Protein AF-A0A5Q2WWV7-F1 (afdb_monomer)

Foldseek 3Di:
DEDEDPDQDEEEAEADDAADEDEDADPVQAAEYEYDDAYDDEYEYEYCAEYFFQTLYAYEYAQAHAAYEYYYPVFQAHHNYWDPDPNTAAAEYEYEFEDQHEYEYRHEHGHQEYEYEYQEAHGEYEDNAEYENDQNGEYEYDNEEYEYEYDAAYEHHEYEDALYCHEYEFEAPHEYEYQYEYPPPDPVRNDHEYEYEAAGEYHYSDQDQADERYADYAYEYPDYEYEYEDGHAYQEEAEDYFAAYEYEYEANAEYNYEYFYDDDPDDDRHAFYEYEYCAAYEHQAEAYDPDDDTDHHAEYEYHLAQVGEYEYNHQHYAHEAYEQDPNEYEYEYDYDQHAHEAHYAYEAPAALGYEYHQQRDACNYEYEYAHEAFDDDPDTRAHNEYAHHQYEYEDEHYEHHHAEYEYYDQYEYEYEAEEYAHQYYHYAALGYEYEDEYADLHEYEYEANHEQADPNHFYNEYEYEDYPDPDRAYEYEYAAHYEHGHQEYAYPAAQHYEYAAAHAYEYEDEHAAHPDPVHAYAEYEHHDQYEYAYQEEHGYAAEYEFEDLYEDEYAAAYEHLYYFYQHQRYEYEYAYAAAYEHEHAHADAPRGEHQEYEYQYAYEYEYEYNHDDDDDHRHYLEYEYENYDFQHEYEDYAPDECENHAYEYPPFDPLDDDWQGAYEYEYENEAYEAAAPRHAYDPGHAYEYEYAFQYEYEYLYQEHSYEYAYQAALGYEYEYNNQDVPRAREYAYHYIAPPGHAHNEYEYPAEYEHQAEHRHQEYEFEFPYEYEHYHSNYQEYDHEYEAYDPDGAYEYEGEAPHEYDQQYEYEYNAAQHYEYEYAHEYEDHYYYDPRHAYAEYYYHYDDEAYAYNYEHGHQEYEDAAYEYAPPDEAYEYHHEYPEDQYEDEQAQYEYEDAAYEYEYEQRYEYEWEQDAPPRTIRAYEYHPRYAYEYPHPHAHAYEYAYPHFLQDAFKDKYFRYHPQVRYHDDDDDPRYAHYYDQPQWGWDWDQDPSRTIIIITGGNNLVLLLVLQCPDLQVQAPQLNVQSVVVCVPGPDPLNRVLSPQNDSPSNNLSSLLVGHDCVVVVVVLVVVVVVVLVVVVVVVVVVVVVQDDDDDDDDDDDDDDDDDDDDDDPDDSDPDPAWDKDKDKDKDWDWAPDDRSDFTKIKIKTKMKIKIWHAPDPFKIKMKIKMWMKMKIQTDDSNHPDIDIDIDIDIDMDMGGDDDDVPPD

Nearest PDB structures (foldseek):
  3qrc-assembly2_B  TM=5.344E-01  e=1.343E+00  Yersinia pestis
  7xzi-assembly1_7  TM=5.229E-01  e=4.010E+00  Chlamydomonas reinhardtii
  4v3g-assembly1_A  TM=6.486E-01  e=9.208E+00  Klebsiella oxytoca
  2qom-assembly1_A  TM=5.961E-01  e=7.730E+00  Escherichia coli O157:H7

Sequence (1210 aa):
FIFNTDATNGNALNLQAANATINFNGTDGTGRLVLLSKNGAATDFNVTGSLGGNLKGIIEFNTVAVAGQLAANAGPANAVIGTDNGAGRAAGFVVSVDNGNAATIAGQVYAKDMVIQSANAGGQVNFGHIVDVGTDGTTAFKTAATTVTITQNSNFGAVDFGNTASQITVPDTKVLTGNFTGDASNNGNTAGVITFAANGTLASGNADANVVVTNKITAIEAAGVGVVQLSGTHTAELRLGNAGSQFKLADGTIINGNVNQTVLVGNAALANGAIQLDGSATITGDIGNGVGNAIPIQGITLANDASKTLTLGGANNAGGTIDFLANGGTIKLTSTQNNIVVDFDLAITTDQTGVVDASSLTNAQTLTISGNIGTIAANNKTLGQFNIGSSKTALNSGDIAINELVIGNNGSVQLAHNTYLITKTTNAVNQGKIIFNPILNDNMTLAAGTNLGSAANPLAEINFGAPAGAAVDTTLNVGKGVNLYATNITTATPNVGTFSFTAGGTNIVSGTVGGQQGNKFNTVELDNGTTAKFLGNAIFNGETTIEDNSILQIGGNYTADFVASADGTGIVEFVNTTPITVTLNKQAGPVDNLKQITVSGRGNVVINEIGNAGNNHAATDTISFENASLGAALFLPNGIPLDGLTIKSTVGNETATGDFDVPRLIVSGVDSVIADGQAIGDQDNIVGLGLGSDNGITVNATTLYAGIGTTKDNQGTVTLSGGIPNTPGTIYGLGEGIGAPKLKQVTFTTDYNNLGNIITTNATINDGVTVTTGGVAGTDFDGKITLGSVNGNANVRFADGTFSDSTSMIVTTKANNGTVTYLGSALVGNIGSSDTPVVSVKFTGSDDGAGLQGNIYSQVTDFGTYDLAVLNSNVILGGGTTAINGEIDLLTNTLTFASGTSTWGSNTSIETTLTVANGNIGHIVIAENAQVNATTTGTTTINVQDNANANFSGTQTYTLIQGGIRFNGTLGGPNFAVTGSNRFVDYGLIRAANQDYIITRTNDAAKVVTNDIANSPFASAPGVGQNVTTFVNSTNTAAYNNFLLAKNGTDSANFVGAITTDTSAAVTNAQLDIAKDIQAQLGNRLGALRYLGTPETAEMAGPEAGAIPAAVAAGDEAVDNVAYGIWAKPFYTDAHQSKKGGLAGYKAKTTGVVIGLDMLANDNLMIGAAIGITKTDIKHQDYKKGDKTDVNGFSFSLYGAQQLVEDFFA

pLDDT: mean 81.24, std 14.56, range [23.8, 98.19]

Radius of gyration: 64.0 Å; Cα contacts (8 Å, |Δi|>4): 3874; chains: 1; bounding box: 122×109×198 Å

Structure (mmCIF, N/CA/C/O backbone):
data_AF-A0A5Q2WWV7-F1
#
_entry.id   AF-A0A5Q2WWV7-F1
#
loop_
_atom_site.group_PDB
_atom_site.id
_atom_site.type_symbol
_atom_site.label_atom_id
_atom_site.label_alt_id
_atom_site.label_comp_id
_atom_site.label_asym_id
_atom_site.label_entity_id
_atom_site.label_seq_id
_atom_site.pdbx_PDB_ins_code
_atom_site.Cartn_x
_atom_site.Cartn_y
_atom_site.Cartn_z
_atom_site.occupancy
_atom_site.B_iso_or_equiv
_atom_site.auth_seq_id
_atom_site.auth_comp_id
_atom_site.auth_asym_id
_atom_site.auth_atom_id
_atom_site.pdbx_PDB_model_num
ATOM 1 N N . PHE A 1 1 ? 67.311 22.075 -74.264 1.00 67.31 1 PHE A N 1
ATOM 2 C CA . PHE A 1 1 ? 67.844 21.053 -75.182 1.00 67.31 1 PHE A CA 1
ATOM 3 C C . PHE A 1 1 ? 66.691 20.219 -75.703 1.00 67.31 1 PHE A C 1
ATOM 5 O O . PHE A 1 1 ? 65.866 19.792 -74.908 1.00 67.31 1 PHE A O 1
ATOM 12 N N . ILE A 1 2 ? 66.605 20.034 -77.019 1.00 71.69 2 ILE A N 1
ATOM 13 C CA . ILE A 1 2 ? 65.601 19.174 -77.650 1.00 71.69 2 ILE A CA 1
ATOM 14 C C . ILE A 1 2 ? 66.357 18.049 -78.348 1.00 71.69 2 ILE A C 1
ATOM 16 O O . ILE A 1 2 ? 67.159 18.324 -79.239 1.00 71.69 2 ILE A O 1
ATOM 20 N N . PHE A 1 3 ? 66.113 16.808 -77.940 1.00 68.75 3 PHE A N 1
ATOM 21 C CA . PHE A 1 3 ? 66.567 15.631 -78.670 1.00 68.75 3 PHE A CA 1
ATOM 22 C C . PHE A 1 3 ? 65.377 15.077 -79.442 1.00 68.75 3 PHE A C 1
ATOM 24 O O . PHE A 1 3 ? 64.413 14.589 -78.855 1.00 68.75 3 PHE A O 1
ATOM 31 N N . ASN A 1 4 ? 65.449 15.213 -80.764 1.00 65.56 4 ASN A N 1
ATOM 32 C CA . ASN A 1 4 ? 64.453 14.714 -81.699 1.00 65.56 4 ASN A CA 1
ATOM 33 C C . ASN A 1 4 ? 65.070 13.573 -82.512 1.00 65.56 4 ASN A C 1
ATOM 35 O O . ASN A 1 4 ? 66.159 13.739 -83.065 1.00 65.56 4 ASN A O 1
ATOM 39 N N . THR A 1 5 ? 64.383 12.436 -82.592 1.00 59.59 5 THR A N 1
ATOM 40 C CA . THR A 1 5 ? 64.794 11.325 -83.456 1.00 59.59 5 THR A CA 1
ATOM 41 C C . THR A 1 5 ? 63.832 11.240 -84.643 1.00 59.59 5 THR A C 1
ATOM 43 O O . THR A 1 5 ? 62.658 10.930 -84.481 1.00 59.59 5 THR A O 1
ATOM 46 N N . ASP A 1 6 ? 64.324 11.547 -85.847 1.00 57.59 6 ASP A N 1
ATOM 47 C CA . ASP A 1 6 ? 63.526 11.510 -87.089 1.00 57.59 6 ASP A CA 1
ATOM 48 C C . ASP A 1 6 ? 63.641 10.159 -87.833 1.00 57.59 6 ASP A C 1
ATOM 50 O O . ASP A 1 6 ? 63.191 10.031 -88.971 1.00 57.59 6 ASP A O 1
ATOM 54 N N . ALA A 1 7 ? 64.258 9.141 -87.225 1.00 56.22 7 ALA A N 1
ATOM 55 C CA . ALA A 1 7 ? 64.562 7.875 -87.891 1.00 56.22 7 ALA A CA 1
ATOM 56 C C . ALA A 1 7 ? 63.350 6.933 -87.987 1.00 56.22 7 ALA A C 1
ATOM 58 O O . ALA A 1 7 ? 62.533 6.847 -87.078 1.00 56.22 7 ALA A O 1
ATOM 59 N N . THR A 1 8 ? 63.269 6.185 -89.089 1.00 58.62 8 THR A N 1
ATOM 60 C CA . THR A 1 8 ? 62.207 5.206 -89.383 1.00 58.62 8 THR A CA 1
ATOM 61 C C . THR A 1 8 ? 62.459 3.804 -88.810 1.00 58.62 8 THR A C 1
ATOM 63 O O . THR A 1 8 ? 61.571 2.960 -88.876 1.00 58.62 8 THR A O 1
ATOM 66 N N . ASN A 1 9 ? 63.643 3.553 -88.239 1.00 59.25 9 ASN A N 1
ATOM 67 C CA . ASN A 1 9 ? 64.020 2.306 -87.566 1.00 59.25 9 ASN A CA 1
ATOM 68 C C . ASN A 1 9 ? 64.213 2.575 -86.065 1.00 59.25 9 ASN A C 1
ATOM 70 O O . ASN A 1 9 ? 64.604 3.683 -85.698 1.00 59.25 9 ASN A O 1
ATOM 74 N N . GLY A 1 10 ? 63.967 1.571 -85.214 1.00 59.94 10 GLY A N 1
ATOM 75 C CA . GLY A 1 10 ? 64.118 1.698 -83.760 1.00 59.94 10 GLY A CA 1
ATOM 76 C C . GLY A 1 10 ? 65.502 2.229 -83.377 1.00 59.94 10 GLY A C 1
ATOM 77 O O . GLY A 1 10 ? 66.521 1.659 -83.767 1.00 59.94 10 GLY A O 1
ATOM 78 N N . ASN A 1 11 ? 65.522 3.332 -82.631 1.00 60.97 11 ASN A N 1
ATOM 79 C CA . ASN A 1 11 ? 66.735 4.019 -82.203 1.00 60.97 11 ASN A CA 1
ATOM 80 C C . ASN A 1 11 ? 66.784 4.097 -80.678 1.00 60.97 11 ASN A C 1
ATOM 82 O O . ASN A 1 11 ? 65.772 4.371 -80.034 1.00 60.97 11 ASN A O 1
ATOM 86 N N . ALA A 1 12 ? 67.987 3.920 -80.127 1.00 64.50 12 ALA A N 1
ATOM 87 C CA . ALA A 1 12 ? 68.257 4.110 -78.710 1.00 64.50 12 ALA A CA 1
ATOM 88 C C . ALA A 1 12 ? 69.148 5.341 -78.489 1.00 64.50 12 ALA A C 1
ATOM 90 O O . ALA A 1 12 ? 70.266 5.400 -79.011 1.00 64.50 12 ALA A O 1
ATOM 91 N N . LEU A 1 13 ? 68.690 6.313 -77.694 1.00 70.38 13 LEU A N 1
ATOM 92 C CA . LEU A 1 13 ? 69.550 7.388 -77.192 1.00 70.38 13 LEU A CA 1
ATOM 93 C C . LEU A 1 13 ? 70.148 6.943 -75.856 1.00 70.38 13 LEU A C 1
ATOM 95 O O . LEU A 1 13 ? 69.457 6.916 -74.843 1.00 70.38 13 LEU A O 1
ATOM 99 N N . ASN A 1 14 ? 71.438 6.603 -75.858 1.00 71.38 14 ASN A N 1
ATOM 100 C CA . ASN A 1 14 ? 72.165 6.237 -74.644 1.00 71.38 14 ASN A CA 1
ATOM 101 C C . ASN A 1 14 ? 72.825 7.477 -74.022 1.00 71.38 14 ASN A C 1
ATOM 103 O O . ASN A 1 14 ? 73.833 7.971 -74.528 1.00 71.38 14 ASN A O 1
ATOM 107 N N . LEU A 1 15 ? 72.284 7.961 -72.908 1.00 70.62 15 LEU A N 1
ATOM 108 C CA . LEU A 1 15 ? 72.860 9.032 -72.099 1.00 70.62 15 LEU A CA 1
ATOM 109 C C . LEU A 1 15 ? 73.708 8.404 -70.987 1.00 70.62 15 LEU A C 1
ATOM 111 O O . LEU A 1 15 ? 73.188 7.948 -69.970 1.00 70.62 15 LEU A O 1
ATOM 115 N N . GLN A 1 16 ? 75.021 8.327 -71.204 1.00 67.94 16 GLN A N 1
ATOM 116 C CA . GLN A 1 16 ? 75.932 7.605 -70.314 1.00 67.94 16 GLN A CA 1
ATOM 117 C C . GLN A 1 16 ? 76.721 8.564 -69.415 1.00 67.94 16 GLN A C 1
ATOM 119 O O . GLN A 1 16 ? 77.535 9.346 -69.901 1.00 67.94 16 GLN A O 1
ATOM 124 N N . ALA A 1 17 ? 76.516 8.469 -68.102 1.00 65.19 17 ALA A N 1
ATOM 125 C CA . ALA A 1 17 ? 77.368 9.083 -67.087 1.00 65.19 17 ALA A CA 1
ATOM 126 C C . ALA A 1 17 ? 77.372 8.181 -65.844 1.00 65.19 17 ALA A C 1
ATOM 128 O O . ALA A 1 17 ? 76.410 8.169 -65.082 1.00 65.19 17 ALA A O 1
ATOM 129 N N . ALA A 1 18 ? 78.424 7.374 -65.673 1.00 62.12 18 ALA A N 1
ATOM 130 C CA . ALA A 1 18 ? 78.490 6.389 -64.595 1.00 62.12 18 ALA A CA 1
ATOM 131 C C . ALA A 1 18 ? 78.409 7.070 -63.216 1.00 62.12 18 ALA A C 1
ATOM 133 O O . ALA A 1 18 ? 79.252 7.907 -62.895 1.00 62.12 18 ALA A O 1
ATOM 134 N N . ASN A 1 19 ? 77.409 6.695 -62.410 1.00 62.50 19 ASN A N 1
ATOM 135 C CA . ASN A 1 19 ? 77.179 7.191 -61.044 1.00 62.50 19 ASN A CA 1
ATOM 136 C C . ASN A 1 19 ? 77.105 8.726 -60.915 1.00 62.50 19 ASN A C 1
ATOM 138 O O . ASN A 1 19 ? 77.475 9.278 -59.879 1.00 62.50 19 ASN A O 1
ATOM 142 N N . ALA A 1 20 ? 76.643 9.425 -61.956 1.00 69.31 20 ALA A N 1
ATOM 143 C CA . ALA A 1 20 ? 76.532 10.879 -61.956 1.00 69.31 20 ALA A CA 1
ATOM 144 C C . ALA A 1 20 ? 75.160 11.354 -62.450 1.00 69.31 20 ALA A C 1
ATOM 146 O O . ALA A 1 20 ? 74.499 10.706 -63.263 1.00 69.31 20 ALA A O 1
ATOM 147 N N . THR A 1 21 ? 74.757 12.529 -61.974 1.00 71.50 21 THR A N 1
ATOM 148 C CA . THR A 1 21 ? 73.572 13.238 -62.452 1.00 71.50 21 THR A CA 1
ATOM 149 C C . THR A 1 21 ? 73.889 14.005 -63.734 1.00 71.50 21 THR A C 1
ATOM 151 O O . THR A 1 21 ? 74.765 14.873 -63.752 1.00 71.50 21 THR A O 1
ATOM 154 N N . ILE A 1 22 ? 73.146 13.734 -64.805 1.00 76.31 22 ILE A N 1
ATOM 155 C CA . ILE A 1 22 ? 73.241 14.455 -66.074 1.00 76.31 22 ILE A CA 1
ATOM 156 C C . ILE A 1 22 ? 72.353 15.700 -65.988 1.00 76.31 22 ILE A C 1
ATOM 158 O O . ILE A 1 22 ? 71.123 15.619 -65.989 1.00 76.31 22 ILE A O 1
ATOM 162 N N . ASN A 1 23 ? 72.994 16.865 -65.911 1.00 71.38 23 ASN A N 1
ATOM 163 C CA . ASN A 1 23 ? 72.336 18.162 -65.773 1.00 71.38 23 ASN A CA 1
ATOM 164 C C . ASN A 1 23 ? 72.351 18.949 -67.091 1.00 71.38 23 ASN A C 1
ATOM 166 O O . ASN A 1 23 ? 73.377 19.029 -67.766 1.00 71.38 23 ASN A O 1
ATOM 170 N N . PHE A 1 24 ? 71.226 19.587 -67.424 1.00 70.31 24 PHE A N 1
ATOM 171 C CA . PHE A 1 24 ? 71.084 20.457 -68.594 1.00 70.31 24 PHE A CA 1
ATOM 172 C C . PHE A 1 24 ? 70.871 21.904 -68.135 1.00 70.31 24 PHE A C 1
ATOM 174 O O . PHE A 1 24 ? 69.772 22.285 -67.736 1.00 70.31 24 PHE A O 1
ATOM 181 N N . ASN A 1 25 ? 71.930 22.714 -68.182 1.00 61.28 25 ASN A N 1
ATOM 182 C CA . ASN A 1 25 ? 71.936 24.051 -67.582 1.00 61.28 25 ASN A CA 1
ATOM 183 C C . ASN A 1 25 ? 71.489 25.135 -68.578 1.00 61.28 25 ASN A C 1
ATOM 185 O O . ASN A 1 25 ? 72.078 25.276 -69.648 1.00 61.28 25 ASN A O 1
ATOM 189 N N . GLY A 1 26 ? 70.478 25.926 -68.200 1.00 63.22 26 GLY A N 1
ATOM 190 C CA . GLY A 1 26 ? 70.225 27.266 -68.751 1.00 63.22 26 GLY A CA 1
ATOM 191 C C . GLY A 1 26 ? 70.961 28.334 -67.929 1.00 63.22 26 GLY A C 1
ATOM 192 O O . GLY A 1 26 ? 71.352 28.062 -66.795 1.00 63.22 26 GLY A O 1
ATOM 193 N N . THR A 1 27 ? 71.151 29.544 -68.462 1.00 61.69 27 THR A N 1
ATOM 194 C CA . THR A 1 27 ? 71.893 30.636 -67.789 1.00 61.69 27 THR A CA 1
ATOM 195 C C . THR A 1 27 ? 71.288 31.089 -66.454 1.00 61.69 27 THR A C 1
ATOM 197 O O . THR A 1 27 ? 71.999 31.651 -65.629 1.00 61.69 27 THR A O 1
ATOM 200 N N . ASP A 1 28 ? 70.005 30.820 -66.219 1.00 63.50 28 ASP A N 1
ATOM 201 C CA . ASP A 1 28 ? 69.248 31.122 -64.996 1.00 63.50 28 ASP A CA 1
ATOM 202 C C . ASP A 1 28 ? 68.853 29.859 -64.195 1.00 63.50 28 ASP A C 1
ATOM 204 O O . ASP A 1 28 ? 68.095 29.930 -63.225 1.00 63.50 28 ASP A O 1
ATOM 208 N N . GLY A 1 29 ? 69.356 28.687 -64.601 1.00 61.94 29 GLY A N 1
ATOM 209 C CA . GLY A 1 29 ? 69.038 27.401 -63.982 1.00 61.94 29 GLY A CA 1
ATOM 210 C C . GLY A 1 29 ? 67.697 26.774 -64.394 1.00 61.94 29 GLY A C 1
ATOM 211 O O . GLY A 1 29 ? 67.357 25.729 -63.843 1.00 61.94 29 GLY A O 1
ATOM 212 N N . THR A 1 30 ? 66.956 27.341 -65.361 1.00 67.75 30 THR A N 1
ATOM 213 C CA . THR A 1 30 ? 65.620 26.862 -65.807 1.00 67.75 30 THR A CA 1
ATOM 214 C C . THR A 1 30 ? 65.645 25.942 -67.039 1.00 67.75 30 THR A C 1
ATOM 216 O O . THR A 1 30 ? 64.669 25.825 -67.780 1.00 67.75 30 THR A O 1
ATOM 219 N N . GLY A 1 31 ? 66.770 25.270 -67.299 1.00 69.69 31 GLY A N 1
ATOM 220 C CA . GLY A 1 31 ? 66.941 24.449 -68.501 1.00 69.69 31 GLY A CA 1
ATOM 221 C C . GLY A 1 31 ? 65.824 23.409 -68.692 1.00 69.69 31 GLY A C 1
ATOM 222 O O . GLY A 1 31 ? 65.493 22.669 -67.769 1.00 69.69 31 GLY A O 1
ATOM 223 N N . ARG A 1 32 ? 65.255 23.335 -69.906 1.00 80.25 32 ARG A N 1
ATOM 224 C CA . ARG A 1 32 ? 64.281 22.302 -70.309 1.00 80.25 32 ARG A CA 1
ATOM 225 C C . ARG A 1 32 ? 64.943 21.262 -71.207 1.00 80.25 32 ARG A C 1
ATOM 227 O O . ARG A 1 32 ? 65.560 21.632 -72.213 1.00 80.25 32 ARG A O 1
ATOM 234 N N . LEU A 1 33 ? 64.814 19.983 -70.866 1.00 80.56 33 LEU A N 1
ATOM 235 C CA . LEU A 1 33 ? 65.171 18.856 -71.730 1.00 80.56 33 LEU A CA 1
ATOM 236 C C . LEU A 1 33 ? 63.889 18.267 -72.310 1.00 80.56 33 LEU A C 1
ATOM 238 O O . LEU A 1 33 ? 63.044 17.829 -71.542 1.00 80.56 33 LEU A O 1
ATOM 242 N N . VAL A 1 34 ? 63.761 18.227 -73.635 1.00 79.94 34 VAL A N 1
ATOM 243 C CA . VAL A 1 34 ? 62.640 17.551 -74.299 1.00 79.94 34 VAL A CA 1
ATOM 244 C C . VAL A 1 34 ? 63.165 16.353 -75.077 1.00 79.94 34 VAL A C 1
ATOM 246 O O . VAL A 1 34 ? 64.016 16.510 -75.956 1.00 79.94 34 VAL A O 1
ATOM 249 N N . LEU A 1 35 ? 62.657 15.173 -74.740 1.00 80.50 35 LEU A N 1
ATOM 250 C CA . LEU A 1 35 ? 62.900 13.910 -75.427 1.00 80.50 35 LEU A CA 1
ATOM 251 C C . LEU A 1 35 ? 61.673 13.623 -76.299 1.00 80.50 35 LEU A C 1
ATOM 253 O O . LEU A 1 35 ? 60.608 13.319 -75.763 1.00 80.50 35 LEU A O 1
ATOM 257 N N . LEU A 1 36 ? 61.797 13.790 -77.621 1.00 76.62 36 LEU A N 1
ATOM 258 C CA . LEU A 1 36 ? 60.686 13.592 -78.560 1.00 76.62 36 LEU A CA 1
ATOM 259 C C . LEU A 1 36 ? 60.865 12.328 -79.405 1.00 76.62 36 LEU A C 1
ATOM 261 O O . LEU A 1 36 ? 61.929 12.108 -79.992 1.00 76.62 36 LEU A O 1
ATOM 265 N N . SER A 1 37 ? 59.772 11.577 -79.554 1.00 70.88 37 SER A N 1
ATOM 266 C CA . SER A 1 37 ? 59.615 10.514 -80.551 1.00 70.88 37 SER A CA 1
ATOM 267 C C . SER A 1 37 ? 58.483 10.869 -81.529 1.00 70.88 37 SER A C 1
ATOM 269 O O . SER A 1 37 ? 57.335 11.039 -81.113 1.00 70.88 37 SER A O 1
ATOM 271 N N . LYS A 1 38 ? 58.810 11.063 -82.820 1.00 64.38 38 LYS A N 1
ATOM 272 C CA . LYS A 1 38 ? 57.887 11.619 -83.835 1.00 64.38 38 LYS A CA 1
ATOM 273 C C . LYS A 1 38 ? 57.517 10.686 -85.002 1.00 64.38 38 LYS A C 1
ATOM 275 O O . LYS A 1 38 ? 56.543 11.000 -85.677 1.00 64.38 38 LYS A O 1
ATOM 280 N N . ASN A 1 39 ? 58.220 9.567 -85.241 1.00 62.81 39 ASN A N 1
ATOM 281 C CA . ASN A 1 39 ? 58.018 8.699 -86.421 1.00 62.81 39 ASN A CA 1
ATOM 282 C C . ASN A 1 39 ? 57.981 7.188 -86.078 1.00 62.81 39 ASN A C 1
ATOM 284 O O . ASN A 1 39 ? 58.545 6.767 -85.080 1.00 62.81 39 ASN A O 1
ATOM 288 N N . GLY A 1 40 ? 57.318 6.398 -86.940 1.00 60.16 40 GLY A N 1
ATOM 289 C CA . GLY A 1 40 ? 56.687 5.064 -86.774 1.00 60.16 40 GLY A CA 1
ATOM 290 C C . GLY A 1 40 ? 57.358 3.864 -86.065 1.00 60.16 40 GLY A C 1
ATOM 291 O O . GLY A 1 40 ? 56.842 2.760 -86.227 1.00 60.16 40 GLY A O 1
ATOM 292 N N . ALA A 1 41 ? 58.441 4.007 -85.295 1.00 63.91 41 ALA A N 1
ATOM 293 C CA . ALA A 1 41 ? 59.053 2.917 -84.523 1.00 63.91 41 ALA A CA 1
ATOM 294 C C . ALA A 1 41 ? 59.327 3.336 -83.067 1.00 63.91 41 ALA A C 1
ATOM 296 O O . ALA A 1 41 ? 59.700 4.480 -82.809 1.00 63.91 41 ALA A O 1
ATOM 297 N N . ALA A 1 42 ? 59.166 2.408 -82.115 1.00 64.62 42 ALA A N 1
ATOM 298 C CA . ALA A 1 42 ? 59.398 2.687 -80.697 1.00 64.62 42 ALA A CA 1
ATOM 299 C C . ALA A 1 42 ? 60.821 3.223 -80.454 1.00 64.62 42 ALA A C 1
ATOM 301 O O . ALA A 1 42 ? 61.792 2.719 -81.026 1.00 64.62 42 ALA A O 1
ATOM 302 N N . THR A 1 43 ? 60.930 4.279 -79.644 1.00 69.88 43 THR A N 1
ATOM 303 C CA . THR A 1 43 ? 62.210 4.917 -79.300 1.00 69.88 43 THR A CA 1
ATOM 304 C C . THR A 1 43 ? 62.535 4.676 -77.832 1.00 69.88 43 THR A C 1
ATOM 306 O O . THR A 1 43 ? 61.735 5.036 -76.962 1.00 69.88 43 THR A O 1
ATOM 309 N N . ASP A 1 44 ? 63.727 4.136 -77.576 1.00 76.19 44 ASP A N 1
ATOM 310 C CA . ASP A 1 44 ? 64.218 3.858 -76.227 1.00 76.19 44 ASP A CA 1
ATOM 311 C C . ASP A 1 44 ? 65.234 4.929 -75.804 1.00 76.19 44 ASP A C 1
ATOM 313 O O . ASP A 1 44 ? 66.233 5.200 -76.475 1.00 76.19 44 ASP A O 1
ATOM 317 N N . PHE A 1 45 ? 65.002 5.554 -74.659 1.00 79.44 45 PHE A N 1
ATOM 318 C CA . PHE A 1 45 ? 65.927 6.487 -74.031 1.00 79.44 45 PHE A CA 1
ATOM 319 C C . PHE A 1 45 ? 66.579 5.778 -72.851 1.00 79.44 45 PHE A C 1
ATOM 321 O O . PHE A 1 45 ? 65.957 5.591 -71.809 1.00 79.44 45 PHE A O 1
ATOM 328 N N . ASN A 1 46 ? 67.834 5.373 -73.021 1.00 78.12 46 ASN A N 1
ATOM 329 C CA . ASN A 1 46 ? 68.586 4.634 -72.015 1.00 78.12 46 ASN A CA 1
ATOM 330 C C . ASN A 1 46 ? 69.497 5.589 -71.247 1.00 78.12 46 ASN A C 1
ATOM 332 O O . ASN A 1 46 ? 70.376 6.220 -71.835 1.00 78.12 46 ASN A O 1
ATOM 336 N N . VAL A 1 47 ? 69.346 5.668 -69.929 1.00 76.88 47 VAL A N 1
ATOM 337 C CA . VAL A 1 47 ? 70.159 6.543 -69.074 1.00 76.88 47 VAL A CA 1
ATOM 338 C C . VAL A 1 47 ? 71.020 5.694 -68.135 1.00 76.88 47 VAL A C 1
ATOM 340 O O . VAL A 1 47 ? 70.507 4.824 -67.437 1.00 76.88 47 VAL A O 1
ATOM 343 N N . THR A 1 48 ? 72.339 5.911 -68.109 1.00 73.06 48 THR A N 1
ATOM 344 C CA . THR A 1 48 ? 73.287 5.188 -67.225 1.00 73.06 48 THR A CA 1
ATOM 345 C C . THR A 1 48 ? 73.586 5.964 -65.919 1.00 73.06 48 THR A C 1
ATOM 347 O O . THR A 1 48 ? 74.595 5.716 -65.267 1.00 73.06 48 THR A O 1
ATOM 350 N N . GLY A 1 49 ? 72.702 6.898 -65.543 1.00 73.06 49 GLY A N 1
ATOM 351 C CA . GLY A 1 49 ? 72.722 7.776 -64.358 1.00 73.06 49 GLY A CA 1
ATOM 352 C C . GLY A 1 49 ? 71.344 8.449 -64.175 1.00 73.06 49 GLY A C 1
ATOM 353 O O . GLY A 1 49 ? 70.384 7.998 -64.796 1.00 73.06 49 GLY A O 1
ATOM 354 N N . SER A 1 50 ? 71.235 9.535 -63.400 1.00 75.38 50 SER A N 1
ATOM 355 C CA . SER A 1 50 ? 69.966 10.281 -63.223 1.00 75.38 50 SER A CA 1
ATOM 356 C C . SER A 1 50 ? 69.891 11.511 -64.130 1.00 75.38 50 SER A C 1
ATOM 358 O O . SER A 1 50 ? 70.856 12.273 -64.198 1.00 75.38 50 SER A O 1
ATOM 360 N N . LEU A 1 51 ? 68.755 11.774 -64.786 1.00 81.00 51 LEU A N 1
ATOM 361 C CA . LEU A 1 51 ? 68.522 13.061 -65.456 1.00 81.00 51 LEU A CA 1
ATOM 362 C C . LEU A 1 51 ? 68.006 14.095 -64.447 1.00 81.00 51 LEU A C 1
ATOM 364 O O . LEU A 1 51 ? 66.954 13.906 -63.838 1.00 81.00 51 LEU A O 1
ATOM 368 N N . GLY A 1 52 ? 68.722 15.213 -64.302 1.00 73.25 52 GLY A N 1
ATOM 369 C CA . GLY A 1 52 ? 68.378 16.272 -63.347 1.00 73.25 52 GLY A CA 1
ATOM 370 C C . GLY A 1 52 ? 68.588 15.882 -61.878 1.00 73.25 52 GLY A C 1
ATOM 371 O O . GLY A 1 52 ? 68.949 14.756 -61.565 1.00 73.25 52 GLY A O 1
ATOM 372 N N . GLY A 1 53 ? 68.368 16.832 -60.966 1.00 67.00 53 GLY A N 1
ATOM 373 C CA . GLY A 1 53 ? 68.540 16.611 -59.525 1.00 67.00 53 GLY A CA 1
ATOM 374 C C . GLY A 1 53 ? 69.578 17.488 -58.827 1.00 67.00 53 GLY A C 1
ATOM 375 O O . GLY A 1 53 ? 70.173 17.072 -57.849 1.00 67.00 53 GLY A O 1
ATOM 376 N N . ASN A 1 54 ? 69.826 18.695 -59.340 1.00 63.28 54 ASN A N 1
ATOM 377 C CA . ASN A 1 54 ? 70.488 19.793 -58.615 1.00 63.28 54 ASN A CA 1
ATOM 378 C C . ASN A 1 54 ? 70.039 21.181 -59.148 1.00 63.28 54 ASN A C 1
ATOM 380 O O . ASN A 1 54 ? 70.715 22.184 -58.923 1.00 63.28 54 ASN A O 1
ATOM 384 N N . LEU A 1 55 ? 68.933 21.258 -59.912 1.00 63.09 55 LEU A N 1
ATOM 385 C CA . LEU A 1 55 ? 68.535 22.435 -60.712 1.00 63.09 55 LEU A CA 1
ATOM 386 C C . LEU A 1 55 ? 67.014 22.644 -60.781 1.00 63.09 55 LEU A C 1
ATOM 388 O O . LEU A 1 55 ? 66.244 21.694 -60.666 1.00 63.09 55 LEU A O 1
ATOM 392 N N . LYS A 1 56 ? 66.602 23.882 -61.104 1.00 66.38 56 LYS A N 1
ATOM 393 C CA . LYS A 1 56 ? 65.209 24.320 -61.353 1.00 66.38 56 LYS A CA 1
ATOM 394 C C . LYS A 1 56 ? 64.644 23.896 -62.731 1.00 66.38 56 LYS A C 1
ATOM 396 O O . LYS A 1 56 ? 63.690 24.499 -63.213 1.00 66.38 56 LYS A O 1
ATOM 401 N N . GLY A 1 57 ? 65.257 22.923 -63.405 1.00 71.06 57 GLY A N 1
ATOM 402 C CA . GLY A 1 57 ? 64.934 22.548 -64.789 1.00 71.06 57 GLY A CA 1
ATOM 403 C C . GLY A 1 57 ? 63.757 21.573 -64.936 1.00 71.06 57 GLY A C 1
ATOM 404 O O . GLY A 1 57 ? 63.438 20.833 -64.007 1.00 71.06 57 GLY A O 1
ATOM 405 N N . ILE A 1 58 ? 63.146 21.550 -66.127 1.00 79.44 58 ILE A N 1
ATOM 406 C CA . ILE A 1 58 ? 62.012 20.673 -66.481 1.00 79.44 58 ILE A CA 1
ATOM 407 C C . ILE A 1 58 ? 62.474 19.594 -67.465 1.00 79.44 58 ILE A C 1
ATOM 409 O O . ILE A 1 58 ? 63.102 19.897 -68.482 1.00 79.44 58 ILE A O 1
ATOM 413 N N . ILE A 1 59 ? 62.123 18.340 -67.200 1.00 86.19 59 ILE A N 1
ATOM 414 C CA . ILE A 1 59 ? 62.341 17.224 -68.122 1.00 86.19 59 ILE A CA 1
ATOM 415 C C . ILE A 1 59 ? 61.000 16.848 -68.736 1.00 86.19 59 ILE A C 1
ATOM 417 O O . ILE A 1 59 ? 60.036 16.613 -68.023 1.00 86.19 59 ILE A O 1
ATOM 421 N N . GLU A 1 60 ? 60.931 16.796 -70.057 1.00 87.12 60 GLU A N 1
ATOM 422 C CA . GLU A 1 60 ? 59.728 16.440 -70.794 1.00 87.12 60 GLU A CA 1
ATOM 423 C C . GLU A 1 60 ? 59.981 15.213 -71.661 1.00 87.12 60 GLU A C 1
ATOM 425 O O . GLU A 1 60 ? 60.875 15.203 -72.511 1.00 87.12 60 GLU A O 1
ATOM 430 N N . PHE A 1 61 ? 59.157 14.194 -71.456 1.00 86.62 61 PHE A N 1
ATOM 431 C CA . PHE A 1 61 ? 59.102 12.990 -72.260 1.00 86.62 61 PHE A CA 1
ATOM 432 C C . PHE A 1 61 ? 57.850 13.025 -73.135 1.00 86.62 61 PHE A C 1
ATOM 434 O O . PHE A 1 61 ? 56.726 12.998 -72.636 1.00 86.62 61 PHE A O 1
ATOM 441 N N . ASN A 1 62 ? 58.044 13.131 -74.447 1.00 83.06 62 ASN A N 1
ATOM 442 C CA . ASN A 1 62 ? 56.967 13.339 -75.403 1.00 83.06 62 ASN A CA 1
ATOM 443 C C . ASN A 1 62 ? 56.915 12.188 -76.423 1.00 83.06 62 ASN A C 1
ATOM 445 O O . ASN A 1 62 ? 57.824 12.012 -77.238 1.00 83.06 62 ASN A O 1
ATOM 449 N N . THR A 1 63 ? 55.824 11.422 -76.365 1.00 76.62 63 THR A N 1
ATOM 450 C CA . THR A 1 63 ? 55.559 10.192 -77.141 1.00 76.62 63 THR A CA 1
ATOM 451 C C . THR A 1 63 ? 54.301 10.320 -78.011 1.00 76.62 63 THR A C 1
ATOM 453 O O . THR A 1 63 ? 53.614 9.349 -78.312 1.00 76.62 63 THR A O 1
ATOM 456 N N . VAL A 1 64 ? 53.975 11.549 -78.418 1.00 68.38 64 VAL A N 1
ATOM 457 C CA . VAL A 1 64 ? 52.742 11.894 -79.146 1.00 68.38 64 VAL A CA 1
ATOM 458 C C . VAL A 1 64 ? 52.552 11.099 -80.455 1.00 68.38 64 VAL A C 1
ATOM 460 O O . VAL A 1 64 ? 51.424 10.813 -80.841 1.00 68.38 64 VAL A O 1
ATOM 463 N N . ALA A 1 65 ? 53.619 10.689 -81.148 1.00 68.94 65 ALA A N 1
ATOM 464 C CA . ALA A 1 65 ? 53.479 9.978 -82.424 1.00 68.94 65 ALA A CA 1
ATOM 465 C C . ALA A 1 65 ? 53.488 8.440 -82.317 1.00 68.94 65 ALA A C 1
ATOM 467 O O . ALA A 1 65 ? 52.797 7.780 -83.093 1.00 68.94 65 ALA A O 1
ATOM 468 N N . VAL A 1 66 ? 54.274 7.866 -81.399 1.00 72.94 66 VAL A N 1
ATOM 469 C CA . VAL A 1 66 ? 54.474 6.413 -81.215 1.00 72.94 66 VAL A CA 1
ATOM 470 C C . VAL A 1 66 ? 54.821 6.098 -79.758 1.00 72.94 66 VAL A C 1
ATOM 472 O O . VAL A 1 66 ? 55.313 6.965 -79.038 1.00 72.94 66 VAL A O 1
ATOM 475 N N . ALA A 1 67 ? 54.623 4.848 -79.328 1.00 75.75 67 ALA A N 1
ATOM 476 C CA . ALA A 1 67 ? 55.048 4.388 -78.004 1.00 75.75 67 ALA A CA 1
ATOM 477 C C . ALA A 1 67 ? 56.560 4.587 -77.777 1.00 75.75 67 ALA A C 1
ATOM 479 O O . ALA A 1 67 ? 57.370 4.375 -78.681 1.00 75.75 67 ALA A O 1
ATOM 480 N N . GLY A 1 68 ? 56.948 4.963 -76.559 1.00 76.31 68 GLY A N 1
ATOM 481 C CA . GLY A 1 68 ? 58.347 5.204 -76.203 1.00 76.31 68 GLY A CA 1
ATOM 482 C C . GLY A 1 68 ? 58.685 4.701 -74.807 1.00 76.31 68 GLY A C 1
ATOM 483 O O . GLY A 1 68 ? 57.823 4.684 -73.922 1.00 76.31 68 GLY A O 1
ATOM 484 N N . GLN A 1 69 ? 59.949 4.326 -74.602 1.00 82.94 69 GLN A N 1
ATOM 485 C CA . GLN A 1 69 ? 60.455 3.871 -73.310 1.00 82.94 69 GLN A CA 1
ATOM 486 C C . GLN A 1 69 ? 61.569 4.787 -72.787 1.00 82.94 69 GLN A C 1
ATOM 488 O O . GLN A 1 69 ? 62.494 5.134 -73.514 1.00 82.94 69 GLN A O 1
ATOM 493 N N . LEU A 1 70 ? 61.510 5.154 -71.508 1.00 84.12 70 LEU A N 1
ATOM 494 C CA . LEU A 1 70 ? 62.607 5.766 -70.759 1.00 84.12 70 LEU A CA 1
ATOM 495 C C . LEU A 1 70 ? 63.130 4.735 -69.752 1.00 84.12 70 LEU A C 1
ATOM 497 O O . LEU A 1 70 ? 62.452 4.430 -68.770 1.00 84.12 70 LEU A O 1
ATOM 501 N N . ALA A 1 71 ? 64.312 4.174 -69.998 1.00 78.44 71 ALA A N 1
ATOM 502 C CA . ALA A 1 71 ? 64.882 3.075 -69.224 1.00 78.44 71 ALA A CA 1
ATOM 503 C C . ALA A 1 71 ? 66.226 3.442 -68.577 1.00 78.44 71 ALA A C 1
ATOM 505 O O . ALA A 1 71 ? 67.025 4.204 -69.122 1.00 78.44 71 ALA A O 1
ATOM 506 N N . ALA A 1 72 ? 66.502 2.865 -67.407 1.00 72.69 72 ALA A N 1
ATOM 507 C CA . ALA A 1 72 ? 67.821 2.922 -66.789 1.00 72.69 72 ALA A CA 1
ATOM 508 C C . ALA A 1 72 ? 68.690 1.765 -67.303 1.00 72.69 72 ALA A C 1
ATOM 510 O O . ALA A 1 72 ? 68.331 0.596 -67.172 1.00 72.69 72 ALA A O 1
ATOM 511 N N . ASN A 1 73 ? 69.870 2.076 -67.839 1.00 69.00 73 ASN A N 1
ATOM 512 C CA . ASN A 1 73 ? 70.778 1.087 -68.432 1.00 69.00 73 ASN A CA 1
ATOM 513 C C . ASN A 1 73 ? 71.474 0.202 -67.369 1.00 69.00 73 ASN A C 1
ATOM 515 O O . ASN A 1 73 ? 72.005 -0.858 -67.677 1.00 69.00 73 ASN A O 1
ATOM 519 N N . ALA A 1 74 ? 71.444 0.623 -66.098 1.00 64.38 74 ALA A N 1
ATOM 520 C CA . ALA A 1 74 ? 71.951 -0.130 -64.946 1.00 64.38 74 ALA A CA 1
ATOM 521 C C . ALA A 1 74 ? 70.873 -1.012 -64.267 1.00 64.38 74 ALA A C 1
ATOM 523 O O . ALA A 1 74 ? 71.091 -1.532 -63.173 1.00 64.38 74 ALA A O 1
ATOM 524 N N . GLY A 1 75 ? 69.708 -1.178 -64.905 1.00 62.53 75 GLY A N 1
ATOM 525 C CA . GLY A 1 75 ? 68.568 -1.945 -64.401 1.00 62.53 75 GLY A CA 1
ATOM 526 C C . GLY A 1 75 ? 67.451 -1.065 -63.816 1.00 62.53 75 GLY A C 1
ATOM 527 O O . GLY A 1 75 ? 67.695 0.098 -63.485 1.00 62.53 75 GLY A O 1
ATOM 528 N N . PRO A 1 76 ? 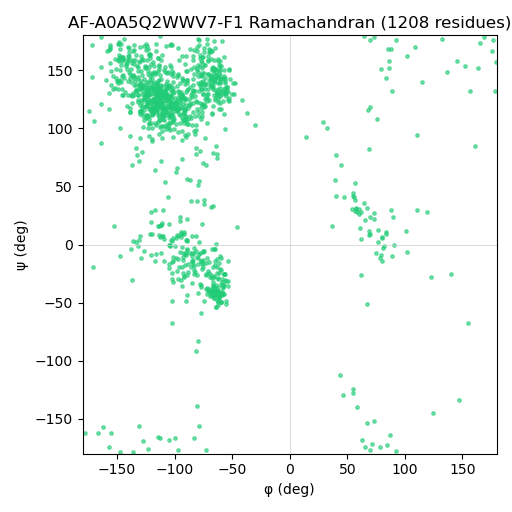66.229 -1.612 -63.662 1.00 58.78 76 PRO A N 1
ATOM 529 C CA . PRO A 1 76 ? 65.015 -0.860 -63.309 1.00 58.78 76 PRO A CA 1
ATOM 530 C C . PRO A 1 76 ? 65.042 -0.211 -61.913 1.00 58.78 76 PRO A C 1
ATOM 532 O O . PRO A 1 76 ? 64.241 0.672 -61.632 1.00 58.78 76 PRO A O 1
ATOM 535 N N . ALA A 1 77 ? 65.976 -0.605 -61.043 1.00 62.97 77 ALA A N 1
ATOM 536 C CA . ALA A 1 77 ? 66.106 -0.094 -59.677 1.00 62.97 77 ALA A CA 1
ATOM 537 C C . ALA A 1 77 ? 66.912 1.216 -59.551 1.00 62.97 77 ALA A C 1
ATOM 539 O O . ALA A 1 77 ? 67.208 1.631 -58.435 1.00 62.97 77 ALA A O 1
ATOM 540 N N . ASN A 1 78 ? 67.286 1.862 -60.660 1.00 76.81 78 ASN A N 1
ATOM 541 C CA . ASN A 1 78 ? 68.018 3.131 -60.642 1.00 76.81 78 ASN A CA 1
ATOM 542 C C . ASN A 1 78 ? 67.132 4.294 -61.099 1.00 76.81 78 ASN A C 1
ATOM 544 O O . ASN A 1 78 ? 66.227 4.118 -61.920 1.00 76.81 78 ASN A O 1
ATOM 548 N N . ALA A 1 79 ? 67.412 5.491 -60.584 1.00 72.31 79 ALA A N 1
ATOM 549 C CA . ALA A 1 79 ? 66.690 6.697 -60.958 1.00 72.31 79 ALA A CA 1
ATOM 550 C C . ALA A 1 79 ? 67.005 7.135 -62.388 1.00 72.31 79 ALA A C 1
ATOM 552 O O . ALA A 1 79 ? 68.157 7.353 -62.747 1.00 72.31 79 ALA A O 1
ATOM 553 N N . VAL A 1 80 ? 65.954 7.280 -63.197 1.00 79.44 80 VAL A N 1
ATOM 554 C CA . VAL A 1 80 ? 66.029 7.891 -64.532 1.00 79.44 80 VAL A CA 1
ATOM 555 C C . VAL A 1 80 ? 65.804 9.399 -64.466 1.00 79.44 80 VAL A C 1
ATOM 557 O O . VAL A 1 80 ? 66.327 10.125 -65.307 1.00 79.44 80 VAL A O 1
ATOM 560 N N . ILE A 1 81 ? 65.075 9.882 -63.453 1.00 85.06 81 ILE A N 1
ATOM 561 C CA . ILE A 1 81 ? 64.764 11.298 -63.218 1.00 85.06 81 ILE A CA 1
ATOM 562 C C . ILE A 1 81 ? 65.055 11.629 -61.748 1.00 85.06 81 ILE A C 1
ATOM 564 O O . ILE A 1 81 ? 64.464 11.013 -60.864 1.00 85.06 81 ILE A O 1
ATOM 568 N N . GLY A 1 82 ? 65.927 12.609 -61.494 1.00 84.00 82 GLY A N 1
ATOM 569 C CA . GLY A 1 82 ? 66.272 13.079 -60.147 1.00 84.00 82 GLY A CA 1
ATOM 570 C C . GLY A 1 82 ? 66.949 12.038 -59.244 1.00 84.00 82 GLY A C 1
ATOM 571 O O . GLY A 1 82 ? 67.391 10.975 -59.688 1.00 84.00 82 GLY A O 1
ATOM 572 N N . THR A 1 83 ? 67.039 12.366 -57.957 1.00 81.44 83 THR A N 1
ATOM 573 C CA . THR A 1 83 ? 67.503 11.509 -56.859 1.00 81.44 83 THR A CA 1
ATOM 574 C C . THR A 1 83 ? 66.556 11.618 -55.659 1.00 81.44 83 THR A C 1
ATOM 576 O O . THR A 1 83 ? 65.800 12.580 -55.530 1.00 81.44 83 THR A O 1
ATOM 579 N N . ASP A 1 84 ? 66.587 10.618 -54.780 1.00 76.19 84 ASP A N 1
ATOM 580 C CA . ASP A 1 84 ? 65.674 10.451 -53.638 1.00 76.19 84 ASP A CA 1
ATOM 581 C C . ASP A 1 84 ? 65.870 11.471 -52.497 1.00 76.19 84 ASP A C 1
ATOM 583 O O . ASP A 1 84 ? 64.989 11.655 -51.653 1.00 76.19 84 ASP A O 1
ATOM 587 N N . ASN A 1 85 ? 66.994 12.189 -52.479 1.00 70.50 85 ASN A N 1
ATOM 588 C CA . ASN A 1 85 ? 67.256 13.266 -51.531 1.00 70.50 85 ASN A CA 1
ATOM 589 C C . ASN A 1 85 ? 66.445 14.538 -51.874 1.00 70.50 85 ASN A C 1
ATOM 591 O O . ASN A 1 85 ? 66.351 14.964 -53.020 1.00 70.50 85 ASN A O 1
ATOM 595 N N . GLY A 1 86 ? 65.859 15.203 -50.869 1.00 67.12 86 GLY A N 1
ATOM 596 C CA . GLY A 1 86 ? 64.955 16.351 -51.084 1.00 67.12 86 GLY A CA 1
ATOM 597 C C . GLY A 1 86 ? 65.551 17.525 -51.883 1.00 67.12 86 GLY A C 1
ATOM 598 O O . GLY A 1 86 ? 64.813 18.247 -52.547 1.00 67.12 86 GLY A O 1
ATOM 599 N N . ALA A 1 87 ? 66.878 17.691 -51.870 1.00 70.19 87 ALA A N 1
ATOM 600 C CA . ALA A 1 87 ? 67.587 18.697 -52.666 1.00 70.19 87 ALA A CA 1
ATOM 601 C C . ALA A 1 87 ? 67.896 18.253 -54.110 1.00 70.19 87 ALA A C 1
ATOM 603 O O . ALA A 1 87 ? 68.198 19.108 -54.942 1.00 70.19 87 ALA A O 1
ATOM 604 N N . GLY A 1 88 ? 67.818 16.951 -54.412 1.00 74.44 88 GLY A N 1
ATOM 605 C CA . GLY A 1 88 ? 68.144 16.386 -55.720 1.00 74.44 88 GLY A CA 1
ATOM 606 C C . GLY A 1 88 ? 66.962 15.835 -56.514 1.00 74.44 88 GLY A C 1
ATOM 607 O O . GLY A 1 88 ? 67.139 15.118 -57.496 1.00 74.44 88 GLY A O 1
ATOM 608 N N . ARG A 1 89 ? 65.736 16.229 -56.170 1.00 85.19 89 ARG A N 1
ATOM 609 C CA . ARG A 1 89 ? 64.556 15.996 -57.016 1.00 85.19 89 ARG A CA 1
ATOM 610 C C . ARG A 1 89 ? 64.597 16.882 -58.264 1.00 85.19 89 ARG A C 1
ATOM 612 O O . ARG A 1 89 ? 65.078 18.015 -58.220 1.00 85.19 89 ARG A O 1
ATOM 619 N N . ALA A 1 90 ? 64.076 16.393 -59.388 1.00 84.94 90 ALA A N 1
ATOM 620 C CA . ALA A 1 90 ? 63.873 17.233 -60.569 1.00 84.94 90 ALA A CA 1
ATOM 621 C C . ALA A 1 90 ? 62.777 18.278 -60.293 1.00 84.94 90 ALA A C 1
ATOM 623 O O . ALA A 1 90 ? 61.747 17.941 -59.719 1.00 84.94 90 ALA A O 1
ATOM 624 N N . ALA A 1 91 ? 62.960 19.535 -60.710 1.00 82.75 91 ALA A N 1
ATOM 625 C CA . ALA A 1 91 ? 61.955 20.569 -60.446 1.00 82.75 91 ALA A CA 1
ATOM 626 C C . ALA A 1 91 ? 60.631 20.302 -61.178 1.00 82.75 91 ALA A C 1
ATOM 628 O O . ALA A 1 91 ? 59.576 20.531 -60.601 1.00 82.75 91 ALA A O 1
ATOM 629 N N . GLY A 1 92 ? 60.684 19.761 -62.400 1.00 86.81 92 GLY A N 1
ATOM 630 C CA . GLY A 1 92 ? 59.493 19.353 -63.142 1.00 86.81 92 GLY A CA 1
ATOM 631 C C . GLY A 1 92 ? 59.725 18.135 -64.035 1.00 86.81 92 GLY A C 1
ATOM 632 O O . GLY A 1 92 ? 60.771 18.034 -64.681 1.00 86.81 92 GLY A O 1
ATOM 633 N N . PHE A 1 93 ? 58.737 17.245 -64.120 1.00 90.88 93 PHE A N 1
ATOM 634 C CA . PHE A 1 93 ? 58.690 16.126 -65.059 1.00 90.88 93 PHE A CA 1
ATOM 635 C C . PHE A 1 93 ? 57.366 16.120 -65.831 1.00 90.88 93 PHE A C 1
ATOM 637 O O . PHE A 1 93 ? 56.297 16.017 -65.242 1.00 90.88 93 PHE A O 1
ATOM 644 N N . VAL A 1 94 ? 57.420 16.243 -67.154 1.00 90.44 94 VAL A N 1
ATOM 645 C CA . VAL A 1 94 ? 56.241 16.308 -68.026 1.00 90.44 94 VAL A CA 1
ATOM 646 C C . VAL A 1 94 ? 56.196 15.065 -68.907 1.00 90.44 94 VAL A C 1
ATOM 648 O O . VAL A 1 94 ? 57.157 14.788 -69.618 1.00 90.44 94 VAL A O 1
ATOM 651 N N . VAL A 1 95 ? 55.080 14.343 -68.913 1.00 90.31 95 VAL A N 1
ATOM 652 C CA . VAL A 1 95 ? 54.836 13.200 -69.799 1.00 90.31 95 VAL A CA 1
ATOM 653 C C . VAL A 1 95 ? 53.698 13.547 -70.747 1.00 90.31 95 VAL A C 1
ATOM 655 O O . VAL A 1 95 ? 52.587 13.829 -70.306 1.00 90.31 95 VAL A O 1
ATOM 658 N N . SER A 1 96 ? 53.979 13.538 -72.050 1.00 88.06 96 SER A N 1
ATOM 659 C CA . SER A 1 96 ? 52.982 13.746 -73.108 1.00 88.06 96 SER A CA 1
ATOM 660 C C . SER A 1 96 ? 52.785 12.462 -73.919 1.00 88.06 96 SER A C 1
ATOM 662 O O . SER A 1 96 ? 53.756 11.937 -74.474 1.00 88.06 96 SER A O 1
ATOM 664 N N . VAL A 1 97 ? 51.549 11.964 -73.995 1.00 84.44 97 VAL A N 1
ATOM 665 C CA . VAL A 1 97 ? 51.143 10.709 -74.671 1.00 84.44 97 VAL A CA 1
ATOM 666 C C . VAL A 1 97 ? 49.889 10.957 -75.507 1.00 84.44 97 VAL A C 1
ATOM 668 O O . VAL A 1 97 ? 49.022 11.638 -75.001 1.00 84.44 97 VAL A O 1
ATOM 671 N N . ASP A 1 98 ? 49.734 10.397 -76.715 1.00 76.94 98 ASP A N 1
ATOM 672 C CA . ASP A 1 98 ? 48.522 10.592 -77.548 1.00 76.94 98 ASP A CA 1
ATOM 673 C C . ASP A 1 98 ? 47.908 9.267 -78.052 1.00 76.94 98 ASP A C 1
ATOM 675 O O . ASP A 1 98 ? 48.615 8.297 -78.316 1.00 76.94 98 ASP A O 1
ATOM 679 N N . ASN A 1 99 ? 46.578 9.266 -78.233 1.00 67.00 99 ASN A N 1
ATOM 680 C CA . ASN A 1 99 ? 45.751 8.363 -79.060 1.00 67.00 99 ASN A CA 1
ATOM 681 C C . ASN A 1 99 ? 46.139 6.860 -79.083 1.00 67.00 99 ASN A C 1
ATOM 683 O O . ASN A 1 99 ? 46.333 6.273 -80.148 1.00 67.00 99 ASN A O 1
ATOM 687 N N . GLY A 1 100 ? 46.222 6.221 -77.909 1.00 64.31 100 GLY A N 1
ATOM 688 C CA . GLY A 1 100 ? 46.473 4.776 -77.769 1.00 64.31 100 GLY A CA 1
ATOM 689 C C . GLY A 1 100 ? 47.948 4.374 -77.662 1.00 64.31 100 GLY A C 1
ATOM 690 O O . GLY A 1 100 ? 48.244 3.191 -77.498 1.00 64.31 100 GLY A O 1
ATOM 691 N N . ASN A 1 101 ? 48.871 5.338 -77.714 1.00 78.62 101 ASN A N 1
ATOM 692 C CA . ASN A 1 101 ? 50.287 5.101 -77.449 1.00 78.62 101 ASN A CA 1
ATOM 693 C C . ASN A 1 101 ? 50.582 5.038 -75.942 1.00 78.62 101 ASN A C 1
ATOM 695 O O . ASN A 1 101 ? 49.877 5.634 -75.121 1.00 78.62 101 ASN A O 1
ATOM 699 N N . ALA A 1 102 ? 51.664 4.334 -75.595 1.00 79.56 102 ALA A N 1
ATOM 700 C CA . ALA A 1 102 ? 52.137 4.184 -74.225 1.00 79.56 102 ALA A CA 1
ATOM 701 C C . ALA A 1 102 ? 53.521 4.824 -74.023 1.00 79.56 102 ALA A C 1
ATOM 703 O O . ALA A 1 102 ? 54.468 4.514 -74.749 1.00 79.56 102 ALA A O 1
ATOM 704 N N . ALA A 1 103 ? 53.652 5.662 -72.994 1.00 86.75 103 ALA A N 1
ATOM 705 C CA . ALA A 1 103 ? 54.937 6.069 -72.433 1.00 86.75 103 ALA A CA 1
ATOM 706 C C . ALA A 1 103 ? 55.304 5.109 -71.299 1.00 86.75 103 ALA A C 1
ATOM 708 O O . ALA A 1 103 ? 54.618 5.071 -70.281 1.00 86.75 103 ALA A O 1
ATOM 709 N N . THR A 1 104 ? 56.385 4.344 -71.451 1.00 87.62 104 THR A N 1
ATOM 710 C CA . THR A 1 104 ? 56.869 3.439 -70.398 1.00 87.62 104 THR A CA 1
ATOM 711 C C . THR A 1 104 ? 58.110 4.016 -69.733 1.00 87.62 104 THR A C 1
ATOM 713 O O . THR A 1 104 ? 59.140 4.178 -70.375 1.00 87.62 104 THR A O 1
ATOM 716 N N . ILE A 1 105 ? 58.046 4.298 -68.437 1.00 90.81 105 ILE A N 1
ATOM 717 C CA . ILE A 1 105 ? 59.177 4.777 -67.645 1.00 90.81 105 ILE A CA 1
ATOM 718 C C . ILE A 1 105 ? 59.630 3.624 -66.751 1.00 90.81 105 ILE A C 1
ATOM 720 O O . ILE A 1 105 ? 58.962 3.291 -65.781 1.00 90.81 105 ILE A O 1
ATOM 724 N N . ALA A 1 106 ? 60.736 2.971 -67.101 1.00 84.38 106 ALA A N 1
ATOM 725 C CA . ALA A 1 106 ? 61.170 1.721 -66.474 1.00 84.38 106 ALA A CA 1
ATOM 726 C C . ALA A 1 106 ? 62.092 1.895 -65.248 1.00 84.38 106 ALA A C 1
ATOM 728 O O . ALA A 1 106 ? 62.381 0.904 -64.583 1.00 84.38 106 ALA A O 1
ATOM 729 N N . GLY A 1 107 ? 62.568 3.112 -64.951 1.00 84.31 107 GLY A N 1
ATOM 730 C CA . GLY A 1 107 ? 63.381 3.419 -63.760 1.00 84.31 107 GLY A CA 1
ATOM 731 C C . GLY A 1 107 ? 62.668 4.319 -62.743 1.00 84.31 107 GLY A C 1
ATOM 732 O O . GLY A 1 107 ? 61.537 4.740 -62.979 1.00 84.31 107 GLY A O 1
ATOM 733 N N . GLN A 1 108 ? 63.328 4.634 -61.619 1.00 89.06 108 GLN A N 1
ATOM 734 C CA . GLN A 1 108 ? 62.749 5.488 -60.565 1.00 89.06 108 GLN A CA 1
ATOM 735 C C . GLN A 1 108 ? 62.602 6.944 -61.028 1.00 89.06 108 GLN A C 1
ATOM 737 O O . GLN A 1 108 ? 63.471 7.477 -61.728 1.00 89.06 108 GLN A O 1
ATOM 742 N N . VAL A 1 109 ? 61.524 7.598 -60.593 1.00 90.38 109 VAL A N 1
ATOM 743 C CA . VAL A 1 109 ? 61.248 9.011 -60.878 1.00 90.38 109 VAL A CA 1
ATOM 744 C C . VAL A 1 109 ? 61.138 9.787 -59.573 1.00 90.38 109 VAL A C 1
ATOM 746 O O . VAL A 1 109 ? 60.197 9.579 -58.813 1.00 90.38 109 VAL A O 1
ATOM 749 N N . TYR A 1 110 ? 62.063 10.720 -59.360 1.00 89.50 110 TYR A N 1
ATOM 750 C CA . TYR A 1 110 ? 62.050 11.668 -58.250 1.00 89.50 110 TYR A CA 1
ATOM 751 C C . TYR A 1 110 ? 61.910 13.097 -58.786 1.00 89.50 110 TYR A C 1
ATOM 753 O O . TYR A 1 110 ? 62.868 13.694 -59.288 1.00 89.50 110 TYR A O 1
ATOM 761 N N . ALA A 1 111 ? 60.706 13.656 -58.691 1.00 89.06 111 ALA A N 1
ATOM 762 C CA . ALA A 1 111 ? 60.391 15.013 -59.146 1.00 89.06 111 ALA A CA 1
ATOM 763 C C . ALA A 1 111 ? 59.782 15.846 -58.007 1.00 89.06 111 ALA A C 1
ATOM 765 O O . ALA A 1 111 ? 59.549 15.323 -56.924 1.00 89.06 111 ALA A O 1
ATOM 766 N N . LYS A 1 112 ? 59.586 17.148 -58.218 1.00 87.31 112 LYS A N 1
ATOM 767 C CA . LYS A 1 112 ? 58.781 18.013 -57.347 1.00 87.31 112 LYS A CA 1
ATOM 768 C C . LYS A 1 112 ? 57.417 18.273 -57.976 1.00 87.31 112 LYS A C 1
ATOM 770 O O . LYS A 1 112 ? 56.406 18.061 -57.326 1.00 87.31 112 LYS A O 1
ATOM 775 N N . ASP A 1 113 ? 57.394 18.652 -59.250 1.00 88.31 113 ASP A N 1
ATOM 776 C CA . ASP A 1 113 ? 56.159 18.794 -60.017 1.00 88.31 113 ASP A CA 1
ATOM 777 C C . ASP A 1 113 ? 56.123 17.772 -61.157 1.00 88.31 113 ASP A C 1
ATOM 779 O O . ASP A 1 113 ? 57.088 17.614 -61.905 1.00 88.31 113 ASP A O 1
ATOM 783 N N . MET A 1 114 ? 55.006 17.074 -61.314 1.00 92.38 114 MET A N 1
ATOM 784 C CA . MET A 1 114 ? 54.742 16.152 -62.407 1.00 92.38 114 MET A CA 1
ATOM 785 C C . MET A 1 114 ? 53.536 16.636 -63.209 1.00 92.38 114 MET A C 1
ATOM 787 O O . MET A 1 114 ? 52.526 17.044 -62.647 1.00 92.38 114 MET A O 1
ATOM 791 N N . VAL A 1 115 ? 53.618 16.586 -64.536 1.00 92.06 115 VAL A N 1
ATOM 792 C CA . VAL A 1 115 ? 52.485 16.878 -65.421 1.00 92.06 115 VAL A CA 1
ATOM 793 C C . VAL A 1 115 ? 52.287 15.712 -66.371 1.00 92.06 115 VAL A C 1
ATOM 795 O O . VAL A 1 115 ? 53.209 15.341 -67.092 1.00 92.06 115 VAL A O 1
ATOM 798 N N . ILE A 1 116 ? 51.082 15.160 -66.401 1.00 90.75 116 ILE A N 1
ATOM 799 C CA . ILE A 1 116 ? 50.675 14.110 -67.332 1.00 90.75 116 ILE A CA 1
ATOM 800 C C . ILE A 1 116 ? 49.646 14.717 -68.278 1.00 90.75 116 ILE A C 1
ATOM 802 O O . ILE A 1 116 ? 48.642 15.277 -67.845 1.00 90.75 116 ILE A O 1
ATOM 806 N N . GLN A 1 117 ? 49.907 14.663 -69.578 1.00 88.44 117 GLN A N 1
ATOM 807 C CA . GLN A 1 117 ? 49.060 15.319 -70.569 1.00 88.44 117 GLN A CA 1
ATOM 808 C C . GLN A 1 117 ? 48.917 14.488 -71.843 1.00 88.44 117 GLN A C 1
ATOM 810 O O . GLN A 1 117 ? 49.791 13.697 -72.198 1.00 88.44 117 GLN A O 1
ATOM 815 N N . SER A 1 118 ? 47.800 14.688 -72.535 1.00 83.44 118 SER A N 1
ATOM 816 C CA . SER A 1 118 ? 47.487 14.038 -73.811 1.00 83.44 118 SER A CA 1
ATOM 817 C C . SER A 1 118 ? 46.672 14.953 -74.711 1.00 83.44 118 SER A C 1
ATOM 819 O O . SER A 1 118 ? 45.763 15.629 -74.230 1.00 83.44 118 SER A O 1
ATOM 821 N N . ALA A 1 119 ? 46.944 14.985 -76.012 1.00 79.06 119 ALA A N 1
ATOM 822 C CA . ALA A 1 119 ? 46.153 15.765 -76.960 1.00 79.06 119 ALA A CA 1
ATOM 823 C C . ALA A 1 119 ? 44.772 15.141 -77.235 1.00 79.06 119 ALA A C 1
ATOM 825 O O . ALA A 1 119 ? 43.847 15.866 -77.589 1.00 79.06 119 ALA A O 1
ATOM 826 N N . ASN A 1 120 ? 44.613 13.819 -77.057 1.00 80.38 120 ASN A N 1
ATOM 827 C CA . ASN A 1 120 ? 43.362 13.075 -77.291 1.00 80.38 120 ASN A CA 1
ATOM 828 C C . ASN A 1 120 ? 43.070 12.072 -76.155 1.00 80.38 120 ASN A C 1
ATOM 830 O O . ASN A 1 120 ? 43.972 11.657 -75.437 1.00 80.38 120 ASN A O 1
ATOM 834 N N . ALA A 1 121 ? 41.825 11.634 -75.965 1.00 77.25 121 ALA A N 1
ATOM 835 C CA . ALA A 1 121 ? 41.527 10.623 -74.940 1.00 77.25 121 ALA A CA 1
ATOM 836 C C . ALA A 1 121 ? 42.214 9.269 -75.244 1.00 77.25 121 ALA A C 1
ATOM 838 O O . ALA A 1 121 ? 42.302 8.866 -76.402 1.00 77.25 121 ALA A O 1
ATOM 839 N N . GLY A 1 122 ? 42.669 8.550 -74.210 1.00 74.94 122 GLY A N 1
ATOM 840 C CA . GLY A 1 122 ? 43.178 7.172 -74.333 1.00 74.94 122 GLY A CA 1
ATOM 841 C C . GLY A 1 122 ? 44.704 7.001 -74.346 1.00 74.94 122 GLY A C 1
ATOM 842 O O . GLY A 1 122 ? 45.182 5.913 -74.663 1.00 74.94 122 GLY A O 1
ATOM 843 N N . GLY A 1 123 ? 45.482 8.037 -74.013 1.00 83.94 123 GLY A N 1
ATOM 844 C CA . GLY A 1 123 ? 46.933 7.908 -73.801 1.00 83.94 123 GLY A CA 1
ATOM 845 C C . GLY A 1 123 ? 47.270 7.094 -72.543 1.00 83.94 123 GLY A C 1
ATOM 846 O O . GLY A 1 123 ? 46.545 7.177 -71.548 1.00 83.94 123 GLY A O 1
ATOM 847 N N . GLN A 1 124 ? 48.359 6.317 -72.575 1.00 87.31 124 GLN A N 1
ATOM 848 C CA . GLN A 1 124 ? 48.785 5.452 -71.464 1.00 87.31 124 GLN A CA 1
ATOM 849 C C . GLN A 1 124 ? 50.171 5.845 -70.932 1.00 87.31 124 GLN A C 1
ATOM 851 O O . GLN A 1 124 ? 51.113 6.013 -71.703 1.00 87.31 124 GLN A O 1
ATOM 856 N N . VAL A 1 125 ? 50.326 5.945 -69.613 1.00 90.31 125 VAL A N 1
ATOM 857 C CA . VAL A 1 125 ? 51.617 6.154 -68.941 1.00 90.31 125 VAL A CA 1
ATOM 858 C C . VAL A 1 125 ? 51.865 4.999 -67.981 1.00 90.31 125 VAL A C 1
ATOM 860 O O . VAL A 1 125 ? 51.129 4.813 -67.019 1.00 90.31 125 VAL A O 1
ATOM 863 N N . ASN A 1 126 ? 52.920 4.231 -68.224 1.00 89.81 126 ASN A N 1
ATOM 864 C CA . ASN A 1 126 ? 53.286 3.075 -67.419 1.00 89.81 126 ASN A CA 1
ATOM 865 C C . ASN A 1 126 ? 54.577 3.370 -66.657 1.00 89.81 126 ASN A C 1
ATOM 867 O O . ASN A 1 126 ? 55.658 3.429 -67.243 1.00 89.81 126 ASN A O 1
ATOM 871 N N . PHE A 1 127 ? 54.473 3.525 -65.344 1.00 91.88 127 PHE A N 1
ATOM 872 C CA . PHE A 1 127 ? 55.616 3.615 -64.448 1.00 91.88 127 PHE A CA 1
ATOM 873 C C . PHE A 1 127 ? 56.008 2.213 -63.986 1.00 91.88 127 PHE A C 1
ATOM 875 O O . PHE A 1 127 ? 55.355 1.611 -63.138 1.00 91.88 127 PHE A O 1
ATOM 882 N N . GLY A 1 128 ? 57.088 1.692 -64.565 1.00 86.38 128 GLY A N 1
ATOM 883 C CA . GLY A 1 128 ? 57.664 0.383 -64.263 1.00 86.38 128 GLY A CA 1
ATOM 884 C C . GLY A 1 128 ? 58.435 0.317 -62.939 1.00 86.38 128 GLY A C 1
ATOM 885 O O . GLY A 1 128 ? 58.841 -0.777 -62.545 1.00 86.38 128 GLY A O 1
ATOM 886 N N . HIS A 1 129 ? 58.610 1.444 -62.242 1.00 89.44 129 HIS A N 1
ATOM 887 C CA . HIS A 1 129 ? 59.202 1.526 -60.906 1.00 89.44 129 HIS A CA 1
ATOM 888 C C . HIS A 1 129 ? 58.568 2.673 -60.084 1.00 89.44 129 HIS A C 1
ATOM 890 O O . HIS A 1 129 ? 57.658 3.352 -60.553 1.00 89.44 129 HIS A O 1
ATOM 896 N N . ILE A 1 130 ? 59.043 2.867 -58.847 1.00 89.94 130 ILE A N 1
ATOM 897 C CA . ILE A 1 130 ? 58.653 3.930 -57.903 1.00 89.94 130 ILE A CA 1
ATOM 898 C C . ILE A 1 130 ? 58.656 5.310 -58.573 1.00 89.94 130 ILE A C 1
ATOM 900 O O . ILE A 1 130 ? 59.663 5.734 -59.149 1.00 89.94 130 ILE A O 1
ATOM 904 N N . VAL A 1 131 ? 57.548 6.020 -58.390 1.00 92.06 131 VAL A N 1
ATOM 905 C CA . VAL A 1 131 ? 57.416 7.455 -58.634 1.00 92.06 131 VAL A CA 1
ATOM 906 C C . VAL A 1 131 ? 57.232 8.150 -57.300 1.00 92.06 131 VAL A C 1
ATOM 908 O O . VAL A 1 131 ? 56.369 7.758 -56.522 1.00 92.06 131 VAL A O 1
ATOM 911 N N . ASP A 1 132 ? 58.010 9.187 -57.034 1.00 90.56 132 ASP A N 1
ATOM 912 C CA . ASP A 1 132 ? 57.886 9.981 -55.822 1.00 90.56 132 ASP A CA 1
ATOM 913 C C . ASP A 1 132 ? 58.043 11.469 -56.160 1.00 90.56 132 ASP A C 1
ATOM 915 O O . ASP A 1 132 ? 59.121 11.919 -56.559 1.00 90.56 132 ASP A O 1
ATOM 919 N N . VAL A 1 133 ? 56.968 12.247 -55.992 1.00 88.25 133 VAL A N 1
ATOM 920 C CA . VAL A 1 133 ? 56.998 13.713 -56.153 1.00 88.25 133 VAL A CA 1
ATOM 921 C C . VAL A 1 133 ? 57.206 14.479 -54.835 1.00 88.25 133 VAL A C 1
ATOM 923 O O . VAL A 1 133 ? 57.426 15.687 -54.833 1.00 88.25 133 VAL A O 1
ATOM 926 N N . GLY A 1 134 ? 57.212 13.778 -53.700 1.00 79.81 134 GLY A N 1
ATOM 927 C CA . GLY A 1 134 ? 57.363 14.352 -52.364 1.00 79.81 134 GLY A CA 1
ATOM 928 C C . GLY A 1 134 ? 56.039 14.837 -51.766 1.00 79.81 134 GLY A C 1
ATOM 929 O O . GLY A 1 134 ? 55.021 14.918 -52.446 1.00 79.81 134 GLY A O 1
ATOM 930 N N . THR A 1 135 ? 56.044 15.149 -50.466 1.00 73.00 135 THR A N 1
ATOM 931 C CA . THR A 1 135 ? 54.845 15.583 -49.716 1.00 73.00 135 THR A CA 1
ATOM 932 C C . THR A 1 135 ? 54.312 16.944 -50.164 1.00 73.00 135 THR A C 1
ATOM 934 O O . THR A 1 135 ? 53.104 17.156 -50.161 1.00 73.00 135 THR A O 1
ATOM 937 N N . ASP A 1 136 ? 55.209 17.834 -50.596 1.00 76.38 136 ASP A N 1
ATOM 938 C CA . ASP A 1 136 ? 54.889 19.193 -51.058 1.00 76.38 136 ASP A CA 1
ATOM 939 C C . ASP A 1 136 ? 54.879 19.293 -52.595 1.00 76.38 136 ASP A C 1
ATOM 941 O O . ASP A 1 136 ? 54.831 20.391 -53.155 1.00 76.38 136 ASP A O 1
ATOM 945 N N . GLY A 1 137 ? 55.031 18.155 -53.278 1.00 82.88 137 GLY A N 1
ATOM 946 C CA . GLY A 1 137 ? 55.045 18.072 -54.732 1.00 82.88 137 GLY A CA 1
ATOM 947 C C . GLY A 1 137 ? 53.648 17.989 -55.329 1.00 82.88 137 GLY A C 1
ATOM 948 O O . GLY A 1 137 ? 52.686 17.654 -54.636 1.00 82.88 137 GLY A O 1
ATOM 949 N N . THR A 1 138 ? 53.534 18.281 -56.623 1.00 87.31 138 THR A N 1
ATOM 950 C CA . THR A 1 138 ? 52.253 18.264 -57.341 1.00 87.31 138 THR A CA 1
ATOM 951 C C . THR A 1 138 ? 52.274 17.299 -58.522 1.00 87.31 138 THR A C 1
ATOM 953 O O . THR A 1 138 ? 53.292 17.164 -59.191 1.00 87.31 138 THR A O 1
ATOM 956 N N . THR A 1 139 ? 51.153 16.638 -58.807 1.00 90.31 139 THR A N 1
ATOM 957 C CA . THR A 1 139 ? 50.938 15.846 -60.027 1.00 90.31 139 THR A CA 1
ATOM 958 C C . THR A 1 139 ? 49.693 16.360 -60.737 1.00 90.31 139 THR A C 1
ATOM 960 O O . THR A 1 139 ? 48.592 16.185 -60.241 1.00 90.31 139 THR A O 1
ATOM 963 N N . ALA A 1 140 ? 49.825 16.987 -61.900 1.00 88.56 140 ALA A N 1
ATOM 964 C CA . ALA A 1 140 ? 48.692 17.556 -62.627 1.00 88.56 140 ALA A CA 1
ATOM 965 C C . ALA A 1 140 ? 48.389 16.780 -63.915 1.00 88.56 140 ALA A C 1
ATOM 967 O O . ALA A 1 140 ? 49.264 16.611 -64.764 1.00 88.56 140 ALA A O 1
ATOM 968 N N . PHE A 1 141 ? 47.135 16.384 -64.101 1.00 87.19 141 PHE A N 1
ATOM 969 C CA . PHE A 1 141 ? 46.601 15.873 -65.357 1.00 87.19 141 PHE A CA 1
ATOM 970 C C . PHE A 1 141 ? 46.046 17.027 -66.183 1.00 87.19 141 PHE A C 1
ATOM 972 O O . PHE A 1 141 ? 45.299 17.861 -65.676 1.00 87.19 141 PHE A O 1
ATOM 979 N N . LYS A 1 142 ? 46.413 17.109 -67.461 1.00 84.94 142 LYS A N 1
ATOM 980 C CA . LYS A 1 142 ? 45.970 18.193 -68.348 1.00 84.94 142 LYS A CA 1
ATOM 981 C C . LYS A 1 142 ? 45.481 17.658 -69.693 1.00 84.94 142 LYS A C 1
ATOM 983 O O . LYS A 1 142 ? 45.769 16.527 -70.074 1.00 84.94 142 LYS A O 1
ATOM 988 N N . THR A 1 143 ? 44.755 18.529 -70.397 1.00 80.69 143 THR A N 1
ATOM 989 C CA . THR A 1 143 ? 44.329 18.449 -71.810 1.00 80.69 143 THR A CA 1
ATOM 990 C C . THR A 1 143 ? 43.323 17.352 -72.198 1.00 80.69 143 THR A C 1
ATOM 992 O O . THR A 1 143 ? 42.309 17.701 -72.798 1.00 80.69 143 THR A O 1
ATOM 995 N N . ALA A 1 144 ? 43.528 16.073 -71.864 1.00 80.31 144 ALA A N 1
ATOM 996 C CA . ALA A 1 144 ? 42.589 14.980 -72.170 1.00 80.31 144 ALA A CA 1
ATOM 997 C C . ALA A 1 144 ? 42.759 13.778 -71.219 1.00 80.31 144 ALA A C 1
ATOM 999 O O . ALA A 1 144 ? 43.745 13.682 -70.495 1.00 80.31 144 ALA A O 1
ATOM 1000 N N . ALA A 1 145 ? 41.799 12.845 -71.227 1.00 79.88 145 ALA A N 1
ATOM 1001 C CA . ALA A 1 145 ? 41.815 11.663 -70.360 1.00 79.88 145 ALA A CA 1
ATOM 1002 C C . ALA A 1 145 ? 42.994 10.715 -70.668 1.00 79.88 145 ALA A C 1
ATOM 1004 O O . ALA A 1 145 ? 43.143 10.245 -71.802 1.00 79.88 145 ALA A O 1
ATOM 1005 N N . THR A 1 146 ? 43.783 10.390 -69.641 1.00 83.50 146 THR A N 1
ATOM 1006 C CA . THR A 1 146 ? 44.933 9.466 -69.701 1.00 83.50 146 THR A CA 1
ATOM 1007 C C . THR A 1 146 ? 44.811 8.346 -68.677 1.00 83.50 146 THR A C 1
ATOM 1009 O O . THR A 1 146 ? 44.177 8.523 -67.646 1.00 83.50 146 THR A O 1
ATOM 1012 N N . THR A 1 147 ? 45.405 7.186 -68.952 1.00 87.12 147 THR A N 1
ATOM 1013 C CA . THR A 1 147 ? 45.499 6.070 -67.998 1.00 87.12 147 THR A CA 1
ATOM 1014 C C . THR A 1 147 ? 46.931 5.945 -67.497 1.00 87.12 147 THR A C 1
ATOM 1016 O O . THR A 1 147 ? 47.851 5.799 -68.295 1.00 87.12 147 THR A O 1
ATOM 1019 N N . VAL A 1 148 ? 47.124 5.989 -66.185 1.00 89.94 148 VAL A N 1
ATOM 1020 C CA . VAL A 1 148 ? 48.419 5.845 -65.518 1.00 89.94 148 VAL A CA 1
ATOM 1021 C C . VAL A 1 148 ? 48.450 4.515 -64.789 1.00 89.94 148 VAL A C 1
ATOM 1023 O O . VAL A 1 148 ? 47.565 4.245 -63.988 1.00 89.94 148 VAL A O 1
ATOM 1026 N N . THR A 1 149 ? 49.473 3.701 -65.013 1.00 88.12 149 THR A N 1
ATOM 1027 C CA . THR A 1 149 ? 49.692 2.450 -64.277 1.00 88.12 149 THR A CA 1
ATOM 1028 C C . THR A 1 149 ? 51.009 2.547 -63.525 1.00 88.12 149 THR A C 1
ATOM 1030 O O . THR A 1 149 ? 52.043 2.817 -64.134 1.00 88.12 149 THR A O 1
ATOM 1033 N N . ILE A 1 150 ? 50.989 2.315 -62.214 1.00 91.12 150 ILE A N 1
ATOM 1034 C CA . ILE A 1 150 ? 52.207 2.130 -61.407 1.00 91.12 150 ILE A CA 1
ATOM 1035 C C . ILE A 1 150 ? 52.486 0.634 -61.243 1.00 91.12 150 ILE A C 1
ATOM 1037 O O . ILE A 1 150 ? 51.572 -0.168 -61.372 1.00 91.12 150 ILE A O 1
ATOM 1041 N N . THR A 1 151 ? 53.718 0.230 -60.935 1.00 88.00 151 THR A N 1
ATOM 1042 C CA . THR A 1 151 ? 54.053 -1.175 -60.599 1.00 88.00 151 THR A CA 1
ATOM 1043 C C . THR A 1 151 ? 54.648 -1.341 -59.196 1.00 88.00 151 THR A C 1
ATOM 1045 O O . THR A 1 151 ? 54.817 -2.464 -58.716 1.00 88.00 151 THR A O 1
ATOM 1048 N N . GLN A 1 152 ? 54.966 -0.234 -58.521 1.00 89.81 152 GLN A N 1
ATOM 1049 C CA . GLN A 1 152 ? 55.560 -0.178 -57.184 1.00 89.81 152 GLN A CA 1
ATOM 1050 C C . GLN A 1 152 ? 54.878 0.897 -56.334 1.00 89.81 152 GLN A C 1
ATOM 1052 O O . GLN A 1 152 ? 54.169 1.754 -56.863 1.00 89.81 152 GLN A O 1
ATOM 1057 N N . ASN A 1 153 ? 55.135 0.871 -55.022 1.00 90.38 153 ASN A N 1
ATOM 1058 C CA . ASN A 1 153 ? 54.661 1.912 -54.112 1.00 90.38 153 ASN A CA 1
ATOM 1059 C C . ASN A 1 153 ? 55.129 3.284 -54.599 1.00 90.38 153 ASN A C 1
ATOM 1061 O O . ASN A 1 153 ? 56.314 3.456 -54.885 1.00 90.38 153 ASN A O 1
ATOM 1065 N N . SER A 1 154 ? 54.203 4.227 -54.728 1.00 91.50 154 SER A N 1
ATOM 1066 C CA . SER A 1 154 ? 54.462 5.520 -55.362 1.00 91.50 154 SER A CA 1
ATOM 1067 C C . SER A 1 154 ? 53.780 6.651 -54.597 1.00 91.50 154 SER A C 1
ATOM 1069 O O . SER A 1 154 ? 52.716 6.452 -54.019 1.00 91.50 154 SER A O 1
ATOM 1071 N N . ASN A 1 155 ? 54.381 7.838 -54.605 1.00 90.12 155 ASN A N 1
ATOM 1072 C CA . ASN A 1 155 ? 53.857 9.057 -54.001 1.00 90.12 155 ASN A CA 1
ATOM 1073 C C . ASN A 1 155 ? 53.653 10.127 -55.081 1.00 90.12 155 ASN A C 1
ATOM 1075 O O . ASN A 1 155 ? 54.618 10.601 -55.680 1.00 90.12 155 ASN A O 1
ATOM 1079 N N . PHE A 1 156 ? 52.402 10.505 -55.327 1.00 90.00 156 PHE A N 1
ATOM 1080 C CA . PHE A 1 156 ? 52.024 11.508 -56.324 1.00 90.00 156 PHE A CA 1
ATOM 1081 C C . PHE A 1 156 ? 51.764 12.896 -55.707 1.00 90.00 156 PHE A C 1
ATOM 1083 O O . PHE A 1 156 ? 51.397 13.820 -56.436 1.00 90.00 156 PHE A O 1
ATOM 1090 N N . GLY A 1 157 ? 52.008 13.083 -54.403 1.00 85.81 157 GLY A N 1
ATOM 1091 C CA . GLY A 1 157 ? 51.867 14.384 -53.745 1.00 85.81 157 GLY A CA 1
ATOM 1092 C C . GLY A 1 157 ? 50.444 14.928 -53.881 1.00 85.81 157 GLY A C 1
ATOM 1093 O O . GLY A 1 157 ? 49.483 14.167 -53.785 1.00 85.81 157 GLY A O 1
ATOM 1094 N N . ALA A 1 158 ? 50.286 16.230 -54.114 1.00 83.62 158 ALA A N 1
ATOM 1095 C CA . ALA A 1 158 ? 48.995 16.833 -54.440 1.00 83.62 158 ALA A CA 1
ATOM 1096 C C . ALA A 1 158 ? 48.633 16.585 -55.914 1.00 83.62 158 ALA A C 1
ATOM 1098 O O . ALA A 1 158 ? 49.258 17.143 -56.816 1.00 83.62 158 ALA A O 1
ATOM 1099 N N . VAL A 1 159 ? 47.627 15.752 -56.168 1.00 83.50 159 VAL A N 1
ATOM 1100 C CA . VAL A 1 159 ? 47.223 15.330 -57.513 1.00 83.50 159 VAL A CA 1
ATOM 1101 C C . VAL A 1 159 ? 46.037 16.145 -57.999 1.00 83.50 159 VAL A C 1
ATOM 1103 O O . VAL A 1 159 ? 44.975 16.020 -57.421 1.00 83.50 159 VAL A O 1
ATOM 1106 N N . ASP A 1 160 ? 46.166 16.908 -59.077 1.00 81.94 160 ASP A N 1
ATOM 1107 C CA . ASP A 1 160 ? 45.052 17.606 -59.728 1.00 81.94 160 ASP A CA 1
ATOM 1108 C C . ASP A 1 160 ? 44.658 16.876 -61.017 1.00 81.94 160 ASP A C 1
ATOM 1110 O O . ASP A 1 160 ? 45.457 16.783 -61.947 1.00 81.94 160 ASP A O 1
ATOM 1114 N N . PHE A 1 161 ? 43.428 16.366 -61.110 1.00 79.69 161 PHE A N 1
ATOM 1115 C CA . PHE A 1 161 ? 42.946 15.692 -62.325 1.00 79.69 161 PHE A CA 1
ATOM 1116 C C . PHE A 1 161 ? 42.592 16.641 -63.489 1.00 79.69 161 PHE A C 1
ATOM 1118 O O . PHE A 1 161 ? 42.265 16.171 -64.586 1.00 79.69 161 PHE A O 1
ATOM 1125 N N . GLY A 1 162 ? 42.617 17.960 -63.274 1.00 74.19 162 GLY A N 1
ATOM 1126 C CA . GLY A 1 162 ? 42.413 18.972 -64.315 1.00 74.19 162 GLY A CA 1
ATOM 1127 C C . GLY A 1 162 ? 41.068 18.870 -65.037 1.00 74.19 162 GLY A C 1
ATOM 1128 O O . GLY A 1 162 ? 40.976 19.216 -66.215 1.00 74.19 162 GLY A O 1
ATOM 1129 N N . ASN A 1 163 ? 40.038 18.350 -64.356 1.00 70.44 163 ASN A N 1
ATOM 1130 C CA . ASN A 1 163 ? 38.710 18.060 -64.911 1.00 70.44 163 ASN A CA 1
ATOM 1131 C C . ASN A 1 163 ? 38.733 17.087 -66.115 1.00 70.44 163 ASN A C 1
ATOM 1133 O O . ASN A 1 163 ? 37.904 17.170 -67.021 1.00 70.44 163 ASN A O 1
ATOM 1137 N N . THR A 1 164 ? 39.691 16.159 -66.147 1.00 71.25 164 THR A N 1
ATOM 1138 C CA . THR A 1 164 ? 39.763 15.089 -67.152 1.00 71.25 164 THR A CA 1
ATOM 1139 C C . THR A 1 164 ? 39.281 13.764 -66.562 1.00 71.25 164 THR A C 1
ATOM 1141 O O . THR A 1 164 ? 39.509 13.492 -65.388 1.00 71.25 164 THR A O 1
ATOM 1144 N N . ALA A 1 165 ? 38.687 12.887 -67.380 1.00 73.00 165 ALA A N 1
ATOM 1145 C CA . ALA A 1 165 ? 38.347 11.511 -66.984 1.00 73.00 165 ALA A CA 1
ATOM 1146 C C . ALA A 1 165 ? 39.590 10.590 -66.910 1.00 73.00 165 ALA A C 1
ATOM 1148 O O . ALA A 1 165 ? 39.563 9.449 -67.379 1.00 73.00 165 ALA A O 1
ATOM 1149 N N . SER A 1 166 ? 40.715 11.119 -66.419 1.00 80.19 166 SER A N 1
ATOM 1150 C CA . SER A 1 166 ? 41.977 10.388 -66.308 1.00 80.19 166 SER A CA 1
ATOM 1151 C C . SER A 1 166 ? 41.894 9.328 -65.214 1.00 80.19 166 SER A C 1
ATOM 1153 O O . SER A 1 166 ? 41.204 9.498 -64.211 1.00 80.19 166 SER A O 1
ATOM 1155 N N . GLN A 1 167 ? 42.593 8.219 -65.420 1.00 83.50 167 GLN A N 1
ATOM 1156 C CA . GLN A 1 167 ? 42.548 7.050 -64.558 1.00 83.50 167 GLN A CA 1
ATOM 1157 C C . GLN A 1 167 ? 43.936 6.739 -64.010 1.00 83.50 167 GLN A C 1
ATOM 1159 O O . GLN A 1 167 ? 44.913 6.789 -64.753 1.00 83.50 167 GLN A O 1
ATOM 1164 N N . ILE A 1 168 ? 44.028 6.364 -62.738 1.00 85.62 168 ILE A N 1
ATOM 1165 C CA . ILE A 1 168 ? 45.240 5.798 -62.139 1.00 85.62 168 ILE A CA 1
ATOM 1166 C C . ILE A 1 168 ? 44.925 4.366 -61.720 1.00 85.62 168 ILE A C 1
ATOM 1168 O O . ILE A 1 168 ? 43.976 4.142 -60.980 1.00 85.62 168 ILE A O 1
ATOM 1172 N N . THR A 1 169 ? 45.706 3.396 -62.178 1.00 84.31 169 THR A N 1
ATOM 1173 C CA . THR A 1 169 ? 45.584 1.989 -61.796 1.00 84.31 169 THR A CA 1
ATOM 1174 C C . THR A 1 169 ? 46.624 1.654 -60.733 1.00 84.31 169 THR A C 1
ATOM 1176 O O . THR A 1 169 ? 47.828 1.763 -60.981 1.00 84.31 169 THR A O 1
ATOM 1179 N N . VAL A 1 170 ? 46.152 1.230 -59.560 1.00 83.75 170 VAL A N 1
ATOM 1180 C CA . VAL A 1 170 ? 46.951 0.763 -58.422 1.00 83.75 170 VAL A CA 1
ATOM 1181 C C . VAL A 1 170 ? 46.951 -0.773 -58.417 1.00 83.75 170 VAL A C 1
ATOM 1183 O O . VAL A 1 170 ? 45.889 -1.375 -58.249 1.00 83.75 170 VAL A O 1
ATOM 1186 N N . PRO A 1 171 ? 48.104 -1.433 -58.619 1.00 82.06 171 PRO A N 1
ATOM 1187 C CA . PRO A 1 171 ? 48.183 -2.892 -58.626 1.00 82.06 171 PRO A CA 1
ATOM 1188 C C . PRO A 1 171 ? 47.990 -3.539 -57.252 1.00 82.06 171 PRO A C 1
ATOM 1190 O O . PRO A 1 171 ? 48.114 -2.884 -56.216 1.00 82.06 171 PRO A O 1
ATOM 1193 N N . ASP A 1 172 ? 47.821 -4.863 -57.264 1.00 80.50 172 ASP A N 1
ATOM 1194 C CA . ASP A 1 172 ? 47.700 -5.691 -56.060 1.00 80.50 172 ASP A CA 1
ATOM 1195 C C . ASP A 1 172 ? 48.882 -5.485 -55.110 1.00 80.50 172 ASP A C 1
ATOM 1197 O O . ASP A 1 172 ? 50.042 -5.471 -55.533 1.00 80.50 172 ASP A O 1
ATOM 1201 N N . THR A 1 173 ? 48.589 -5.349 -53.815 1.00 80.38 173 THR A N 1
ATOM 1202 C CA . THR A 1 173 ? 49.540 -5.119 -52.709 1.00 80.38 173 THR A CA 1
ATOM 1203 C C . THR A 1 173 ? 50.348 -3.817 -52.775 1.00 80.38 173 THR A C 1
ATOM 1205 O O . THR A 1 173 ? 51.240 -3.611 -51.946 1.00 80.38 173 THR A O 1
ATOM 1208 N N . LYS A 1 174 ? 50.092 -2.936 -53.752 1.00 87.62 174 LYS A N 1
ATOM 1209 C CA . LYS A 1 174 ? 50.839 -1.679 -53.919 1.00 87.62 174 LYS A CA 1
ATOM 1210 C C . LYS A 1 174 ? 50.115 -0.502 -53.292 1.00 87.62 174 LYS A C 1
ATOM 1212 O O . LYS A 1 174 ? 48.893 -0.437 -53.303 1.00 87.62 174 LYS A O 1
ATOM 1217 N N . VAL A 1 175 ? 50.900 0.443 -52.776 1.00 85.69 175 VAL A N 1
ATOM 1218 C CA . VAL A 1 175 ? 50.406 1.669 -52.142 1.00 85.69 175 VAL A CA 1
ATOM 1219 C C . VAL A 1 175 ? 50.624 2.864 -53.064 1.00 85.69 175 VAL A C 1
ATOM 1221 O O . VAL A 1 175 ? 51.757 3.147 -53.459 1.00 85.69 175 VAL A O 1
ATOM 1224 N N . LEU A 1 176 ? 49.555 3.589 -53.370 1.00 86.12 176 LEU A N 1
ATOM 1225 C CA . LEU A 1 176 ? 49.623 4.926 -53.943 1.00 86.12 176 LEU A CA 1
ATOM 1226 C C . LEU A 1 176 ? 49.366 5.950 -52.834 1.00 86.12 176 LEU A C 1
ATOM 1228 O O . LEU A 1 176 ? 48.303 5.941 -52.221 1.00 86.12 176 LEU A O 1
ATOM 1232 N N . THR A 1 177 ? 50.326 6.834 -52.588 1.00 86.06 177 THR A N 1
ATOM 1233 C CA . THR A 1 177 ? 50.205 7.938 -51.632 1.00 86.06 177 THR A CA 1
ATOM 1234 C C . THR A 1 177 ? 49.940 9.247 -52.371 1.00 86.06 177 THR A C 1
ATOM 1236 O O . THR A 1 177 ? 50.628 9.553 -53.344 1.00 86.06 177 THR A O 1
ATOM 1239 N N . GLY A 1 178 ? 48.962 10.035 -51.929 1.00 80.38 178 GLY A N 1
ATOM 1240 C CA . GLY A 1 178 ? 48.706 11.357 -52.503 1.00 80.38 178 GLY A CA 1
ATOM 1241 C C . GLY A 1 178 ? 47.472 12.055 -51.936 1.00 80.38 178 GLY A C 1
ATOM 1242 O O . GLY A 1 178 ? 46.642 11.442 -51.270 1.00 80.38 178 GLY A O 1
ATOM 1243 N N . ASN A 1 179 ? 47.357 13.353 -52.205 1.00 75.62 179 ASN A N 1
ATOM 1244 C CA . ASN A 1 179 ? 46.185 14.174 -51.912 1.00 75.62 179 ASN A CA 1
ATOM 1245 C C . ASN A 1 179 ? 45.513 14.531 -53.234 1.00 75.62 179 ASN A C 1
ATOM 1247 O O . ASN A 1 179 ? 46.002 15.385 -53.967 1.00 75.62 179 ASN A O 1
ATOM 1251 N N . PHE A 1 180 ? 44.431 13.846 -53.573 1.00 76.31 180 PHE A N 1
ATOM 1252 C CA . PHE A 1 180 ? 43.828 13.918 -54.899 1.00 76.31 180 PHE A CA 1
ATOM 1253 C C . PHE A 1 180 ? 42.777 15.017 -54.949 1.00 76.31 180 PHE A C 1
ATOM 1255 O O . PHE A 1 180 ? 41.709 14.858 -54.398 1.00 76.31 180 PHE A O 1
ATOM 1262 N N . THR A 1 181 ? 43.022 16.132 -55.611 1.00 63.38 181 THR A N 1
ATOM 1263 C CA . THR A 1 181 ? 42.059 17.209 -55.827 1.00 63.38 181 THR A CA 1
ATOM 1264 C C . THR A 1 181 ? 41.508 17.189 -57.262 1.00 63.38 181 THR A C 1
ATOM 1266 O O . THR A 1 181 ? 42.109 16.681 -58.207 1.00 63.38 181 THR A O 1
ATOM 1269 N N . GLY A 1 182 ? 40.302 17.725 -57.428 1.00 59.28 182 GLY A N 1
ATOM 1270 C CA . GLY A 1 182 ? 39.774 18.154 -58.726 1.00 59.28 182 GLY A CA 1
ATOM 1271 C C . GLY A 1 182 ? 39.443 19.641 -58.642 1.00 59.28 182 GLY A C 1
ATOM 1272 O O . GLY A 1 182 ? 39.278 20.153 -57.532 1.00 59.28 182 GLY A O 1
ATOM 1273 N N . ASP A 1 183 ? 39.320 20.334 -59.776 1.00 53.91 183 ASP A N 1
ATOM 1274 C CA . ASP A 1 183 ? 39.037 21.777 -59.797 1.00 53.91 183 ASP A CA 1
ATOM 1275 C C . ASP A 1 183 ? 37.732 22.092 -59.042 1.00 53.91 183 ASP A C 1
ATOM 1277 O O . ASP A 1 183 ? 36.637 21.698 -59.447 1.00 53.91 183 ASP A O 1
ATOM 1281 N N . ALA A 1 184 ? 37.862 22.787 -57.911 1.00 48.84 184 ALA A N 1
ATOM 1282 C CA . ALA A 1 184 ? 36.765 23.101 -57.002 1.00 48.84 184 ALA A CA 1
ATOM 1283 C C . ALA A 1 184 ? 35.795 24.164 -57.555 1.00 48.84 184 ALA A C 1
ATOM 1285 O O . ALA A 1 184 ? 34.727 24.363 -56.982 1.00 48.84 184 ALA A O 1
ATOM 1286 N N . SER A 1 185 ? 36.145 24.852 -58.648 1.00 51.22 185 SER A N 1
ATOM 1287 C CA . SER A 1 185 ? 35.350 25.950 -59.217 1.00 51.22 185 SER A CA 1
ATOM 1288 C C . SER A 1 185 ? 34.292 25.513 -60.244 1.00 51.22 185 SER A C 1
ATOM 1290 O O . SER A 1 185 ? 33.493 26.339 -60.690 1.00 51.22 185 SER A O 1
ATOM 1292 N N . ASN A 1 186 ? 34.243 24.224 -60.608 1.00 55.88 186 ASN A N 1
ATOM 1293 C CA . ASN A 1 186 ? 33.372 23.696 -61.660 1.00 55.88 186 ASN A CA 1
ATOM 1294 C C . ASN A 1 186 ? 32.424 22.589 -61.150 1.00 55.88 186 ASN A C 1
ATOM 1296 O O . ASN A 1 186 ? 32.840 21.457 -60.902 1.00 55.88 186 ASN A O 1
ATOM 1300 N N . ASN A 1 187 ? 31.119 22.884 -61.081 1.00 48.16 187 ASN A N 1
ATOM 1301 C CA . ASN A 1 187 ? 30.076 21.940 -60.641 1.00 48.16 187 ASN A CA 1
ATOM 1302 C C . ASN A 1 187 ? 29.910 20.698 -61.547 1.00 48.16 187 ASN A C 1
ATOM 1304 O O . ASN A 1 187 ? 29.226 19.754 -61.157 1.00 48.16 187 ASN A O 1
ATOM 1308 N N . GLY A 1 188 ? 30.497 20.684 -62.752 1.00 51.12 188 GLY A N 1
ATOM 1309 C CA . GLY A 1 188 ? 30.431 19.565 -63.701 1.00 51.12 188 GLY A CA 1
ATOM 1310 C C . GLY A 1 188 ? 31.544 18.517 -63.573 1.00 51.12 188 GLY A C 1
ATOM 1311 O O . GLY A 1 188 ? 31.583 17.615 -64.405 1.00 51.12 188 GLY A O 1
ATOM 1312 N N . ASN A 1 189 ? 32.437 18.651 -62.583 1.00 53.28 189 ASN A N 1
ATOM 1313 C CA . ASN A 1 189 ? 33.669 17.874 -62.372 1.00 53.28 189 ASN A CA 1
ATOM 1314 C C . ASN A 1 189 ? 33.603 16.411 -62.887 1.00 53.28 189 ASN A C 1
ATOM 1316 O O . ASN A 1 189 ? 32.999 15.535 -62.254 1.00 53.28 189 ASN A O 1
ATOM 1320 N N . THR A 1 190 ? 34.213 16.133 -64.046 1.00 52.78 190 THR A N 1
ATOM 1321 C CA . THR A 1 190 ? 34.400 14.762 -64.544 1.00 52.78 190 THR A CA 1
ATOM 1322 C C . THR A 1 190 ? 35.536 14.099 -63.770 1.00 52.78 190 THR A C 1
ATOM 1324 O O . THR A 1 190 ? 36.654 14.603 -63.746 1.00 52.78 190 THR A O 1
ATOM 1327 N N . ALA A 1 191 ? 35.203 12.992 -63.101 1.00 56.19 191 ALA A N 1
ATOM 1328 C CA . ALA A 1 191 ? 36.006 12.305 -62.096 1.00 56.19 191 ALA A CA 1
ATOM 1329 C C . ALA A 1 191 ? 37.362 11.811 -62.623 1.00 56.19 191 ALA A C 1
ATOM 1331 O O . ALA A 1 191 ? 37.414 11.082 -63.615 1.00 56.19 191 ALA A O 1
ATOM 1332 N N . GLY A 1 192 ? 38.430 12.111 -61.883 1.00 64.75 192 GLY A N 1
ATOM 1333 C CA . GLY A 1 192 ? 39.588 11.227 -61.868 1.00 64.75 192 GLY A CA 1
ATOM 1334 C C . GLY A 1 192 ? 39.175 9.876 -61.284 1.00 64.75 192 GLY A C 1
ATOM 1335 O O . GLY A 1 192 ? 38.528 9.822 -60.237 1.00 64.75 192 GLY A O 1
ATOM 1336 N N . VAL A 1 193 ? 39.496 8.782 -61.966 1.00 71.69 193 VAL A N 1
ATOM 1337 C CA . VAL A 1 193 ? 39.167 7.422 -61.515 1.00 71.69 193 VAL A CA 1
ATOM 1338 C C . VAL A 1 193 ? 40.423 6.784 -60.944 1.00 71.69 193 VAL A C 1
ATOM 1340 O O . VAL A 1 193 ? 41.472 6.803 -61.580 1.00 71.69 193 VAL A O 1
ATOM 1343 N N . ILE A 1 194 ? 40.332 6.183 -59.763 1.00 75.62 194 ILE A N 1
ATOM 1344 C CA . ILE A 1 194 ? 41.419 5.357 -59.234 1.00 75.62 194 ILE A CA 1
ATOM 1345 C C . ILE A 1 194 ? 40.928 3.915 -59.278 1.00 75.62 194 ILE A C 1
ATOM 1347 O O . ILE A 1 194 ? 39.984 3.543 -58.588 1.00 75.62 194 ILE A O 1
ATOM 1351 N N . THR A 1 195 ? 41.533 3.119 -60.149 1.00 73.88 195 THR A N 1
ATOM 1352 C CA . THR A 1 195 ? 41.207 1.707 -60.338 1.00 73.88 195 THR A CA 1
ATOM 1353 C C . THR A 1 195 ? 42.151 0.874 -59.485 1.00 73.88 195 THR A C 1
ATOM 1355 O O . THR A 1 195 ? 43.363 1.063 -59.551 1.00 73.88 195 THR A O 1
ATOM 1358 N N . PHE A 1 196 ? 41.624 -0.066 -58.709 1.00 71.62 196 PHE A N 1
ATOM 1359 C CA . PHE A 1 196 ? 42.433 -0.990 -57.911 1.00 71.62 196 PHE A CA 1
ATOM 1360 C C . PHE A 1 196 ? 42.412 -2.380 -58.553 1.00 71.62 196 PHE A C 1
ATOM 1362 O O . PHE A 1 196 ? 41.363 -2.869 -58.979 1.00 71.62 196 PHE A O 1
ATOM 1369 N N . ALA A 1 197 ? 43.569 -3.036 -58.626 1.00 69.38 197 ALA A N 1
ATOM 1370 C CA . ALA A 1 197 ? 43.648 -4.470 -58.881 1.00 69.38 197 ALA A CA 1
ATOM 1371 C C . ALA A 1 197 ? 43.854 -5.182 -57.537 1.00 69.38 197 ALA A C 1
ATOM 1373 O O . ALA A 1 197 ? 44.869 -4.945 -56.893 1.00 69.38 197 ALA A O 1
ATOM 1374 N N . ALA A 1 198 ? 42.915 -6.035 -57.113 1.00 69.25 198 ALA A N 1
ATOM 1375 C CA . ALA A 1 198 ? 42.953 -6.734 -55.822 1.00 69.25 198 ALA A CA 1
ATOM 1376 C C . ALA A 1 198 ? 43.317 -5.812 -54.628 1.00 69.25 198 ALA A C 1
ATOM 1378 O O . ALA A 1 198 ? 42.711 -4.752 -54.494 1.00 69.25 198 ALA A O 1
ATOM 1379 N N . ASN A 1 199 ? 44.291 -6.173 -53.777 1.00 68.06 199 ASN A N 1
ATOM 1380 C CA . ASN A 1 199 ? 44.614 -5.489 -52.511 1.00 68.06 199 ASN A CA 1
ATOM 1381 C C . ASN A 1 199 ? 45.469 -4.218 -52.699 1.00 68.06 199 ASN A C 1
ATOM 1383 O O . ASN A 1 199 ? 46.404 -3.971 -51.932 1.00 68.06 199 ASN A O 1
ATOM 1387 N N . GLY A 1 200 ? 45.229 -3.445 -53.756 1.00 70.38 200 GLY A N 1
ATOM 1388 C CA . GLY A 1 200 ? 45.850 -2.131 -53.913 1.00 70.38 200 GLY A CA 1
ATOM 1389 C C . GLY A 1 200 ? 45.359 -1.167 -52.829 1.00 70.38 200 GLY A C 1
ATOM 1390 O O . GLY A 1 200 ? 44.172 -1.162 -52.499 1.00 70.38 200 GLY A O 1
ATOM 1391 N N . THR A 1 201 ? 46.264 -0.341 -52.301 1.00 73.81 201 THR A N 1
ATOM 1392 C CA . THR A 1 201 ? 45.974 0.636 -51.246 1.00 73.81 201 THR A CA 1
ATOM 1393 C C . THR A 1 201 ? 46.154 2.057 -51.754 1.00 73.81 201 THR A C 1
ATOM 1395 O O . THR A 1 201 ? 47.199 2.406 -52.300 1.00 73.81 201 THR A O 1
ATOM 1398 N N . LEU A 1 202 ? 45.162 2.909 -51.520 1.00 77.38 202 LEU A N 1
ATOM 1399 C CA . LEU A 1 202 ? 45.319 4.360 -51.612 1.00 77.38 202 LEU A CA 1
ATOM 1400 C C . LEU A 1 202 ? 45.499 4.919 -50.205 1.00 77.38 202 LEU A C 1
ATOM 1402 O O . LEU A 1 202 ? 44.668 4.641 -49.346 1.00 77.38 202 LEU A O 1
ATOM 1406 N N . ALA A 1 203 ? 46.564 5.682 -49.983 1.00 75.12 203 ALA A N 1
ATOM 1407 C CA . ALA A 1 203 ? 46.828 6.389 -48.737 1.00 75.12 203 ALA A CA 1
ATOM 1408 C C . ALA A 1 203 ? 46.855 7.900 -48.991 1.00 75.12 203 ALA A C 1
ATOM 1410 O O . ALA A 1 203 ? 47.416 8.371 -49.984 1.00 75.12 203 ALA A O 1
ATOM 1411 N N . SER A 1 204 ? 46.278 8.673 -48.082 1.00 70.06 204 SER A N 1
ATOM 1412 C CA . SER A 1 204 ? 46.418 10.129 -48.074 1.00 70.06 204 SER A CA 1
ATOM 1413 C C . SER A 1 204 ? 47.891 10.535 -47.914 1.00 70.06 204 SER A C 1
ATOM 1415 O O . SER A 1 204 ? 48.666 9.917 -47.182 1.00 70.06 204 SER A O 1
ATOM 1417 N N . GLY A 1 205 ? 48.298 11.596 -48.610 1.00 65.62 205 GLY A N 1
ATOM 1418 C CA . GLY A 1 205 ? 49.641 12.172 -48.487 1.00 65.62 205 GLY A CA 1
ATOM 1419 C C . GLY A 1 205 ? 49.824 13.058 -47.252 1.00 65.62 205 GLY A C 1
ATOM 1420 O O . GLY A 1 205 ? 50.944 13.486 -46.978 1.00 65.62 205 GLY A O 1
ATOM 1421 N N . ASN A 1 206 ? 48.744 13.360 -46.522 1.00 64.62 206 ASN A N 1
ATOM 1422 C CA . ASN A 1 206 ? 48.765 14.213 -45.338 1.00 64.62 206 ASN A CA 1
ATOM 1423 C C . ASN A 1 206 ? 47.947 13.615 -44.179 1.00 64.62 206 ASN A C 1
ATOM 1425 O O . ASN A 1 206 ? 46.778 13.269 -44.343 1.00 64.62 206 ASN A O 1
ATOM 1429 N N . ALA A 1 207 ? 48.572 13.530 -43.002 1.00 58.47 207 ALA A N 1
ATOM 1430 C CA . ALA A 1 207 ? 47.954 13.056 -41.765 1.00 58.47 207 ALA A CA 1
ATOM 1431 C C . ALA A 1 207 ? 47.195 14.159 -40.994 1.00 58.47 207 ALA A C 1
ATOM 1433 O O . ALA A 1 207 ? 46.502 13.854 -40.027 1.00 58.47 207 ALA A O 1
ATOM 1434 N N . ASP A 1 208 ? 47.327 15.432 -41.385 1.00 62.03 208 ASP A N 1
ATOM 1435 C CA . ASP A 1 208 ? 46.612 16.550 -40.765 1.00 62.03 208 ASP A CA 1
ATOM 1436 C C . ASP A 1 208 ? 45.127 16.539 -41.161 1.00 62.03 208 ASP A C 1
ATOM 1438 O O . ASP A 1 208 ? 44.767 16.686 -42.332 1.00 62.03 208 ASP A O 1
ATOM 1442 N N . ALA A 1 209 ? 44.262 16.410 -40.154 1.00 54.84 209 ALA A N 1
ATOM 1443 C CA . ALA A 1 209 ? 42.808 16.399 -40.292 1.00 54.84 209 ALA A CA 1
ATOM 1444 C C . ALA A 1 209 ? 42.241 17.664 -40.976 1.00 54.84 209 ALA A C 1
ATOM 1446 O O . ALA A 1 209 ? 41.174 17.612 -41.592 1.00 54.84 209 ALA A O 1
ATOM 1447 N N . ASN A 1 210 ? 42.956 18.793 -40.897 1.00 55.41 210 ASN A N 1
ATOM 1448 C CA . ASN A 1 210 ? 42.513 20.086 -41.427 1.00 55.41 210 ASN A CA 1
ATOM 1449 C C . ASN A 1 210 ? 42.815 20.282 -42.915 1.00 55.41 210 ASN A C 1
ATOM 1451 O O . ASN A 1 210 ? 42.397 21.281 -43.507 1.00 55.41 210 ASN A O 1
ATOM 1455 N N . VAL A 1 211 ? 43.560 19.364 -43.528 1.00 58.41 211 VAL A N 1
ATOM 1456 C CA . VAL A 1 211 ? 43.900 19.457 -44.944 1.00 58.41 211 VAL A CA 1
ATOM 1457 C C . VAL A 1 211 ? 42.777 18.830 -45.762 1.00 58.41 211 VAL A C 1
ATOM 1459 O O . VAL A 1 211 ? 42.311 17.726 -45.486 1.00 58.41 211 VAL A O 1
ATOM 1462 N N . VAL A 1 212 ? 42.288 19.575 -46.753 1.00 56.47 212 VAL A N 1
ATOM 1463 C CA . VAL A 1 212 ? 41.243 19.118 -47.678 1.00 56.47 212 VAL A CA 1
ATOM 1464 C C . VAL A 1 212 ? 41.887 18.156 -48.673 1.00 56.47 212 VAL A C 1
ATOM 1466 O O . VAL A 1 212 ? 42.752 18.570 -49.444 1.00 56.47 212 VAL A O 1
ATOM 1469 N N . VAL A 1 213 ? 41.498 16.876 -48.642 1.00 59.50 213 VAL A N 1
ATOM 1470 C CA . VAL A 1 213 ? 42.222 15.814 -49.360 1.00 59.50 213 VAL A CA 1
ATOM 1471 C C . VAL A 1 213 ? 41.558 15.399 -50.676 1.00 59.50 213 VAL A C 1
ATOM 1473 O O . VAL A 1 213 ? 42.320 15.064 -51.580 1.00 59.50 213 VAL A O 1
ATOM 1476 N N . THR A 1 214 ? 40.220 15.420 -50.880 1.00 55.53 214 THR A N 1
ATOM 1477 C CA . THR A 1 214 ? 39.650 15.008 -52.199 1.00 55.53 214 THR A CA 1
ATOM 1478 C C . THR A 1 214 ? 38.201 15.381 -52.563 1.00 55.53 214 THR A C 1
ATOM 1480 O O . THR A 1 214 ? 37.326 15.434 -51.698 1.00 55.53 214 THR A O 1
ATOM 1483 N N . ASN A 1 215 ? 37.966 15.500 -53.892 1.00 58.88 215 ASN A N 1
ATOM 1484 C CA . ASN A 1 215 ? 36.686 15.429 -54.617 1.00 58.88 215 ASN A CA 1
ATOM 1485 C C . ASN A 1 215 ? 36.551 14.136 -55.499 1.00 58.88 215 ASN A C 1
ATOM 1487 O O . ASN A 1 215 ? 37.454 13.836 -56.269 1.00 58.88 215 ASN A O 1
ATOM 1491 N N . LYS A 1 216 ? 35.415 13.411 -55.418 1.00 56.28 216 LYS A N 1
ATOM 1492 C CA . LYS A 1 216 ? 34.882 12.303 -56.261 1.00 56.28 216 LYS A CA 1
ATOM 1493 C C . LYS A 1 216 ? 35.853 11.182 -56.686 1.00 56.28 216 LYS A C 1
ATOM 1495 O O . LYS A 1 216 ? 36.107 11.001 -57.873 1.00 56.28 216 LYS A O 1
ATOM 1500 N N . ILE A 1 217 ? 36.311 10.359 -55.734 1.00 57.56 217 ILE A N 1
ATOM 1501 C CA . ILE A 1 217 ? 36.998 9.085 -56.037 1.00 57.56 217 ILE A CA 1
ATOM 1502 C C . ILE A 1 217 ? 35.951 8.013 -56.350 1.00 57.56 217 ILE A C 1
ATOM 1504 O O . ILE A 1 217 ? 35.094 7.706 -55.519 1.00 57.56 217 ILE A O 1
ATOM 1508 N N . THR A 1 218 ? 36.049 7.415 -57.537 1.00 57.34 218 THR A N 1
ATOM 1509 C CA . THR A 1 218 ? 35.380 6.143 -57.842 1.00 57.34 218 THR A CA 1
ATOM 1510 C C . THR A 1 218 ? 36.431 5.045 -57.808 1.00 57.34 218 THR A C 1
ATOM 1512 O O . THR A 1 218 ? 37.303 5.024 -58.676 1.00 57.34 218 THR A O 1
ATOM 1515 N N . ALA A 1 219 ? 36.360 4.164 -56.809 1.00 56.66 219 ALA A N 1
ATOM 1516 C CA . ALA A 1 219 ? 37.132 2.929 -56.801 1.00 56.66 219 ALA A CA 1
ATOM 1517 C C . ALA A 1 219 ? 36.466 1.943 -57.772 1.00 56.66 219 ALA A C 1
ATOM 1519 O O . ALA A 1 219 ? 35.348 1.489 -57.525 1.00 56.66 219 ALA A O 1
ATOM 1520 N N . ILE A 1 220 ? 37.113 1.653 -58.901 1.00 54.72 220 ILE A N 1
ATOM 1521 C CA . ILE A 1 220 ? 36.653 0.629 -59.851 1.00 54.72 220 ILE A CA 1
ATOM 1522 C C . ILE A 1 220 ? 37.596 -0.567 -59.730 1.00 54.72 220 ILE A C 1
ATOM 1524 O O . ILE A 1 220 ? 38.813 -0.402 -59.753 1.00 54.72 220 ILE A O 1
ATOM 1528 N N . GLU A 1 221 ? 37.047 -1.768 -59.565 1.00 55.88 221 GLU A N 1
ATOM 1529 C CA . GLU A 1 221 ? 37.826 -3.003 -59.435 1.00 55.88 221 GLU A CA 1
ATOM 1530 C C . GLU A 1 221 ? 37.743 -3.820 -60.727 1.00 55.88 221 GLU A C 1
ATOM 1532 O O . GLU A 1 221 ? 36.664 -4.004 -61.291 1.00 55.88 221 GLU A O 1
ATOM 1537 N N . ALA A 1 222 ? 38.887 -4.331 -61.190 1.00 49.16 222 ALA A N 1
ATOM 1538 C CA . ALA A 1 222 ? 38.954 -5.264 -62.320 1.00 49.16 222 ALA A CA 1
ATOM 1539 C C . ALA A 1 222 ? 38.899 -6.747 -61.879 1.00 49.16 222 ALA A C 1
ATOM 1541 O O . ALA A 1 222 ? 38.443 -7.583 -62.658 1.00 49.16 222 ALA A O 1
ATOM 1542 N N . ALA A 1 223 ? 39.350 -7.069 -60.649 1.00 53.16 223 ALA A N 1
ATOM 1543 C CA . ALA A 1 223 ? 39.232 -8.372 -59.964 1.00 53.16 223 ALA A CA 1
ATOM 1544 C C . ALA A 1 223 ? 39.768 -8.293 -58.502 1.00 53.16 223 ALA A C 1
ATOM 1546 O O . ALA A 1 223 ? 40.970 -8.104 -58.321 1.00 53.16 223 ALA A O 1
ATOM 1547 N N . GLY A 1 224 ? 38.922 -8.468 -57.470 1.00 60.53 224 GLY A N 1
ATOM 1548 C CA . GLY A 1 224 ? 39.316 -8.585 -56.040 1.00 60.53 224 GLY A CA 1
ATOM 1549 C C . GLY A 1 224 ? 38.973 -7.381 -55.133 1.00 60.53 224 GLY A C 1
ATOM 1550 O O . GLY A 1 224 ? 38.585 -6.344 -55.651 1.00 60.53 224 GLY A O 1
ATOM 1551 N N . VAL A 1 225 ? 39.119 -7.541 -53.802 1.00 65.81 225 VAL A N 1
ATOM 1552 C CA . VAL A 1 225 ? 38.789 -6.544 -52.746 1.00 65.81 225 VAL A CA 1
ATOM 1553 C C . VAL A 1 225 ? 39.889 -5.477 -52.611 1.00 65.81 225 VAL A C 1
ATOM 1555 O O . VAL A 1 225 ? 40.992 -5.793 -52.166 1.00 65.81 225 VAL A O 1
ATOM 1558 N N . GLY A 1 226 ? 39.592 -4.219 -52.939 1.00 67.12 226 GLY A N 1
ATOM 1559 C CA . GLY A 1 226 ? 40.467 -3.060 -52.728 1.00 67.12 226 GLY A CA 1
ATOM 1560 C C . GLY A 1 226 ? 40.276 -2.386 -51.364 1.00 67.12 226 GLY A C 1
ATOM 1561 O O . GLY A 1 226 ? 39.171 -2.361 -50.817 1.00 67.12 226 GLY A O 1
ATOM 1562 N N . VAL A 1 227 ? 41.348 -1.798 -50.815 1.00 73.69 227 VAL A N 1
ATOM 1563 C CA . VAL A 1 227 ? 41.325 -1.070 -49.531 1.00 73.69 227 VAL A CA 1
ATOM 1564 C C . VAL A 1 227 ? 41.727 0.384 -49.754 1.00 73.69 227 VAL A C 1
ATOM 1566 O O . VAL A 1 227 ? 42.838 0.681 -50.179 1.00 73.69 227 VAL A O 1
ATOM 1569 N N . VAL A 1 228 ? 40.850 1.323 -49.421 1.00 76.00 228 VAL A N 1
ATOM 1570 C CA . VAL A 1 228 ? 41.131 2.759 -49.522 1.00 76.00 228 VAL A CA 1
ATOM 1571 C C . VAL A 1 228 ? 41.276 3.328 -48.116 1.00 76.00 228 VAL A C 1
ATOM 1573 O O . VAL A 1 228 ? 40.297 3.398 -47.375 1.00 76.00 228 VAL A O 1
ATOM 1576 N N . GLN A 1 229 ? 42.495 3.717 -47.740 1.00 78.12 229 GLN A N 1
ATOM 1577 C CA . GLN A 1 229 ? 42.782 4.317 -46.442 1.00 78.12 229 GLN A CA 1
ATOM 1578 C C . GLN A 1 229 ? 42.667 5.840 -46.535 1.00 78.12 229 GLN A C 1
ATOM 1580 O O . GLN A 1 229 ? 43.429 6.506 -47.236 1.00 78.12 229 GLN A O 1
ATOM 1585 N N . LEU A 1 230 ? 41.687 6.387 -45.825 1.00 76.62 230 LEU A N 1
ATOM 1586 C CA . LEU A 1 230 ? 41.353 7.802 -45.824 1.00 76.62 230 LEU A CA 1
ATOM 1587 C C . LEU A 1 230 ? 41.806 8.457 -44.516 1.00 76.62 230 LEU A C 1
ATOM 1589 O O . LEU A 1 230 ? 41.670 7.880 -43.437 1.00 76.62 230 LEU A O 1
ATOM 1593 N N . SER A 1 231 ? 42.317 9.680 -44.631 1.00 77.94 231 SER A N 1
ATOM 1594 C CA . SER A 1 231 ? 42.526 10.617 -43.526 1.00 77.94 231 SER A CA 1
ATOM 1595 C C . SER A 1 231 ? 42.331 12.043 -44.036 1.00 77.94 231 SER A C 1
ATOM 1597 O O . SER A 1 231 ? 42.429 12.292 -45.239 1.00 77.94 231 SER A O 1
ATOM 1599 N N . GLY A 1 232 ? 42.108 12.993 -43.129 1.00 75.50 232 GLY A N 1
ATOM 1600 C CA . GLY A 1 232 ? 41.825 14.376 -43.517 1.00 75.50 232 GLY A CA 1
ATOM 1601 C C . GLY A 1 232 ? 40.340 14.632 -43.771 1.00 75.50 232 GLY A C 1
ATOM 1602 O O . GLY A 1 232 ? 39.477 13.849 -43.366 1.00 75.50 232 GLY A O 1
ATOM 1603 N N . THR A 1 233 ? 40.047 15.754 -44.433 1.00 77.94 233 THR A N 1
ATOM 1604 C CA . THR A 1 233 ? 38.677 16.176 -44.761 1.00 77.94 233 THR A CA 1
ATOM 1605 C C . THR A 1 233 ? 38.346 15.927 -46.239 1.00 77.94 233 THR A C 1
ATOM 1607 O O . THR A 1 233 ? 39.053 16.398 -47.133 1.00 77.94 233 THR A O 1
ATOM 1610 N N . HIS A 1 234 ? 37.231 15.243 -46.508 1.00 75.38 234 HIS A N 1
ATOM 1611 C CA . HIS A 1 234 ? 36.727 14.893 -47.841 1.00 75.38 234 HIS A CA 1
ATOM 1612 C C . HIS A 1 234 ? 35.345 15.515 -48.078 1.00 75.38 234 HIS A C 1
ATOM 1614 O O . HIS A 1 234 ? 34.417 15.264 -47.315 1.00 75.38 234 HIS A O 1
ATOM 1620 N N . THR A 1 235 ? 35.172 16.328 -49.123 1.00 71.12 235 THR A N 1
ATOM 1621 C CA . THR A 1 235 ? 33.945 17.133 -49.320 1.00 71.12 235 THR A CA 1
ATOM 1622 C C . THR A 1 235 ? 32.993 16.626 -50.398 1.00 71.12 235 THR A C 1
ATOM 1624 O O . THR A 1 235 ? 31.840 17.042 -50.426 1.00 71.12 235 THR A O 1
ATOM 1627 N N . ALA A 1 236 ? 33.444 15.748 -51.290 1.00 67.31 236 ALA A N 1
ATOM 1628 C CA . ALA A 1 236 ? 32.608 15.205 -52.359 1.00 67.31 236 ALA A CA 1
ATOM 1629 C C . ALA A 1 236 ? 32.116 13.788 -52.065 1.00 67.31 236 ALA A C 1
ATOM 1631 O O . ALA A 1 236 ? 32.580 13.133 -51.136 1.00 67.31 236 ALA A O 1
ATOM 1632 N N . GLU A 1 237 ? 31.217 13.310 -52.925 1.00 75.00 237 GLU A N 1
ATOM 1633 C CA . GLU A 1 237 ? 30.753 11.926 -52.923 1.00 75.00 237 GLU A CA 1
ATOM 1634 C C . GLU A 1 237 ? 31.923 10.931 -53.035 1.00 75.00 237 GLU A C 1
ATOM 1636 O O . GLU A 1 237 ? 32.770 11.053 -53.925 1.00 75.00 237 GLU A O 1
ATOM 1641 N N . LEU A 1 238 ? 31.934 9.922 -52.165 1.00 77.25 238 LEU A N 1
ATOM 1642 C CA . LEU A 1 238 ? 32.851 8.785 -52.198 1.00 77.25 238 LEU A CA 1
ATOM 1643 C C . LEU A 1 238 ? 32.095 7.535 -52.647 1.00 77.25 238 LEU A C 1
ATOM 1645 O O . LEU A 1 238 ? 31.001 7.262 -52.149 1.00 77.25 238 LEU A O 1
ATOM 1649 N N . ARG A 1 239 ? 32.667 6.763 -53.583 1.00 75.12 239 ARG A N 1
ATOM 1650 C CA . ARG A 1 239 ? 32.016 5.556 -54.115 1.00 75.12 239 ARG A CA 1
ATOM 1651 C C . ARG A 1 239 ? 32.874 4.304 -53.951 1.00 75.12 239 ARG A C 1
ATOM 1653 O O . ARG A 1 239 ? 33.975 4.239 -54.497 1.00 75.12 239 ARG A O 1
ATOM 1660 N N . LEU A 1 240 ? 32.332 3.305 -53.251 1.00 73.81 240 LEU A N 1
ATOM 1661 C CA . LEU A 1 240 ? 32.882 1.949 -53.162 1.00 73.81 240 LEU A CA 1
ATOM 1662 C C . LEU A 1 240 ? 32.642 1.170 -54.466 1.00 73.81 240 LEU A C 1
ATOM 1664 O O . LEU A 1 240 ? 31.631 1.369 -55.157 1.00 73.81 240 LEU A O 1
ATOM 1668 N N . GLY A 1 241 ? 33.586 0.279 -54.776 1.00 65.31 241 GLY A N 1
ATOM 1669 C CA . GLY A 1 241 ? 33.497 -0.690 -55.864 1.00 65.31 241 GLY A CA 1
ATOM 1670 C C . GLY A 1 241 ? 32.516 -1.825 -55.559 1.00 65.31 241 GLY A C 1
ATOM 1671 O O . GLY A 1 241 ? 31.812 -1.827 -54.544 1.00 65.31 241 GLY A O 1
ATOM 1672 N N . ASN A 1 242 ? 32.428 -2.785 -56.475 1.00 60.69 242 ASN A N 1
ATOM 1673 C CA . ASN A 1 242 ? 31.424 -3.845 -56.454 1.00 60.69 242 ASN A CA 1
ATOM 1674 C C . ASN A 1 242 ? 31.949 -5.213 -55.990 1.00 60.69 242 ASN A C 1
ATOM 1676 O O . ASN A 1 242 ? 31.133 -6.116 -55.935 1.00 60.69 242 ASN A O 1
ATOM 1680 N N . ALA A 1 243 ? 33.227 -5.412 -55.638 1.00 64.94 243 ALA A N 1
ATOM 1681 C CA . ALA A 1 243 ? 33.742 -6.716 -55.191 1.00 64.94 243 ALA A CA 1
ATOM 1682 C C . ALA A 1 243 ? 34.098 -6.770 -53.693 1.00 64.94 243 ALA A C 1
ATOM 1684 O O . ALA A 1 243 ? 34.955 -7.557 -53.296 1.00 64.94 243 ALA A O 1
ATOM 1685 N N . GLY A 1 244 ? 33.417 -5.984 -52.851 1.00 70.31 244 G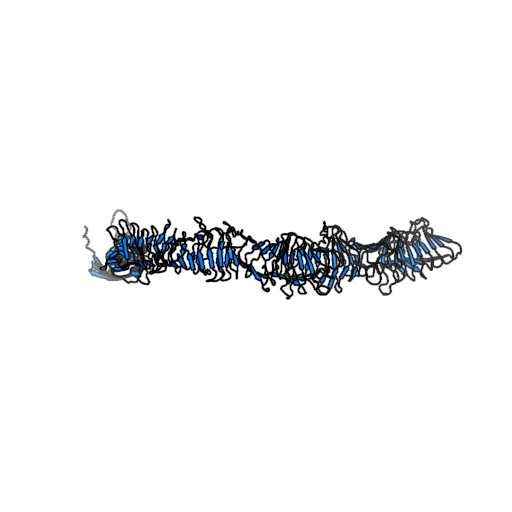LY A N 1
ATOM 1686 C CA . GLY A 1 244 ? 33.635 -5.964 -51.400 1.00 70.31 244 GLY A CA 1
ATOM 1687 C C . GLY A 1 244 ? 34.696 -4.971 -50.917 1.00 70.31 244 GLY A C 1
ATOM 1688 O O . GLY A 1 244 ? 35.256 -5.179 -49.844 1.00 70.31 244 GLY A O 1
ATOM 1689 N N . SER A 1 245 ? 34.987 -3.911 -51.685 1.00 75.94 245 SER A N 1
ATOM 1690 C CA . SER A 1 245 ? 35.973 -2.881 -51.319 1.00 75.94 245 SER A CA 1
ATOM 1691 C C . SER A 1 245 ? 35.718 -2.279 -49.935 1.00 75.94 245 SER A C 1
ATOM 1693 O O . SER A 1 245 ? 34.569 -2.134 -49.511 1.00 75.94 245 SER A O 1
ATOM 1695 N N . GLN A 1 246 ? 36.785 -1.832 -49.274 1.00 81.25 246 GLN A N 1
ATOM 1696 C CA . GLN A 1 246 ? 36.718 -1.269 -47.930 1.00 81.25 246 GLN A CA 1
ATOM 1697 C C . GLN A 1 246 ? 37.278 0.158 -47.858 1.00 81.25 246 GLN A C 1
ATOM 1699 O O . GLN A 1 246 ? 38.410 0.400 -48.278 1.00 81.25 246 GLN A O 1
ATOM 1704 N N . PHE A 1 247 ? 36.535 1.087 -47.248 1.00 85.00 247 PHE A N 1
ATOM 1705 C CA . PHE A 1 247 ? 37.104 2.345 -46.751 1.00 85.00 247 PHE A CA 1
ATOM 1706 C C . PHE A 1 247 ? 37.642 2.143 -45.335 1.00 85.00 247 PHE A C 1
ATOM 1708 O O . PHE A 1 247 ? 36.872 1.823 -44.436 1.00 85.00 247 PHE A O 1
ATOM 1715 N N . LYS A 1 248 ? 38.942 2.360 -45.120 1.00 86.75 248 LYS A N 1
ATOM 1716 C CA . LYS A 1 248 ? 39.550 2.417 -43.784 1.00 86.75 248 LYS A CA 1
ATOM 1717 C C . LYS A 1 248 ? 39.742 3.865 -43.371 1.00 86.75 248 LYS A C 1
ATOM 1719 O O . LYS A 1 248 ? 40.464 4.596 -44.040 1.00 86.75 248 LYS A O 1
ATOM 1724 N N . LEU A 1 249 ? 39.089 4.286 -42.298 1.00 88.19 249 LEU A N 1
ATOM 1725 C CA . LEU A 1 249 ? 39.113 5.667 -41.827 1.00 88.19 249 LEU A CA 1
ATOM 1726 C C . LEU A 1 249 ? 40.097 5.796 -40.663 1.00 88.19 249 LEU A C 1
ATOM 1728 O O . LEU A 1 249 ? 39.902 5.179 -39.614 1.00 88.19 249 LEU A O 1
ATOM 1732 N N . ALA A 1 250 ? 41.142 6.601 -40.843 1.00 86.06 250 ALA A N 1
ATOM 1733 C CA . ALA A 1 250 ? 42.078 6.939 -39.777 1.00 86.06 250 ALA A CA 1
ATOM 1734 C C . ALA A 1 250 ? 41.429 7.857 -38.720 1.00 86.06 250 ALA A C 1
ATOM 1736 O O . ALA A 1 250 ? 40.380 8.463 -38.958 1.00 86.06 250 ALA A O 1
ATOM 1737 N N . ASP A 1 251 ? 42.073 7.996 -37.557 1.00 88.69 251 ASP A N 1
ATOM 1738 C CA . ASP A 1 251 ? 41.617 8.894 -36.487 1.00 88.69 251 ASP A CA 1
ATOM 1739 C C . ASP A 1 251 ? 41.542 10.352 -36.981 1.00 88.69 251 ASP A C 1
ATOM 1741 O O . ASP A 1 251 ? 42.490 10.871 -37.568 1.00 88.69 251 ASP A O 1
ATOM 1745 N N . GLY A 1 252 ? 40.405 11.009 -36.753 1.00 84.69 252 GLY A N 1
ATOM 1746 C CA . GLY A 1 252 ? 40.140 12.384 -37.180 1.00 84.69 252 GLY A CA 1
ATOM 1747 C C . GLY A 1 252 ? 39.645 12.545 -38.623 1.00 84.69 252 GLY A C 1
ATOM 1748 O O . GLY A 1 252 ? 39.559 13.676 -39.094 1.00 84.69 252 GLY A O 1
ATOM 1749 N N . THR A 1 253 ? 39.309 11.462 -39.333 1.00 87.06 253 THR A N 1
ATOM 1750 C CA . THR A 1 253 ? 38.791 11.546 -40.714 1.00 87.06 253 THR A CA 1
ATOM 1751 C C . THR A 1 253 ? 37.411 12.209 -40.762 1.00 87.06 253 THR A C 1
ATOM 1753 O O . THR A 1 253 ? 36.519 11.846 -39.994 1.00 87.06 253 THR A O 1
ATOM 1756 N N . ILE A 1 254 ? 37.204 13.146 -41.692 1.00 87.56 254 ILE A N 1
ATOM 1757 C CA . ILE A 1 254 ? 35.931 13.855 -41.898 1.00 87.56 254 ILE A CA 1
ATOM 1758 C C . ILE A 1 254 ? 35.462 13.654 -43.345 1.00 87.56 254 ILE A C 1
ATOM 1760 O O . ILE A 1 254 ? 36.200 13.934 -44.284 1.00 87.56 254 ILE A O 1
ATOM 1764 N N . ILE A 1 255 ? 34.220 13.213 -43.540 1.00 86.50 255 ILE A N 1
ATOM 1765 C CA . ILE A 1 255 ? 33.576 13.017 -44.843 1.00 86.50 255 ILE A CA 1
ATOM 1766 C C . ILE A 1 255 ? 32.279 13.835 -44.870 1.00 86.50 255 ILE A C 1
ATOM 1768 O O . ILE A 1 255 ? 31.313 13.514 -44.188 1.00 86.50 255 ILE A O 1
ATOM 1772 N N . ASN A 1 256 ? 32.245 14.899 -45.666 1.00 83.88 256 ASN A N 1
ATOM 1773 C CA . ASN A 1 256 ? 31.071 15.761 -45.818 1.00 83.88 256 ASN A CA 1
ATOM 1774 C C . ASN A 1 256 ? 30.198 15.413 -47.030 1.00 83.88 256 ASN A C 1
ATOM 1776 O O . ASN A 1 256 ? 29.042 15.821 -47.085 1.00 83.88 256 ASN A O 1
ATOM 1780 N N . GLY A 1 257 ? 30.738 14.683 -48.007 1.00 78.38 257 GLY A N 1
ATOM 1781 C CA . GLY A 1 257 ? 29.955 14.177 -49.131 1.00 78.38 257 GLY A CA 1
ATOM 1782 C C . GLY A 1 257 ? 29.288 12.836 -48.830 1.00 78.38 257 GLY A C 1
ATOM 1783 O O . GLY A 1 257 ? 29.611 12.173 -47.847 1.00 78.38 257 GLY A O 1
ATOM 1784 N N . ASN A 1 258 ? 28.366 12.421 -49.699 1.00 82.25 258 ASN A N 1
ATOM 1785 C CA . ASN A 1 258 ? 27.683 11.131 -49.562 1.00 82.25 258 ASN A CA 1
ATOM 1786 C C . ASN A 1 258 ? 28.657 9.957 -49.749 1.00 82.25 258 ASN A C 1
ATOM 1788 O O . ASN A 1 258 ? 29.574 10.028 -50.569 1.00 82.25 258 ASN A O 1
ATOM 1792 N N . VAL A 1 259 ? 28.421 8.853 -49.047 1.00 84.69 259 VAL A N 1
ATOM 1793 C CA . VAL A 1 259 ? 29.165 7.598 -49.201 1.00 84.69 259 VAL A CA 1
ATOM 1794 C C . VAL A 1 259 ? 28.248 6.563 -49.846 1.00 84.69 259 VAL A C 1
ATOM 1796 O O . VAL A 1 259 ? 27.276 6.119 -49.244 1.00 84.69 259 VAL A O 1
ATOM 1799 N N . ASN A 1 260 ? 28.546 6.176 -51.086 1.00 77.75 260 ASN A N 1
ATOM 1800 C CA . ASN A 1 260 ? 27.701 5.297 -51.900 1.00 77.75 260 ASN A CA 1
ATOM 1801 C C . ASN A 1 260 ? 28.472 4.088 -52.445 1.00 77.75 260 ASN A C 1
ATOM 1803 O O . ASN A 1 260 ? 29.699 4.034 -52.411 1.00 77.75 260 ASN A O 1
ATOM 1807 N N . GLN A 1 261 ? 27.747 3.136 -53.030 1.00 74.94 261 GLN A N 1
ATOM 1808 C CA . GLN A 1 261 ? 28.316 2.072 -53.859 1.00 74.94 261 GLN A CA 1
ATOM 1809 C C . GLN A 1 261 ? 28.014 2.320 -55.348 1.00 74.94 261 GLN A C 1
ATOM 1811 O O . GLN A 1 261 ? 26.987 2.902 -55.710 1.00 74.94 261 GLN A O 1
ATOM 1816 N N . THR A 1 262 ? 28.912 1.927 -56.251 1.00 67.06 262 THR A N 1
ATOM 1817 C CA . THR A 1 262 ? 28.694 2.033 -57.707 1.00 67.06 262 THR A CA 1
ATOM 1818 C C . THR A 1 262 ? 27.719 0.960 -58.216 1.00 67.06 262 THR A C 1
ATOM 1820 O O . THR A 1 262 ? 27.906 -0.220 -57.942 1.00 67.06 262 THR A O 1
ATOM 1823 N N . VAL A 1 263 ? 26.689 1.359 -58.981 1.00 57.50 263 VAL A N 1
ATOM 1824 C CA . VAL A 1 263 ? 25.746 0.433 -59.647 1.00 57.50 263 VAL A CA 1
ATOM 1825 C C . VAL A 1 263 ? 26.458 -0.265 -60.802 1.00 57.50 263 VAL A C 1
ATOM 1827 O O . VAL A 1 263 ? 26.939 0.413 -61.711 1.00 57.50 263 VAL A O 1
ATOM 1830 N N . LEU A 1 264 ? 26.500 -1.600 -60.818 1.00 53.16 264 LEU A N 1
ATOM 1831 C CA . LEU A 1 264 ? 27.004 -2.335 -61.979 1.00 53.16 264 LEU A CA 1
ATOM 1832 C C . LEU A 1 264 ? 25.903 -2.516 -63.033 1.00 53.16 264 LEU A C 1
ATOM 1834 O O . LEU A 1 264 ? 24.800 -2.976 -62.742 1.00 53.16 264 LEU A O 1
ATOM 1838 N N . VAL A 1 265 ? 26.232 -2.217 -64.289 1.00 48.62 265 VAL A N 1
ATOM 1839 C CA . VAL A 1 265 ? 25.405 -2.555 -65.452 1.00 48.62 265 VAL A CA 1
ATOM 1840 C C . VAL A 1 265 ? 25.666 -4.026 -65.819 1.00 48.62 265 VAL A C 1
ATOM 1842 O O . VAL A 1 265 ? 26.516 -4.324 -66.650 1.00 48.62 265 VAL A O 1
ATOM 1845 N N . GLY A 1 266 ? 24.996 -4.970 -65.149 1.00 53.09 266 GLY A N 1
ATOM 1846 C CA . GLY A 1 266 ? 25.123 -6.408 -65.432 1.00 53.09 266 GLY A CA 1
ATOM 1847 C C . GLY A 1 266 ? 24.746 -7.294 -64.242 1.00 53.09 266 GLY A C 1
ATOM 1848 O O . GLY A 1 266 ? 25.190 -7.058 -63.128 1.00 53.09 266 GLY A O 1
ATOM 1849 N N . ASN A 1 267 ? 23.924 -8.316 -64.483 1.00 45.44 267 ASN A N 1
ATOM 1850 C CA . ASN A 1 267 ? 23.158 -9.087 -63.489 1.00 45.44 267 ASN A CA 1
ATOM 1851 C C . ASN A 1 267 ? 23.978 -10.0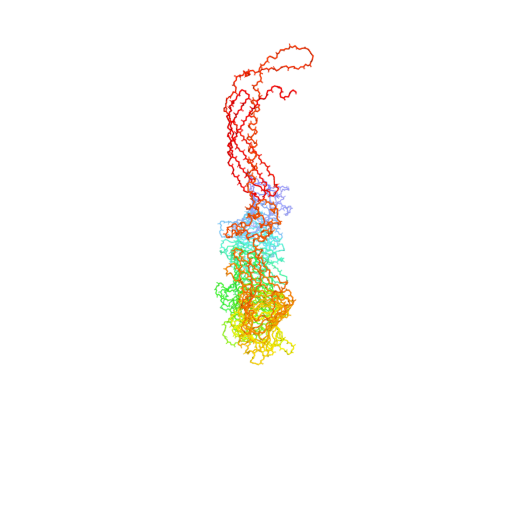97 -62.636 1.00 45.44 267 ASN A C 1
ATOM 1853 O O . ASN A 1 267 ? 23.490 -11.190 -62.352 1.00 45.44 267 ASN A O 1
ATOM 1857 N N . ALA A 1 268 ? 25.231 -9.795 -62.279 1.00 52.47 268 ALA A N 1
ATOM 1858 C CA . ALA A 1 268 ? 26.062 -10.668 -61.443 1.00 52.47 268 ALA A CA 1
ATOM 1859 C C . ALA A 1 268 ? 25.957 -10.266 -59.961 1.00 52.47 268 ALA A C 1
ATOM 1861 O O . ALA A 1 268 ? 26.170 -9.105 -59.620 1.00 52.47 268 ALA A O 1
ATOM 1862 N N . ALA A 1 269 ? 25.639 -11.225 -59.085 1.00 53.69 269 ALA A N 1
ATOM 1863 C CA . ALA A 1 269 ? 25.653 -11.037 -57.635 1.00 53.69 269 ALA A CA 1
ATOM 1864 C C . ALA A 1 269 ? 27.099 -10.829 -57.160 1.00 53.69 269 ALA A C 1
ATOM 1866 O O . ALA A 1 269 ? 27.921 -11.740 -57.265 1.00 53.69 269 ALA A O 1
ATOM 1867 N N . LEU A 1 270 ? 27.414 -9.633 -56.670 1.00 57.88 270 LEU A N 1
ATOM 1868 C CA . LEU A 1 270 ? 28.734 -9.290 -56.148 1.00 57.88 270 LEU A CA 1
ATOM 1869 C C . LEU A 1 270 ? 28.637 -8.831 -54.683 1.00 57.88 270 LEU A C 1
ATOM 1871 O O . LEU A 1 270 ? 27.545 -8.544 -54.196 1.00 57.88 270 LEU A O 1
ATOM 1875 N N . ALA A 1 271 ? 29.768 -8.810 -53.972 1.00 67.19 271 ALA A N 1
ATOM 1876 C CA . ALA A 1 271 ? 29.831 -8.481 -52.548 1.00 67.19 271 ALA A CA 1
ATOM 1877 C C . ALA A 1 271 ? 29.721 -6.964 -52.294 1.00 67.19 271 ALA A C 1
ATOM 1879 O O . ALA A 1 271 ? 30.402 -6.159 -52.934 1.00 67.19 271 ALA A O 1
ATOM 1880 N N . ASN A 1 272 ? 28.889 -6.571 -51.327 1.00 72.06 272 ASN A N 1
ATOM 1881 C CA . ASN A 1 272 ? 28.727 -5.171 -50.924 1.00 72.06 272 ASN A CA 1
ATOM 1882 C C . ASN A 1 272 ? 30.013 -4.645 -50.250 1.00 72.06 272 ASN A C 1
ATOM 1884 O O . ASN A 1 272 ? 30.676 -5.389 -49.531 1.00 72.06 272 ASN A O 1
ATOM 1888 N N . GLY A 1 273 ? 30.374 -3.378 -50.475 1.00 77.69 273 GLY A N 1
ATOM 1889 C CA . GLY A 1 273 ? 31.549 -2.756 -49.843 1.00 77.69 273 GLY A CA 1
ATOM 1890 C C . GLY A 1 273 ? 31.320 -2.380 -48.371 1.00 77.69 273 GLY A C 1
ATOM 1891 O O . GLY A 1 273 ? 30.174 -2.248 -47.949 1.00 77.69 273 GLY A O 1
ATOM 1892 N N . ALA A 1 274 ? 32.389 -2.171 -47.598 1.00 86.44 274 ALA A N 1
ATOM 1893 C CA . ALA A 1 274 ? 32.334 -1.901 -46.154 1.00 86.44 274 ALA A CA 1
ATOM 1894 C C . ALA A 1 274 ? 33.132 -0.651 -45.732 1.00 86.44 274 ALA A C 1
ATOM 1896 O O . ALA A 1 274 ? 34.017 -0.177 -46.447 1.00 86.44 274 ALA A O 1
ATOM 1897 N N . ILE A 1 275 ? 32.848 -0.127 -44.539 1.00 90.56 275 ILE A N 1
ATOM 1898 C CA . ILE A 1 275 ? 33.636 0.931 -43.888 1.00 90.56 275 ILE A CA 1
ATOM 1899 C C . ILE A 1 275 ? 34.243 0.353 -42.606 1.00 90.56 275 ILE A C 1
ATOM 1901 O O . ILE A 1 275 ? 33.555 -0.304 -41.837 1.00 90.56 275 ILE A O 1
ATOM 1905 N N . GLN A 1 276 ? 35.522 0.598 -42.350 1.00 92.06 276 GLN A N 1
ATOM 1906 C CA . GLN A 1 276 ? 36.202 0.228 -41.112 1.00 92.06 276 GLN A CA 1
ATOM 1907 C C . GLN A 1 276 ? 36.851 1.458 -40.492 1.00 92.06 276 GLN A C 1
ATOM 1909 O O . GLN A 1 276 ? 37.522 2.230 -41.173 1.00 92.06 276 GLN A O 1
ATOM 1914 N N . LEU A 1 277 ? 36.660 1.633 -39.191 1.00 93.38 277 LEU A N 1
ATOM 1915 C CA . LEU A 1 277 ? 37.275 2.708 -38.431 1.00 93.38 277 LEU A CA 1
ATOM 1916 C C . LEU A 1 277 ? 38.532 2.192 -37.727 1.00 93.38 277 LEU A C 1
ATOM 1918 O O . LEU A 1 277 ? 38.453 1.296 -36.888 1.00 93.38 277 LEU A O 1
ATOM 1922 N N . ASP A 1 278 ? 39.677 2.803 -38.025 1.00 87.75 278 ASP A N 1
ATOM 1923 C CA . ASP A 1 278 ? 40.913 2.629 -37.252 1.00 87.75 278 ASP A CA 1
ATOM 1924 C C . ASP A 1 278 ? 40.990 3.650 -36.090 1.00 87.75 278 ASP A C 1
ATOM 1926 O O . ASP A 1 278 ? 41.748 3.469 -35.137 1.00 87.75 278 ASP A O 1
ATOM 1930 N N . GLY A 1 279 ? 40.182 4.718 -36.141 1.00 87.75 279 GLY A N 1
ATOM 1931 C CA . GLY A 1 279 ? 40.031 5.741 -35.101 1.00 87.75 279 GLY A CA 1
ATOM 1932 C C . GLY A 1 279 ? 38.672 6.451 -35.177 1.00 87.75 279 GLY A C 1
ATOM 1933 O O . GLY A 1 279 ? 37.735 5.940 -35.779 1.00 87.75 279 GLY A O 1
ATOM 1934 N N . SER A 1 280 ? 38.536 7.624 -34.556 1.00 93.19 280 SER A N 1
ATOM 1935 C CA . SER A 1 280 ? 37.309 8.429 -34.616 1.00 93.19 280 SER A CA 1
ATOM 1936 C C . SER A 1 280 ? 37.119 9.029 -36.006 1.00 93.19 280 SER A C 1
ATOM 1938 O O . SER A 1 280 ? 38.078 9.514 -36.602 1.00 93.19 280 SER A O 1
ATOM 1940 N N . ALA A 1 281 ? 35.886 9.064 -36.503 1.00 93.94 281 ALA A N 1
ATOM 1941 C CA . ALA A 1 281 ? 35.560 9.623 -37.812 1.00 93.94 281 ALA A CA 1
ATOM 1942 C C . ALA A 1 281 ? 34.227 10.384 -37.782 1.00 93.94 281 ALA A C 1
ATOM 1944 O O . ALA A 1 281 ? 33.373 10.134 -36.935 1.00 93.94 281 ALA A O 1
ATOM 1945 N N . THR A 1 282 ? 34.039 11.322 -38.709 1.00 94.00 282 THR A N 1
ATOM 1946 C CA . THR A 1 282 ? 32.792 12.083 -38.884 1.00 94.00 282 THR A CA 1
ATOM 1947 C C . THR A 1 282 ? 32.300 11.947 -40.317 1.00 94.00 282 THR A C 1
ATOM 1949 O O . THR A 1 282 ? 33.055 12.227 -41.241 1.00 94.00 282 THR A O 1
ATOM 1952 N N . ILE A 1 283 ? 31.041 11.557 -40.512 1.00 91.62 283 ILE A N 1
ATOM 1953 C CA . ILE A 1 283 ? 30.381 11.459 -41.816 1.00 91.62 283 ILE A CA 1
ATOM 1954 C C . ILE A 1 283 ? 29.096 12.294 -41.767 1.00 91.62 283 ILE A C 1
ATOM 1956 O O . ILE A 1 283 ? 28.148 11.942 -41.069 1.00 91.62 283 ILE A O 1
ATOM 1960 N N . THR A 1 284 ? 29.065 13.432 -42.462 1.00 88.50 284 THR A N 1
ATOM 1961 C CA . THR A 1 284 ? 27.893 14.332 -42.488 1.00 88.50 284 THR A CA 1
ATOM 1962 C C . THR A 1 284 ? 27.042 14.198 -43.751 1.00 88.50 284 THR A C 1
ATOM 1964 O O . THR A 1 284 ? 25.907 14.668 -43.752 1.00 88.50 284 THR A O 1
ATOM 1967 N N . GLY A 1 285 ? 27.550 13.537 -44.796 1.00 85.50 285 GLY A N 1
ATOM 1968 C CA . GLY A 1 285 ? 26.754 13.135 -45.959 1.00 85.50 285 GLY A CA 1
ATOM 1969 C C . GLY A 1 285 ? 25.954 11.853 -45.712 1.00 85.50 285 GLY A C 1
ATOM 1970 O O . GLY A 1 285 ? 26.211 11.128 -44.751 1.00 85.50 285 GLY A O 1
ATOM 1971 N N . ASP A 1 286 ? 24.998 11.565 -46.597 1.00 86.19 286 ASP A N 1
ATOM 1972 C CA . ASP A 1 286 ? 24.206 10.328 -46.545 1.00 86.19 286 ASP A CA 1
ATOM 1973 C C . ASP A 1 286 ? 25.101 9.102 -46.799 1.00 86.19 286 ASP A C 1
ATOM 1975 O O . ASP A 1 286 ? 25.983 9.134 -47.665 1.00 86.19 286 ASP A O 1
ATOM 1979 N N . ILE A 1 287 ? 24.866 8.010 -46.070 1.00 87.19 287 ILE A N 1
ATOM 1980 C CA . ILE A 1 287 ? 25.567 6.730 -46.241 1.00 87.19 287 ILE A CA 1
ATOM 1981 C C . ILE A 1 287 ? 24.581 5.740 -46.831 1.00 87.19 287 ILE A C 1
ATOM 1983 O O . ILE A 1 287 ? 23.617 5.401 -46.168 1.00 87.19 287 ILE A O 1
ATOM 1987 N N . GLY A 1 288 ? 24.826 5.234 -48.035 1.00 76.38 288 GLY A N 1
ATOM 1988 C CA . GLY A 1 288 ? 23.904 4.308 -48.685 1.00 76.38 288 GLY A CA 1
ATOM 1989 C C . GLY A 1 288 ? 22.584 4.983 -49.082 1.00 76.38 288 GLY A C 1
ATOM 1990 O O . GLY A 1 288 ? 21.781 5.390 -48.253 1.00 76.38 288 GLY A O 1
ATOM 1991 N N . ASN A 1 289 ? 22.343 5.039 -50.394 1.00 65.94 289 ASN A N 1
ATOM 1992 C CA . ASN A 1 289 ? 21.132 5.572 -51.030 1.00 65.94 289 ASN A CA 1
ATOM 1993 C C . ASN A 1 289 ? 20.930 7.101 -50.924 1.00 65.94 289 ASN A C 1
ATOM 1995 O O . ASN A 1 289 ? 20.122 7.593 -50.144 1.00 65.94 289 ASN A O 1
ATOM 1999 N N . GLY A 1 290 ? 21.605 7.841 -51.818 1.00 49.59 290 GLY A N 1
ATOM 2000 C CA . GLY A 1 290 ? 21.321 9.258 -52.092 1.00 49.59 290 GLY A CA 1
ATOM 2001 C C . GLY A 1 290 ? 20.522 9.558 -53.377 1.00 49.59 290 GLY A C 1
ATOM 2002 O O . GLY A 1 290 ? 19.900 10.607 -53.439 1.00 49.59 290 GLY A O 1
ATOM 2003 N N . VAL A 1 291 ? 20.539 8.701 -54.413 1.00 41.84 291 VAL A N 1
ATOM 2004 C CA . VAL A 1 291 ? 19.727 8.785 -55.660 1.00 41.84 291 VAL A CA 1
ATOM 2005 C C . VAL A 1 291 ? 20.089 7.619 -56.609 1.00 41.84 291 VAL A C 1
ATOM 2007 O O . VAL A 1 291 ? 21.264 7.415 -56.898 1.00 41.84 291 VAL A O 1
ATOM 2010 N N . GLY A 1 292 ? 19.084 6.912 -57.155 1.00 47.19 292 GLY A N 1
ATOM 2011 C CA . GLY A 1 292 ? 19.182 5.988 -58.306 1.00 47.19 292 GLY A CA 1
ATOM 2012 C C . GLY A 1 292 ? 19.817 4.608 -58.052 1.00 47.19 292 GLY A C 1
ATOM 2013 O O . GLY A 1 292 ? 21.029 4.523 -57.943 1.00 47.19 292 GLY A O 1
ATOM 2014 N N . ASN A 1 293 ? 19.009 3.531 -58.041 1.00 50.25 293 ASN A N 1
ATOM 2015 C CA . ASN A 1 293 ? 19.337 2.084 -58.153 1.00 50.25 293 ASN A CA 1
ATOM 2016 C C . ASN A 1 293 ? 20.635 1.518 -57.501 1.00 50.25 293 ASN A C 1
ATOM 2018 O O . ASN A 1 293 ? 21.035 0.405 -57.841 1.00 50.25 293 ASN A O 1
ATOM 2022 N N . ALA A 1 294 ? 21.296 2.227 -56.581 1.00 54.66 294 ALA A N 1
ATOM 2023 C CA . ALA A 1 294 ? 22.505 1.786 -55.881 1.00 54.66 294 ALA A CA 1
ATOM 2024 C C . ALA A 1 294 ? 22.186 0.821 -54.737 1.00 54.66 294 ALA A C 1
ATOM 2026 O O . ALA A 1 294 ? 21.223 1.012 -54.000 1.00 54.66 294 ALA A O 1
ATOM 2027 N N . ILE A 1 295 ? 23.011 -0.220 -54.614 1.00 58.53 295 ILE A N 1
ATOM 2028 C CA . ILE A 1 295 ? 22.909 -1.259 -53.584 1.00 58.53 295 ILE A CA 1
ATOM 2029 C C . ILE A 1 295 ? 23.445 -0.686 -52.249 1.00 58.53 295 ILE A C 1
ATOM 2031 O O . ILE A 1 295 ? 24.427 0.065 -52.278 1.00 58.53 295 ILE A O 1
ATOM 2035 N N . PRO A 1 296 ? 22.813 -0.977 -51.094 1.00 69.31 296 PRO A N 1
ATOM 2036 C CA . PRO A 1 296 ? 23.304 -0.566 -49.774 1.00 69.31 296 PRO A CA 1
ATOM 2037 C C . PRO A 1 296 ? 24.696 -1.140 -49.451 1.00 69.31 296 PRO A C 1
ATOM 2039 O O . PRO A 1 296 ? 25.046 -2.232 -49.900 1.00 69.31 296 PRO A O 1
ATOM 2042 N N . ILE A 1 297 ? 25.491 -0.424 -48.644 1.00 82.94 297 ILE A N 1
ATOM 2043 C CA . ILE A 1 297 ? 26.804 -0.920 -48.192 1.00 82.94 297 ILE A CA 1
ATOM 2044 C C . ILE A 1 297 ? 26.639 -2.134 -47.260 1.00 82.94 297 ILE A C 1
ATOM 2046 O O . ILE A 1 297 ? 25.620 -2.275 -46.589 1.00 82.94 297 ILE A O 1
ATOM 2050 N N . GLN A 1 298 ? 27.637 -3.018 -47.202 1.00 83.38 298 GLN A N 1
ATOM 2051 C CA . GLN A 1 298 ? 27.618 -4.224 -46.366 1.00 83.38 298 GLN A CA 1
ATOM 2052 C C . GLN A 1 298 ? 27.517 -3.883 -44.882 1.00 83.38 298 GLN A C 1
ATOM 2054 O O . GLN A 1 298 ? 26.732 -4.497 -44.168 1.00 83.38 298 GLN A O 1
ATOM 2059 N N . GLY A 1 299 ? 28.304 -2.912 -44.423 1.00 89.56 299 GLY A N 1
ATOM 2060 C CA . GLY A 1 299 ? 28.319 -2.526 -43.023 1.00 89.56 299 GLY A CA 1
ATOM 2061 C C . GLY A 1 299 ? 29.461 -1.589 -42.648 1.00 89.56 299 GLY A C 1
ATOM 2062 O O . GLY A 1 299 ? 30.296 -1.219 -43.482 1.00 89.56 299 GLY A O 1
ATOM 2063 N N . ILE A 1 300 ? 29.468 -1.201 -41.376 1.00 93.62 300 ILE A N 1
ATOM 2064 C CA . ILE A 1 300 ? 30.457 -0.334 -40.745 1.00 93.62 300 ILE A CA 1
ATOM 2065 C C . ILE A 1 300 ? 31.026 -1.061 -39.525 1.00 93.62 300 ILE A C 1
ATOM 2067 O O . ILE A 1 300 ? 30.306 -1.335 -38.573 1.00 93.62 300 ILE A O 1
ATOM 2071 N N . THR A 1 301 ? 32.327 -1.319 -39.501 1.00 94.75 301 THR A N 1
ATOM 2072 C CA . THR A 1 301 ? 33.005 -1.861 -38.319 1.00 94.75 301 THR A CA 1
ATOM 2073 C C . THR A 1 301 ? 33.637 -0.720 -37.526 1.00 94.75 301 THR A C 1
ATOM 2075 O O . THR A 1 301 ? 34.522 -0.023 -38.035 1.00 94.75 301 THR A O 1
ATOM 2078 N N . LEU A 1 302 ? 33.194 -0.513 -36.282 1.00 95.00 302 LEU A N 1
ATOM 2079 C CA . LEU A 1 302 ? 33.766 0.505 -35.397 1.00 95.00 302 LEU A CA 1
ATOM 2080 C C . LEU A 1 302 ? 35.173 0.109 -34.924 1.00 95.00 302 LEU A C 1
ATOM 2082 O O . LEU A 1 302 ? 35.532 -1.069 -34.908 1.00 95.00 302 LEU A O 1
ATOM 2086 N N . ALA A 1 303 ? 35.965 1.092 -34.491 1.00 91.44 303 ALA A N 1
ATOM 2087 C CA . ALA A 1 303 ? 37.243 0.825 -33.841 1.00 91.44 303 ALA A CA 1
ATOM 2088 C C . ALA A 1 303 ? 37.023 0.029 -32.540 1.00 91.44 303 ALA A C 1
ATOM 2090 O O . ALA A 1 303 ? 36.060 0.269 -31.814 1.00 91.44 303 ALA A O 1
ATOM 2091 N N . ASN A 1 304 ? 37.926 -0.904 -32.219 1.00 92.25 304 ASN A N 1
ATOM 2092 C CA . ASN A 1 304 ? 37.854 -1.714 -30.994 1.00 92.25 304 ASN A CA 1
ATOM 2093 C C . ASN A 1 304 ? 38.346 -0.937 -29.754 1.00 92.25 304 ASN A C 1
ATOM 2095 O O . ASN A 1 304 ? 39.278 -1.374 -29.070 1.00 92.25 304 ASN A O 1
ATOM 2099 N N . ASP A 1 305 ? 37.759 0.230 -29.497 1.00 90.81 305 ASP A N 1
ATOM 2100 C CA . ASP A 1 305 ? 38.155 1.185 -28.460 1.00 90.81 305 ASP A CA 1
ATOM 2101 C C . ASP A 1 305 ? 36.964 2.086 -28.082 1.00 90.81 305 ASP A C 1
ATOM 2103 O O . ASP A 1 305 ? 36.497 2.895 -28.888 1.00 90.81 305 ASP A O 1
ATOM 2107 N N . ALA A 1 306 ? 36.513 1.990 -26.826 1.00 89.81 306 ALA A N 1
ATOM 2108 C CA . ALA A 1 306 ? 35.383 2.751 -26.289 1.00 89.81 306 ALA A CA 1
ATOM 2109 C C . ALA A 1 306 ? 35.530 4.279 -26.409 1.00 89.81 306 ALA A C 1
ATOM 2111 O O . ALA A 1 306 ? 34.525 4.988 -26.419 1.00 89.81 306 ALA A O 1
ATOM 2112 N N . SER A 1 307 ? 36.761 4.800 -26.479 1.00 91.69 307 SER A N 1
ATOM 2113 C CA . SER A 1 307 ? 37.019 6.241 -26.598 1.00 91.69 307 SER A CA 1
ATOM 2114 C C . SER A 1 307 ? 36.789 6.786 -28.010 1.00 91.69 307 SER A C 1
ATOM 2116 O O . SER A 1 307 ? 36.726 8.004 -28.200 1.00 91.69 307 SER A O 1
ATOM 2118 N N . LYS A 1 308 ? 36.671 5.907 -29.012 1.00 94.56 308 LYS A N 1
ATOM 2119 C CA . LYS A 1 308 ? 36.539 6.294 -30.417 1.00 94.56 308 LYS A CA 1
ATOM 2120 C C . LYS A 1 308 ? 35.082 6.487 -30.804 1.00 94.56 308 LYS A C 1
ATOM 2122 O O . LYS A 1 308 ? 34.185 5.767 -30.364 1.00 94.56 308 LYS A O 1
ATOM 2127 N N . THR A 1 309 ? 34.857 7.499 -31.637 1.00 95.50 309 THR A N 1
ATOM 2128 C CA . THR A 1 309 ? 33.514 7.941 -32.021 1.00 95.50 309 THR A CA 1
ATOM 2129 C C . THR A 1 309 ? 33.351 7.974 -33.535 1.00 95.50 309 THR A C 1
ATOM 2131 O O . THR A 1 309 ? 34.154 8.597 -34.226 1.00 95.50 309 THR A O 1
ATOM 2134 N N . LEU A 1 310 ? 32.275 7.371 -34.041 1.00 96.12 310 LEU A N 1
ATOM 2135 C CA . LEU A 1 310 ? 31.732 7.632 -35.370 1.00 96.12 310 LEU A CA 1
ATOM 2136 C C . LEU A 1 310 ? 30.617 8.672 -35.248 1.00 96.12 310 LEU A C 1
ATOM 2138 O O . LEU A 1 310 ? 29.565 8.383 -34.685 1.00 96.12 310 LEU A O 1
ATOM 2142 N N . THR A 1 311 ? 30.828 9.876 -35.767 1.00 95.56 311 THR A N 1
ATOM 2143 C CA . THR A 1 311 ? 29.780 10.902 -35.824 1.00 95.56 311 THR A CA 1
ATOM 2144 C C . THR A 1 311 ? 29.032 10.799 -37.148 1.00 95.56 311 THR A C 1
ATOM 2146 O O . THR A 1 311 ? 29.663 10.885 -38.197 1.00 95.56 311 THR A O 1
ATOM 2149 N N . LEU A 1 312 ? 27.709 10.641 -37.110 1.00 93.44 312 LEU A N 1
ATOM 2150 C CA . LEU A 1 312 ? 26.836 10.595 -38.284 1.00 93.44 312 LEU A CA 1
ATOM 2151 C C . LEU A 1 312 ? 25.906 11.812 -38.301 1.00 93.44 312 LEU A C 1
ATOM 2153 O O . LEU A 1 312 ? 25.237 12.104 -37.306 1.00 93.44 312 LEU A O 1
ATOM 2157 N N . GLY A 1 313 ? 25.854 12.505 -39.438 1.00 88.25 313 GLY A N 1
ATOM 2158 C CA . GLY A 1 313 ? 24.950 13.639 -39.655 1.00 88.25 313 GLY A CA 1
ATOM 2159 C C . GLY A 1 313 ? 24.149 13.619 -40.954 1.00 88.25 313 GLY A C 1
ATOM 2160 O O . GLY A 1 313 ? 23.338 14.523 -41.160 1.00 88.25 313 GLY A O 1
ATOM 2161 N N . GLY A 1 314 ? 24.338 12.596 -41.795 1.00 85.19 314 GLY A N 1
ATOM 2162 C CA . GLY A 1 314 ? 23.510 12.366 -42.978 1.00 85.19 314 GLY A CA 1
ATOM 2163 C C . GLY A 1 314 ? 22.046 12.122 -42.606 1.00 85.19 314 GLY A C 1
ATOM 2164 O O . GLY A 1 314 ? 21.749 11.551 -41.551 1.00 85.19 314 GLY A O 1
ATOM 2165 N N . ALA A 1 315 ? 21.126 12.551 -43.469 1.00 85.75 315 ALA A N 1
ATOM 2166 C CA . ALA A 1 315 ? 19.695 12.341 -43.274 1.00 85.75 315 ALA A CA 1
ATOM 2167 C C . ALA A 1 315 ? 19.324 10.861 -43.450 1.00 85.75 315 ALA A C 1
ATOM 2169 O O . ALA A 1 315 ? 18.505 10.338 -42.694 1.00 85.75 315 ALA A O 1
ATOM 2170 N N . ASN A 1 316 ? 19.961 10.182 -44.409 1.00 87.06 316 ASN A N 1
ATOM 2171 C CA . ASN A 1 316 ? 19.746 8.767 -44.700 1.00 87.06 316 ASN A CA 1
ATOM 2172 C C . ASN A 1 316 ? 21.052 7.988 -44.535 1.00 87.06 316 ASN A C 1
ATOM 2174 O O . ASN A 1 316 ? 22.039 8.258 -45.217 1.00 87.06 316 ASN A O 1
ATOM 2178 N N . ASN A 1 317 ? 21.051 7.019 -43.623 1.00 88.75 317 ASN A N 1
ATOM 2179 C CA . ASN A 1 317 ? 22.183 6.136 -43.375 1.00 88.75 317 ASN A CA 1
ATOM 2180 C C . ASN A 1 317 ? 21.678 4.693 -43.458 1.00 88.75 317 ASN A C 1
ATOM 2182 O O . ASN A 1 317 ? 21.060 4.222 -42.509 1.00 88.75 317 ASN A O 1
ATOM 2186 N N . ALA A 1 318 ? 21.921 4.011 -44.574 1.00 87.19 318 ALA A N 1
ATOM 2187 C CA . ALA A 1 318 ? 21.451 2.663 -44.865 1.00 87.19 318 ALA A CA 1
ATOM 2188 C C . ALA A 1 318 ? 22.590 1.697 -45.235 1.00 87.19 318 ALA A C 1
ATOM 2190 O O . ALA A 1 318 ? 23.503 2.026 -46.003 1.00 87.19 318 ALA A O 1
ATOM 2191 N N . GLY A 1 319 ? 22.499 0.466 -44.738 1.00 86.12 319 GLY A N 1
ATOM 2192 C CA . GLY A 1 319 ? 23.429 -0.621 -45.036 1.00 86.12 319 GLY A CA 1
ATOM 2193 C C . GLY A 1 319 ? 23.031 -1.928 -44.352 1.00 86.12 319 GLY A C 1
ATOM 2194 O O . GLY A 1 319 ? 21.881 -2.095 -43.968 1.00 86.12 319 GLY A O 1
ATOM 2195 N N . GLY A 1 320 ? 23.963 -2.877 -44.233 1.00 86.62 320 GLY A N 1
ATOM 2196 C CA . GLY A 1 320 ? 23.732 -4.128 -43.500 1.00 86.62 320 GLY A CA 1
ATOM 2197 C C . GLY A 1 320 ? 23.865 -3.946 -41.987 1.00 86.62 320 GLY A C 1
ATOM 2198 O O . GLY A 1 320 ? 22.864 -3.765 -41.301 1.00 86.62 320 GLY A O 1
ATOM 2199 N N . THR A 1 321 ? 25.093 -3.977 -41.456 1.00 91.81 321 THR A N 1
ATOM 2200 C CA . THR A 1 321 ? 25.346 -3.895 -40.001 1.00 91.81 321 THR A CA 1
ATOM 2201 C C . THR A 1 321 ? 26.256 -2.730 -39.605 1.00 91.81 321 THR A C 1
ATOM 2203 O O . THR A 1 321 ? 27.102 -2.293 -40.383 1.00 91.81 321 THR A O 1
ATOM 2206 N N . ILE A 1 322 ? 26.116 -2.221 -38.380 1.00 95.12 322 ILE A N 1
ATOM 2207 C CA . ILE A 1 322 ? 27.163 -1.473 -37.680 1.00 95.12 322 ILE A CA 1
ATOM 2208 C C . ILE A 1 322 ? 27.656 -2.339 -36.523 1.00 95.12 322 ILE A C 1
ATOM 2210 O O . ILE A 1 322 ? 26.917 -2.586 -35.570 1.00 95.12 322 ILE A O 1
ATOM 2214 N N . ASP A 1 323 ? 28.905 -2.790 -36.605 1.00 95.06 323 ASP A N 1
ATOM 2215 C CA . ASP A 1 323 ? 29.485 -3.733 -35.655 1.00 95.06 323 ASP A CA 1
ATOM 2216 C C . ASP A 1 323 ? 30.201 -2.993 -34.517 1.00 95.06 323 ASP A C 1
ATOM 2218 O O . ASP A 1 323 ? 31.253 -2.368 -34.708 1.00 95.06 323 ASP A O 1
ATOM 2222 N N . PHE A 1 324 ? 29.661 -3.111 -33.302 1.00 95.31 324 PHE A N 1
ATOM 2223 C CA . PHE A 1 324 ? 30.350 -2.750 -32.068 1.00 95.31 324 PHE A CA 1
ATOM 2224 C C . PHE A 1 324 ? 31.258 -3.910 -31.645 1.00 95.31 324 PHE A C 1
ATOM 2226 O O . PHE A 1 324 ? 30.794 -4.988 -31.249 1.00 95.31 324 PHE A O 1
ATOM 2233 N N . LEU A 1 325 ? 32.570 -3.688 -31.741 1.00 93.81 325 LEU A N 1
ATOM 2234 C CA . LEU A 1 325 ? 33.595 -4.661 -31.355 1.00 93.81 325 LEU A CA 1
ATOM 2235 C C . LEU A 1 325 ? 33.684 -4.834 -29.827 1.00 93.81 325 LEU A C 1
ATOM 2237 O O . LEU A 1 325 ? 32.986 -4.174 -29.062 1.00 93.81 325 LEU A O 1
ATOM 2241 N N . ALA A 1 326 ? 34.540 -5.750 -29.367 1.00 91.56 326 ALA A N 1
ATOM 2242 C CA . ALA A 1 326 ? 34.551 -6.232 -27.984 1.00 91.56 326 ALA A CA 1
ATOM 2243 C C . ALA A 1 326 ? 34.774 -5.154 -26.906 1.00 91.56 326 ALA A C 1
ATOM 2245 O O . ALA A 1 326 ? 34.231 -5.287 -25.812 1.00 91.56 326 ALA A O 1
ATOM 2246 N N . ASN A 1 327 ? 35.553 -4.111 -27.206 1.00 90.56 327 ASN A N 1
ATOM 2247 C CA . ASN A 1 327 ? 35.800 -2.980 -26.307 1.00 90.56 327 ASN A CA 1
ATOM 2248 C C . ASN A 1 327 ? 34.771 -1.847 -26.476 1.00 90.56 327 ASN A C 1
ATOM 2250 O O . ASN A 1 327 ? 34.903 -0.812 -25.830 1.00 90.56 327 ASN A O 1
ATOM 2254 N N . GLY A 1 328 ? 33.764 -2.025 -27.335 1.00 86.19 328 GLY A N 1
ATOM 2255 C CA . GLY A 1 328 ? 32.781 -1.006 -27.683 1.00 86.19 328 GLY A CA 1
ATOM 2256 C C . GLY A 1 328 ? 33.348 0.154 -28.511 1.00 86.19 328 GLY A C 1
ATOM 2257 O O . GLY A 1 328 ? 34.516 0.179 -28.886 1.00 86.19 328 GLY A O 1
ATOM 2258 N N . GLY A 1 329 ? 32.473 1.118 -28.783 1.00 92.25 329 GLY A N 1
ATOM 2259 C CA . GLY A 1 329 ? 32.725 2.379 -29.482 1.00 92.25 329 GLY A CA 1
ATOM 2260 C C . GLY A 1 329 ? 31.477 3.262 -29.378 1.00 92.25 329 GLY A C 1
ATOM 2261 O O . GLY A 1 329 ? 30.441 2.798 -28.894 1.00 92.25 329 GLY A O 1
ATOM 2262 N N . THR A 1 330 ? 31.555 4.521 -29.806 1.00 96.31 330 THR A N 1
ATOM 2263 C CA . THR A 1 330 ? 30.408 5.446 -29.761 1.00 96.31 330 THR A CA 1
ATOM 2264 C C . THR A 1 330 ? 29.922 5.796 -31.164 1.00 96.31 330 THR A C 1
ATOM 2266 O O . THR A 1 330 ? 30.711 6.233 -31.998 1.00 96.31 330 THR A O 1
ATOM 2269 N N . ILE A 1 331 ? 28.620 5.675 -31.423 1.00 97.12 331 ILE A N 1
ATOM 2270 C CA . ILE A 1 331 ? 27.957 6.316 -32.565 1.00 97.12 331 ILE A CA 1
ATOM 2271 C C . ILE A 1 331 ? 27.330 7.607 -32.060 1.00 97.12 331 ILE A C 1
ATOM 2273 O O . ILE A 1 331 ? 26.415 7.564 -31.244 1.00 97.12 331 ILE A O 1
ATOM 2277 N N . LYS A 1 332 ? 27.791 8.756 -32.543 1.00 96.69 332 LYS A N 1
ATOM 2278 C CA . LYS A 1 332 ? 27.228 10.060 -32.196 1.00 96.69 332 LYS A CA 1
ATOM 2279 C C . LYS A 1 332 ? 26.359 10.573 -33.337 1.00 96.69 332 LYS A C 1
ATOM 2281 O O . LYS A 1 332 ? 26.842 10.742 -34.449 1.00 96.69 332 LYS A O 1
ATOM 2286 N N . LEU A 1 333 ? 25.090 10.847 -33.069 1.00 95.19 333 LEU A N 1
ATOM 2287 C CA . LEU A 1 333 ? 24.129 11.322 -34.062 1.00 95.19 333 LEU A CA 1
ATOM 2288 C C . LEU A 1 333 ? 23.947 12.835 -33.917 1.00 95.19 333 LEU A C 1
ATOM 2290 O O . LEU A 1 333 ? 23.558 13.321 -32.852 1.00 95.19 333 LEU A O 1
ATOM 2294 N N . THR A 1 334 ? 24.241 13.584 -34.981 1.00 89.88 334 THR A N 1
ATOM 2295 C CA . THR A 1 334 ? 24.201 15.054 -34.977 1.00 89.88 334 THR A CA 1
ATOM 2296 C C . THR A 1 334 ? 23.555 15.595 -36.245 1.00 89.88 334 THR A C 1
ATOM 2298 O O . THR A 1 334 ? 24.073 15.381 -37.333 1.00 89.88 334 THR A O 1
ATOM 2301 N N . SER A 1 335 ? 22.477 16.367 -36.128 1.00 84.00 335 SER A N 1
ATOM 2302 C CA . SER A 1 335 ? 21.884 17.090 -37.260 1.00 84.00 335 SER A CA 1
ATOM 2303 C C . SER A 1 335 ? 21.233 18.377 -36.768 1.00 84.00 335 SER A C 1
ATOM 2305 O O . SER A 1 335 ? 20.592 18.391 -35.719 1.00 84.00 335 SER A O 1
ATOM 2307 N N . THR A 1 336 ? 21.400 19.469 -37.514 1.00 73.25 336 THR A N 1
ATOM 2308 C CA . THR A 1 336 ? 20.798 20.776 -37.193 1.00 73.25 336 THR A CA 1
ATOM 2309 C C . THR A 1 336 ? 19.550 21.083 -38.021 1.00 73.25 336 THR A C 1
ATOM 2311 O O . THR A 1 336 ? 18.848 22.044 -37.719 1.00 73.25 336 THR A O 1
ATOM 2314 N N . GLN A 1 337 ? 19.266 20.295 -39.065 1.00 75.31 337 GLN A N 1
ATOM 2315 C CA . GLN A 1 337 ? 18.227 20.605 -40.061 1.00 75.31 337 GLN A CA 1
ATOM 2316 C C . GLN A 1 337 ? 17.362 19.402 -40.451 1.00 75.31 337 GLN A C 1
ATOM 2318 O O . GLN A 1 337 ? 16.186 19.582 -40.751 1.00 75.31 337 GLN A O 1
ATOM 2323 N N . ASN A 1 338 ? 17.912 18.187 -40.421 1.00 81.00 338 ASN A N 1
ATOM 2324 C CA . ASN A 1 338 ? 17.269 17.001 -40.984 1.00 81.00 338 ASN A CA 1
ATOM 2325 C C . ASN A 1 338 ? 16.895 15.980 -39.908 1.00 81.00 338 ASN A C 1
ATOM 2327 O O . ASN A 1 338 ? 17.612 15.821 -38.917 1.00 81.00 338 ASN A O 1
ATOM 2331 N N . ASN A 1 339 ? 15.819 15.236 -40.162 1.00 90.56 339 ASN A N 1
ATOM 2332 C CA . ASN A 1 339 ? 15.597 13.947 -39.514 1.00 90.56 339 ASN A CA 1
ATOM 2333 C C . ASN A 1 339 ? 16.736 12.990 -39.880 1.00 90.56 339 ASN A C 1
ATOM 2335 O O . ASN A 1 339 ? 17.304 13.103 -40.965 1.00 90.56 339 ASN A O 1
ATOM 2339 N N . ILE A 1 340 ? 17.046 12.059 -38.982 1.00 92.50 340 ILE A N 1
ATOM 2340 C CA . ILE A 1 340 ? 18.086 11.053 -39.200 1.00 92.50 340 ILE A CA 1
ATOM 2341 C C . ILE A 1 340 ? 17.416 9.686 -39.269 1.00 92.50 340 ILE A C 1
ATOM 2343 O O . ILE A 1 340 ? 16.685 9.302 -38.354 1.00 92.50 340 ILE A O 1
ATOM 2347 N N . VAL A 1 341 ? 17.694 8.945 -40.335 1.00 91.88 341 VAL A N 1
ATOM 2348 C CA . VAL A 1 341 ? 17.350 7.531 -40.475 1.00 91.88 341 VAL A CA 1
ATOM 2349 C C . VAL A 1 341 ? 18.633 6.709 -40.385 1.00 91.88 341 VAL A C 1
ATOM 2351 O O . VAL A 1 341 ? 19.595 6.976 -41.107 1.00 91.88 341 VAL A O 1
ATOM 2354 N N . VAL A 1 342 ? 18.639 5.727 -39.486 1.00 92.31 342 VAL A N 1
ATOM 2355 C CA . VAL A 1 342 ? 19.661 4.685 -39.354 1.00 92.31 342 VAL A CA 1
ATOM 2356 C C . VAL A 1 342 ? 19.002 3.354 -39.706 1.00 92.31 342 VAL A C 1
ATOM 2358 O O . VAL A 1 342 ? 18.338 2.716 -38.890 1.00 92.31 342 VAL A O 1
ATOM 2361 N N . ASP A 1 343 ? 19.160 2.964 -40.959 1.00 90.38 343 ASP A N 1
ATOM 2362 C CA . ASP A 1 343 ? 18.704 1.702 -41.530 1.00 90.38 343 ASP A CA 1
ATOM 2363 C C . ASP A 1 343 ? 19.879 0.715 -41.585 1.00 90.38 343 ASP A C 1
ATOM 2365 O O . ASP A 1 343 ? 20.376 0.342 -42.644 1.00 90.38 343 ASP A O 1
ATOM 2369 N N . PHE A 1 344 ? 20.386 0.392 -40.396 1.00 90.12 344 PHE A N 1
ATOM 2370 C CA . PHE A 1 344 ? 21.421 -0.605 -40.147 1.00 90.12 344 PHE A CA 1
ATOM 2371 C C . PHE A 1 344 ? 21.019 -1.442 -38.936 1.00 90.12 344 PHE A C 1
ATOM 2373 O O . PHE A 1 344 ? 20.484 -0.897 -37.966 1.00 90.12 344 PHE A O 1
ATOM 2380 N N . ASP A 1 345 ? 21.374 -2.724 -38.944 1.00 92.69 345 ASP A N 1
ATOM 2381 C CA . ASP A 1 345 ? 21.407 -3.528 -37.724 1.00 92.69 345 ASP A CA 1
ATOM 2382 C C . ASP A 1 345 ? 22.600 -3.098 -36.855 1.00 92.69 345 ASP A C 1
ATOM 2384 O O . ASP A 1 345 ? 23.744 -3.096 -37.305 1.00 92.69 345 ASP A O 1
ATOM 2388 N N . LEU A 1 346 ? 22.370 -2.748 -35.592 1.00 95.56 346 LEU A N 1
ATOM 2389 C CA . LEU A 1 346 ? 23.425 -2.441 -34.626 1.00 95.56 346 LEU A CA 1
ATOM 2390 C C . LEU A 1 346 ? 23.865 -3.735 -33.928 1.00 95.56 346 LEU A C 1
ATOM 2392 O O . LEU A 1 346 ? 23.262 -4.166 -32.943 1.00 95.56 346 LEU A O 1
ATOM 2396 N N . ALA A 1 347 ? 24.921 -4.366 -34.439 1.00 95.25 347 ALA A N 1
ATOM 2397 C CA . ALA A 1 347 ? 25.419 -5.644 -33.945 1.00 95.25 347 ALA A CA 1
ATOM 2398 C C . ALA A 1 347 ? 26.367 -5.455 -32.749 1.00 95.25 347 ALA A C 1
ATOM 2400 O O . ALA A 1 347 ? 27.354 -4.722 -32.825 1.00 95.25 347 ALA A O 1
ATOM 2401 N N . ILE A 1 348 ? 26.093 -6.149 -31.640 1.00 96.25 348 ILE A N 1
ATOM 2402 C CA . ILE A 1 348 ? 26.859 -6.039 -30.391 1.00 96.25 348 ILE A CA 1
ATOM 2403 C C . ILE A 1 348 ? 27.654 -7.325 -30.132 1.00 96.25 348 ILE A C 1
ATOM 2405 O O . ILE A 1 348 ? 27.080 -8.387 -29.892 1.00 96.25 348 ILE A O 1
ATOM 2409 N N . THR A 1 349 ? 28.989 -7.236 -30.127 1.00 94.31 349 THR A N 1
ATOM 2410 C CA . THR A 1 349 ? 29.866 -8.409 -29.924 1.00 94.31 349 THR A CA 1
ATOM 2411 C C . THR A 1 349 ? 29.887 -8.874 -28.459 1.00 94.31 349 THR A C 1
ATOM 2413 O O . THR A 1 349 ? 29.710 -10.061 -28.145 1.00 94.31 349 THR A O 1
ATOM 2416 N N . THR A 1 350 ? 30.084 -7.932 -27.534 1.00 94.88 350 THR A N 1
ATOM 2417 C CA . THR A 1 350 ? 30.160 -8.171 -26.084 1.00 94.88 350 THR A CA 1
ATOM 2418 C C . THR A 1 350 ? 28.957 -7.526 -25.409 1.00 94.88 350 THR A C 1
ATOM 2420 O O . THR A 1 350 ? 28.657 -6.369 -25.676 1.00 94.88 350 THR A O 1
ATOM 2423 N N . ASP A 1 351 ? 28.260 -8.266 -24.546 1.00 95.69 351 ASP A N 1
ATOM 2424 C CA . ASP A 1 351 ? 27.073 -7.749 -23.854 1.00 95.69 351 ASP A CA 1
ATOM 2425 C C . ASP A 1 351 ? 27.395 -6.461 -23.076 1.00 95.69 351 ASP A C 1
ATOM 2427 O O . ASP A 1 351 ? 28.474 -6.350 -22.491 1.00 95.69 351 ASP A O 1
ATOM 2431 N N . GLN A 1 352 ? 26.467 -5.503 -23.090 1.00 95.69 352 GLN A N 1
ATOM 2432 C CA . GLN A 1 352 ? 26.566 -4.206 -22.413 1.00 95.69 352 GLN A CA 1
ATOM 2433 C C . GLN A 1 352 ? 27.721 -3.320 -22.907 1.00 95.69 352 GLN A C 1
ATOM 2435 O O . GLN A 1 352 ? 28.232 -2.481 -22.164 1.00 95.69 352 GLN A O 1
ATOM 2440 N N . THR A 1 353 ? 28.132 -3.467 -24.170 1.00 94.50 353 THR A N 1
ATOM 2441 C CA . THR A 1 353 ? 29.156 -2.607 -24.787 1.00 94.50 353 THR A CA 1
ATOM 2442 C C . THR A 1 353 ? 28.572 -1.7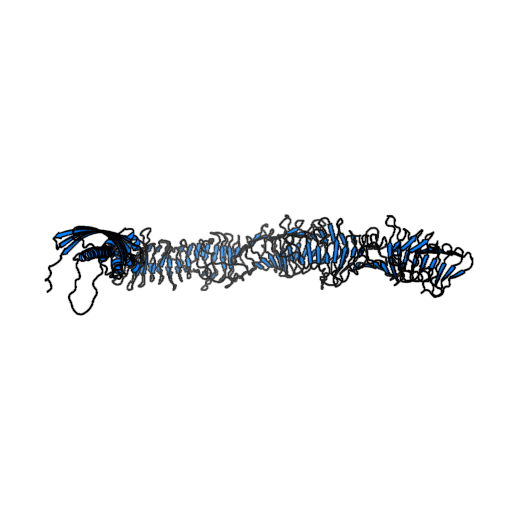12 -25.873 1.00 94.50 353 THR A C 1
ATOM 2444 O O . THR A 1 353 ? 27.506 -1.982 -26.424 1.00 94.50 353 THR A O 1
ATOM 2447 N N . GLY A 1 354 ? 29.277 -0.619 -26.169 1.00 95.88 354 GLY A N 1
ATOM 2448 C CA . GLY A 1 354 ? 28.863 0.350 -27.178 1.00 95.88 354 GLY A CA 1
ATOM 2449 C C . GLY A 1 354 ? 27.915 1.429 -26.658 1.00 95.88 354 GLY A C 1
ATOM 2450 O O . GLY A 1 354 ? 27.159 1.223 -25.706 1.00 95.88 354 GLY A O 1
ATOM 2451 N N . VAL A 1 355 ? 27.977 2.594 -27.299 1.00 97.69 355 VAL A N 1
ATOM 2452 C CA . VAL A 1 355 ? 27.123 3.746 -27.001 1.00 97.69 355 VAL A CA 1
ATOM 2453 C C . VAL A 1 355 ? 26.524 4.285 -28.293 1.00 97.69 355 VAL A C 1
ATOM 2455 O O . VAL A 1 355 ? 27.241 4.507 -29.267 1.00 97.69 355 VAL A O 1
ATOM 2458 N N . VAL A 1 356 ? 25.221 4.551 -28.290 1.00 97.69 356 VAL A N 1
ATOM 2459 C CA . VAL A 1 356 ? 24.574 5.409 -29.289 1.00 97.69 356 VAL A CA 1
ATOM 2460 C C . VAL A 1 356 ? 24.204 6.716 -28.601 1.00 97.69 356 VAL A C 1
ATOM 2462 O O . VAL A 1 356 ? 23.428 6.725 -27.651 1.00 97.69 356 VAL A O 1
ATOM 2465 N N . ASP A 1 357 ? 24.771 7.828 -29.052 1.00 97.00 357 ASP A N 1
ATOM 2466 C CA . ASP A 1 357 ? 24.554 9.156 -28.491 1.00 97.00 357 ASP A CA 1
ATOM 2467 C C . ASP A 1 357 ? 23.769 10.050 -29.456 1.00 97.00 357 ASP A C 1
ATOM 2469 O O . ASP A 1 357 ? 24.323 10.670 -30.363 1.00 97.00 357 ASP A O 1
ATOM 2473 N N . ALA A 1 358 ? 22.461 10.134 -29.223 1.00 95.44 358 ALA A N 1
ATOM 2474 C CA . ALA A 1 358 ? 21.531 11.055 -29.868 1.00 95.44 358 ALA A CA 1
ATOM 2475 C C . ALA A 1 358 ? 21.125 12.220 -28.943 1.00 95.44 358 ALA A C 1
ATOM 2477 O O . ALA A 1 358 ? 20.124 12.894 -29.194 1.00 95.44 358 ALA A O 1
ATOM 2478 N N . SER A 1 359 ? 21.881 12.485 -27.869 1.00 93.50 359 SER A N 1
ATOM 2479 C CA . SER A 1 359 ? 21.562 13.544 -26.897 1.00 93.50 359 SER A CA 1
ATOM 2480 C C . SER A 1 359 ? 21.533 14.950 -27.507 1.00 93.50 359 SER A C 1
ATOM 2482 O O . SER A 1 359 ? 20.843 15.834 -26.997 1.00 93.50 359 SER A O 1
ATOM 2484 N N . SER A 1 360 ? 22.248 15.151 -28.621 1.00 91.12 360 SER A N 1
ATOM 2485 C CA . SER A 1 360 ? 22.317 16.431 -29.334 1.00 91.12 360 SER A CA 1
ATOM 2486 C C . SER A 1 360 ? 21.084 16.745 -30.188 1.00 91.12 360 SER A C 1
ATOM 2488 O O . SER A 1 360 ? 20.910 17.891 -30.603 1.00 91.12 360 SER A O 1
ATOM 2490 N N . LEU A 1 361 ? 20.224 15.753 -30.446 1.00 91.81 361 LEU A N 1
ATOM 2491 C CA . LEU A 1 361 ? 19.028 15.937 -31.261 1.00 91.81 361 LEU A CA 1
ATOM 2492 C C . LEU A 1 361 ? 17.927 16.650 -30.464 1.00 91.81 361 LEU A C 1
ATOM 2494 O O . LEU A 1 361 ? 17.679 16.372 -29.283 1.00 91.81 361 LEU A O 1
ATOM 2498 N N . THR A 1 362 ? 17.255 17.588 -31.129 1.00 89.75 362 THR A N 1
ATOM 2499 C CA . THR A 1 362 ? 16.198 18.410 -30.533 1.00 89.75 362 THR A CA 1
ATOM 2500 C C . THR A 1 362 ? 14.813 17.948 -30.974 1.00 89.75 362 THR A C 1
ATOM 2502 O O . THR A 1 362 ? 14.673 17.135 -31.885 1.00 89.75 362 THR A O 1
ATOM 2505 N N . ASN A 1 363 ? 13.765 18.499 -30.365 1.00 87.88 363 ASN A N 1
ATOM 2506 C CA . ASN A 1 363 ? 12.372 18.248 -30.749 1.00 87.88 363 ASN A CA 1
ATOM 2507 C C . ASN A 1 363 ? 12.014 18.634 -32.204 1.00 87.88 363 ASN A C 1
ATOM 2509 O O . ASN A 1 363 ? 10.946 18.256 -32.680 1.00 87.88 363 ASN A O 1
ATOM 2513 N N . ALA A 1 364 ? 12.881 19.364 -32.914 1.00 87.56 364 ALA A N 1
ATOM 2514 C CA . ALA A 1 364 ? 12.732 19.647 -34.340 1.00 87.56 364 ALA A CA 1
ATOM 2515 C C . ALA A 1 364 ? 13.175 18.478 -35.243 1.00 87.56 364 ALA A C 1
ATOM 2517 O O . ALA A 1 364 ? 12.906 18.509 -36.442 1.00 87.56 364 ALA A O 1
ATOM 2518 N N . GLN A 1 365 ? 13.842 17.460 -34.688 1.00 90.69 365 GLN A N 1
ATOM 2519 C CA . GLN A 1 365 ? 14.297 16.279 -35.417 1.00 90.69 365 GLN A CA 1
ATOM 2520 C C . GLN A 1 365 ? 13.601 15.008 -34.915 1.00 90.69 365 GLN A C 1
ATOM 2522 O O . GLN A 1 365 ? 13.287 14.848 -33.733 1.00 90.69 365 GLN A O 1
ATOM 2527 N N . THR A 1 366 ? 13.403 14.069 -35.837 1.00 91.81 366 THR A N 1
ATOM 2528 C CA . THR A 1 366 ? 13.066 12.674 -35.539 1.00 91.81 366 THR A CA 1
ATOM 2529 C C . THR A 1 366 ? 14.257 11.785 -35.876 1.00 91.81 366 THR A C 1
ATOM 2531 O O . THR A 1 366 ? 14.810 11.878 -36.973 1.00 91.81 366 THR A O 1
ATOM 2534 N N . LEU A 1 367 ? 14.628 10.912 -34.942 1.00 94.25 367 LEU A N 1
ATOM 2535 C CA . LEU A 1 367 ? 15.536 9.797 -35.176 1.00 94.25 367 LEU A CA 1
ATOM 2536 C C . LEU A 1 367 ? 14.708 8.549 -35.478 1.00 94.25 367 LEU A C 1
ATOM 2538 O O . LEU A 1 367 ? 13.816 8.207 -34.709 1.00 94.25 367 LEU A O 1
ATOM 2542 N N . THR A 1 368 ? 15.003 7.858 -36.571 1.00 93.06 368 THR A N 1
ATOM 2543 C CA . THR A 1 368 ? 14.427 6.544 -36.872 1.00 93.06 368 THR A CA 1
ATOM 2544 C C . THR A 1 368 ? 15.543 5.519 -36.941 1.00 93.06 368 THR A C 1
ATOM 2546 O O . THR A 1 368 ? 16.473 5.700 -37.719 1.00 93.06 368 THR A O 1
ATOM 2549 N N . ILE A 1 369 ? 15.446 4.457 -36.146 1.00 92.50 369 ILE A N 1
ATOM 2550 C CA . ILE A 1 369 ? 16.298 3.275 -36.268 1.00 92.50 369 ILE A CA 1
ATOM 2551 C C . ILE A 1 369 ? 15.411 2.134 -36.758 1.00 92.50 369 ILE A C 1
ATOM 2553 O O . ILE A 1 369 ? 14.425 1.779 -36.104 1.00 92.50 369 ILE A O 1
ATOM 2557 N N . SER A 1 370 ? 15.732 1.615 -37.937 1.00 87.69 370 SER A N 1
ATOM 2558 C CA . SER A 1 370 ? 14.933 0.578 -38.594 1.00 87.69 370 SER A CA 1
ATOM 2559 C C . SER A 1 370 ? 15.484 -0.827 -38.347 1.00 87.69 370 SER A C 1
ATOM 2561 O O . SER A 1 370 ? 14.693 -1.759 -38.278 1.00 87.69 370 SER A O 1
ATOM 2563 N N . GLY A 1 371 ? 16.796 -0.992 -38.160 1.00 87.75 371 GLY A N 1
ATOM 2564 C CA . GLY A 1 371 ? 17.400 -2.302 -37.893 1.00 87.75 371 GLY A CA 1
ATOM 2565 C C . GLY A 1 371 ? 17.255 -2.788 -36.448 1.00 87.75 371 GLY A C 1
ATOM 2566 O O . GLY A 1 371 ? 16.744 -2.088 -35.568 1.00 87.75 371 GLY A O 1
ATOM 2567 N N . ASN A 1 372 ? 17.730 -4.009 -36.211 1.00 92.31 372 ASN A N 1
ATOM 2568 C CA . ASN A 1 372 ? 17.857 -4.613 -34.888 1.00 92.31 372 ASN A CA 1
ATOM 2569 C C . ASN A 1 372 ? 18.896 -3.864 -34.046 1.00 92.31 372 ASN A C 1
ATOM 2571 O O . ASN A 1 372 ? 19.874 -3.337 -34.572 1.00 92.31 372 ASN A O 1
ATOM 2575 N N . ILE A 1 373 ? 18.734 -3.862 -32.724 1.00 95.25 373 ILE A N 1
ATOM 2576 C CA . ILE A 1 373 ? 19.769 -3.407 -31.791 1.00 95.25 373 ILE A CA 1
ATOM 2577 C C . ILE A 1 373 ? 20.137 -4.581 -30.899 1.00 95.25 373 ILE A C 1
ATOM 2579 O O . ILE A 1 373 ? 19.336 -5.008 -30.075 1.00 95.25 373 ILE A O 1
ATOM 2583 N N . GLY A 1 374 ? 21.356 -5.094 -31.036 1.00 94.56 374 GLY A N 1
ATOM 2584 C CA . GLY A 1 374 ? 21.808 -6.238 -30.255 1.00 94.56 374 GLY A CA 1
ATOM 2585 C C . GLY A 1 374 ? 21.073 -7.537 -30.597 1.00 94.56 374 GLY A C 1
ATOM 2586 O O . GLY A 1 374 ? 20.624 -7.750 -31.721 1.00 94.56 374 GLY A O 1
ATOM 2587 N N . THR A 1 375 ? 21.007 -8.461 -29.639 1.00 94.00 375 THR A N 1
ATOM 2588 C CA . THR A 1 375 ? 20.363 -9.771 -29.826 1.00 94.00 375 THR A CA 1
ATOM 2589 C C . THR A 1 375 ? 19.641 -10.202 -28.556 1.00 94.00 375 THR A C 1
ATOM 2591 O O . THR A 1 375 ? 20.234 -10.190 -27.474 1.00 94.00 375 THR A O 1
ATOM 2594 N N . ILE A 1 376 ? 18.383 -10.627 -28.699 1.00 92.81 376 ILE A N 1
ATOM 2595 C CA . ILE A 1 376 ? 17.571 -11.208 -27.625 1.00 92.81 376 ILE A CA 1
ATOM 2596 C C . ILE A 1 376 ? 17.576 -12.732 -27.798 1.00 92.81 376 ILE A C 1
ATOM 2598 O O . ILE A 1 376 ? 17.010 -13.266 -28.746 1.00 92.81 376 ILE A O 1
ATOM 2602 N N . ALA A 1 377 ? 18.275 -13.444 -26.916 1.00 90.38 377 ALA A N 1
ATOM 2603 C CA . ALA A 1 377 ? 18.454 -14.896 -26.976 1.00 90.38 377 ALA A CA 1
ATOM 2604 C C . ALA A 1 377 ? 18.785 -15.450 -25.579 1.00 90.38 377 ALA A C 1
ATOM 2606 O O . ALA A 1 377 ? 18.823 -14.713 -24.599 1.00 90.38 377 ALA A O 1
ATOM 2607 N N . ALA A 1 378 ? 19.099 -16.748 -25.465 1.00 85.75 378 ALA A N 1
ATOM 2608 C CA . ALA A 1 378 ? 19.542 -17.336 -24.191 1.00 85.75 378 ALA A CA 1
ATOM 2609 C C . ALA A 1 378 ? 20.741 -16.588 -23.566 1.00 85.75 378 ALA A C 1
ATOM 2611 O O . ALA A 1 378 ? 20.851 -16.506 -22.348 1.00 85.75 378 ALA A O 1
ATOM 2612 N N . ASN A 1 379 ? 21.607 -16.015 -24.410 1.00 89.12 379 ASN A N 1
ATOM 2613 C CA . ASN A 1 379 ? 22.669 -15.093 -24.019 1.00 89.12 379 ASN A CA 1
ATOM 2614 C C . ASN A 1 379 ? 22.435 -13.754 -24.719 1.00 89.12 379 ASN A C 1
ATOM 2616 O O . ASN A 1 379 ? 22.896 -13.562 -25.847 1.00 89.12 379 ASN A O 1
ATOM 2620 N N . ASN A 1 380 ? 21.700 -12.857 -24.063 1.00 92.81 380 ASN A N 1
ATOM 2621 C CA . ASN A 1 380 ? 21.432 -11.526 -24.598 1.00 92.81 380 ASN A CA 1
ATOM 2622 C C . ASN A 1 380 ? 22.738 -10.774 -24.899 1.00 92.81 380 ASN A C 1
ATOM 2624 O O . ASN A 1 380 ? 23.742 -10.914 -24.197 1.00 92.81 380 ASN A O 1
ATOM 2628 N N . LYS A 1 381 ? 22.705 -9.973 -25.963 1.00 96.06 381 LYS A N 1
ATOM 2629 C CA . LYS A 1 381 ? 23.759 -9.031 -26.340 1.00 96.06 381 LYS A CA 1
ATOM 2630 C C . LYS A 1 381 ? 23.135 -7.651 -26.410 1.00 96.06 381 LYS A C 1
ATOM 2632 O O . LYS A 1 381 ? 22.544 -7.293 -27.421 1.00 96.06 381 LYS A O 1
ATOM 2637 N N . THR A 1 382 ? 23.208 -6.917 -25.311 1.00 96.75 382 THR A N 1
ATOM 2638 C CA . THR A 1 382 ? 22.591 -5.598 -25.162 1.00 96.75 382 THR A CA 1
ATOM 2639 C C . THR A 1 382 ? 23.566 -4.480 -25.526 1.00 96.75 382 THR A C 1
ATOM 2641 O O . THR A 1 382 ? 24.748 -4.548 -25.188 1.00 96.75 382 THR A O 1
ATOM 2644 N N . LEU A 1 383 ? 23.075 -3.426 -26.184 1.00 97.75 383 LEU A N 1
ATOM 2645 C CA . LEU A 1 383 ? 23.818 -2.173 -26.341 1.00 97.75 383 LEU A CA 1
ATOM 2646 C C . LEU A 1 383 ? 24.061 -1.558 -24.958 1.00 97.75 383 LEU A C 1
ATOM 2648 O O . LEU A 1 383 ? 23.116 -1.402 -24.187 1.00 97.75 383 LEU A O 1
ATOM 2652 N N . GLY A 1 384 ? 25.303 -1.176 -24.655 1.00 97.62 384 GLY A N 1
ATOM 2653 C CA . GLY A 1 384 ? 25.681 -0.631 -23.348 1.00 97.62 384 GLY A CA 1
ATOM 2654 C C . GLY A 1 384 ? 24.848 0.581 -22.930 1.00 97.62 384 GLY A C 1
ATOM 2655 O O . GLY A 1 384 ? 24.280 0.587 -21.836 1.00 97.62 384 GLY A O 1
ATOM 2656 N N . GLN A 1 385 ? 24.732 1.579 -23.809 1.00 97.94 385 GLN A N 1
ATOM 2657 C CA . GLN A 1 385 ? 23.935 2.778 -23.545 1.00 97.94 385 GLN A CA 1
ATOM 2658 C C . GLN A 1 385 ? 23.345 3.388 -24.825 1.00 97.94 385 GLN A C 1
ATOM 2660 O O . GLN A 1 385 ? 24.021 3.487 -25.849 1.00 97.94 385 GLN A O 1
ATOM 2665 N N . PHE A 1 386 ? 22.102 3.866 -24.749 1.00 97.81 386 PHE A N 1
ATOM 2666 C CA . PHE A 1 386 ? 21.473 4.694 -25.775 1.00 97.81 386 PHE A CA 1
ATOM 2667 C C . PHE A 1 386 ? 20.986 6.012 -25.162 1.00 97.81 386 PHE A C 1
ATOM 2669 O O . PHE A 1 386 ? 20.018 6.036 -24.405 1.00 97.81 386 PHE A O 1
ATOM 2676 N N . ASN A 1 387 ? 21.655 7.113 -25.503 1.00 96.88 387 ASN A N 1
ATOM 2677 C CA . ASN A 1 387 ? 21.318 8.455 -25.044 1.00 96.88 387 ASN A CA 1
ATOM 2678 C C . ASN A 1 387 ? 20.402 9.168 -26.033 1.00 96.88 387 ASN A C 1
ATOM 2680 O O . ASN A 1 387 ? 20.726 9.282 -27.213 1.00 96.88 387 ASN A O 1
ATOM 2684 N N . ILE A 1 388 ? 19.288 9.704 -25.542 1.00 94.75 388 ILE A N 1
ATOM 2685 C CA . ILE A 1 388 ? 18.305 10.448 -26.328 1.00 94.75 388 ILE A CA 1
ATOM 2686 C C . ILE A 1 388 ? 18.130 11.841 -25.723 1.00 94.75 388 ILE A C 1
ATOM 2688 O O . ILE A 1 388 ? 17.997 11.998 -24.507 1.00 94.75 388 ILE A O 1
ATOM 2692 N N . GLY A 1 389 ? 18.160 12.856 -26.589 1.00 90.19 389 GLY A N 1
ATOM 2693 C CA . GLY A 1 389 ? 17.905 14.250 -26.235 1.00 90.19 389 GLY A CA 1
ATOM 2694 C C . GLY A 1 389 ? 16.408 14.545 -26.138 1.00 90.19 389 GLY A C 1
ATOM 2695 O O . GLY A 1 389 ? 15.629 13.730 -25.663 1.00 90.19 389 GLY A O 1
ATOM 2696 N N . SER A 1 390 ? 15.986 15.705 -26.644 1.00 91.12 390 SER A N 1
ATOM 2697 C CA . SER A 1 390 ? 14.559 16.095 -26.670 1.00 91.12 390 SER A CA 1
ATOM 2698 C C . SER A 1 390 ? 13.816 15.643 -27.935 1.00 91.12 390 SER A C 1
ATOM 2700 O O . SER A 1 390 ? 12.651 15.990 -28.132 1.00 91.12 390 SER A O 1
ATOM 2702 N N . SER A 1 391 ? 14.487 14.899 -28.817 1.00 92.19 391 SER A N 1
ATOM 2703 C CA . SER A 1 391 ? 13.923 14.407 -30.072 1.00 92.19 391 SER A CA 1
ATOM 2704 C C . SER A 1 391 ? 12.889 13.298 -29.868 1.00 92.19 391 SER A C 1
ATOM 2706 O O . SER A 1 391 ? 12.835 12.621 -28.836 1.00 92.19 391 SER A O 1
ATOM 2708 N N . LYS A 1 392 ? 12.089 13.068 -30.912 1.00 93.62 392 LYS A N 1
ATOM 2709 C CA . LYS A 1 392 ? 11.330 11.825 -31.066 1.00 93.62 392 LYS A CA 1
ATOM 2710 C C . LYS A 1 392 ? 12.250 10.756 -31.659 1.00 93.62 392 LYS A C 1
ATOM 2712 O O . LYS A 1 392 ? 12.842 10.988 -32.709 1.00 93.62 392 LYS A O 1
ATOM 2717 N N . THR A 1 393 ? 12.333 9.592 -31.027 1.00 94.69 393 THR A N 1
ATOM 2718 C CA . THR A 1 393 ? 13.108 8.440 -31.504 1.00 94.69 393 THR A CA 1
ATOM 2719 C C . THR A 1 393 ? 12.168 7.278 -31.786 1.00 94.69 393 THR A C 1
ATOM 2721 O O . THR A 1 393 ? 11.424 6.866 -30.904 1.00 94.69 393 THR A O 1
ATOM 2724 N N . ALA A 1 394 ? 12.173 6.753 -33.005 1.00 92.75 394 ALA A N 1
ATOM 2725 C CA . ALA A 1 394 ? 11.323 5.651 -33.436 1.00 92.75 394 ALA A CA 1
ATOM 2726 C C . ALA A 1 394 ? 12.163 4.394 -33.698 1.00 92.75 394 ALA A C 1
ATOM 2728 O O . ALA A 1 394 ? 13.129 4.452 -34.458 1.00 92.75 394 ALA A O 1
ATOM 2729 N N . LEU A 1 395 ? 11.796 3.279 -33.061 1.00 92.06 395 LEU A N 1
ATOM 2730 C CA . LEU A 1 395 ? 12.453 1.973 -33.182 1.00 92.06 395 LEU A CA 1
ATOM 2731 C C . LEU A 1 395 ? 11.506 1.020 -33.927 1.00 92.06 395 LEU A C 1
ATOM 2733 O O . LEU A 1 395 ? 10.614 0.423 -33.315 1.00 92.06 395 LEU A O 1
ATOM 2737 N N . ASN A 1 396 ? 11.639 0.966 -35.258 1.00 76.12 396 ASN A N 1
ATOM 2738 C CA . ASN A 1 396 ? 10.515 0.636 -36.144 1.00 76.12 396 ASN A CA 1
ATOM 2739 C C . ASN A 1 396 ? 10.474 -0.792 -36.709 1.00 76.12 396 ASN A C 1
ATOM 2741 O O . ASN A 1 396 ? 9.361 -1.253 -36.953 1.00 76.12 396 ASN A O 1
ATOM 2745 N N . SER A 1 397 ? 11.603 -1.483 -36.926 1.00 73.25 397 SER A N 1
ATOM 2746 C CA . SER A 1 397 ? 11.564 -2.739 -37.708 1.00 73.25 397 SER A CA 1
ATOM 2747 C C . SER A 1 397 ? 12.405 -3.914 -37.186 1.00 73.25 397 SER A C 1
ATOM 2749 O O . SER A 1 397 ? 12.233 -5.006 -37.719 1.00 73.25 397 SER A O 1
ATOM 2751 N N . GLY A 1 398 ? 13.196 -3.772 -36.109 1.00 82.50 398 GLY A N 1
ATOM 2752 C CA . GLY A 1 398 ? 13.958 -4.882 -35.496 1.00 82.50 398 GLY A CA 1
ATOM 2753 C C . GLY A 1 398 ? 13.713 -5.122 -33.997 1.00 82.50 398 GLY A C 1
ATOM 2754 O O . GLY A 1 398 ? 13.099 -4.283 -33.331 1.00 82.50 398 GLY A O 1
ATOM 2755 N N . ASP A 1 399 ? 14.184 -6.265 -33.483 1.00 90.75 399 ASP A N 1
ATOM 2756 C CA . ASP A 1 399 ? 14.297 -6.557 -32.045 1.00 90.75 399 ASP A CA 1
ATOM 2757 C C . ASP A 1 399 ? 15.314 -5.608 -31.403 1.00 90.75 399 ASP A C 1
ATOM 2759 O O . ASP A 1 399 ? 16.348 -5.282 -31.992 1.00 90.75 399 ASP A O 1
ATOM 2763 N N . ILE A 1 400 ? 15.041 -5.167 -30.175 1.00 94.81 400 ILE A N 1
ATOM 2764 C CA . ILE A 1 400 ? 15.836 -4.133 -29.507 1.00 94.81 400 ILE A CA 1
ATOM 2765 C C . ILE A 1 400 ? 16.300 -4.619 -28.139 1.00 94.81 400 ILE A C 1
ATOM 2767 O O . ILE A 1 400 ? 15.494 -4.784 -27.231 1.00 94.81 400 ILE A O 1
ATOM 2771 N N . ALA A 1 401 ? 17.607 -4.761 -27.962 1.00 96.88 401 ALA A N 1
ATOM 2772 C CA . ALA A 1 401 ? 18.269 -5.102 -26.713 1.00 96.88 401 ALA A CA 1
ATOM 2773 C C . ALA A 1 401 ? 19.184 -3.951 -26.265 1.00 96.88 401 ALA A C 1
ATOM 2775 O O . ALA A 1 401 ? 20.274 -3.747 -26.799 1.00 96.88 401 ALA A O 1
ATOM 2776 N N . ILE A 1 402 ? 18.749 -3.200 -25.255 1.00 97.81 402 ILE A N 1
ATOM 2777 C CA . ILE A 1 402 ? 19.453 -2.050 -24.679 1.00 97.81 402 ILE A CA 1
ATOM 2778 C C . ILE A 1 402 ? 19.640 -2.295 -23.183 1.00 97.81 402 ILE A C 1
ATOM 2780 O O . ILE A 1 402 ? 18.700 -2.639 -22.469 1.00 97.81 402 ILE A O 1
ATOM 2784 N N . ASN A 1 403 ? 20.854 -2.083 -22.691 1.00 98.06 403 ASN A N 1
ATOM 2785 C CA . ASN A 1 403 ? 21.130 -2.134 -21.267 1.00 98.06 403 ASN A CA 1
ATOM 2786 C C . ASN A 1 403 ? 20.642 -0.849 -20.585 1.00 98.06 403 ASN A C 1
ATOM 2788 O O . ASN A 1 403 ? 19.752 -0.883 -19.747 1.00 98.06 403 ASN A O 1
ATOM 2792 N N . GLU A 1 404 ? 21.149 0.314 -20.991 1.00 98.19 404 GLU A N 1
ATOM 2793 C CA . GLU A 1 404 ? 20.693 1.593 -20.440 1.00 98.19 404 GLU A CA 1
ATOM 2794 C C . GLU A 1 404 ? 20.109 2.514 -21.514 1.00 98.19 404 GLU A C 1
ATOM 2796 O O . GLU A 1 404 ? 20.816 2.984 -22.402 1.00 98.19 404 GLU A O 1
ATOM 2801 N N . LEU A 1 405 ? 18.815 2.816 -21.401 1.00 97.62 405 LEU A N 1
ATOM 2802 C CA . LEU A 1 405 ? 18.141 3.845 -22.188 1.00 97.62 405 LEU A CA 1
ATOM 2803 C C . LEU A 1 405 ? 18.094 5.154 -21.391 1.00 97.62 405 LEU A C 1
ATOM 2805 O O . LEU A 1 405 ? 17.391 5.249 -20.384 1.00 97.62 405 LEU A O 1
ATOM 2809 N N . VAL A 1 406 ? 18.818 6.179 -21.833 1.00 97.19 406 VAL A N 1
ATOM 2810 C CA . VAL A 1 406 ? 18.842 7.496 -21.183 1.00 97.19 406 VAL A CA 1
ATOM 2811 C C . VAL A 1 406 ? 17.945 8.458 -21.957 1.00 97.19 406 VAL A C 1
ATOM 2813 O O . VAL A 1 406 ? 18.191 8.726 -23.131 1.00 97.19 406 VAL A O 1
ATOM 2816 N N . ILE A 1 407 ? 16.919 9.006 -21.302 1.00 95.44 407 ILE A N 1
ATOM 2817 C CA . ILE A 1 407 ? 15.973 9.953 -21.910 1.00 95.44 407 ILE A CA 1
ATOM 2818 C C . ILE A 1 407 ? 16.118 11.316 -21.225 1.00 95.44 407 ILE A C 1
ATOM 2820 O O . ILE A 1 407 ? 15.669 11.514 -20.094 1.00 95.44 407 ILE A O 1
ATOM 2824 N N . GLY A 1 408 ? 16.752 12.266 -21.913 1.00 88.31 408 GLY A N 1
ATOM 2825 C CA . GLY A 1 408 ? 16.900 13.651 -21.462 1.00 88.31 408 GLY A CA 1
ATOM 2826 C C . GLY A 1 408 ? 15.796 14.577 -21.985 1.00 88.31 408 GLY A C 1
ATOM 2827 O O . GLY A 1 408 ? 15.121 14.270 -22.958 1.00 88.31 408 GLY A O 1
ATOM 2828 N N . ASN A 1 409 ? 15.622 15.748 -21.361 1.00 84.06 409 ASN A N 1
ATOM 2829 C CA . ASN A 1 409 ? 14.867 16.892 -21.903 1.00 84.06 409 ASN A CA 1
ATOM 2830 C C . ASN A 1 409 ? 13.473 16.568 -22.499 1.00 84.06 409 ASN A C 1
ATOM 2832 O O . ASN A 1 409 ? 13.108 17.117 -23.538 1.00 84.06 409 ASN A O 1
ATOM 2836 N N . ASN A 1 410 ? 12.688 15.692 -21.859 1.00 84.44 410 ASN A N 1
ATOM 2837 C CA . ASN A 1 410 ? 11.369 15.242 -22.342 1.00 84.44 410 ASN A CA 1
ATOM 2838 C C . ASN A 1 410 ? 11.357 14.583 -23.739 1.00 84.44 410 ASN A C 1
ATOM 2840 O O . ASN A 1 410 ? 10.346 14.655 -24.439 1.00 84.44 410 ASN A O 1
ATOM 2844 N N . GLY A 1 411 ? 12.444 13.915 -24.138 1.00 92.81 411 GLY A N 1
ATOM 2845 C CA . GLY A 1 411 ? 12.461 13.064 -25.330 1.00 92.81 411 GLY A CA 1
ATOM 2846 C C . GLY A 1 411 ? 11.401 11.956 -25.296 1.00 92.81 411 GLY A C 1
ATOM 2847 O O . GLY A 1 411 ? 10.871 11.595 -24.238 1.00 92.81 411 GLY A O 1
ATOM 2848 N N . SER A 1 412 ? 11.088 11.400 -26.469 1.00 94.38 412 SER A N 1
ATOM 2849 C CA . SER A 1 412 ? 10.122 10.300 -26.588 1.00 94.38 412 SER A CA 1
ATOM 2850 C C . SER A 1 412 ? 10.668 9.133 -27.396 1.00 94.38 412 SER A C 1
ATOM 2852 O O . SER A 1 412 ? 11.328 9.340 -28.413 1.00 94.38 412 SER A O 1
ATOM 2854 N N . VAL A 1 413 ? 10.368 7.911 -26.956 1.00 95.62 413 VAL A N 1
ATOM 2855 C CA . VAL A 1 413 ? 10.749 6.672 -27.643 1.00 95.62 413 VAL A CA 1
ATOM 2856 C C . VAL A 1 413 ? 9.496 5.948 -28.101 1.00 95.62 413 VAL A C 1
ATOM 2858 O O . VAL A 1 413 ? 8.667 5.556 -27.286 1.00 95.62 413 VAL A O 1
ATOM 2861 N N . GLN A 1 414 ? 9.348 5.791 -29.410 1.00 92.75 414 GLN A N 1
ATOM 2862 C CA . GLN A 1 414 ? 8.268 5.039 -30.024 1.00 92.75 414 GLN A CA 1
ATOM 2863 C C . GLN A 1 414 ? 8.734 3.609 -30.307 1.00 92.75 414 GLN A C 1
ATOM 2865 O O . GLN A 1 414 ? 9.725 3.400 -31.005 1.00 92.75 414 GLN A O 1
ATOM 2870 N N . LEU A 1 415 ? 7.980 2.651 -29.784 1.00 90.50 415 LEU A N 1
ATOM 2871 C CA . LEU A 1 415 ? 8.145 1.217 -29.969 1.00 90.50 415 LEU A CA 1
ATOM 2872 C C . LEU A 1 415 ? 7.028 0.752 -30.903 1.00 90.50 415 LEU A C 1
ATOM 2874 O O . LEU A 1 415 ? 5.869 1.101 -30.689 1.00 90.50 415 LEU A O 1
ATOM 2878 N N . ALA A 1 416 ? 7.371 0.028 -31.960 1.00 80.81 416 ALA A N 1
ATOM 2879 C CA . ALA A 1 416 ? 6.435 -0.364 -33.000 1.00 80.81 416 ALA A CA 1
ATOM 2880 C C . ALA A 1 416 ? 5.993 -1.826 -32.870 1.00 80.81 416 ALA A C 1
ATOM 2882 O O . ALA A 1 416 ? 4.827 -2.071 -32.606 1.00 80.81 416 ALA A O 1
ATOM 2883 N N . HIS A 1 417 ? 6.871 -2.809 -33.073 1.00 73.69 417 HIS A N 1
ATOM 2884 C CA . HIS A 1 417 ? 6.370 -4.104 -33.557 1.00 73.69 417 HIS A CA 1
ATOM 2885 C C . HIS A 1 417 ? 7.116 -5.358 -33.080 1.00 73.69 417 HIS A C 1
ATOM 2887 O O . HIS A 1 417 ? 6.625 -6.458 -33.288 1.00 73.69 417 HIS A O 1
ATOM 2893 N N . ASN A 1 418 ? 8.272 -5.225 -32.430 1.00 81.94 418 ASN A N 1
ATOM 2894 C CA . ASN A 1 418 ? 9.149 -6.366 -32.139 1.00 81.94 418 ASN A CA 1
ATOM 2895 C C . ASN A 1 418 ? 9.276 -6.659 -30.640 1.00 81.94 418 ASN A C 1
ATOM 2897 O O . ASN A 1 418 ? 8.491 -6.176 -29.816 1.00 81.94 418 ASN A O 1
ATOM 2901 N N . THR A 1 419 ? 10.268 -7.473 -30.284 1.00 91.12 419 THR A N 1
ATOM 2902 C CA . THR A 1 419 ? 10.627 -7.734 -28.897 1.00 91.12 419 THR A CA 1
ATOM 2903 C C . THR A 1 419 ? 11.582 -6.652 -28.397 1.00 91.12 419 THR A C 1
ATOM 2905 O O . THR A 1 419 ? 12.601 -6.355 -29.022 1.00 91.12 419 THR A O 1
ATOM 2908 N N . TYR A 1 420 ? 11.275 -6.075 -27.237 1.00 94.56 420 TYR A N 1
ATOM 2909 C CA . TYR A 1 420 ? 12.092 -5.042 -26.604 1.00 94.56 420 TYR A CA 1
ATOM 2910 C C . TYR A 1 420 ? 12.621 -5.537 -25.257 1.00 94.56 420 TYR A C 1
ATOM 2912 O O . TYR A 1 420 ? 11.847 -5.904 -24.377 1.00 94.56 420 TYR A O 1
ATOM 2920 N N . LEU A 1 421 ? 13.939 -5.513 -25.086 1.00 96.62 421 LEU A N 1
ATOM 2921 C CA . LEU A 1 421 ? 14.649 -5.682 -23.826 1.00 96.62 421 LEU A CA 1
ATOM 2922 C C . LEU A 1 421 ? 15.337 -4.361 -23.481 1.00 96.62 421 LEU A C 1
ATOM 2924 O O . LEU A 1 421 ? 16.339 -4.009 -24.096 1.00 96.62 421 LEU A O 1
ATOM 2928 N N . ILE A 1 422 ? 14.816 -3.640 -22.491 1.00 97.56 422 ILE A N 1
ATOM 2929 C CA . ILE A 1 422 ? 15.451 -2.427 -21.952 1.00 97.56 422 ILE A CA 1
ATOM 2930 C C . ILE A 1 422 ? 15.729 -2.683 -20.477 1.00 97.56 422 ILE A C 1
ATOM 2932 O O . ILE A 1 422 ? 14.807 -2.613 -19.673 1.00 97.56 422 ILE A O 1
ATOM 2936 N N . THR A 1 423 ? 16.960 -3.030 -20.098 1.00 97.12 423 THR A N 1
ATOM 2937 C CA . THR A 1 423 ? 17.226 -3.499 -18.720 1.00 97.12 423 THR A CA 1
ATOM 2938 C C . THR A 1 423 ? 17.158 -2.366 -17.694 1.00 97.12 423 THR A C 1
ATOM 2940 O O . THR A 1 423 ? 16.826 -2.609 -16.533 1.00 97.12 423 THR A O 1
ATOM 2943 N N . LYS A 1 424 ? 17.412 -1.122 -18.117 1.00 97.12 424 LYS A N 1
ATOM 2944 C CA . LYS A 1 424 ? 17.353 0.085 -17.291 1.00 97.12 424 LYS A CA 1
ATOM 2945 C C . LYS A 1 424 ? 16.946 1.304 -18.117 1.00 97.12 424 LYS A C 1
ATOM 2947 O O . LYS A 1 424 ? 17.450 1.521 -19.217 1.00 97.12 424 LYS A O 1
ATOM 2952 N N . THR A 1 425 ? 16.119 2.165 -17.527 1.00 97.50 425 THR A N 1
ATOM 2953 C CA . THR A 1 425 ? 15.856 3.517 -18.037 1.00 97.50 425 THR A CA 1
ATOM 2954 C C . THR A 1 425 ? 16.393 4.565 -17.062 1.00 97.50 425 THR A C 1
ATOM 2956 O O . THR A 1 425 ? 16.164 4.462 -15.856 1.00 97.50 425 THR A O 1
ATOM 2959 N N . THR A 1 426 ? 17.078 5.584 -17.579 1.00 96.38 426 THR A N 1
ATOM 2960 C CA . THR A 1 426 ? 17.574 6.729 -16.806 1.00 96.38 426 THR A CA 1
ATOM 2961 C C . THR A 1 426 ? 16.912 8.009 -17.315 1.00 96.38 426 THR A C 1
ATOM 2963 O O . THR A 1 426 ? 17.100 8.416 -18.459 1.00 96.38 426 THR A O 1
ATOM 2966 N N . ASN A 1 427 ? 16.138 8.658 -16.450 1.00 95.25 427 ASN A N 1
ATOM 2967 C CA . ASN A 1 427 ? 15.419 9.901 -16.722 1.00 95.25 427 ASN A CA 1
ATOM 2968 C C . ASN A 1 427 ? 15.317 10.732 -15.436 1.00 95.25 427 ASN A C 1
ATOM 2970 O O . ASN A 1 427 ? 15.442 10.208 -14.329 1.00 95.25 427 ASN A O 1
ATOM 2974 N N . ALA A 1 428 ? 15.066 12.033 -15.575 1.00 92.94 428 ALA A N 1
ATOM 2975 C CA . ALA A 1 428 ? 14.634 12.846 -14.443 1.00 92.94 428 ALA A CA 1
ATOM 2976 C C . ALA A 1 428 ? 13.170 12.527 -14.084 1.00 92.94 428 ALA A C 1
ATOM 2978 O O . ALA A 1 428 ? 12.392 12.108 -14.945 1.00 92.94 428 ALA A O 1
ATOM 2979 N N . VAL A 1 429 ? 12.790 12.748 -12.820 1.00 89.31 429 VAL A N 1
ATOM 2980 C CA . VAL A 1 429 ? 11.411 12.565 -12.335 1.00 89.31 429 VAL A CA 1
ATOM 2981 C C . VAL A 1 429 ? 10.422 13.294 -13.249 1.00 89.31 429 VAL A C 1
ATOM 2983 O O . VAL A 1 429 ? 10.599 14.484 -13.517 1.00 89.31 429 VAL A O 1
ATOM 2986 N N . ASN A 1 430 ? 9.369 12.600 -13.696 1.00 85.62 430 ASN A N 1
ATOM 2987 C CA . ASN A 1 430 ? 8.325 13.143 -14.574 1.00 85.62 430 ASN A CA 1
ATOM 2988 C C . ASN A 1 430 ? 8.837 13.658 -15.928 1.00 85.62 430 ASN A C 1
ATOM 2990 O O . ASN A 1 430 ? 8.222 14.543 -16.524 1.00 85.62 430 ASN A O 1
ATOM 2994 N N . GLN A 1 431 ? 9.953 13.120 -16.418 1.00 91.12 431 GLN A N 1
ATOM 2995 C CA . GLN A 1 431 ? 10.458 13.393 -17.761 1.00 91.12 431 GLN A CA 1
ATOM 2996 C C . GLN A 1 431 ? 10.565 12.109 -18.574 1.00 91.12 431 GLN A C 1
ATOM 2998 O O . GLN A 1 431 ? 10.728 11.019 -18.029 1.00 91.12 431 GLN A O 1
ATOM 3003 N N . GLY A 1 432 ? 10.504 12.266 -19.893 1.00 93.50 432 GLY A N 1
ATOM 3004 C CA . GLY A 1 432 ? 10.592 11.165 -20.844 1.00 93.50 432 GLY A CA 1
ATOM 3005 C C . GLY A 1 432 ? 9.253 10.466 -21.070 1.00 93.50 432 GLY A C 1
ATOM 3006 O O . GLY A 1 432 ? 8.439 10.317 -20.155 1.00 93.50 432 GLY A O 1
ATOM 3007 N N . LYS A 1 433 ? 9.028 10.054 -22.318 1.00 94.88 433 LYS A N 1
ATOM 3008 C CA . LYS A 1 433 ? 7.812 9.362 -22.749 1.00 94.88 433 LYS A CA 1
ATOM 3009 C C . LYS A 1 433 ? 8.155 8.109 -23.545 1.00 94.88 433 LYS A C 1
ATOM 3011 O O . LYS A 1 433 ? 9.005 8.158 -24.430 1.00 94.88 433 LYS A O 1
ATOM 3016 N N . ILE A 1 434 ? 7.453 7.014 -23.281 1.00 95.06 434 ILE A N 1
ATOM 3017 C CA . ILE A 1 434 ? 7.489 5.818 -24.131 1.00 95.06 434 ILE A CA 1
ATOM 3018 C C . ILE A 1 434 ? 6.131 5.666 -24.805 1.00 95.06 434 ILE A C 1
ATOM 3020 O O . ILE A 1 434 ? 5.097 5.881 -24.177 1.00 95.06 434 ILE A O 1
ATOM 3024 N N . ILE A 1 435 ? 6.136 5.356 -26.097 1.00 92.00 435 ILE A N 1
ATOM 3025 C CA . ILE A 1 435 ? 4.936 5.246 -26.921 1.00 92.00 435 ILE A CA 1
ATOM 3026 C C . ILE A 1 435 ? 4.916 3.870 -27.573 1.00 92.00 435 ILE A C 1
ATOM 3028 O O . ILE A 1 435 ? 5.715 3.605 -28.465 1.00 92.00 435 ILE A O 1
ATOM 3032 N N . PHE A 1 436 ? 3.989 3.016 -27.170 1.00 89.19 436 PHE A N 1
ATOM 3033 C CA . PHE A 1 436 ? 3.689 1.762 -27.846 1.00 89.19 436 PHE A CA 1
ATOM 3034 C C . PHE A 1 436 ? 2.763 2.053 -29.028 1.00 89.19 436 PHE A C 1
ATOM 3036 O O . PHE A 1 436 ? 1.589 2.336 -28.830 1.00 89.19 436 PHE A O 1
ATOM 3043 N N . ASN A 1 437 ? 3.282 2.065 -30.254 1.00 82.25 437 ASN A N 1
ATOM 3044 C CA . ASN A 1 437 ? 2.535 2.453 -31.451 1.00 82.25 437 ASN A CA 1
ATOM 3045 C C . ASN A 1 437 ? 2.751 1.446 -32.591 1.00 82.25 437 ASN A C 1
ATOM 3047 O O . ASN A 1 437 ? 3.613 1.682 -33.450 1.00 82.25 437 ASN A O 1
ATOM 3051 N N . PRO A 1 438 ? 2.004 0.332 -32.598 1.00 70.88 438 PRO A N 1
ATOM 3052 C CA . PRO A 1 438 ? 2.202 -0.729 -33.569 1.00 70.88 438 PRO A CA 1
ATOM 3053 C C . PRO A 1 438 ? 1.808 -0.342 -34.993 1.00 70.88 438 PRO A C 1
ATOM 3055 O O . PRO A 1 438 ? 0.798 0.318 -35.237 1.00 70.88 438 PRO A O 1
ATOM 3058 N N . ILE A 1 439 ? 2.664 -0.742 -35.942 1.00 62.75 439 ILE A N 1
ATOM 3059 C CA . ILE A 1 439 ? 2.550 -0.425 -37.377 1.00 62.75 439 ILE A CA 1
ATOM 3060 C C . ILE A 1 439 ? 1.590 -1.407 -38.094 1.00 62.75 439 ILE A C 1
ATOM 3062 O O . ILE A 1 439 ? 1.065 -1.073 -39.153 1.00 62.75 439 ILE A O 1
ATOM 3066 N N . LEU A 1 440 ? 1.309 -2.574 -37.493 1.00 61.47 440 LEU A N 1
ATOM 3067 C CA . LEU A 1 440 ? 0.377 -3.627 -37.940 1.00 61.47 440 LEU A CA 1
ATOM 3068 C C . LEU A 1 440 ? -0.400 -4.195 -36.728 1.00 61.47 440 LEU A C 1
ATOM 3070 O O . LEU A 1 440 ? -0.009 -3.919 -35.597 1.00 61.47 440 LEU A O 1
ATOM 3074 N N . ASN A 1 441 ? -1.449 -5.001 -36.947 1.00 59.53 441 ASN A N 1
ATOM 3075 C CA . ASN A 1 441 ? -2.277 -5.652 -35.903 1.00 59.53 441 ASN A CA 1
ATOM 3076 C C . ASN A 1 441 ? -1.536 -6.731 -35.066 1.00 59.53 441 ASN A C 1
ATOM 3078 O O . ASN A 1 441 ? -2.150 -7.722 -34.673 1.00 59.53 441 ASN A O 1
ATOM 3082 N N . ASP A 1 442 ? -0.238 -6.577 -34.815 1.00 66.38 442 ASP A N 1
ATOM 3083 C CA . ASP A 1 442 ? 0.564 -7.578 -34.111 1.00 66.38 442 ASP A CA 1
ATOM 3084 C C . ASP A 1 442 ? 0.829 -7.159 -32.662 1.00 66.38 442 ASP A C 1
ATOM 3086 O O . ASP A 1 442 ? 0.869 -5.972 -32.318 1.00 66.38 442 ASP A O 1
ATOM 3090 N N . ASN A 1 443 ? 1.029 -8.164 -31.810 1.00 77.88 443 ASN A N 1
ATOM 3091 C CA . ASN A 1 443 ? 1.285 -7.986 -30.385 1.00 77.88 443 ASN A CA 1
ATOM 3092 C C . ASN A 1 443 ? 2.719 -7.500 -30.151 1.00 77.88 443 ASN A C 1
ATOM 3094 O O . ASN A 1 443 ? 3.665 -7.997 -30.761 1.00 77.88 443 ASN A O 1
ATOM 3098 N N . MET A 1 444 ? 2.899 -6.586 -29.200 1.00 87.56 444 MET A N 1
ATOM 3099 C CA . MET A 1 444 ? 4.227 -6.142 -28.779 1.00 87.56 444 MET A CA 1
ATOM 3100 C C . MET A 1 444 ? 4.712 -6.965 -27.594 1.00 87.56 444 MET A C 1
ATOM 3102 O O . MET A 1 444 ? 3.933 -7.245 -26.688 1.00 87.56 444 MET A O 1
ATOM 3106 N N . THR A 1 445 ? 6.004 -7.296 -27.549 1.00 91.75 445 THR A N 1
ATOM 3107 C CA . THR A 1 445 ? 6.570 -8.067 -26.435 1.00 91.75 445 THR A CA 1
ATOM 3108 C C . THR A 1 445 ? 7.657 -7.290 -25.704 1.00 91.75 445 THR A C 1
ATOM 3110 O O . THR A 1 445 ? 8.650 -6.875 -26.299 1.00 91.75 445 THR A O 1
ATOM 3113 N N . LEU A 1 446 ? 7.502 -7.135 -24.389 1.00 95.12 446 LEU A N 1
ATOM 3114 C CA . LEU A 1 446 ? 8.593 -6.737 -23.501 1.00 95.12 446 LEU A CA 1
ATOM 3115 C C . LEU A 1 446 ? 9.280 -7.998 -22.986 1.00 95.12 446 LEU A C 1
ATOM 3117 O O . LEU A 1 446 ? 8.668 -8.808 -22.291 1.00 95.12 446 LEU A O 1
ATOM 3121 N N . ALA A 1 447 ? 10.552 -8.174 -23.326 1.00 95.56 447 ALA A N 1
ATOM 3122 C CA . ALA A 1 447 ? 11.339 -9.318 -22.892 1.00 95.56 447 ALA A CA 1
ATOM 3123 C C . ALA A 1 447 ? 11.551 -9.314 -21.372 1.00 95.56 447 ALA A C 1
ATOM 3125 O O . ALA A 1 447 ? 11.486 -8.273 -20.707 1.00 95.56 447 ALA A O 1
ATOM 3126 N N . ALA A 1 448 ? 11.856 -10.494 -20.831 1.00 95.06 448 ALA A N 1
ATOM 3127 C CA . ALA A 1 448 ? 12.125 -10.672 -19.412 1.00 95.06 448 ALA A CA 1
ATOM 3128 C C . ALA A 1 448 ? 13.236 -9.730 -18.911 1.00 95.06 448 ALA A C 1
ATOM 3130 O O . ALA A 1 448 ? 14.294 -9.622 -19.530 1.00 95.06 448 ALA A O 1
ATOM 3131 N N . GLY A 1 449 ? 12.994 -9.072 -17.774 1.00 94.06 449 GLY A N 1
ATOM 3132 C CA . GLY A 1 449 ? 13.914 -8.107 -17.164 1.00 94.06 449 GLY A CA 1
ATOM 3133 C C . GLY A 1 449 ? 13.837 -6.678 -17.714 1.00 94.06 449 GLY A C 1
ATOM 3134 O O . GLY A 1 449 ? 14.712 -5.872 -17.398 1.00 94.06 449 GLY A O 1
ATOM 3135 N N . THR A 1 450 ? 12.825 -6.340 -18.520 1.00 97.50 450 THR A N 1
ATOM 3136 C CA . THR A 1 450 ? 12.639 -4.969 -19.024 1.00 97.50 450 THR A CA 1
ATOM 3137 C C . THR A 1 450 ? 12.174 -4.003 -17.925 1.00 97.50 450 THR A C 1
ATOM 3139 O O . THR A 1 450 ? 11.188 -4.261 -17.243 1.00 97.50 450 THR A O 1
ATOM 3142 N N . ASN A 1 451 ? 12.836 -2.854 -17.781 1.00 97.50 451 ASN A N 1
ATOM 3143 C CA . ASN A 1 451 ? 12.518 -1.802 -16.815 1.00 97.50 451 ASN A CA 1
ATOM 3144 C C . ASN A 1 451 ? 12.350 -0.447 -17.514 1.00 97.50 451 ASN A C 1
ATOM 3146 O O . ASN A 1 451 ? 13.323 0.195 -17.925 1.00 97.50 451 ASN A O 1
ATOM 3150 N N . LEU A 1 452 ? 11.100 0.003 -17.610 1.00 97.19 452 LEU A N 1
ATOM 3151 C CA . LEU A 1 452 ? 10.726 1.290 -18.187 1.00 97.19 452 LEU A CA 1
ATOM 3152 C C . LEU A 1 452 ? 10.463 2.291 -17.059 1.00 97.19 452 LEU A C 1
ATOM 3154 O O . LEU A 1 452 ? 9.466 2.190 -16.349 1.00 97.19 452 LEU A O 1
ATOM 3158 N N . GLY A 1 453 ? 11.373 3.248 -16.883 1.00 95.75 453 GLY A N 1
ATOM 3159 C CA . GLY A 1 453 ? 11.410 4.133 -15.714 1.00 95.75 453 GLY A CA 1
ATOM 3160 C C . GLY A 1 453 ? 11.864 3.428 -14.428 1.00 95.75 453 GLY A C 1
ATOM 3161 O O . GLY A 1 453 ? 12.310 2.280 -14.438 1.00 95.75 453 GLY A O 1
ATOM 3162 N N . SER A 1 454 ? 11.762 4.124 -13.293 1.00 95.75 454 SER A N 1
ATOM 3163 C CA . SER A 1 454 ? 12.066 3.564 -11.967 1.00 95.75 454 SER A CA 1
ATOM 3164 C C . SER A 1 454 ? 11.140 4.121 -10.886 1.00 95.75 454 SER A C 1
ATOM 3166 O O . SER A 1 454 ? 10.564 5.191 -11.058 1.00 95.75 454 SER A O 1
ATOM 3168 N N . ALA A 1 455 ? 11.044 3.449 -9.734 1.00 94.69 455 ALA A N 1
ATOM 3169 C CA . ALA A 1 455 ? 10.254 3.942 -8.602 1.00 94.69 455 ALA A CA 1
ATOM 3170 C C . ALA A 1 455 ? 10.697 5.340 -8.117 1.00 94.69 455 ALA A C 1
ATOM 3172 O O . ALA A 1 455 ? 9.859 6.154 -7.743 1.00 94.69 455 ALA A O 1
ATOM 3173 N N . ALA A 1 456 ? 12.006 5.628 -8.145 1.00 94.94 456 ALA A N 1
ATOM 3174 C CA . ALA A 1 456 ? 12.552 6.928 -7.745 1.00 94.94 456 ALA A CA 1
ATOM 3175 C C . ALA A 1 456 ? 12.366 8.010 -8.822 1.00 94.94 456 ALA A C 1
ATOM 3177 O O . ALA A 1 456 ? 12.167 9.176 -8.495 1.00 94.94 456 ALA A O 1
ATOM 3178 N N . ASN A 1 457 ? 12.432 7.623 -10.099 1.00 95.31 457 ASN A N 1
ATOM 3179 C CA . ASN A 1 457 ? 12.299 8.519 -11.244 1.00 95.31 457 ASN A CA 1
ATOM 3180 C C . ASN A 1 457 ? 11.315 7.915 -12.260 1.00 95.31 457 ASN A C 1
ATOM 3182 O O . ASN A 1 457 ? 11.751 7.348 -13.268 1.00 95.31 457 ASN A O 1
ATOM 3186 N N . PRO A 1 458 ? 9.996 7.988 -12.005 1.00 96.31 458 PRO A N 1
ATOM 3187 C CA . PRO A 1 458 ? 9.007 7.518 -12.966 1.00 96.31 458 PRO A CA 1
ATOM 3188 C C . PRO A 1 458 ? 9.057 8.373 -14.237 1.00 96.31 458 PRO A C 1
ATOM 3190 O O . PRO A 1 458 ? 9.315 9.583 -14.179 1.00 96.31 458 PRO A O 1
ATOM 3193 N N . LEU A 1 459 ? 8.808 7.737 -15.384 1.00 96.56 459 LEU A N 1
ATOM 3194 C CA . LEU A 1 459 ? 8.605 8.429 -16.658 1.00 96.56 459 LEU A CA 1
ATOM 3195 C C . LEU A 1 459 ? 7.384 9.353 -16.567 1.00 96.56 459 LEU A C 1
ATOM 3197 O O . LEU A 1 459 ? 6.460 9.109 -15.789 1.00 96.56 459 LEU A O 1
ATOM 3201 N N . ALA A 1 460 ? 7.340 10.403 -17.385 1.00 94.75 460 ALA A N 1
ATOM 3202 C CA . ALA A 1 460 ? 6.164 11.273 -17.439 1.00 94.75 460 ALA A CA 1
ATOM 3203 C C . ALA A 1 460 ? 4.920 10.493 -17.897 1.00 94.75 460 ALA A C 1
ATOM 3205 O O . ALA A 1 460 ? 3.837 10.624 -17.320 1.00 94.75 460 ALA A O 1
ATOM 3206 N N . GLU A 1 461 ? 5.093 9.679 -18.942 1.00 94.06 461 GLU A N 1
ATOM 3207 C CA . GLU A 1 461 ? 4.008 8.952 -19.585 1.00 94.06 461 GLU A CA 1
ATOM 3208 C C . GLU A 1 461 ? 4.506 7.684 -20.295 1.00 94.06 461 GLU A C 1
ATOM 3210 O O . GLU A 1 461 ? 5.506 7.708 -21.016 1.00 94.06 461 GLU A O 1
ATOM 3215 N N . ILE A 1 462 ? 3.755 6.595 -20.147 1.00 94.50 462 ILE A N 1
ATOM 3216 C CA . ILE A 1 462 ? 3.778 5.453 -21.064 1.00 94.50 462 ILE A CA 1
ATOM 3217 C C . ILE A 1 462 ? 2.448 5.466 -21.817 1.00 94.50 462 ILE A C 1
ATOM 3219 O O . ILE A 1 462 ? 1.385 5.383 -21.210 1.00 94.50 462 ILE A O 1
ATOM 3223 N N . ASN A 1 463 ? 2.492 5.614 -23.134 1.00 91.81 463 ASN A N 1
ATOM 3224 C CA . ASN A 1 463 ? 1.308 5.804 -23.962 1.00 91.81 463 ASN A CA 1
ATOM 3225 C C . ASN A 1 463 ? 1.136 4.653 -24.954 1.00 91.81 463 ASN A C 1
ATOM 3227 O O . ASN A 1 463 ? 2.078 4.296 -25.649 1.00 91.81 463 ASN A O 1
ATOM 3231 N N . PHE A 1 464 ? -0.076 4.131 -25.066 1.00 88.38 464 PHE A N 1
ATOM 3232 C CA . PHE A 1 464 ? -0.495 3.220 -26.122 1.00 88.38 464 PHE A CA 1
ATOM 3233 C C . PHE A 1 464 ? -1.101 4.070 -27.242 1.00 88.38 464 PHE A C 1
ATOM 3235 O O . PHE A 1 464 ? -2.152 4.692 -27.076 1.00 88.38 464 PHE A O 1
ATOM 3242 N N . GLY A 1 465 ? -0.365 4.190 -28.343 1.00 81.38 465 GLY A N 1
ATOM 3243 C CA . GLY A 1 465 ? -0.736 4.948 -29.531 1.00 81.38 465 GLY A CA 1
ATOM 3244 C C . GLY A 1 465 ? -1.918 4.328 -30.277 1.00 81.38 465 GLY A C 1
ATOM 3245 O O . GLY A 1 465 ? -2.313 3.192 -30.026 1.00 81.38 465 GLY A O 1
ATOM 3246 N N . ALA A 1 466 ? -2.502 5.096 -31.197 1.00 77.06 466 ALA A N 1
ATOM 3247 C CA . ALA A 1 466 ? -3.617 4.620 -32.007 1.00 77.06 466 ALA A CA 1
ATOM 3248 C C . ALA A 1 466 ? -3.118 3.610 -33.061 1.00 77.06 466 ALA A C 1
ATOM 3250 O O . ALA A 1 466 ? -2.213 3.956 -33.825 1.00 77.06 466 ALA A O 1
ATOM 3251 N N . PRO A 1 467 ? -3.706 2.403 -33.151 1.00 67.94 467 PRO A N 1
ATOM 3252 C CA . PRO A 1 467 ? -3.283 1.399 -34.121 1.00 67.94 467 PRO A CA 1
ATOM 3253 C C . PRO A 1 467 ? -3.493 1.880 -35.566 1.00 67.94 467 PRO A C 1
ATOM 3255 O O . PRO A 1 467 ? -4.450 2.596 -35.885 1.00 67.94 467 PRO A O 1
ATOM 3258 N N . ALA A 1 468 ? -2.590 1.481 -36.463 1.00 61.50 468 ALA A N 1
ATOM 3259 C CA . ALA A 1 468 ? -2.664 1.795 -37.887 1.00 61.50 468 ALA A CA 1
ATOM 3260 C C . ALA A 1 468 ? -3.689 0.887 -38.601 1.00 61.50 468 ALA A C 1
ATOM 3262 O O . ALA A 1 468 ? -3.340 -0.103 -39.231 1.00 61.50 468 ALA A O 1
ATOM 3263 N N . GLY A 1 469 ? -4.977 1.222 -38.499 1.00 59.34 469 GLY A N 1
ATOM 3264 C CA . GLY A 1 469 ? -6.080 0.419 -39.046 1.00 59.34 469 GLY A CA 1
ATOM 3265 C C . GLY A 1 469 ? -7.226 0.328 -38.040 1.00 59.34 469 GLY A C 1
ATOM 3266 O O . GLY A 1 469 ? -7.010 0.432 -36.840 1.00 59.34 469 GLY A O 1
ATOM 3267 N N . ALA A 1 470 ? -8.471 0.236 -38.505 1.00 54.88 470 ALA A N 1
ATOM 3268 C CA . ALA A 1 470 ? -9.653 0.390 -37.653 1.00 54.88 470 ALA A CA 1
ATOM 3269 C C . ALA A 1 470 ? -9.699 -0.578 -36.446 1.00 54.88 470 ALA A C 1
ATOM 3271 O O . ALA A 1 470 ? -9.620 -1.781 -36.643 1.00 54.88 470 ALA A O 1
ATOM 3272 N N . ALA A 1 471 ? -9.925 -0.035 -35.240 1.00 54.31 471 ALA A N 1
ATOM 3273 C CA . ALA A 1 471 ? -10.495 -0.673 -34.037 1.00 54.31 471 ALA A CA 1
ATOM 3274 C C . ALA A 1 471 ? -10.064 -2.121 -33.697 1.00 54.31 471 ALA A C 1
ATOM 3276 O O . ALA A 1 471 ? -10.906 -2.923 -33.295 1.00 54.31 471 ALA A O 1
ATOM 3277 N N . VAL A 1 472 ? -8.779 -2.460 -33.833 1.00 68.31 472 VAL A N 1
ATOM 3278 C CA . VAL A 1 472 ? -8.215 -3.701 -33.275 1.00 68.31 472 VAL A CA 1
ATOM 3279 C C . VAL A 1 472 ? -7.467 -3.352 -31.990 1.00 68.31 472 VAL A C 1
ATOM 3281 O O . VAL A 1 472 ? -6.756 -2.348 -31.940 1.00 68.31 472 VAL A O 1
ATOM 3284 N N . ASP A 1 473 ? -7.676 -4.140 -30.940 1.00 77.00 473 ASP A N 1
ATOM 3285 C CA . ASP A 1 473 ? -6.962 -3.985 -29.676 1.00 77.00 473 ASP A CA 1
ATOM 3286 C C . ASP A 1 473 ? -5.455 -4.253 -29.849 1.00 77.00 473 ASP A C 1
ATOM 3288 O O . ASP A 1 473 ? -5.050 -5.018 -30.724 1.00 77.00 473 ASP A O 1
ATOM 3292 N N . THR A 1 474 ? -4.621 -3.613 -29.029 1.00 79.19 474 THR A N 1
ATOM 3293 C CA . THR A 1 474 ? -3.169 -3.829 -29.023 1.00 79.19 474 THR A CA 1
ATOM 3294 C C . THR A 1 474 ? -2.770 -4.569 -27.753 1.00 79.19 474 THR A C 1
ATOM 3296 O O . THR A 1 474 ? -2.940 -4.056 -26.648 1.00 79.19 474 THR A O 1
ATOM 3299 N N . THR A 1 475 ? -2.227 -5.778 -27.893 1.00 86.81 475 THR A N 1
ATOM 3300 C CA . THR A 1 475 ? -1.761 -6.565 -26.744 1.00 86.81 475 THR A CA 1
ATOM 3301 C C . THR A 1 475 ? -0.289 -6.284 -26.464 1.00 86.81 475 THR A C 1
ATOM 3303 O O . THR A 1 475 ? 0.569 -6.431 -27.338 1.00 86.81 475 THR A O 1
ATOM 3306 N N . LEU A 1 476 ? 0.006 -5.902 -25.221 1.00 91.88 476 LEU A N 1
ATOM 3307 C CA . LEU A 1 476 ? 1.353 -5.848 -24.669 1.00 91.88 476 LEU A CA 1
ATOM 3308 C C . LEU A 1 476 ? 1.625 -7.150 -23.911 1.00 91.88 476 LEU A C 1
ATOM 3310 O O . LEU A 1 476 ? 1.145 -7.337 -22.792 1.00 91.88 476 LEU A O 1
ATOM 3314 N N . ASN A 1 477 ? 2.418 -8.031 -24.512 1.00 93.56 477 ASN A N 1
ATOM 3315 C CA . ASN A 1 477 ? 2.931 -9.227 -23.859 1.00 93.56 477 ASN A CA 1
ATOM 3316 C C . ASN A 1 477 ? 4.040 -8.825 -22.885 1.00 93.56 477 ASN A C 1
ATOM 3318 O O . ASN A 1 477 ? 5.064 -8.249 -23.273 1.00 93.56 477 ASN A O 1
ATOM 3322 N N . VAL A 1 478 ? 3.843 -9.143 -21.613 1.00 96.00 478 VAL A N 1
ATOM 3323 C CA . VAL A 1 478 ? 4.741 -8.770 -20.527 1.00 96.00 478 VAL A CA 1
ATOM 3324 C C . VAL A 1 478 ? 5.559 -9.988 -20.107 1.00 96.00 478 VAL A C 1
ATOM 3326 O O . VAL A 1 478 ? 5.036 -10.947 -19.541 1.00 96.00 478 VAL A O 1
ATOM 3329 N N . GLY A 1 479 ? 6.861 -9.957 -20.399 1.00 95.06 479 GLY A N 1
ATOM 3330 C CA . GLY A 1 479 ? 7.818 -10.980 -19.986 1.00 95.06 479 GLY A CA 1
ATOM 3331 C C . GLY A 1 479 ? 8.029 -11.045 -18.469 1.00 95.06 479 GLY A C 1
ATOM 3332 O O . GLY A 1 479 ? 7.548 -10.208 -17.714 1.00 95.06 479 GLY A O 1
ATOM 3333 N N . LYS A 1 480 ? 8.811 -12.029 -18.007 1.00 95.00 480 LYS A N 1
ATOM 3334 C CA . LYS A 1 480 ? 9.115 -12.212 -16.577 1.00 95.00 480 LYS A CA 1
ATOM 3335 C C . LYS A 1 480 ? 9.885 -11.020 -15.998 1.00 95.00 480 LYS A C 1
ATOM 3337 O O . LYS A 1 480 ? 10.954 -10.681 -16.505 1.00 95.00 480 LYS A O 1
ATOM 3342 N N . GLY A 1 481 ? 9.424 -10.456 -14.884 1.00 95.19 481 GLY A N 1
ATOM 3343 C CA . GLY A 1 481 ? 10.177 -9.422 -14.165 1.00 95.19 481 GLY A CA 1
ATOM 3344 C C . GLY A 1 481 ? 10.186 -8.063 -14.862 1.00 95.19 481 GLY A C 1
ATOM 3345 O O . GLY A 1 481 ? 11.158 -7.321 -14.723 1.00 95.19 481 GLY A O 1
ATOM 3346 N N . VAL A 1 482 ? 9.156 -7.762 -15.653 1.00 97.50 482 VAL A N 1
ATOM 3347 C CA . VAL A 1 482 ? 9.013 -6.479 -16.338 1.00 97.50 482 VAL A CA 1
ATOM 3348 C C . VAL A 1 482 ? 8.385 -5.448 -15.404 1.00 97.50 482 VAL A C 1
ATOM 3350 O O . VAL A 1 482 ? 7.368 -5.703 -14.757 1.00 97.50 482 VAL A O 1
ATOM 3353 N N . ASN A 1 483 ? 8.976 -4.254 -15.361 1.00 97.75 483 ASN A N 1
ATOM 3354 C CA . ASN A 1 483 ? 8.502 -3.161 -14.521 1.00 97.75 483 ASN A CA 1
ATOM 3355 C C . ASN A 1 483 ? 8.262 -1.889 -15.335 1.00 97.75 483 ASN A C 1
ATOM 3357 O O . ASN A 1 483 ? 9.143 -1.407 -16.048 1.00 97.75 483 ASN A O 1
ATOM 3361 N N . LEU A 1 484 ? 7.070 -1.323 -15.178 1.00 97.69 484 LEU A N 1
ATOM 3362 C CA . LEU A 1 484 ? 6.610 -0.090 -15.797 1.00 97.69 484 LEU A CA 1
ATOM 3363 C C . LEU A 1 484 ? 6.402 0.952 -14.697 1.00 97.69 484 LEU A C 1
ATOM 3365 O O . LEU A 1 484 ? 5.512 0.812 -13.859 1.00 97.69 484 LEU A O 1
ATOM 3369 N N . TYR A 1 485 ? 7.217 2.000 -14.696 1.00 97.50 485 TYR A N 1
ATOM 3370 C CA . TYR A 1 485 ? 7.124 3.119 -13.764 1.00 97.50 485 TYR A CA 1
ATOM 3371 C C . TYR A 1 485 ? 6.901 4.415 -14.534 1.00 97.50 485 TYR A C 1
ATOM 3373 O O . TYR A 1 485 ? 7.832 4.990 -15.104 1.00 97.50 485 TYR A O 1
ATOM 3381 N N . ALA A 1 486 ? 5.666 4.905 -14.506 1.00 96.00 486 ALA A N 1
ATOM 3382 C CA . ALA A 1 486 ? 5.304 6.191 -15.078 1.00 96.00 486 ALA A CA 1
ATOM 3383 C C . ALA A 1 486 ? 4.289 6.910 -14.194 1.00 96.00 486 ALA A C 1
ATOM 3385 O O . ALA A 1 486 ? 3.561 6.293 -13.430 1.00 96.00 486 ALA A O 1
ATOM 3386 N N . THR A 1 487 ? 4.196 8.227 -14.308 1.00 94.81 487 THR A N 1
ATOM 3387 C CA . THR A 1 487 ? 3.144 8.977 -13.609 1.00 94.81 487 THR A CA 1
ATOM 3388 C C . THR A 1 487 ? 1.778 8.679 -14.221 1.00 94.81 487 THR A C 1
ATOM 3390 O O . THR A 1 487 ? 0.803 8.451 -13.499 1.00 94.81 487 THR A O 1
ATOM 3393 N N . ASN A 1 488 ? 1.722 8.593 -15.553 1.00 94.19 488 ASN A N 1
ATOM 3394 C CA . ASN A 1 488 ? 0.525 8.223 -16.298 1.00 94.19 488 ASN A CA 1
ATOM 3395 C C . ASN A 1 488 ? 0.813 7.081 -17.272 1.00 94.19 488 ASN A C 1
ATOM 3397 O O . ASN A 1 488 ? 1.813 7.098 -17.990 1.00 94.19 488 ASN A O 1
ATOM 3401 N N . ILE A 1 489 ? -0.108 6.127 -17.338 1.00 94.69 489 ILE A N 1
ATOM 3402 C CA . ILE A 1 489 ? -0.136 5.080 -18.353 1.00 94.69 489 ILE A CA 1
ATOM 3403 C C . ILE A 1 489 ? -1.455 5.250 -19.104 1.00 94.69 489 ILE A C 1
ATOM 3405 O O . ILE A 1 489 ? -2.532 5.145 -18.515 1.00 94.69 489 ILE A O 1
ATOM 3409 N N . THR A 1 490 ? -1.381 5.632 -20.375 1.00 92.31 490 THR A N 1
ATOM 3410 C CA . THR A 1 490 ? -2.518 6.167 -21.142 1.00 92.31 490 THR A CA 1
ATOM 3411 C C . THR A 1 490 ? -2.710 5.415 -22.448 1.00 92.31 490 THR A C 1
ATOM 3413 O O . THR A 1 490 ? -1.777 4.812 -22.969 1.00 92.31 490 THR A O 1
ATOM 3416 N N . THR A 1 491 ? -3.915 5.490 -23.007 1.00 88.00 491 THR A N 1
ATOM 3417 C CA . THR A 1 491 ? -4.227 4.953 -24.333 1.00 88.00 491 THR A CA 1
ATOM 3418 C C . THR A 1 491 ? -4.908 6.018 -25.193 1.00 88.00 491 THR A C 1
ATOM 3420 O O . THR A 1 491 ? -5.742 6.794 -24.713 1.00 88.00 491 THR A O 1
ATOM 3423 N N . ALA A 1 492 ? -4.511 6.111 -26.462 1.00 85.00 492 ALA A N 1
ATOM 3424 C CA . ALA A 1 492 ? -4.983 7.126 -27.403 1.00 85.00 492 ALA A CA 1
ATOM 3425 C C . ALA A 1 492 ? -6.445 6.911 -27.831 1.00 85.00 492 ALA A C 1
ATOM 3427 O O . ALA A 1 492 ? -7.119 7.863 -28.228 1.00 85.00 492 ALA A O 1
ATOM 3428 N N . THR A 1 493 ? -6.943 5.680 -27.723 1.00 82.12 493 THR A N 1
ATOM 3429 C CA . THR A 1 493 ? -8.307 5.273 -28.083 1.00 82.12 493 THR A CA 1
ATOM 3430 C C . THR A 1 493 ? -8.887 4.372 -26.990 1.00 82.12 493 THR A C 1
ATOM 3432 O O . THR A 1 493 ? -8.149 3.577 -26.415 1.00 82.12 493 THR A O 1
ATOM 3435 N N . PRO A 1 494 ? -10.190 4.461 -26.670 1.00 81.88 494 PRO A N 1
ATOM 3436 C CA . PRO A 1 494 ? -10.800 3.567 -25.686 1.00 81.88 494 PRO A CA 1
ATOM 3437 C C . PRO A 1 494 ? -10.785 2.114 -26.185 1.00 81.88 494 PRO A C 1
ATOM 3439 O O . PRO A 1 494 ? -10.871 1.888 -27.391 1.00 81.88 494 PRO A O 1
ATOM 3442 N N . ASN A 1 495 ? -10.735 1.147 -25.262 1.00 80.12 495 ASN A N 1
ATOM 3443 C CA . ASN A 1 495 ? -10.654 -0.295 -25.564 1.00 80.12 495 ASN A CA 1
ATOM 3444 C C . ASN A 1 495 ? -9.402 -0.688 -26.364 1.00 80.12 495 ASN A C 1
ATOM 3446 O O . ASN A 1 495 ? -9.448 -1.621 -27.160 1.00 80.12 495 ASN A O 1
ATOM 3450 N N . VAL A 1 496 ? -8.301 0.041 -26.179 1.00 80.88 496 VAL A N 1
ATOM 3451 C CA . VAL A 1 496 ? -7.006 -0.302 -26.769 1.00 80.88 496 VAL A CA 1
ATOM 3452 C C . VAL A 1 496 ? -5.961 -0.393 -25.670 1.00 80.88 496 VAL A C 1
ATOM 3454 O O . VAL A 1 496 ? -5.797 0.550 -24.891 1.00 80.88 496 VAL A O 1
ATOM 3457 N N . GLY A 1 497 ? -5.252 -1.516 -25.644 1.00 83.38 497 GLY A N 1
ATOM 3458 C CA . GLY A 1 497 ? -4.204 -1.843 -24.694 1.00 83.38 497 GLY A CA 1
ATOM 3459 C C . GLY A 1 497 ? -4.662 -2.966 -23.766 1.00 83.38 497 GLY A C 1
ATOM 3460 O O . GLY A 1 497 ? -5.287 -2.706 -22.736 1.00 83.38 497 GLY A O 1
ATOM 3461 N N . THR A 1 498 ? -4.330 -4.200 -24.128 1.00 90.69 498 THR A N 1
ATOM 3462 C CA . THR A 1 498 ? -4.426 -5.367 -23.246 1.00 90.69 498 THR A CA 1
ATOM 3463 C C . THR A 1 498 ? -3.074 -5.635 -22.609 1.00 90.69 498 THR A C 1
ATOM 3465 O O . THR A 1 498 ? -2.053 -5.677 -23.299 1.00 90.69 498 THR A O 1
ATOM 3468 N N . PHE A 1 499 ? -3.051 -5.817 -21.289 1.00 95.31 499 PHE A N 1
ATOM 3469 C CA . PHE A 1 499 ? -1.854 -6.268 -20.581 1.00 95.31 499 PHE A CA 1
ATOM 3470 C C . PHE A 1 499 ? -1.899 -7.789 -20.438 1.00 95.31 499 PHE A C 1
ATOM 3472 O O . PHE A 1 499 ? -2.687 -8.296 -19.643 1.00 95.31 499 PHE A O 1
ATOM 3479 N N . SER A 1 500 ? -1.046 -8.504 -21.175 1.00 95.81 500 SER A N 1
ATOM 3480 C CA . SER A 1 500 ? -0.962 -9.967 -21.113 1.00 95.81 500 SER A CA 1
ATOM 3481 C C . SER A 1 500 ? 0.284 -10.390 -20.337 1.00 95.81 500 SER A C 1
ATOM 3483 O O . SER A 1 500 ? 1.406 -10.357 -20.848 1.00 95.81 500 SER A O 1
ATOM 3485 N N . PHE A 1 501 ? 0.102 -10.755 -19.069 1.00 97.12 501 PHE A N 1
ATOM 3486 C CA . PHE A 1 501 ? 1.150 -11.250 -18.184 1.00 97.12 501 PHE A CA 1
ATOM 3487 C C . PHE A 1 501 ? 1.131 -12.782 -18.128 1.00 97.12 501 PHE A C 1
ATOM 3489 O O . PHE A 1 501 ? 0.850 -13.397 -17.101 1.00 97.12 501 PHE A O 1
ATOM 3496 N N . THR A 1 502 ? 1.439 -13.407 -19.259 1.00 95.00 502 THR A N 1
ATOM 3497 C CA . THR A 1 502 ? 1.391 -14.868 -19.428 1.00 95.00 502 THR A CA 1
ATOM 3498 C C . THR A 1 502 ? 2.764 -15.526 -19.317 1.00 95.00 502 THR A C 1
ATOM 3500 O O . THR A 1 502 ? 2.886 -16.743 -19.391 1.00 95.00 502 THR A O 1
ATOM 3503 N N . ALA A 1 503 ? 3.832 -14.749 -19.118 1.00 93.94 503 ALA A N 1
ATOM 3504 C CA . ALA A 1 503 ? 5.189 -15.280 -19.054 1.00 93.94 503 ALA A CA 1
ATOM 3505 C C . ALA A 1 503 ? 5.603 -15.799 -17.663 1.00 93.94 503 ALA A C 1
ATOM 3507 O O . ALA A 1 503 ? 6.630 -16.470 -17.580 1.00 93.94 503 ALA A O 1
ATOM 3508 N N . GLY A 1 504 ? 4.873 -15.496 -16.582 1.00 92.88 504 GLY A N 1
ATOM 3509 C CA . GLY A 1 504 ? 5.246 -15.818 -15.196 1.00 92.88 504 GLY A CA 1
ATOM 3510 C C . GLY A 1 504 ? 6.026 -14.707 -14.470 1.00 92.88 504 GLY A C 1
ATOM 3511 O O . GLY A 1 504 ? 6.434 -13.700 -15.053 1.00 92.88 504 GLY A O 1
ATOM 3512 N N . GLY A 1 505 ? 6.320 -14.924 -13.182 1.00 95.06 505 GLY A N 1
ATOM 3513 C CA . GLY A 1 505 ? 7.139 -14.021 -12.356 1.00 95.06 505 GLY A CA 1
ATOM 3514 C C . GLY A 1 505 ? 6.399 -12.773 -11.857 1.00 95.06 505 GLY A C 1
ATOM 3515 O O . GLY A 1 505 ? 5.194 -12.637 -12.034 1.00 95.06 505 GLY A O 1
ATOM 3516 N N . THR A 1 506 ? 7.121 -11.860 -11.202 1.00 97.38 506 THR A N 1
ATOM 3517 C CA . THR A 1 506 ? 6.536 -10.649 -10.601 1.00 97.38 506 THR A CA 1
ATOM 3518 C C . THR A 1 506 ? 6.748 -9.434 -11.493 1.00 97.38 506 THR A C 1
ATOM 3520 O O . THR A 1 506 ? 7.890 -9.067 -11.754 1.00 97.38 506 THR A O 1
ATOM 3523 N N . ASN A 1 507 ? 5.662 -8.784 -11.902 1.00 98.00 507 ASN A N 1
ATOM 3524 C CA . ASN A 1 507 ? 5.657 -7.621 -12.783 1.00 98.00 507 ASN A CA 1
ATOM 3525 C C . ASN A 1 507 ? 5.018 -6.421 -12.081 1.00 98.00 507 ASN A C 1
ATOM 3527 O O . ASN A 1 507 ? 4.056 -6.577 -11.326 1.00 98.00 507 ASN A O 1
ATOM 3531 N N . ILE A 1 508 ? 5.539 -5.219 -12.322 1.00 98.00 508 ILE A N 1
ATOM 3532 C CA . ILE A 1 508 ? 5.054 -3.991 -11.678 1.00 98.00 508 ILE A CA 1
ATOM 3533 C C . ILE A 1 508 ? 4.517 -3.031 -12.730 1.00 98.00 508 ILE A C 1
ATOM 3535 O O . ILE A 1 508 ? 5.192 -2.724 -13.706 1.00 98.00 508 ILE A O 1
ATOM 3539 N N . VAL A 1 509 ? 3.326 -2.501 -12.481 1.00 97.62 509 VAL A N 1
ATOM 3540 C CA . VAL A 1 509 ? 2.717 -1.391 -13.203 1.00 97.62 509 VAL A CA 1
ATOM 3541 C C . VAL A 1 509 ? 2.414 -0.292 -12.188 1.00 97.62 509 VAL A C 1
ATOM 3543 O O . VAL A 1 509 ? 1.496 -0.383 -11.371 1.00 97.62 509 VAL A O 1
ATOM 3546 N N . SER A 1 510 ? 3.237 0.749 -12.204 1.00 95.38 510 SER A N 1
ATOM 3547 C CA . SER A 1 510 ? 3.155 1.882 -11.288 1.00 95.38 510 SER A CA 1
ATOM 3548 C C . SER A 1 510 ? 2.802 3.151 -12.052 1.00 95.38 510 SER A C 1
ATOM 3550 O O . SER A 1 510 ? 3.423 3.449 -13.073 1.00 95.38 510 SER A O 1
ATOM 3552 N N . GLY A 1 511 ? 1.798 3.872 -11.548 1.00 93.06 511 GLY A N 1
ATOM 3553 C CA . GLY A 1 511 ? 1.202 5.038 -12.195 1.00 93.06 511 GLY A CA 1
ATOM 3554 C C . GLY A 1 511 ? -0.320 4.991 -12.212 1.00 93.06 511 GLY A C 1
ATOM 3555 O O . GLY A 1 511 ? -0.929 4.014 -11.782 1.00 93.06 511 GLY A O 1
ATOM 3556 N N . THR A 1 512 ? -0.942 6.051 -12.730 1.00 94.31 512 THR A N 1
ATOM 3557 C CA . THR A 1 512 ? -2.382 6.032 -13.034 1.00 94.31 512 THR A CA 1
ATOM 3558 C C . THR A 1 512 ? -2.609 5.413 -14.414 1.00 94.31 512 THR A C 1
ATOM 3560 O O . THR A 1 512 ? -2.213 6.007 -15.417 1.00 94.31 512 THR A O 1
ATOM 3563 N N . VAL A 1 513 ? -3.264 4.253 -14.477 1.00 94.38 513 VAL A N 1
ATOM 3564 C CA . VAL A 1 513 ? -3.599 3.521 -15.710 1.00 94.38 513 VAL A CA 1
ATOM 3565 C C . VAL A 1 513 ? -5.014 3.901 -16.172 1.00 94.38 513 VAL A C 1
ATOM 3567 O O . VAL A 1 513 ? -5.987 3.678 -15.457 1.00 94.38 513 VAL A O 1
ATOM 3570 N N . GLY A 1 514 ? -5.142 4.507 -17.359 1.00 87.25 514 GLY A N 1
ATOM 3571 C CA . GLY A 1 514 ? -6.435 4.814 -18.006 1.00 87.25 514 GLY A CA 1
ATOM 3572 C C . GLY A 1 514 ? -7.177 6.073 -17.513 1.00 87.25 514 GLY A C 1
ATOM 3573 O O . GLY A 1 514 ? -8.309 6.318 -17.920 1.00 87.25 514 GLY A O 1
ATOM 3574 N N . GLY A 1 515 ? -6.581 6.887 -16.629 1.00 67.50 515 GLY A N 1
ATOM 3575 C CA . GLY A 1 515 ? -7.313 7.930 -15.882 1.00 67.50 515 GLY A CA 1
ATOM 3576 C C . GLY A 1 515 ? -7.331 9.364 -16.441 1.00 67.50 515 GLY A C 1
ATOM 3577 O O . GLY A 1 515 ? -8.303 10.076 -16.213 1.00 67.50 515 GLY A O 1
ATOM 3578 N N . GLN A 1 516 ? -6.298 9.842 -17.151 1.00 61.16 516 GLN A N 1
ATOM 3579 C CA . GLN A 1 516 ? -6.159 11.294 -17.409 1.00 61.16 516 GLN A CA 1
ATOM 3580 C C . GLN A 1 516 ? -6.802 11.840 -18.695 1.00 61.16 516 GLN A C 1
ATOM 3582 O O . GLN A 1 516 ? -7.021 13.045 -18.782 1.00 61.16 516 GLN A O 1
ATOM 3587 N N . GLN A 1 517 ? -7.129 11.002 -19.683 1.00 59.69 517 GLN A N 1
ATOM 3588 C CA . GLN A 1 517 ? -7.662 11.460 -20.984 1.00 59.69 517 GLN A CA 1
ATOM 3589 C C . GLN A 1 517 ? -9.067 10.917 -21.304 1.00 59.69 517 GLN A C 1
ATOM 3591 O O . GLN A 1 517 ? -9.546 11.072 -22.421 1.00 59.69 517 GLN A O 1
ATOM 3596 N N . GLY A 1 518 ? -9.736 10.273 -20.339 1.00 63.00 518 GLY A N 1
ATOM 3597 C CA . GLY A 1 518 ? -11.081 9.700 -20.507 1.00 63.00 518 GLY A CA 1
ATOM 3598 C C . GLY A 1 518 ? -11.137 8.355 -21.249 1.00 63.00 518 GLY A C 1
ATOM 3599 O O . GLY A 1 518 ? -12.171 7.691 -21.202 1.00 63.00 518 GLY A O 1
ATOM 3600 N N . ASN A 1 519 ? -10.040 7.923 -21.877 1.00 85.69 519 ASN A N 1
ATOM 3601 C CA . ASN A 1 519 ? -9.932 6.614 -22.520 1.00 85.69 519 ASN A CA 1
ATOM 3602 C C . ASN A 1 519 ? -9.443 5.547 -21.538 1.00 85.69 519 ASN A C 1
ATOM 3604 O O . ASN A 1 519 ? -8.451 5.747 -20.837 1.00 85.69 519 ASN A O 1
ATOM 3608 N N . LYS A 1 520 ? -10.110 4.394 -21.550 1.00 87.12 520 LYS A N 1
ATOM 3609 C CA . LYS A 1 520 ? -9.829 3.248 -20.683 1.00 87.12 520 LYS A CA 1
ATOM 3610 C C . LYS A 1 520 ? -9.190 2.113 -21.486 1.00 87.12 520 LYS A C 1
ATOM 3612 O O . LYS A 1 520 ? -9.498 1.957 -22.672 1.00 87.12 520 LYS A O 1
ATOM 3617 N N . PHE A 1 521 ? -8.325 1.345 -20.829 1.00 91.06 521 PHE A N 1
ATOM 3618 C CA . PHE A 1 521 ? -7.666 0.163 -21.396 1.00 91.06 521 PHE A CA 1
ATOM 3619 C C . PHE A 1 521 ? -8.661 -0.985 -21.623 1.00 91.06 521 PHE A C 1
ATOM 3621 O O . PHE A 1 521 ? -9.786 -0.911 -21.127 1.00 91.06 521 PHE A O 1
ATOM 3628 N N . ASN A 1 522 ? -8.275 -2.010 -22.390 1.00 90.94 522 ASN A N 1
ATOM 3629 C CA . ASN A 1 522 ? -9.163 -3.127 -22.715 1.00 90.94 522 ASN A CA 1
ATOM 3630 C C . ASN A 1 522 ? -9.215 -4.162 -21.577 1.00 90.94 522 ASN A C 1
ATOM 3632 O O . ASN A 1 522 ? -10.020 -3.977 -20.667 1.00 90.94 522 ASN A O 1
ATOM 3636 N N . THR A 1 523 ? -8.364 -5.194 -21.589 1.00 92.81 523 THR A N 1
ATOM 3637 C CA . THR A 1 523 ? -8.366 -6.284 -20.594 1.00 92.81 523 THR A CA 1
ATOM 3638 C C . THR A 1 523 ? -7.011 -6.456 -19.900 1.00 92.81 523 THR A C 1
ATOM 3640 O O . THR A 1 523 ? -5.996 -5.846 -20.264 1.00 92.81 523 THR A O 1
ATOM 3643 N N . VAL A 1 524 ? -7.005 -7.287 -18.857 1.00 96.06 524 VAL A N 1
ATOM 3644 C CA . VAL A 1 524 ? -5.801 -7.748 -18.161 1.00 96.06 524 VAL A CA 1
ATOM 3645 C C . VAL A 1 524 ? -5.839 -9.273 -18.070 1.00 96.06 524 VAL A C 1
ATOM 3647 O O . VAL A 1 524 ? -6.826 -9.836 -17.612 1.00 96.06 524 VAL A O 1
ATOM 3650 N N . GLU A 1 525 ? -4.757 -9.941 -18.459 1.00 96.00 525 GLU A N 1
ATOM 3651 C CA . GLU A 1 525 ? -4.637 -11.404 -18.430 1.00 96.00 525 GLU A CA 1
ATOM 3652 C C . GLU A 1 525 ? -3.413 -11.803 -17.604 1.00 96.00 525 GLU A C 1
ATOM 3654 O O . GLU A 1 525 ? -2.317 -11.278 -17.820 1.00 96.00 525 GLU A O 1
ATOM 3659 N N . LEU A 1 526 ? -3.582 -12.709 -16.644 1.00 97.12 526 LEU A N 1
ATOM 3660 C CA . LEU A 1 526 ? -2.502 -13.274 -15.838 1.00 97.12 526 LEU A CA 1
ATOM 3661 C C . LEU A 1 526 ? -2.528 -14.798 -15.951 1.00 97.12 526 LEU A C 1
ATOM 3663 O O . LEU A 1 526 ? -3.566 -15.404 -15.713 1.00 97.12 526 LEU A O 1
ATOM 3667 N N . ASP A 1 527 ? -1.374 -15.398 -16.234 1.00 95.81 527 ASP A N 1
ATOM 3668 C CA . ASP A 1 527 ? -1.212 -16.851 -16.371 1.00 95.81 527 ASP A CA 1
ATOM 3669 C C . ASP A 1 527 ? 0.201 -17.293 -15.920 1.00 95.81 527 ASP A C 1
ATOM 3671 O O . ASP A 1 527 ? 1.065 -16.455 -15.627 1.00 95.81 527 ASP A O 1
ATOM 3675 N N . ASN A 1 528 ? 0.473 -18.599 -15.874 1.00 95.50 528 ASN A N 1
ATOM 3676 C CA . ASN A 1 528 ? 1.766 -19.209 -15.550 1.00 95.50 528 ASN A CA 1
ATOM 3677 C C . ASN A 1 528 ? 2.354 -18.764 -14.192 1.00 95.50 528 ASN A C 1
ATOM 3679 O O . ASN A 1 528 ? 3.561 -18.508 -14.071 1.00 95.50 528 ASN A O 1
ATOM 3683 N N . GLY A 1 529 ? 1.516 -18.659 -13.153 1.00 94.81 529 GLY A N 1
ATOM 3684 C CA . GLY A 1 529 ? 1.937 -18.292 -11.794 1.00 94.81 529 GLY A CA 1
ATOM 3685 C C . GLY A 1 529 ? 2.506 -16.874 -11.691 1.00 94.81 529 GLY A C 1
ATOM 3686 O O . GLY A 1 529 ? 3.473 -16.622 -10.965 1.00 94.81 529 GLY A O 1
ATOM 3687 N N . THR A 1 530 ? 1.958 -15.945 -12.468 1.00 97.00 530 THR A N 1
ATOM 3688 C CA . THR A 1 530 ? 2.385 -14.546 -12.506 1.00 97.00 530 THR A CA 1
ATOM 3689 C C . THR A 1 530 ? 1.892 -13.770 -11.287 1.00 97.00 530 THR A C 1
ATOM 3691 O O . THR A 1 530 ? 0.775 -13.959 -10.833 1.00 97.00 530 THR A O 1
ATOM 3694 N N . THR A 1 531 ? 2.666 -12.803 -10.795 1.00 98.00 531 THR A N 1
ATOM 3695 C CA . THR A 1 531 ? 2.159 -11.730 -9.923 1.00 98.00 531 THR A CA 1
ATOM 3696 C C . THR A 1 531 ? 2.201 -10.394 -10.663 1.00 98.00 531 THR A C 1
ATOM 3698 O O . THR A 1 531 ? 3.290 -9.880 -10.912 1.00 98.00 531 THR A O 1
ATOM 3701 N N . ALA A 1 532 ? 1.053 -9.799 -10.991 1.00 98.00 532 ALA A N 1
ATOM 3702 C CA . ALA A 1 532 ? 0.989 -8.467 -11.603 1.00 98.00 532 ALA A CA 1
ATOM 3703 C C . ALA A 1 532 ? 0.557 -7.423 -10.567 1.00 98.00 532 ALA A C 1
ATOM 3705 O O . ALA A 1 532 ? -0.526 -7.516 -9.991 1.00 98.00 532 ALA A O 1
ATOM 3706 N N . LYS A 1 533 ? 1.408 -6.422 -10.318 1.00 97.88 533 LYS A N 1
ATOM 3707 C CA . LYS A 1 533 ? 1.177 -5.382 -9.309 1.00 97.88 533 LYS A CA 1
ATOM 3708 C C . LYS A 1 533 ? 0.742 -4.074 -9.950 1.00 97.88 533 LYS A C 1
ATOM 3710 O O . LYS A 1 533 ? 1.565 -3.397 -10.556 1.00 97.88 533 LYS A O 1
ATOM 3715 N N . PHE A 1 534 ? -0.504 -3.672 -9.741 1.00 97.56 534 PHE A N 1
ATOM 3716 C CA . PHE A 1 534 ? -1.007 -2.346 -10.090 1.00 97.56 534 PHE A CA 1
ATOM 3717 C C . PHE A 1 534 ? -0.969 -1.448 -8.852 1.00 97.56 534 PHE A C 1
ATOM 3719 O O . PHE A 1 534 ? -1.853 -1.502 -8.001 1.00 97.56 534 PHE A O 1
ATOM 3726 N N . LEU A 1 535 ? 0.089 -0.642 -8.721 1.00 95.00 535 LEU A N 1
ATOM 3727 C CA . LEU A 1 535 ? 0.342 0.134 -7.497 1.00 95.00 535 LEU A CA 1
ATOM 3728 C C . LEU A 1 535 ? -0.480 1.429 -7.406 1.00 95.00 535 LEU A C 1
ATOM 3730 O O . LEU A 1 535 ? -0.720 1.921 -6.306 1.00 95.00 535 LEU A O 1
ATOM 3734 N N . GLY A 1 536 ? -0.878 1.995 -8.547 1.00 94.56 536 GLY A N 1
ATOM 3735 C CA . GLY A 1 536 ? -1.725 3.187 -8.624 1.00 94.56 536 GLY A CA 1
ATOM 3736 C C . GLY A 1 536 ? -3.166 2.865 -9.020 1.00 94.56 536 GLY A C 1
ATOM 3737 O O . GLY A 1 536 ? -3.582 1.709 -9.036 1.00 94.56 536 GLY A O 1
ATOM 3738 N N . ASN A 1 537 ? -3.938 3.904 -9.347 1.00 95.06 537 ASN A N 1
ATOM 3739 C CA . ASN A 1 537 ? -5.299 3.726 -9.852 1.00 95.06 537 ASN A CA 1
ATOM 3740 C C . ASN A 1 537 ? -5.266 3.080 -11.241 1.00 95.06 537 ASN A C 1
ATOM 3742 O O . ASN A 1 537 ? -4.502 3.536 -12.092 1.00 95.06 537 ASN A O 1
ATOM 3746 N N . ALA A 1 538 ? -6.119 2.091 -11.494 1.00 95.25 538 ALA A N 1
ATOM 3747 C CA . ALA A 1 538 ? -6.192 1.415 -12.780 1.00 95.25 538 ALA A CA 1
ATOM 3748 C C . ALA A 1 538 ? -7.632 1.261 -13.276 1.00 95.25 538 ALA A C 1
ATOM 3750 O O . ALA A 1 538 ? -8.518 0.856 -12.526 1.00 95.25 538 ALA A O 1
ATOM 3751 N N . ILE A 1 539 ? -7.860 1.622 -14.541 1.00 93.69 539 ILE A N 1
ATOM 3752 C CA . ILE A 1 539 ? -9.187 1.652 -15.158 1.00 93.69 539 ILE A CA 1
ATOM 3753 C C . ILE A 1 539 ? -9.164 0.903 -16.493 1.00 93.69 539 ILE A C 1
ATOM 3755 O O . ILE A 1 539 ? -8.555 1.350 -17.472 1.00 93.69 539 ILE A O 1
ATOM 3759 N N . PHE A 1 540 ? -9.912 -0.193 -16.526 1.00 92.81 540 PHE A N 1
ATOM 3760 C CA . PHE A 1 540 ? -10.136 -1.074 -17.664 1.00 92.81 540 PHE A CA 1
ATOM 3761 C C . PHE A 1 540 ? -11.624 -1.076 -18.036 1.00 92.81 540 PHE A C 1
ATOM 3763 O O . PHE A 1 540 ? -12.498 -0.861 -17.190 1.00 92.81 540 PHE A O 1
ATOM 3770 N N . ASN A 1 541 ? -11.909 -1.252 -19.324 1.00 88.19 541 ASN A N 1
ATOM 3771 C CA . ASN A 1 541 ? -13.265 -1.419 -19.840 1.00 88.19 541 ASN A CA 1
ATOM 3772 C C . ASN A 1 541 ? -13.682 -2.883 -19.925 1.00 88.19 541 ASN A C 1
ATOM 3774 O O . ASN A 1 541 ? -14.875 -3.135 -19.879 1.00 88.19 541 ASN A O 1
ATOM 3778 N N . GLY A 1 542 ? -12.740 -3.805 -20.100 1.00 87.88 542 GLY A N 1
ATOM 3779 C CA . GLY A 1 542 ? -12.982 -5.238 -20.178 1.00 87.88 542 GLY A CA 1
ATOM 3780 C C . GLY A 1 542 ? -12.687 -5.958 -18.864 1.00 87.88 542 GLY A C 1
ATOM 3781 O O . GLY A 1 542 ? -12.575 -5.342 -17.800 1.00 87.88 542 GLY A O 1
ATOM 3782 N N . GLU A 1 543 ? -12.618 -7.281 -18.952 1.00 89.50 543 GLU A N 1
ATOM 3783 C CA . GLU A 1 543 ? -12.374 -8.195 -17.835 1.00 89.50 543 GLU A CA 1
ATOM 3784 C C . GLU A 1 543 ? -10.903 -8.258 -17.404 1.00 89.50 543 GLU A C 1
ATOM 3786 O O . GLU A 1 543 ? -9.985 -7.921 -18.162 1.00 89.50 543 GLU A O 1
ATOM 3791 N N . THR A 1 544 ? -10.705 -8.738 -16.176 1.00 93.25 544 THR A N 1
ATOM 3792 C CA . THR A 1 544 ? -9.410 -9.189 -15.672 1.00 93.25 544 THR A CA 1
ATOM 3793 C C . THR A 1 544 ? -9.466 -10.682 -15.383 1.00 93.25 544 THR A C 1
ATOM 3795 O O . THR A 1 544 ? -10.191 -11.101 -14.478 1.00 93.25 544 THR A O 1
ATOM 3798 N N . THR A 1 545 ? -8.674 -11.462 -16.113 1.00 93.19 545 THR A N 1
ATOM 3799 C CA . THR A 1 545 ? -8.655 -12.929 -16.040 1.00 93.19 545 THR A CA 1
ATOM 3800 C C . THR A 1 545 ? -7.365 -13.408 -15.379 1.00 93.19 545 THR A C 1
ATOM 3802 O O . THR A 1 545 ? -6.276 -12.943 -15.723 1.00 93.19 545 THR A O 1
ATOM 3805 N N . ILE A 1 546 ? -7.488 -14.299 -14.392 1.00 94.12 546 ILE A N 1
ATOM 3806 C CA . ILE A 1 546 ? -6.381 -14.782 -13.557 1.00 94.12 546 ILE A CA 1
ATOM 3807 C C . ILE A 1 546 ? -6.370 -16.319 -13.546 1.00 94.12 546 ILE A C 1
ATOM 3809 O O . ILE A 1 546 ? -7.264 -16.937 -12.976 1.00 94.12 546 ILE A O 1
ATOM 3813 N N . GLU A 1 547 ? -5.344 -16.934 -14.126 1.00 93.56 547 GLU A N 1
ATOM 3814 C CA . GLU A 1 547 ? -5.186 -18.393 -14.259 1.00 93.56 547 GLU A CA 1
ATOM 3815 C C . GLU A 1 547 ? -3.869 -18.881 -13.621 1.00 93.56 547 GLU A C 1
ATOM 3817 O O . GLU A 1 547 ? -3.003 -18.083 -13.237 1.00 93.56 547 GLU A O 1
ATOM 3822 N N . ASP A 1 548 ? -3.712 -20.196 -13.458 1.00 94.12 548 ASP A N 1
ATOM 3823 C CA . ASP A 1 548 ? -2.472 -20.871 -13.051 1.00 94.12 548 ASP A CA 1
ATOM 3824 C C . ASP A 1 548 ? -1.850 -20.366 -11.730 1.00 94.12 548 ASP A C 1
ATOM 3826 O O . ASP A 1 548 ? -0.637 -20.194 -11.589 1.00 94.12 548 ASP A O 1
ATOM 3830 N N . ASN A 1 549 ? -2.679 -20.163 -10.703 1.00 93.56 549 ASN A N 1
ATOM 3831 C CA . ASN A 1 549 ? -2.319 -19.620 -9.385 1.00 93.56 549 ASN A CA 1
ATOM 3832 C C . ASN A 1 549 ? -1.656 -18.235 -9.455 1.00 93.56 549 ASN A C 1
ATOM 3834 O O . ASN A 1 549 ? -0.842 -17.884 -8.594 1.00 93.56 549 ASN A O 1
ATOM 3838 N N . SER A 1 550 ? -1.988 -17.451 -10.479 1.00 96.62 550 SER A N 1
ATOM 3839 C CA . SER A 1 550 ? -1.514 -16.078 -10.602 1.00 96.62 550 SER A CA 1
ATOM 3840 C C . SER A 1 550 ? -2.176 -15.145 -9.579 1.00 96.62 550 SER A C 1
ATOM 3842 O O . SER A 1 550 ? -3.250 -15.423 -9.042 1.00 96.62 550 SER A O 1
ATOM 3844 N N . ILE A 1 551 ? -1.513 -14.021 -9.298 1.00 97.25 551 ILE A N 1
ATOM 3845 C CA . ILE A 1 551 ? -1.885 -13.044 -8.274 1.00 97.25 551 ILE A CA 1
ATOM 3846 C C . ILE A 1 551 ? -2.011 -11.657 -8.907 1.00 97.25 551 ILE A C 1
ATOM 3848 O O . ILE A 1 551 ? -1.030 -11.088 -9.399 1.00 97.25 551 ILE A O 1
ATOM 3852 N N . LEU A 1 552 ? -3.201 -11.070 -8.830 1.00 97.56 552 LEU A N 1
ATOM 3853 C CA . LEU A 1 552 ? -3.422 -9.656 -9.119 1.00 97.56 552 LEU A CA 1
ATOM 3854 C C . LEU A 1 552 ? -3.256 -8.842 -7.831 1.00 97.56 552 LEU A C 1
ATOM 3856 O O . LEU A 1 552 ? -4.107 -8.910 -6.948 1.00 97.56 552 LEU A O 1
ATOM 3860 N N . GLN A 1 553 ? -2.191 -8.044 -7.730 1.00 97.56 553 GLN A N 1
ATOM 3861 C CA . GLN A 1 553 ? -1.982 -7.127 -6.605 1.00 97.56 553 GLN A CA 1
ATOM 3862 C C . GLN A 1 553 ? -2.511 -5.724 -6.920 1.00 97.56 553 GLN A C 1
ATOM 3864 O O . GLN A 1 553 ? -2.076 -5.097 -7.888 1.00 97.56 553 GLN A O 1
ATOM 3869 N N . ILE A 1 554 ? -3.397 -5.200 -6.071 1.00 97.50 554 ILE A N 1
ATOM 3870 C CA . ILE A 1 554 ? -4.061 -3.900 -6.240 1.00 97.50 554 ILE A CA 1
ATOM 3871 C C . ILE A 1 554 ? -3.655 -2.952 -5.104 1.00 97.50 554 ILE A C 1
ATOM 3873 O O . ILE A 1 554 ? -3.926 -3.210 -3.931 1.00 97.50 554 ILE A O 1
ATOM 3877 N N . GLY A 1 555 ? -3.008 -1.837 -5.454 1.00 95.94 555 GLY A N 1
ATOM 3878 C CA . GLY A 1 555 ? -2.579 -0.789 -4.518 1.00 95.94 555 GLY A CA 1
ATOM 3879 C C . GLY A 1 555 ? -3.430 0.489 -4.532 1.00 95.94 555 GLY A C 1
ATOM 3880 O O . GLY A 1 555 ? -3.399 1.239 -3.556 1.00 95.94 555 GLY A O 1
ATOM 3881 N N . GLY A 1 556 ? -4.194 0.736 -5.603 1.00 95.56 556 GLY A N 1
ATOM 3882 C CA . GLY A 1 556 ? -5.061 1.910 -5.779 1.00 95.56 556 GLY A CA 1
ATOM 3883 C C . GLY A 1 556 ? -6.501 1.545 -6.152 1.00 95.56 556 GLY A C 1
ATOM 3884 O O . GLY A 1 556 ? -6.891 0.382 -6.093 1.00 95.56 556 GLY A O 1
ATOM 3885 N N . ASN A 1 557 ? -7.307 2.535 -6.552 1.00 95.56 557 ASN A N 1
ATOM 3886 C CA . ASN A 1 557 ? -8.653 2.264 -7.065 1.00 95.56 557 ASN A CA 1
ATOM 3887 C C . ASN A 1 557 ? -8.565 1.418 -8.334 1.00 95.56 557 ASN A C 1
ATOM 3889 O O . ASN A 1 557 ? -7.791 1.740 -9.236 1.00 95.56 557 ASN A O 1
ATOM 3893 N N . TYR A 1 558 ? -9.390 0.383 -8.424 1.00 95.06 558 TYR A N 1
ATOM 3894 C CA . TYR A 1 558 ? -9.384 -0.541 -9.551 1.00 95.06 558 TYR A CA 1
ATOM 3895 C C . TYR A 1 558 ? -10.760 -0.568 -10.201 1.00 95.06 558 TYR A C 1
ATOM 3897 O O . TYR A 1 558 ? -11.774 -0.637 -9.514 1.00 95.06 558 TYR A O 1
ATOM 3905 N N . THR A 1 559 ? -10.830 -0.468 -11.521 1.00 93.19 559 THR A N 1
ATOM 3906 C CA . THR A 1 559 ? -12.087 -0.552 -12.268 1.00 93.19 559 THR A CA 1
ATOM 3907 C C . THR A 1 559 ? -11.921 -1.509 -13.433 1.00 93.19 559 THR A C 1
ATOM 3909 O O . THR A 1 559 ? -10.988 -1.342 -14.212 1.00 93.19 559 THR A O 1
ATOM 3912 N N . ALA A 1 560 ? -12.832 -2.467 -13.557 1.00 91.56 560 ALA A N 1
ATOM 3913 C CA . ALA A 1 560 ? -12.904 -3.433 -14.652 1.00 91.56 560 ALA A CA 1
ATOM 3914 C C . ALA A 1 560 ? -14.372 -3.812 -14.905 1.00 91.56 560 ALA A C 1
ATOM 3916 O O . ALA A 1 560 ? -15.257 -3.409 -14.145 1.00 91.56 560 ALA A O 1
ATOM 3917 N N . ASP A 1 561 ? -14.663 -4.570 -15.961 1.00 87.31 561 ASP A N 1
ATOM 3918 C CA . ASP A 1 561 ? -15.987 -5.181 -16.116 1.00 87.31 561 ASP A CA 1
ATOM 3919 C C . ASP A 1 561 ? -16.238 -6.197 -14.998 1.00 87.31 561 ASP A C 1
ATOM 3921 O O . ASP A 1 561 ? -17.212 -6.052 -14.268 1.00 87.31 561 ASP A O 1
ATOM 3925 N N . PHE A 1 562 ? -15.333 -7.155 -14.815 1.00 85.69 562 PHE A N 1
ATOM 3926 C CA . PHE A 1 562 ? -15.302 -8.101 -13.699 1.00 85.69 562 PHE A CA 1
ATOM 3927 C C . PHE A 1 562 ? -13.869 -8.624 -13.500 1.00 85.69 562 PHE A C 1
ATOM 3929 O O . PHE A 1 562 ? -12.998 -8.390 -14.342 1.00 85.69 562 PHE A O 1
ATOM 3936 N N . VAL A 1 563 ? -13.623 -9.309 -12.381 1.00 89.31 563 VAL A N 1
ATOM 3937 C CA . VAL A 1 563 ? -12.365 -10.017 -12.101 1.00 89.31 563 VAL A CA 1
ATOM 3938 C C . VAL A 1 563 ? -12.703 -11.485 -11.883 1.00 89.31 563 VAL A C 1
ATOM 3940 O O . VAL A 1 563 ? -13.511 -11.787 -11.007 1.00 89.31 563 VAL A O 1
ATOM 3943 N N . ALA A 1 564 ? -12.113 -12.374 -12.677 1.00 87.06 564 ALA A N 1
ATOM 3944 C CA . ALA A 1 564 ? -12.451 -13.793 -12.688 1.00 87.06 564 ALA A CA 1
ATOM 3945 C C . ALA A 1 564 ? -11.210 -14.681 -12.808 1.00 87.06 564 ALA A C 1
ATOM 3947 O O . ALA A 1 564 ? -10.132 -14.249 -13.218 1.00 87.06 564 ALA A O 1
ATOM 3948 N N . SER A 1 565 ? -11.392 -15.951 -12.463 1.00 88.69 565 SER A N 1
ATOM 3949 C CA . SER A 1 565 ? -10.417 -17.009 -12.689 1.00 88.69 565 SER A CA 1
ATOM 3950 C C . SER A 1 565 ? -11.119 -18.182 -13.358 1.00 88.69 565 SER A C 1
ATOM 3952 O O . SER A 1 565 ? -12.005 -18.793 -12.765 1.00 88.69 565 SER A O 1
ATOM 3954 N N . ALA A 1 566 ? -10.751 -18.470 -14.609 1.00 81.88 566 ALA A N 1
ATOM 3955 C CA . ALA A 1 566 ? -11.419 -19.492 -15.415 1.00 81.88 566 ALA A CA 1
ATOM 3956 C C . ALA A 1 566 ? -11.141 -20.924 -14.919 1.00 81.88 566 ALA A C 1
ATOM 3958 O O . ALA A 1 566 ? -11.931 -21.837 -15.161 1.00 81.88 566 ALA A O 1
ATOM 3959 N N . ASP A 1 567 ? -10.022 -21.124 -14.221 1.00 88.81 567 ASP A N 1
ATOM 3960 C CA . ASP A 1 567 ? -9.567 -22.409 -13.688 1.00 88.81 567 ASP A CA 1
ATOM 3961 C C . ASP A 1 567 ? -9.776 -22.552 -12.167 1.00 88.81 567 ASP A C 1
ATOM 3963 O O . ASP A 1 567 ? -9.474 -23.603 -11.595 1.00 88.81 567 ASP A O 1
ATOM 3967 N N . GLY A 1 568 ? -10.304 -21.520 -11.499 1.00 87.75 568 GLY A N 1
ATOM 3968 C CA . GLY A 1 568 ? -10.544 -21.521 -10.058 1.00 87.75 568 GLY A CA 1
ATOM 3969 C C . GLY A 1 568 ? -9.294 -21.330 -9.194 1.00 87.75 568 GLY A C 1
ATOM 3970 O O . GLY A 1 568 ? -9.346 -21.601 -7.992 1.00 87.75 568 GLY A O 1
ATOM 3971 N N . THR A 1 569 ? -8.153 -20.933 -9.769 1.00 92.19 569 THR A N 1
ATOM 3972 C CA . THR A 1 569 ? -6.868 -20.869 -9.049 1.00 92.19 569 THR A CA 1
ATOM 3973 C C . THR A 1 569 ? -6.369 -19.450 -8.769 1.00 92.19 569 THR A C 1
ATOM 3975 O O . THR A 1 569 ? -5.473 -19.274 -7.937 1.00 92.19 569 THR A O 1
ATOM 3978 N N . GLY A 1 570 ? -6.954 -18.444 -9.418 1.00 93.06 570 GLY A N 1
ATOM 3979 C CA . GLY A 1 570 ? -6.527 -17.051 -9.360 1.00 93.06 570 GLY A CA 1
ATOM 3980 C C . GLY A 1 570 ? -6.756 -16.384 -8.004 1.00 93.06 570 GLY A C 1
ATOM 3981 O O . GLY A 1 570 ? -7.738 -16.655 -7.306 1.00 93.06 570 GLY A O 1
ATOM 3982 N N . ILE A 1 571 ? -5.833 -15.494 -7.635 1.00 94.25 571 ILE A N 1
ATOM 3983 C CA . ILE A 1 571 ? -5.822 -14.778 -6.355 1.00 94.25 571 ILE A CA 1
ATOM 3984 C C . ILE A 1 571 ? -5.857 -13.270 -6.610 1.00 94.25 571 ILE A C 1
ATOM 3986 O O . ILE A 1 571 ? -5.116 -12.748 -7.445 1.00 94.25 571 ILE A O 1
ATOM 3990 N N . VAL A 1 572 ? -6.678 -12.554 -5.847 1.00 95.62 572 VAL A N 1
ATOM 3991 C CA . VAL A 1 572 ? -6.648 -11.085 -5.787 1.00 95.62 572 VAL A CA 1
ATOM 3992 C C . VAL A 1 572 ? -6.083 -10.672 -4.440 1.00 95.62 572 VAL A C 1
ATOM 3994 O O . VAL A 1 572 ? -6.585 -11.104 -3.409 1.00 95.62 572 VAL A O 1
ATOM 3997 N N . GLU A 1 573 ? -5.062 -9.821 -4.434 1.00 96.62 573 GLU A N 1
ATOM 3998 C CA . GLU A 1 573 ? -4.430 -9.325 -3.215 1.00 96.62 573 GLU A CA 1
ATOM 3999 C C . GLU A 1 573 ? -4.467 -7.792 -3.154 1.00 96.62 573 GLU A C 1
ATOM 4001 O O . GLU A 1 573 ? -3.957 -7.090 -4.027 1.00 96.62 573 GLU A O 1
ATOM 4006 N N . PHE A 1 574 ? -5.038 -7.250 -2.086 1.00 96.94 574 PHE A N 1
ATOM 4007 C CA . PHE A 1 574 ? -5.093 -5.815 -1.833 1.00 96.94 574 PHE A CA 1
ATOM 4008 C C . PHE A 1 574 ? -3.920 -5.380 -0.959 1.00 96.94 574 PHE A C 1
ATOM 4010 O O . PHE A 1 574 ? -3.806 -5.804 0.187 1.00 96.94 574 PHE A O 1
ATOM 4017 N N . VAL A 1 575 ? -3.059 -4.505 -1.483 1.00 95.50 575 VAL A N 1
ATOM 4018 C CA . VAL A 1 575 ? -1.834 -4.010 -0.817 1.00 95.50 575 VAL A CA 1
ATOM 4019 C C . VAL A 1 575 ? -1.899 -2.505 -0.514 1.00 95.50 575 VAL A C 1
ATOM 4021 O O . VAL A 1 575 ? -0.885 -1.849 -0.271 1.00 95.50 575 VAL A O 1
ATOM 4024 N N . ASN A 1 576 ? -3.099 -1.928 -0.563 1.00 94.38 576 ASN A N 1
ATOM 4025 C CA . ASN A 1 576 ? -3.358 -0.497 -0.436 1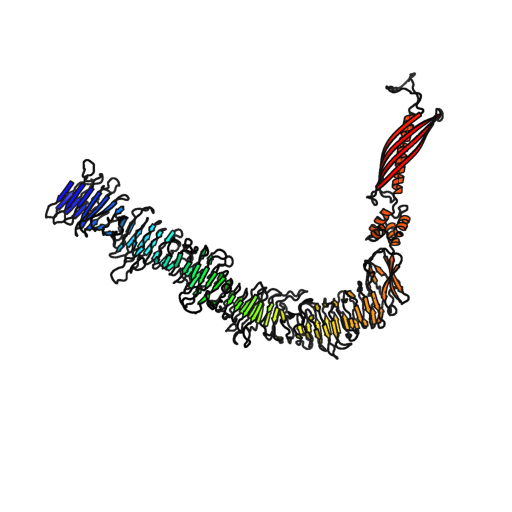.00 94.38 576 ASN A CA 1
ATOM 4026 C C . ASN A 1 576 ? -3.068 0.046 0.973 1.00 94.38 576 ASN A C 1
ATOM 4028 O O . ASN A 1 576 ? -3.407 -0.547 1.997 1.00 94.38 576 ASN A O 1
ATOM 4032 N N . THR A 1 577 ? -2.481 1.238 1.042 1.00 90.19 577 THR A N 1
ATOM 4033 C CA . THR A 1 577 ? -2.204 1.930 2.314 1.00 90.19 577 THR A CA 1
ATOM 4034 C C . THR A 1 577 ? -3.320 2.890 2.723 1.00 90.19 577 THR A C 1
ATOM 4036 O O . THR A 1 577 ? -3.483 3.171 3.908 1.00 90.19 577 THR A O 1
ATOM 4039 N N . THR A 1 578 ? -4.104 3.373 1.759 1.00 92.38 578 THR A N 1
ATOM 4040 C CA . THR A 1 578 ? -5.279 4.234 1.951 1.00 92.38 578 THR A CA 1
ATOM 4041 C C . THR A 1 578 ? -6.547 3.500 1.525 1.00 92.38 578 THR A C 1
ATOM 4043 O O . THR A 1 578 ? -6.440 2.545 0.757 1.00 92.38 578 THR A O 1
ATOM 4046 N N . PRO A 1 579 ? -7.747 3.917 1.969 1.00 94.56 579 PRO A N 1
ATOM 4047 C CA . PRO A 1 579 ? -8.987 3.324 1.485 1.00 94.56 579 PRO A CA 1
ATOM 4048 C C . PRO A 1 579 ? -9.088 3.361 -0.046 1.00 94.56 579 PRO A C 1
ATOM 4050 O O . PRO A 1 579 ? -8.784 4.392 -0.651 1.00 94.56 579 PRO A O 1
ATOM 4053 N N . ILE A 1 580 ? -9.512 2.253 -0.654 1.00 96.31 580 ILE A N 1
ATOM 4054 C CA . ILE A 1 580 ? -9.705 2.125 -2.105 1.00 96.31 580 ILE A CA 1
ATOM 4055 C C . ILE A 1 580 ? -11.093 1.585 -2.434 1.00 96.31 580 ILE A C 1
ATOM 4057 O O . ILE A 1 580 ? -11.759 0.949 -1.616 1.00 96.31 580 ILE A O 1
ATOM 4061 N N . THR A 1 581 ? -11.518 1.824 -3.669 1.00 95.00 581 THR A N 1
ATOM 4062 C CA . THR A 1 581 ? -12.716 1.224 -4.252 1.00 95.00 581 THR A CA 1
ATOM 4063 C C . THR A 1 581 ? -12.337 0.362 -5.451 1.00 95.00 581 THR A C 1
ATOM 4065 O O . THR A 1 581 ? -11.649 0.818 -6.366 1.00 95.00 581 THR A O 1
ATOM 4068 N N . VAL A 1 582 ? -12.828 -0.874 -5.453 1.00 94.06 582 VAL A N 1
ATOM 4069 C CA . VAL A 1 582 ? -12.846 -1.772 -6.607 1.00 94.06 582 VAL A CA 1
ATOM 4070 C C . VAL A 1 582 ? -14.228 -1.667 -7.234 1.00 94.06 582 VAL A C 1
ATOM 4072 O O . VAL A 1 582 ? -15.225 -1.939 -6.576 1.00 94.06 582 VAL A O 1
ATOM 4075 N N . THR A 1 583 ? -14.305 -1.222 -8.482 1.00 91.56 583 THR A N 1
ATOM 4076 C CA . THR A 1 583 ? -15.566 -1.054 -9.211 1.00 91.56 583 THR A CA 1
ATOM 4077 C C . THR A 1 583 ? -15.656 -2.076 -10.334 1.00 91.56 583 THR A C 1
ATOM 4079 O O . THR A 1 583 ? -14.839 -2.051 -11.252 1.00 91.56 583 THR A O 1
ATOM 4082 N N . LEU A 1 584 ? -16.660 -2.943 -10.270 1.00 88.81 584 LEU A N 1
ATOM 4083 C CA . LEU A 1 584 ? -16.957 -3.952 -11.282 1.00 88.81 584 LEU A CA 1
ATOM 4084 C C . LEU A 1 584 ? -18.207 -3.513 -12.062 1.00 88.81 584 LEU A C 1
ATOM 4086 O O . LEU A 1 584 ? -19.297 -3.364 -11.497 1.00 88.81 584 LEU A O 1
ATOM 4090 N N . ASN A 1 585 ? -18.046 -3.209 -13.353 1.00 84.50 585 ASN A N 1
ATOM 4091 C CA . ASN A 1 585 ? -19.122 -2.644 -14.182 1.00 84.50 585 ASN A CA 1
ATOM 4092 C C . ASN A 1 585 ? -20.164 -3.691 -14.611 1.00 84.50 585 ASN A C 1
ATOM 4094 O O . ASN A 1 585 ? -21.288 -3.329 -14.969 1.00 84.50 585 ASN A O 1
ATOM 4098 N N . LYS A 1 586 ? -19.805 -4.974 -14.594 1.00 77.75 586 LYS A N 1
ATOM 4099 C CA . LYS A 1 586 ? -20.650 -6.112 -14.961 1.00 77.75 586 LYS A CA 1
ATOM 4100 C C . LYS A 1 586 ? -20.566 -7.184 -13.874 1.00 77.75 586 LYS A C 1
ATOM 4102 O O . LYS A 1 586 ? -19.620 -7.225 -13.098 1.00 77.75 586 LYS A O 1
ATOM 4107 N N . GLN A 1 587 ? -21.587 -8.035 -13.811 1.00 66.56 587 GLN A N 1
ATOM 4108 C CA . GLN A 1 587 ? -21.542 -9.236 -12.976 1.00 66.56 587 GLN A CA 1
ATOM 4109 C C . GLN A 1 587 ? -20.821 -10.358 -13.723 1.00 66.56 587 GLN A C 1
ATOM 4111 O O . GLN A 1 587 ? -20.918 -10.448 -14.952 1.00 66.56 587 GLN A O 1
ATOM 4116 N N . ALA A 1 588 ? -20.115 -11.185 -12.961 1.00 58.31 588 ALA A N 1
ATOM 4117 C CA . ALA A 1 588 ? -19.371 -12.339 -13.431 1.00 58.31 588 ALA A CA 1
ATOM 4118 C C . ALA A 1 588 ? -20.323 -13.442 -13.957 1.00 58.31 588 ALA A C 1
ATOM 4120 O O . ALA A 1 588 ? -21.494 -13.536 -13.571 1.00 58.31 588 ALA A O 1
ATOM 4121 N N . GLY A 1 589 ? -19.856 -14.255 -14.902 1.00 56.84 589 GLY A N 1
ATOM 4122 C CA . GLY A 1 589 ? -20.542 -15.462 -15.350 1.00 56.84 589 GLY A CA 1
ATOM 4123 C C . GLY A 1 589 ? -20.499 -16.590 -14.300 1.00 56.84 589 GLY A C 1
ATOM 4124 O O . GLY A 1 589 ? -19.817 -16.493 -13.285 1.00 56.84 589 GLY A O 1
ATOM 4125 N N . PRO A 1 590 ? -21.217 -17.709 -14.514 1.00 47.06 590 PRO A N 1
ATOM 4126 C CA . PRO A 1 590 ? -21.300 -18.812 -13.546 1.00 47.06 590 PRO A CA 1
ATOM 4127 C C . PRO A 1 590 ? -19.994 -19.589 -13.275 1.00 47.06 590 PRO A C 1
ATOM 4129 O O . PRO A 1 590 ? -20.032 -20.523 -12.479 1.00 47.06 590 PRO A O 1
ATOM 4132 N N . VAL A 1 591 ? -18.887 -19.284 -13.964 1.00 47.12 591 VAL A N 1
ATOM 4133 C CA . VAL A 1 591 ? -17.635 -20.074 -13.976 1.00 47.12 591 VAL A CA 1
ATOM 4134 C C . VAL A 1 591 ? -16.471 -19.304 -13.322 1.00 47.12 591 VAL A C 1
ATOM 4136 O O . VAL A 1 591 ? -15.314 -19.677 -13.462 1.00 47.12 591 VAL A O 1
ATOM 4139 N N . ASP A 1 592 ? -16.778 -18.241 -12.577 1.00 57.72 592 ASP A N 1
ATOM 4140 C CA . ASP A 1 592 ? -15.837 -17.160 -12.268 1.00 57.72 592 ASP A CA 1
ATOM 4141 C C . ASP A 1 592 ? -15.386 -17.192 -10.795 1.00 57.72 592 ASP A C 1
ATOM 4143 O O . ASP A 1 592 ? -15.507 -16.211 -10.057 1.00 57.72 592 ASP A O 1
ATOM 4147 N N . ASN A 1 593 ? -14.886 -18.347 -10.348 1.00 75.88 593 ASN A N 1
ATOM 4148 C CA . ASN A 1 593 ? -14.501 -18.552 -8.952 1.00 75.88 593 ASN A CA 1
ATOM 4149 C C . ASN A 1 593 ? -13.052 -18.120 -8.715 1.00 75.88 593 ASN A C 1
ATOM 4151 O O . ASN A 1 593 ? -12.132 -18.691 -9.287 1.00 75.88 593 ASN A O 1
ATOM 4155 N N . LEU A 1 594 ? -12.821 -17.158 -7.825 1.00 87.75 594 LEU A N 1
ATOM 4156 C CA . LEU A 1 594 ? -11.474 -16.889 -7.322 1.00 87.75 594 LEU A CA 1
ATOM 4157 C C . LEU A 1 594 ? -11.106 -17.950 -6.283 1.00 87.75 594 LEU A C 1
ATOM 4159 O O . LEU A 1 594 ? -11.937 -18.370 -5.479 1.00 87.75 594 LEU A O 1
ATOM 4163 N N . LYS A 1 595 ? -9.831 -18.336 -6.241 1.00 90.69 595 LYS A N 1
ATOM 4164 C CA . LYS A 1 595 ? -9.315 -19.201 -5.175 1.00 90.69 595 LYS A CA 1
ATOM 4165 C C . LYS A 1 595 ? -9.348 -18.492 -3.826 1.00 90.69 595 LYS A C 1
ATOM 4167 O O . LYS A 1 595 ? -9.620 -19.113 -2.799 1.00 90.69 595 LYS A O 1
ATOM 4172 N N . GLN A 1 596 ? -8.957 -17.217 -3.828 1.00 92.31 596 GLN A N 1
ATOM 4173 C CA . GLN A 1 596 ? -8.752 -16.436 -2.617 1.00 92.31 596 GLN A CA 1
ATOM 4174 C C . GLN A 1 596 ? -8.796 -14.933 -2.906 1.00 92.31 596 GLN A C 1
ATOM 4176 O O . GLN A 1 596 ? -8.234 -14.458 -3.896 1.00 92.31 596 GLN A O 1
ATOM 4181 N N . ILE A 1 597 ? -9.401 -14.182 -1.986 1.00 94.19 597 ILE A N 1
ATOM 4182 C CA . ILE A 1 597 ? -9.183 -12.740 -1.852 1.00 94.19 597 ILE A CA 1
ATOM 4183 C C . ILE A 1 597 ? -8.316 -12.510 -0.616 1.00 94.19 597 ILE A C 1
ATOM 4185 O O . ILE A 1 597 ? -8.683 -12.916 0.487 1.00 94.19 597 ILE A O 1
ATOM 4189 N N . THR A 1 598 ? -7.186 -11.837 -0.794 1.00 95.50 598 THR A N 1
ATOM 4190 C CA . THR A 1 598 ? -6.250 -11.504 0.278 1.00 95.50 598 THR A CA 1
ATOM 4191 C C . THR A 1 598 ? -6.242 -10.000 0.523 1.00 95.50 598 THR A C 1
ATOM 4193 O O . THR A 1 598 ? -6.164 -9.200 -0.407 1.00 95.50 598 THR A O 1
ATOM 4196 N N . VAL A 1 599 ? -6.308 -9.590 1.785 1.00 95.50 599 VAL A N 1
ATOM 4197 C CA . VAL A 1 599 ? -6.096 -8.209 2.218 1.00 95.50 599 VAL A CA 1
ATOM 4198 C C . VAL A 1 599 ? -4.784 -8.167 2.988 1.00 95.50 599 VAL A C 1
ATOM 4200 O O . VAL A 1 599 ? -4.690 -8.719 4.082 1.00 95.50 599 VAL A O 1
ATOM 4203 N N . SER A 1 600 ? -3.791 -7.496 2.414 1.00 92.88 600 SER A N 1
ATOM 4204 C CA . SER A 1 600 ? -2.461 -7.283 3.001 1.00 92.88 600 SER A CA 1
ATOM 4205 C C . SER A 1 600 ? -2.167 -5.805 3.279 1.00 92.88 600 SER A C 1
ATOM 4207 O O . SER A 1 600 ? -1.153 -5.448 3.877 1.00 92.88 600 SER A O 1
ATOM 4209 N N . GLY A 1 601 ? -3.046 -4.919 2.807 1.00 89.00 601 GLY A N 1
ATOM 4210 C CA . GLY A 1 601 ? -2.979 -3.477 2.977 1.00 89.00 601 GLY A CA 1
ATOM 4211 C C . GLY A 1 601 ? -3.482 -2.983 4.336 1.00 89.00 601 GLY A C 1
ATOM 4212 O O . GLY A 1 601 ? -4.096 -3.707 5.117 1.00 89.00 601 GLY A O 1
ATOM 4213 N N . ARG A 1 602 ? -3.237 -1.697 4.604 1.00 86.25 602 ARG A N 1
ATOM 4214 C CA . ARG A 1 602 ? -3.728 -0.991 5.804 1.00 86.25 602 ARG A CA 1
ATOM 4215 C C . ARG A 1 602 ? -5.047 -0.255 5.572 1.00 86.25 602 ARG A C 1
ATOM 4217 O O . ARG A 1 602 ? -5.708 0.145 6.524 1.00 86.25 602 ARG A O 1
ATOM 4224 N N . GLY A 1 603 ? -5.389 0.015 4.314 1.00 88.56 603 GLY A N 1
ATOM 4225 C CA . GLY A 1 603 ? -6.590 0.762 3.962 1.00 88.56 603 GLY A CA 1
ATOM 4226 C C . GLY A 1 603 ? -7.798 -0.146 3.761 1.00 88.56 603 GLY A C 1
ATOM 4227 O O . GLY A 1 603 ? -7.666 -1.263 3.269 1.00 88.56 603 GLY A O 1
ATOM 4228 N N . ASN A 1 604 ? -8.990 0.370 4.055 1.00 93.25 604 ASN A N 1
ATOM 4229 C CA . ASN A 1 604 ? -10.235 -0.337 3.758 1.00 93.25 604 ASN A CA 1
ATOM 4230 C C . ASN A 1 604 ? -10.404 -0.569 2.251 1.00 93.25 604 ASN A C 1
ATOM 4232 O O . ASN A 1 604 ? -10.063 0.290 1.436 1.00 93.25 604 ASN A O 1
ATOM 4236 N N . VAL A 1 605 ? -10.991 -1.701 1.892 1.00 95.56 605 VAL A N 1
ATOM 4237 C CA . VAL A 1 605 ? -11.295 -2.066 0.510 1.00 95.56 605 VAL A CA 1
ATOM 4238 C C . VAL A 1 605 ? -12.802 -2.153 0.365 1.00 95.56 605 VAL A C 1
ATOM 4240 O O . VAL A 1 605 ? -13.450 -2.910 1.081 1.00 95.56 605 VAL A O 1
ATOM 4243 N N . VAL A 1 606 ? -13.367 -1.384 -0.562 1.00 94.69 606 VAL A N 1
ATOM 4244 C CA . VAL A 1 606 ? -14.792 -1.464 -0.902 1.00 94.69 606 VAL A CA 1
ATOM 4245 C C . VAL A 1 606 ? -14.941 -2.041 -2.297 1.00 94.69 606 VAL A C 1
ATOM 4247 O O . VAL A 1 606 ? -14.471 -1.429 -3.254 1.00 94.69 606 VAL A O 1
ATOM 4250 N N . ILE A 1 607 ? -15.598 -3.192 -2.422 1.00 91.75 607 ILE A N 1
ATOM 4251 C CA . ILE A 1 607 ? -15.923 -3.786 -3.719 1.00 91.75 607 ILE A CA 1
ATOM 4252 C C . ILE A 1 607 ? -17.367 -3.418 -4.071 1.00 91.75 607 ILE A C 1
ATOM 4254 O O . ILE A 1 607 ? -18.311 -3.810 -3.390 1.00 91.75 607 ILE A O 1
ATOM 4258 N N . ASN A 1 608 ? -17.531 -2.656 -5.150 1.00 87.25 608 ASN A N 1
ATOM 4259 C CA . ASN A 1 608 ? -18.817 -2.214 -5.671 1.00 87.25 608 ASN A CA 1
ATOM 4260 C C . ASN A 1 608 ? -19.100 -2.868 -7.024 1.00 87.25 608 ASN A C 1
ATOM 4262 O O . ASN A 1 608 ? -18.276 -2.801 -7.935 1.00 87.25 608 ASN A O 1
ATOM 4266 N N . GLU A 1 609 ? -20.311 -3.393 -7.186 1.00 82.25 609 GLU A N 1
ATOM 4267 C CA . GLU A 1 609 ? -20.847 -3.858 -8.467 1.00 82.25 609 GLU A CA 1
ATOM 4268 C C . GLU A 1 609 ? -21.925 -2.879 -8.957 1.00 82.25 609 GLU A C 1
ATOM 4270 O O . GLU A 1 609 ? -22.816 -2.500 -8.196 1.00 82.25 609 GLU A O 1
ATOM 4275 N N . ILE A 1 610 ? -21.843 -2.442 -10.219 1.00 72.50 610 ILE A N 1
ATOM 4276 C CA . ILE A 1 610 ? -22.769 -1.448 -10.812 1.00 72.50 610 ILE A CA 1
ATOM 4277 C C . ILE A 1 610 ? -23.669 -2.079 -11.907 1.00 72.50 610 ILE A C 1
ATOM 4279 O O . ILE A 1 610 ? -24.602 -1.444 -12.400 1.00 72.50 610 ILE A O 1
ATOM 4283 N N . GLY A 1 611 ? -23.427 -3.341 -12.286 1.00 61.25 611 GLY A N 1
ATOM 4284 C CA . GLY A 1 611 ? -24.133 -4.049 -13.365 1.00 61.25 611 GLY A CA 1
ATOM 4285 C C . GLY A 1 611 ? -25.558 -4.531 -13.031 1.00 61.25 611 GLY A C 1
ATOM 4286 O O . GLY A 1 611 ? -25.944 -4.642 -11.872 1.00 61.25 611 GLY A O 1
ATOM 4287 N N . ASN A 1 612 ? -26.358 -4.831 -14.068 1.00 55.16 612 ASN A N 1
ATOM 4288 C CA . ASN A 1 612 ? -27.743 -5.318 -13.936 1.00 55.16 612 ASN A CA 1
ATOM 4289 C C . ASN A 1 612 ? -27.817 -6.684 -13.224 1.00 55.16 612 ASN A C 1
ATOM 4291 O O . ASN A 1 612 ? -27.148 -7.627 -13.637 1.00 55.16 612 ASN A O 1
ATOM 4295 N N . ALA A 1 613 ? -28.704 -6.782 -12.228 1.00 45.66 613 ALA A N 1
ATOM 4296 C CA . ALA A 1 613 ? -28.939 -7.958 -11.391 1.00 45.66 613 ALA A CA 1
ATOM 4297 C C . ALA A 1 613 ? -29.412 -9.181 -12.200 1.00 45.66 613 ALA A C 1
ATOM 4299 O O . ALA A 1 613 ? -30.501 -9.155 -12.783 1.00 45.66 613 ALA A O 1
ATOM 4300 N N . GLY A 1 614 ? -28.624 -10.260 -12.212 1.00 51.09 614 GLY A N 1
ATOM 4301 C CA . GLY A 1 614 ? -29.067 -11.518 -12.814 1.00 51.09 614 GLY A CA 1
ATOM 4302 C C . GLY A 1 614 ? -28.208 -12.767 -12.598 1.00 51.09 614 GLY A C 1
ATOM 4303 O O . GLY A 1 614 ? -28.768 -13.845 -12.761 1.00 51.09 614 GLY A O 1
ATOM 4304 N N . ASN A 1 615 ? -26.921 -12.674 -12.233 1.00 47.53 615 ASN A N 1
ATOM 4305 C CA . ASN A 1 615 ? -26.022 -13.835 -12.076 1.00 47.53 615 ASN A CA 1
ATOM 4306 C C . ASN A 1 615 ? -24.970 -13.630 -10.962 1.00 47.53 615 ASN A C 1
ATOM 4308 O O . ASN A 1 615 ? -24.823 -12.527 -10.444 1.00 47.53 615 ASN A O 1
ATOM 4312 N N . ASN A 1 616 ? -24.291 -14.728 -10.597 1.00 53.72 616 ASN A N 1
ATOM 4313 C CA . ASN A 1 616 ? -23.352 -14.876 -9.478 1.00 53.72 616 ASN A CA 1
ATOM 4314 C C . ASN A 1 616 ? -22.305 -13.748 -9.374 1.00 53.72 616 ASN A C 1
ATOM 4316 O O . ASN A 1 616 ? -21.733 -13.303 -10.365 1.00 53.72 616 ASN A O 1
ATOM 4320 N N . HIS A 1 617 ? -22.048 -13.319 -8.138 1.00 55.03 617 HIS A N 1
ATOM 4321 C CA . HIS A 1 617 ? -20.996 -12.364 -7.789 1.00 55.03 617 HIS A CA 1
ATOM 4322 C C . HIS A 1 617 ? -19.603 -12.972 -7.997 1.00 55.03 617 HIS A C 1
ATOM 4324 O O . HIS A 1 617 ? -19.488 -14.192 -8.113 1.00 55.03 617 HIS A O 1
ATOM 4330 N N . ALA A 1 618 ? -18.550 -12.144 -7.984 1.00 51.28 618 ALA A N 1
ATOM 4331 C CA . ALA A 1 618 ? -17.179 -12.647 -7.871 1.00 51.28 618 ALA A CA 1
ATOM 4332 C C . ALA A 1 618 ? -17.072 -13.501 -6.594 1.00 51.28 618 ALA A C 1
ATOM 4334 O O . ALA A 1 618 ? -17.007 -12.978 -5.479 1.00 51.28 618 ALA A O 1
ATOM 4335 N N . ALA A 1 619 ? -17.146 -14.819 -6.763 1.00 60.78 619 ALA A N 1
ATOM 4336 C CA . ALA A 1 619 ? -17.281 -15.767 -5.676 1.00 60.78 619 ALA A CA 1
ATOM 4337 C C . ALA A 1 619 ? -15.897 -16.318 -5.350 1.00 60.78 619 ALA A C 1
ATOM 4339 O O . ALA A 1 619 ? -15.244 -16.947 -6.178 1.00 60.78 619 ALA A O 1
ATOM 4340 N N . THR A 1 620 ? -15.432 -16.050 -4.137 1.00 76.00 620 THR A N 1
ATOM 4341 C CA . THR A 1 620 ? -14.350 -16.817 -3.527 1.00 76.00 620 THR A CA 1
ATOM 4342 C C . THR A 1 620 ? -14.934 -17.558 -2.347 1.00 76.00 620 THR A C 1
ATOM 4344 O O . THR A 1 620 ? -15.717 -16.984 -1.593 1.00 76.00 620 THR A O 1
ATOM 4347 N N . ASP A 1 621 ? -14.500 -18.794 -2.138 1.00 84.44 621 ASP A N 1
ATOM 4348 C CA . ASP A 1 621 ? -14.802 -19.513 -0.903 1.00 84.44 621 ASP A CA 1
ATOM 4349 C C . ASP A 1 621 ? -13.813 -19.141 0.211 1.00 84.44 621 ASP A C 1
ATOM 4351 O O . ASP A 1 621 ? -13.982 -19.562 1.350 1.00 84.44 621 ASP A O 1
ATOM 4355 N N . THR A 1 622 ? -12.754 -18.377 -0.094 1.00 92.31 622 THR A N 1
ATOM 4356 C CA . THR A 1 622 ? -11.707 -18.010 0.870 1.00 92.31 622 THR A CA 1
ATOM 4357 C C . THR A 1 622 ? -11.385 -16.516 0.861 1.00 92.31 622 THR A C 1
ATOM 4359 O O . THR A 1 622 ? -11.048 -15.933 -0.172 1.00 92.31 622 THR A O 1
ATOM 4362 N N . ILE A 1 623 ? -11.399 -15.912 2.047 1.00 94.56 623 ILE A N 1
AT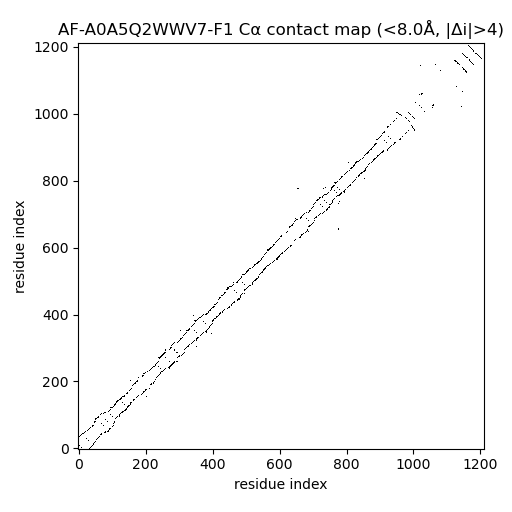OM 4363 C CA . ILE A 1 623 ? -10.914 -14.557 2.320 1.00 94.56 623 ILE A CA 1
ATOM 4364 C C . ILE A 1 623 ? -9.807 -14.650 3.370 1.00 94.56 623 ILE A C 1
ATOM 4366 O O . ILE A 1 623 ? -9.939 -15.373 4.357 1.00 94.56 623 ILE A O 1
ATOM 4370 N N . SER A 1 624 ? -8.702 -13.941 3.160 1.00 95.00 624 SER A N 1
ATOM 4371 C CA . SER A 1 624 ? -7.547 -13.975 4.059 1.00 95.00 624 SER A CA 1
ATOM 4372 C C . SER A 1 624 ? -7.043 -12.577 4.371 1.00 95.00 624 SER A C 1
ATOM 4374 O O . SER A 1 624 ? -6.871 -11.758 3.473 1.00 95.00 624 SER A O 1
ATOM 4376 N N . PHE A 1 625 ? -6.792 -12.303 5.644 1.00 94.56 625 PHE A N 1
ATOM 4377 C CA . PHE A 1 625 ? -6.120 -11.092 6.098 1.00 94.56 625 PHE A CA 1
ATOM 4378 C C . PHE A 1 625 ? -4.666 -11.440 6.431 1.00 94.56 625 PHE A C 1
ATOM 4380 O O . PHE A 1 625 ? -4.393 -12.083 7.443 1.00 94.56 625 PHE A O 1
ATOM 4387 N N . GLU A 1 626 ? -3.724 -11.038 5.575 1.00 92.56 626 GLU A N 1
ATOM 4388 C CA . GLU A 1 626 ? -2.314 -11.444 5.659 1.00 92.56 626 GLU A CA 1
ATOM 4389 C C . GLU A 1 626 ? -1.415 -10.218 5.771 1.00 92.56 626 GLU A C 1
ATOM 4391 O O . GLU A 1 626 ? -1.223 -9.490 4.809 1.00 92.56 626 GLU A O 1
ATOM 4396 N N . ASN A 1 627 ? -0.828 -9.966 6.942 1.00 85.81 627 ASN A N 1
ATOM 4397 C CA . ASN A 1 627 ? -0.072 -8.730 7.220 1.00 85.81 627 ASN A CA 1
ATOM 4398 C C . ASN A 1 627 ? -0.901 -7.429 7.114 1.00 85.81 627 ASN A C 1
ATOM 4400 O O . ASN A 1 627 ? -0.325 -6.338 7.086 1.00 85.81 627 ASN A O 1
ATOM 4404 N N . ALA A 1 628 ? -2.234 -7.524 7.079 1.00 85.94 628 ALA A N 1
ATOM 4405 C CA . ALA A 1 628 ? -3.112 -6.365 7.203 1.00 85.94 628 ALA A CA 1
ATOM 4406 C C . ALA A 1 628 ? -2.934 -5.673 8.567 1.00 85.94 628 ALA A C 1
ATOM 4408 O O . ALA A 1 628 ? -2.456 -6.268 9.535 1.00 85.94 628 ALA A O 1
ATOM 4409 N N . SER A 1 629 ? -3.334 -4.403 8.661 1.00 84.94 629 SER A N 1
ATOM 4410 C CA . SER A 1 629 ? -3.439 -3.745 9.967 1.00 84.94 629 SER A CA 1
ATOM 4411 C C . SER A 1 629 ? -4.708 -4.166 10.701 1.00 84.94 629 SER A C 1
ATOM 4413 O O . SER A 1 629 ? -5.731 -4.440 10.069 1.00 84.94 629 SER A O 1
ATOM 4415 N N . LEU A 1 630 ? -4.672 -4.097 12.033 1.00 85.69 630 LEU A N 1
ATOM 4416 C CA . LEU A 1 630 ? -5.891 -4.075 12.841 1.00 85.69 630 LEU A CA 1
ATOM 4417 C C . LEU A 1 630 ? -6.832 -2.962 12.325 1.00 85.69 630 LEU A C 1
ATOM 4419 O O . LEU A 1 630 ? -6.375 -1.939 11.793 1.00 85.69 630 LEU A O 1
ATOM 4423 N N . GLY A 1 631 ? -8.135 -3.235 12.337 1.00 81.75 631 GLY A N 1
ATOM 4424 C CA . GLY A 1 631 ? -9.179 -2.334 11.849 1.00 81.75 631 GLY A CA 1
ATOM 4425 C C . GLY A 1 631 ? -9.380 -2.292 10.328 1.00 81.75 631 GLY A C 1
ATOM 4426 O O . GLY A 1 631 ? -10.370 -1.702 9.873 1.00 81.75 631 GLY A O 1
ATOM 4427 N N . ALA A 1 632 ? -8.502 -2.923 9.533 1.00 89.88 632 ALA A N 1
ATOM 4428 C CA . ALA A 1 632 ? -8.662 -3.006 8.080 1.00 89.88 632 ALA A CA 1
ATOM 4429 C C . ALA A 1 632 ? -9.959 -3.747 7.727 1.00 89.88 632 ALA A C 1
ATOM 4431 O O . ALA A 1 632 ? -10.204 -4.853 8.210 1.00 89.88 632 ALA A O 1
ATOM 4432 N N . ALA A 1 633 ? -10.796 -3.139 6.886 1.00 92.94 633 ALA A N 1
ATOM 4433 C CA . ALA A 1 633 ? -12.091 -3.699 6.516 1.00 92.94 633 ALA A CA 1
ATOM 4434 C C . ALA A 1 633 ? -12.202 -3.986 5.013 1.00 92.94 633 ALA A C 1
ATOM 4436 O O . ALA A 1 633 ? -11.897 -3.122 4.188 1.00 92.94 633 ALA A O 1
ATOM 4437 N N . LEU A 1 634 ? -12.705 -5.173 4.672 1.00 95.44 634 LEU A N 1
ATOM 4438 C CA . LEU A 1 634 ? -13.150 -5.545 3.331 1.00 95.44 634 LEU A CA 1
ATOM 4439 C C . LEU A 1 634 ? -14.678 -5.485 3.277 1.00 95.44 634 LEU A C 1
ATOM 4441 O O . LEU A 1 634 ? -15.350 -6.223 3.990 1.00 95.44 634 LEU A O 1
ATOM 4445 N N . PHE A 1 635 ? -15.229 -4.623 2.429 1.00 93.94 635 PHE A N 1
ATOM 4446 C CA . PHE A 1 635 ? -16.663 -4.537 2.172 1.00 93.94 635 PHE A CA 1
ATOM 4447 C C . PHE A 1 635 ? -16.976 -5.310 0.896 1.00 93.94 635 PHE A C 1
ATOM 4449 O O . PHE A 1 635 ? -16.514 -4.933 -0.186 1.00 93.94 635 PHE A O 1
ATOM 4456 N N . LEU A 1 636 ? -17.740 -6.392 1.038 1.00 90.69 636 LEU A N 1
ATOM 4457 C CA . LEU A 1 636 ? -18.197 -7.189 -0.093 1.00 90.69 636 LEU A CA 1
ATOM 4458 C C . LEU A 1 636 ? -19.345 -6.487 -0.834 1.00 90.69 636 LEU A C 1
ATOM 4460 O O . LEU A 1 636 ? -20.064 -5.677 -0.235 1.00 90.69 636 LEU A O 1
ATOM 4464 N N . PRO A 1 637 ? -19.554 -6.820 -2.119 1.00 86.62 637 PRO A N 1
ATOM 4465 C CA . PRO A 1 637 ? -20.731 -6.394 -2.855 1.00 86.62 637 PRO A CA 1
ATOM 4466 C C . PRO A 1 637 ? -22.037 -6.745 -2.139 1.00 86.62 637 PRO A C 1
ATOM 4468 O O . PRO A 1 637 ? -22.156 -7.741 -1.422 1.00 86.62 637 PRO A O 1
ATOM 4471 N N . ASN A 1 638 ? -23.047 -5.914 -2.377 1.00 84.75 638 ASN A N 1
ATOM 4472 C CA . ASN A 1 638 ? -24.388 -6.120 -1.851 1.00 84.75 638 ASN A CA 1
ATOM 4473 C C . ASN A 1 638 ? -24.980 -7.448 -2.360 1.00 84.75 638 ASN A C 1
ATOM 4475 O O . ASN A 1 638 ? -25.029 -7.660 -3.570 1.00 84.75 638 ASN A O 1
ATOM 4479 N N . GLY A 1 639 ? -25.475 -8.294 -1.457 1.00 84.75 639 GLY A N 1
ATOM 4480 C CA . GLY A 1 639 ? -26.075 -9.590 -1.785 1.00 84.75 639 GLY A CA 1
ATOM 4481 C C . GLY A 1 639 ? -25.185 -10.814 -1.539 1.00 84.75 639 GLY A C 1
ATOM 4482 O O . GLY A 1 639 ? -25.698 -11.927 -1.640 1.00 84.75 639 GLY A O 1
ATOM 4483 N N . ILE A 1 640 ? -23.904 -10.646 -1.176 1.00 85.69 640 ILE A N 1
ATOM 4484 C CA . ILE A 1 640 ? -23.001 -11.773 -0.869 1.00 85.69 640 ILE A CA 1
ATOM 4485 C C . ILE A 1 640 ? -23.095 -12.168 0.616 1.00 85.69 640 ILE A C 1
ATOM 4487 O O . ILE A 1 640 ? -22.762 -11.343 1.475 1.00 85.69 640 ILE A O 1
ATOM 4491 N N . PRO A 1 641 ? -23.538 -13.401 0.943 1.00 89.81 641 PRO A N 1
ATOM 4492 C CA . PRO A 1 641 ? -23.650 -13.860 2.323 1.00 89.81 641 PRO A CA 1
ATOM 4493 C C . PRO A 1 641 ? -22.311 -14.383 2.860 1.00 89.81 641 PRO A C 1
ATOM 4495 O O . PRO A 1 641 ? -21.376 -14.650 2.107 1.00 89.81 641 PRO A O 1
ATOM 4498 N N . LEU A 1 642 ? -22.233 -14.575 4.178 1.00 91.88 642 LEU A N 1
ATOM 4499 C CA . LEU A 1 642 ? -21.093 -15.236 4.827 1.00 91.88 642 LEU A CA 1
ATOM 4500 C C . LEU A 1 642 ? -21.124 -16.769 4.686 1.00 91.88 642 LEU A C 1
ATOM 4502 O O . LEU A 1 642 ? -20.175 -17.434 5.092 1.00 91.88 642 LEU A O 1
ATOM 4506 N N . ASP A 1 643 ? -22.205 -17.339 4.160 1.00 91.44 643 ASP A N 1
ATOM 4507 C CA . ASP A 1 643 ? -22.473 -18.777 4.101 1.00 91.44 643 ASP A CA 1
ATOM 4508 C C . ASP A 1 643 ? -21.371 -19.533 3.346 1.00 91.44 643 ASP A C 1
ATOM 4510 O O . ASP A 1 643 ? -21.077 -19.243 2.190 1.00 91.44 643 ASP A O 1
ATOM 4514 N N . GLY A 1 644 ? -20.760 -20.528 3.996 1.00 88.62 644 GLY A N 1
ATOM 4515 C CA . GLY A 1 644 ? -19.735 -21.378 3.377 1.00 88.62 644 GLY A CA 1
ATOM 4516 C C . GLY A 1 644 ? -18.354 -20.732 3.199 1.00 88.62 644 GLY A C 1
ATOM 4517 O O . GLY A 1 644 ? -17.404 -21.448 2.888 1.00 88.62 644 GLY A O 1
ATOM 4518 N N . LEU A 1 645 ? -18.204 -19.427 3.464 1.00 91.25 645 LEU A N 1
ATOM 4519 C CA . LEU A 1 645 ? -16.916 -18.740 3.374 1.00 91.25 645 LEU A CA 1
ATOM 4520 C C . LEU A 1 645 ? -15.926 -19.231 4.433 1.00 91.25 645 LEU A C 1
ATOM 4522 O O . LEU A 1 645 ? -16.237 -19.336 5.621 1.00 91.25 645 LEU A O 1
ATOM 4526 N N . THR A 1 646 ? -14.692 -19.438 3.999 1.00 94.06 646 THR A N 1
ATOM 4527 C CA . THR A 1 646 ? -13.519 -19.593 4.849 1.00 94.06 646 THR A CA 1
ATOM 4528 C C . THR A 1 646 ? -12.859 -18.230 5.043 1.00 94.06 646 THR A C 1
ATOM 4530 O O . THR A 1 646 ? -12.430 -17.607 4.075 1.00 94.06 646 THR A O 1
ATOM 4533 N N . ILE A 1 647 ? -12.739 -17.765 6.285 1.00 94.88 647 ILE A N 1
ATOM 4534 C CA . ILE A 1 647 ? -12.135 -16.469 6.621 1.00 94.88 647 ILE A CA 1
ATOM 4535 C C . ILE A 1 647 ? -10.941 -16.717 7.536 1.00 94.88 647 ILE A C 1
ATOM 4537 O O . ILE A 1 647 ? -11.100 -17.219 8.648 1.00 94.88 647 ILE A O 1
ATOM 4541 N N . LYS A 1 648 ? -9.742 -16.370 7.071 1.00 93.50 648 LYS A N 1
ATOM 4542 C CA . LYS A 1 648 ? -8.481 -16.577 7.795 1.00 93.50 648 LYS A CA 1
ATOM 4543 C C . LYS A 1 648 ? -7.805 -15.248 8.096 1.00 93.50 648 LYS A C 1
ATOM 4545 O O . LYS A 1 648 ? -7.976 -14.276 7.364 1.00 93.50 648 LYS A O 1
ATOM 4550 N N . SER A 1 649 ? -7.006 -15.225 9.153 1.00 91.75 649 SER A N 1
ATOM 4551 C CA . SER A 1 649 ? -6.140 -14.100 9.486 1.00 91.75 649 SER A CA 1
ATOM 4552 C C . SER A 1 649 ? -4.784 -14.622 9.944 1.00 91.75 649 SER A C 1
ATOM 4554 O O . SER A 1 649 ? -4.718 -15.615 10.660 1.00 91.75 649 SER A O 1
ATOM 4556 N N . THR A 1 650 ? -3.707 -13.959 9.533 1.00 90.62 650 THR A N 1
ATOM 4557 C CA . THR A 1 650 ? -2.376 -14.093 10.154 1.00 90.62 650 THR A CA 1
ATOM 4558 C C . THR A 1 650 ? -1.990 -12.824 10.913 1.00 90.62 650 THR A C 1
ATOM 4560 O O . THR A 1 650 ? -0.828 -12.644 11.285 1.00 90.62 650 THR A O 1
ATOM 4563 N N . VAL A 1 651 ? -2.929 -11.885 11.041 1.00 84.69 651 VAL A N 1
ATOM 4564 C CA . VAL A 1 651 ? -2.759 -10.674 11.835 1.00 84.69 651 VAL A CA 1
ATOM 4565 C C . VAL A 1 651 ? -2.932 -11.094 13.284 1.00 84.69 651 VAL A C 1
ATOM 4567 O O . VAL A 1 651 ? -4.032 -11.459 13.695 1.00 84.69 651 VAL A O 1
ATOM 4570 N N . GLY A 1 652 ? -1.819 -11.100 14.017 1.00 74.62 652 GLY A N 1
ATOM 4571 C CA . GLY A 1 652 ? -1.816 -11.438 15.430 1.00 74.62 652 GLY A CA 1
ATOM 4572 C C . GLY A 1 652 ? -2.574 -10.375 16.207 1.00 74.62 652 GLY A C 1
ATOM 4573 O O . GLY A 1 652 ? -2.174 -9.209 16.221 1.00 74.62 652 GLY A O 1
ATOM 4574 N N . ASN A 1 653 ? -3.646 -10.792 16.866 1.00 71.00 653 ASN A N 1
ATOM 4575 C CA . ASN A 1 653 ? -4.390 -9.934 17.766 1.00 71.00 653 ASN A CA 1
ATOM 4576 C C . ASN A 1 653 ? -3.919 -10.318 19.164 1.00 71.00 653 ASN A C 1
ATOM 4578 O O . ASN A 1 653 ? -4.313 -11.362 19.685 1.00 71.00 653 ASN A O 1
ATOM 4582 N N . GLU A 1 654 ? -3.004 -9.538 19.749 1.00 57.47 654 GLU A N 1
ATOM 4583 C CA . GLU A 1 654 ? -2.626 -9.766 21.143 1.00 57.47 654 GLU A CA 1
ATOM 4584 C C . GLU A 1 654 ? -3.916 -9.785 21.972 1.00 57.47 654 GLU A C 1
ATOM 4586 O O . GLU A 1 654 ? -4.727 -8.866 21.888 1.00 57.47 654 GLU A O 1
ATOM 4591 N N . THR A 1 655 ? -4.140 -10.847 22.748 1.00 51.75 655 THR A N 1
ATOM 4592 C CA . THR A 1 655 ? -5.330 -11.052 23.596 1.00 51.75 655 THR A CA 1
ATOM 4593 C C . THR A 1 655 ? -5.390 -10.070 24.783 1.00 51.75 655 THR A C 1
ATOM 4595 O O . THR A 1 655 ? -5.809 -10.432 25.882 1.00 51.75 655 THR A O 1
ATOM 4598 N N . ALA A 1 656 ? -4.883 -8.849 24.612 1.00 40.75 656 ALA A N 1
ATOM 4599 C CA . ALA A 1 656 ? -4.617 -7.874 25.652 1.00 40.75 656 ALA A CA 1
ATOM 4600 C C . ALA A 1 656 ? -5.725 -6.812 25.696 1.00 40.75 656 ALA A C 1
ATOM 4602 O O . ALA A 1 656 ? -5.673 -5.805 25.003 1.00 40.75 656 ALA A O 1
ATOM 4603 N N . THR A 1 657 ? -6.717 -7.077 26.549 1.00 44.72 657 THR A N 1
ATOM 4604 C CA . THR A 1 657 ? -7.485 -6.107 27.354 1.00 44.72 657 THR A CA 1
ATOM 4605 C C . THR A 1 657 ? -7.712 -4.717 26.738 1.00 44.72 657 THR A C 1
ATOM 4607 O O . THR A 1 657 ? -6.866 -3.832 26.879 1.00 44.72 657 THR A O 1
ATOM 4610 N N . GLY A 1 658 ? -8.900 -4.480 26.180 1.00 49.94 658 GLY A N 1
ATOM 4611 C CA . GLY A 1 658 ? -9.413 -3.118 26.005 1.00 49.94 658 GLY A CA 1
ATOM 4612 C C . GLY A 1 658 ? -10.416 -2.973 24.875 1.00 49.94 658 GLY A C 1
ATOM 4613 O O . GLY A 1 658 ? -11.591 -2.776 25.146 1.00 49.94 658 GLY A O 1
ATOM 4614 N N . ASP A 1 659 ? -9.970 -3.133 23.630 1.00 55.06 659 ASP A N 1
ATOM 4615 C CA . ASP A 1 659 ? -10.775 -2.830 22.445 1.00 55.06 659 ASP A CA 1
ATOM 4616 C C . ASP A 1 659 ? -10.635 -3.947 21.402 1.00 55.06 659 ASP A C 1
ATOM 4618 O O . ASP A 1 659 ? -9.526 -4.371 21.071 1.00 55.06 659 ASP A O 1
ATOM 4622 N N . PHE A 1 660 ? -11.762 -4.439 20.882 1.00 67.56 660 PHE A N 1
ATOM 4623 C CA . PHE A 1 660 ? -11.828 -5.492 19.864 1.00 67.56 660 PHE A CA 1
ATOM 4624 C C . PHE A 1 660 ? -11.389 -4.963 18.483 1.00 67.56 660 PHE A C 1
ATOM 4626 O O . PHE A 1 660 ? -12.202 -4.811 17.571 1.00 67.56 660 PHE A O 1
ATOM 4633 N N . ASP A 1 661 ? -10.105 -4.633 18.332 1.00 78.38 661 ASP A N 1
ATOM 4634 C CA . ASP A 1 661 ? -9.530 -4.149 17.075 1.00 78.38 661 ASP A CA 1
ATOM 4635 C C . ASP A 1 661 ? -8.982 -5.322 16.255 1.00 78.38 661 ASP A C 1
ATOM 4637 O O . ASP A 1 661 ? -7.943 -5.896 16.571 1.00 78.38 661 ASP A O 1
ATOM 4641 N N . VAL A 1 662 ? -9.713 -5.710 15.210 1.00 86.62 662 VAL A N 1
ATOM 4642 C CA . VAL A 1 662 ? -9.418 -6.878 14.368 1.00 86.62 662 VAL A CA 1
ATOM 4643 C C . VAL A 1 662 ? -9.661 -6.545 12.892 1.00 86.62 662 VAL A C 1
ATOM 4645 O O . VAL A 1 662 ? -10.421 -5.619 12.592 1.00 86.62 662 VAL A O 1
ATOM 4648 N N . PRO A 1 663 ? -9.071 -7.281 11.935 1.00 91.88 663 PRO A N 1
ATOM 4649 C CA . PRO A 1 663 ? -9.475 -7.186 10.536 1.00 91.88 663 PRO A CA 1
ATOM 4650 C C . PRO A 1 663 ? -10.938 -7.609 10.360 1.00 91.88 663 PRO A C 1
ATOM 4652 O O . PRO A 1 663 ? -11.389 -8.579 10.977 1.00 91.88 663 PRO A O 1
ATOM 4655 N N . ARG A 1 664 ? -11.694 -6.887 9.526 1.00 92.12 664 ARG A N 1
ATOM 4656 C CA . ARG A 1 664 ? -13.149 -7.064 9.403 1.00 92.12 664 ARG A CA 1
ATOM 4657 C C . ARG A 1 664 ? -13.594 -7.388 7.986 1.00 92.12 664 ARG A C 1
ATOM 4659 O O . ARG A 1 664 ? -13.162 -6.756 7.024 1.00 92.12 664 ARG A O 1
ATOM 4666 N N . LEU A 1 665 ? -14.552 -8.298 7.874 1.00 94.88 665 LEU A N 1
ATOM 4667 C CA . LEU A 1 665 ? -15.327 -8.537 6.664 1.00 94.88 665 LEU A CA 1
ATOM 4668 C C . LEU A 1 665 ? -16.736 -7.968 6.841 1.00 94.88 665 LEU A C 1
ATOM 4670 O O . LEU A 1 665 ? -17.425 -8.322 7.796 1.00 94.88 665 LEU A O 1
ATOM 4674 N N . ILE A 1 666 ? -17.169 -7.096 5.933 1.00 94.00 666 ILE A N 1
ATOM 4675 C CA . ILE A 1 666 ? -18.467 -6.422 5.994 1.00 94.00 666 ILE A CA 1
ATOM 4676 C C . ILE A 1 666 ? -19.362 -6.911 4.851 1.00 94.00 666 ILE A C 1
ATOM 4678 O O . ILE A 1 666 ? -18.986 -6.799 3.683 1.00 94.00 666 ILE A O 1
ATOM 4682 N N . VAL A 1 667 ? -20.559 -7.397 5.187 1.00 92.56 667 VAL A N 1
ATOM 4683 C CA . VAL A 1 667 ? -21.589 -7.854 4.233 1.00 92.56 667 VAL A CA 1
ATOM 4684 C C . VAL A 1 667 ? -22.823 -6.955 4.268 1.00 92.56 667 VAL A C 1
ATOM 4686 O O . VAL A 1 667 ? -23.096 -6.298 5.275 1.00 92.56 667 VAL A O 1
ATOM 4689 N N . SER A 1 668 ? -23.586 -6.898 3.174 1.00 91.75 668 SER A N 1
ATOM 4690 C CA . SER A 1 668 ? -24.796 -6.071 3.080 1.00 91.75 668 SER A CA 1
ATOM 4691 C C . SER A 1 668 ? -25.864 -6.706 2.180 1.00 91.75 668 SER A C 1
ATOM 4693 O O . SER A 1 668 ? -25.548 -7.444 1.254 1.00 91.75 668 SER A O 1
ATOM 4695 N N . GLY A 1 669 ? -27.131 -6.414 2.484 1.00 89.88 669 GLY A N 1
ATOM 4696 C CA . GLY A 1 669 ? -28.355 -6.731 1.742 1.00 89.88 669 GLY A CA 1
ATOM 4697 C C . GLY A 1 669 ? -28.759 -8.193 1.687 1.00 89.88 669 GLY A C 1
ATOM 4698 O O . GLY A 1 669 ? -29.677 -8.523 0.939 1.00 89.88 669 GLY A O 1
ATOM 4699 N N . VAL A 1 670 ? -28.131 -9.053 2.485 1.00 90.25 670 VAL A N 1
ATOM 4700 C CA . VAL A 1 670 ? -28.465 -10.473 2.575 1.00 90.25 670 VAL A CA 1
ATOM 4701 C C . VAL A 1 670 ? -28.269 -10.985 3.999 1.00 90.25 670 VAL A C 1
ATOM 4703 O O . VAL A 1 670 ? -27.374 -10.531 4.714 1.00 90.25 670 VAL A O 1
ATOM 4706 N N . ASP A 1 671 ? -29.129 -11.909 4.414 1.00 93.00 671 ASP A N 1
ATOM 4707 C CA . ASP A 1 671 ? -28.980 -12.618 5.683 1.00 93.00 671 ASP A CA 1
ATOM 4708 C C . ASP A 1 671 ? -27.945 -13.735 5.528 1.00 93.00 671 ASP A C 1
ATOM 4710 O O . ASP A 1 671 ? -27.797 -14.302 4.449 1.00 93.00 671 ASP A O 1
ATOM 4714 N N . SER A 1 672 ? -27.218 -14.051 6.594 1.00 94.25 672 SER A N 1
ATOM 4715 C CA . SER A 1 672 ? -26.171 -15.072 6.580 1.00 94.25 672 SER A CA 1
ATOM 4716 C C . SER A 1 672 ? -26.366 -16.133 7.660 1.00 94.25 672 SER A C 1
ATOM 4718 O O . SER A 1 672 ? -26.914 -15.877 8.737 1.00 94.25 672 SER A O 1
ATOM 4720 N N . VAL A 1 673 ? -25.865 -17.331 7.390 1.00 95.94 673 VAL A N 1
ATOM 4721 C CA . VAL A 1 673 ? -25.827 -18.477 8.289 1.00 95.94 673 VAL A CA 1
ATOM 4722 C C . VAL A 1 673 ? -24.388 -18.967 8.407 1.00 95.94 673 VAL A C 1
ATOM 4724 O O . VAL A 1 673 ? -23.787 -19.423 7.439 1.00 95.94 673 VAL A O 1
ATOM 4727 N N . ILE A 1 674 ? -23.852 -18.933 9.626 1.00 96.31 674 ILE A N 1
ATOM 4728 C CA . ILE A 1 674 ? -22.567 -19.550 9.950 1.00 96.31 674 ILE A CA 1
ATOM 4729 C C . ILE A 1 674 ? -22.830 -20.988 10.384 1.00 96.31 674 ILE A C 1
ATOM 4731 O O . ILE A 1 674 ? -23.396 -21.231 11.457 1.00 96.31 674 ILE A O 1
ATOM 4735 N N . ALA A 1 675 ? -22.456 -21.940 9.533 1.00 94.31 675 ALA A N 1
ATOM 4736 C CA . ALA A 1 675 ? -22.632 -23.362 9.802 1.00 94.31 675 ALA A CA 1
ATOM 4737 C C . ALA A 1 675 ? -21.618 -23.876 10.838 1.00 94.31 675 ALA A C 1
ATOM 4739 O O . ALA A 1 675 ? -20.518 -23.341 10.976 1.00 94.31 675 ALA A O 1
ATOM 4740 N N . ASP A 1 676 ? -21.967 -24.950 11.548 1.00 91.81 676 ASP A N 1
ATOM 4741 C CA . ASP A 1 676 ? -21.008 -25.634 12.418 1.00 91.81 676 ASP A CA 1
ATOM 4742 C C . ASP A 1 676 ? -19.868 -26.248 11.591 1.00 91.81 676 ASP A C 1
ATOM 4744 O O . ASP A 1 676 ? -20.099 -26.859 10.546 1.00 91.81 676 ASP A O 1
ATOM 4748 N N . GLY A 1 677 ? -18.628 -26.028 12.034 1.00 88.25 677 GLY A N 1
ATOM 4749 C CA . GLY A 1 677 ? -17.415 -26.406 11.303 1.00 88.25 677 GLY A CA 1
ATOM 4750 C C . GLY A 1 677 ? -16.966 -25.429 10.206 1.00 88.25 677 GLY A C 1
ATOM 4751 O O . GLY A 1 677 ? -15.928 -25.672 9.590 1.00 88.25 677 GLY A O 1
ATOM 4752 N N . GLN A 1 678 ? -17.690 -24.328 9.961 1.00 94.00 678 GLN A N 1
ATOM 4753 C CA . GLN A 1 678 ? -17.236 -23.283 9.039 1.00 94.00 678 GLN A CA 1
ATOM 4754 C C . GLN A 1 678 ? -15.981 -22.583 9.591 1.00 94.00 678 GLN A C 1
ATOM 4756 O O . GLN A 1 678 ? -15.955 -22.141 10.739 1.00 94.00 678 GLN A O 1
ATOM 4761 N N . ALA A 1 679 ? -14.926 -22.489 8.778 1.00 92.75 679 ALA A N 1
ATOM 4762 C CA . ALA A 1 679 ? -13.628 -21.974 9.208 1.00 92.75 679 ALA A CA 1
ATOM 4763 C C . ALA A 1 679 ? -13.593 -20.436 9.183 1.00 92.75 679 ALA A C 1
ATOM 4765 O O . ALA A 1 679 ? -13.312 -19.837 8.146 1.00 92.75 679 ALA A O 1
ATOM 4766 N N . ILE A 1 680 ? -13.867 -19.801 10.325 1.00 94.56 680 ILE A N 1
ATOM 4767 C CA . ILE A 1 680 ? -13.808 -18.343 10.505 1.00 94.56 680 ILE A CA 1
ATOM 4768 C C . ILE A 1 680 ? -12.932 -18.021 11.713 1.00 94.56 680 ILE A C 1
ATOM 4770 O O . ILE A 1 680 ? -13.342 -18.276 12.846 1.00 94.56 680 ILE A O 1
ATOM 4774 N N . GLY A 1 681 ? -11.763 -17.433 11.448 1.00 91.81 681 GLY A N 1
ATOM 4775 C CA . GLY A 1 681 ? -10.752 -17.102 12.452 1.00 91.81 681 GLY A CA 1
ATOM 4776 C C . GLY A 1 681 ? -10.141 -18.330 13.135 1.00 91.81 681 GLY A C 1
ATOM 4777 O O . GLY A 1 681 ? -10.514 -19.476 12.873 1.00 91.81 681 GLY A O 1
ATOM 4778 N N . ASP A 1 682 ? -9.203 -18.078 14.041 1.00 90.56 682 ASP A N 1
ATOM 4779 C CA . ASP A 1 682 ? -8.679 -19.067 14.985 1.00 90.56 682 ASP A CA 1
ATOM 4780 C C . ASP A 1 682 ? -8.382 -18.415 16.344 1.00 90.56 682 ASP A C 1
ATOM 4782 O O . ASP A 1 682 ? -8.569 -17.213 16.515 1.00 90.56 682 ASP A O 1
ATOM 4786 N N . GLN A 1 683 ? -7.958 -19.209 17.331 1.00 85.44 683 GLN A N 1
ATOM 4787 C CA . GLN A 1 683 ? -7.748 -18.745 18.706 1.00 85.44 683 GLN A CA 1
ATOM 4788 C C . GLN A 1 683 ? -6.729 -17.597 18.826 1.00 85.44 683 GLN A C 1
ATOM 4790 O O . GLN A 1 683 ? -6.869 -16.777 19.735 1.00 85.44 683 GLN A O 1
ATOM 4795 N N . ASP A 1 684 ? -5.741 -17.539 17.933 1.00 84.50 684 ASP A N 1
ATOM 4796 C CA . ASP A 1 684 ? -4.658 -16.553 17.965 1.00 84.50 684 ASP A CA 1
ATOM 4797 C C . ASP A 1 684 ? -4.937 -15.369 17.015 1.00 84.50 684 ASP A C 1
ATOM 4799 O O . ASP A 1 684 ? -4.418 -14.268 17.206 1.00 84.50 684 ASP A O 1
ATOM 4803 N N . ASN A 1 685 ? -5.783 -15.577 16.000 1.00 88.12 685 ASN A N 1
ATOM 4804 C CA . ASN A 1 685 ? -6.079 -14.626 14.932 1.00 88.12 685 ASN A CA 1
ATOM 4805 C C . ASN A 1 685 ? -7.599 -14.479 14.745 1.00 88.12 685 ASN A C 1
ATOM 4807 O O . ASN A 1 685 ? -8.197 -14.946 13.768 1.00 88.12 685 ASN A O 1
ATOM 4811 N N . ILE A 1 686 ? -8.233 -13.818 15.713 1.00 89.12 686 ILE A N 1
ATOM 4812 C CA . ILE A 1 686 ? -9.666 -13.499 15.690 1.00 89.12 686 ILE A CA 1
ATOM 4813 C C . ILE A 1 686 ? -9.995 -12.548 14.520 1.00 89.12 686 ILE A C 1
ATOM 4815 O O . ILE A 1 686 ? -9.189 -11.700 14.139 1.00 89.12 686 ILE A O 1
ATOM 4819 N N . VAL A 1 687 ? -11.195 -12.649 13.944 1.00 92.12 687 VAL A N 1
ATOM 4820 C CA . VAL A 1 687 ? -11.664 -11.735 12.879 1.00 92.12 687 VAL A CA 1
ATOM 4821 C C . VAL A 1 687 ? -12.958 -11.020 13.264 1.00 92.12 687 VAL A C 1
ATOM 4823 O O . VAL A 1 687 ? -13.655 -11.411 14.198 1.00 92.12 687 VAL A O 1
ATOM 4826 N N . GLY A 1 688 ? -13.304 -9.949 12.558 1.00 92.38 688 GLY A N 1
ATOM 4827 C CA . GLY A 1 688 ? -14.572 -9.247 12.738 1.00 92.38 688 GLY A CA 1
ATOM 4828 C C . GLY A 1 688 ? -15.530 -9.500 11.581 1.00 92.38 688 GLY A C 1
ATOM 4829 O O . GLY A 1 688 ? -15.139 -9.470 10.415 1.00 92.38 688 GLY A O 1
ATOM 4830 N N . LEU A 1 689 ? -16.801 -9.710 11.900 1.00 94.75 689 LEU A N 1
ATOM 4831 C CA . LEU A 1 689 ? -17.895 -9.824 10.940 1.00 94.75 689 LEU A CA 1
ATOM 4832 C C . LEU A 1 689 ? -18.814 -8.619 11.121 1.00 94.75 689 LEU A C 1
ATOM 4834 O O . LEU A 1 689 ? -19.362 -8.409 12.200 1.00 94.75 689 LEU A O 1
ATOM 4838 N N . GLY A 1 690 ? -18.980 -7.804 10.087 1.00 92.38 690 GLY A N 1
ATOM 4839 C CA . GLY A 1 690 ? -19.779 -6.588 10.166 1.00 92.38 690 GLY A CA 1
ATOM 4840 C C . GLY A 1 690 ? -20.987 -6.593 9.243 1.00 92.38 690 GLY A C 1
ATOM 4841 O O . GLY A 1 690 ? -20.950 -7.105 8.125 1.00 92.38 690 GLY A O 1
ATOM 4842 N N . LEU A 1 691 ? -22.051 -5.948 9.709 1.00 94.25 691 LEU A N 1
ATOM 4843 C CA . LEU A 1 691 ? -23.278 -5.727 8.954 1.00 94.25 691 LEU A CA 1
ATOM 4844 C C . LEU A 1 691 ? -23.322 -4.294 8.396 1.00 94.25 691 LEU A C 1
ATOM 4846 O O . LEU A 1 691 ? -23.311 -3.300 9.129 1.00 94.25 691 LEU A O 1
ATOM 4850 N N . GLY A 1 692 ? -23.353 -4.184 7.067 1.00 92.56 692 GLY A N 1
ATOM 4851 C CA . GLY A 1 692 ? -23.487 -2.933 6.308 1.00 92.56 692 GLY A CA 1
ATOM 4852 C C . GLY A 1 692 ? -24.926 -2.399 6.212 1.00 92.56 692 GLY A C 1
ATOM 4853 O O . GLY A 1 692 ? -25.151 -1.228 5.883 1.00 92.56 692 GLY A O 1
ATOM 4854 N N . SER A 1 693 ? -25.904 -3.261 6.493 1.00 92.94 693 SER A N 1
ATOM 4855 C CA . SER A 1 693 ? -27.349 -3.011 6.417 1.00 92.94 693 SER A CA 1
ATOM 4856 C C . SER A 1 693 ? -28.109 -3.840 7.459 1.00 92.94 693 SER A C 1
ATOM 4858 O O . SER A 1 693 ? -27.526 -4.696 8.123 1.00 92.94 693 SER A O 1
ATOM 4860 N N . ASP A 1 694 ? -29.416 -3.599 7.605 1.00 94.44 694 ASP A N 1
ATOM 4861 C CA . ASP A 1 694 ? -30.279 -4.267 8.593 1.00 94.44 694 ASP A CA 1
ATOM 4862 C C . ASP A 1 694 ? -30.626 -5.717 8.189 1.00 94.44 694 ASP A C 1
ATOM 4864 O O . ASP A 1 694 ? -31.758 -6.012 7.811 1.00 94.44 694 ASP A O 1
ATOM 4868 N N . ASN A 1 695 ? -29.627 -6.602 8.237 1.00 93.62 695 ASN A N 1
ATOM 4869 C CA . ASN A 1 695 ? -29.705 -8.029 7.901 1.00 93.62 695 ASN A CA 1
ATOM 4870 C C . ASN A 1 695 ? -29.416 -8.940 9.103 1.00 93.62 695 ASN A C 1
ATOM 4872 O O . ASN A 1 695 ? -28.926 -8.496 10.142 1.00 93.62 695 ASN A O 1
ATOM 4876 N N . GLY A 1 696 ? -29.725 -10.227 8.966 1.00 94.62 696 GLY A N 1
ATOM 4877 C CA . GLY A 1 696 ? -29.532 -11.230 10.007 1.00 94.62 696 GLY A CA 1
ATOM 4878 C C . GLY A 1 696 ? -28.249 -12.053 9.879 1.00 94.62 696 GLY A C 1
ATOM 4879 O O . GLY A 1 696 ? -27.851 -12.404 8.775 1.00 94.62 696 GLY A O 1
ATOM 4880 N N . ILE A 1 697 ? -27.648 -12.441 11.008 1.00 96.94 697 ILE A N 1
ATOM 4881 C CA . ILE A 1 697 ? -26.659 -13.526 11.095 1.00 96.94 697 ILE A CA 1
ATOM 4882 C C . ILE A 1 697 ? -27.188 -14.594 12.052 1.00 96.94 697 ILE A C 1
ATOM 4884 O O . ILE A 1 697 ? -27.463 -14.311 13.219 1.00 96.94 697 ILE A O 1
ATOM 4888 N N . THR A 1 698 ? -27.304 -15.831 11.576 1.00 96.88 698 THR A N 1
ATOM 4889 C CA . THR A 1 698 ? -27.570 -17.002 12.423 1.00 96.88 698 THR A CA 1
ATOM 4890 C C . THR A 1 698 ? -26.283 -17.791 12.614 1.00 96.88 698 THR A C 1
ATOM 4892 O O . THR A 1 698 ? -25.690 -18.249 11.644 1.00 96.88 698 THR A O 1
ATOM 4895 N N . VAL A 1 699 ? -25.848 -17.973 13.857 1.00 97.31 699 VAL A N 1
ATOM 4896 C CA . VAL A 1 699 ? -24.637 -18.724 14.198 1.00 97.31 699 VAL A CA 1
ATOM 4897 C C . VAL A 1 699 ? -25.038 -20.088 14.745 1.00 97.31 699 VAL A C 1
ATOM 4899 O O . VAL A 1 699 ? -25.468 -20.209 15.893 1.00 97.31 699 VAL A O 1
ATOM 4902 N N . ASN A 1 700 ? -24.874 -21.118 13.917 1.00 95.88 700 ASN A N 1
ATOM 4903 C CA . ASN A 1 700 ? -25.048 -22.518 14.308 1.00 95.88 700 ASN A CA 1
ATOM 4904 C C . ASN A 1 700 ? -23.730 -23.160 14.768 1.00 95.88 700 ASN A C 1
ATOM 4906 O O . ASN A 1 700 ? -23.746 -24.284 15.256 1.00 95.88 700 ASN A O 1
ATOM 4910 N N . ALA A 1 701 ? -22.602 -22.461 14.614 1.00 94.00 701 ALA A N 1
ATOM 4911 C CA . ALA A 1 701 ? -21.297 -22.947 15.033 1.00 94.00 701 ALA A CA 1
ATOM 4912 C C . ALA A 1 701 ? -21.137 -22.981 16.556 1.00 94.00 701 ALA A C 1
ATOM 4914 O O . ALA A 1 701 ? -21.426 -21.999 17.249 1.00 94.00 701 ALA A O 1
ATOM 4915 N N . THR A 1 702 ? -20.604 -24.097 17.059 1.00 93.69 702 THR A N 1
ATOM 4916 C CA . THR A 1 702 ? -20.290 -24.279 18.485 1.00 93.69 702 THR A CA 1
ATOM 4917 C C . THR A 1 702 ? -19.207 -23.302 18.944 1.00 93.69 702 THR A C 1
ATOM 4919 O O . THR A 1 702 ? -19.215 -22.818 20.071 1.00 93.69 702 THR A O 1
ATOM 4922 N N . THR A 1 703 ? -18.248 -22.971 18.084 1.00 93.12 703 THR A N 1
ATOM 4923 C CA . THR A 1 703 ? -17.228 -21.955 18.362 1.00 93.12 703 THR A CA 1
ATOM 4924 C C . THR A 1 703 ? -17.040 -21.098 17.127 1.00 93.12 703 THR A C 1
ATOM 4926 O O . THR A 1 703 ? -16.821 -21.619 16.038 1.00 93.12 703 THR A O 1
ATOM 4929 N N . LEU A 1 704 ? -17.137 -19.785 17.310 1.00 94.50 704 LEU A N 1
ATOM 4930 C CA . LEU A 1 704 ? -16.873 -18.784 16.293 1.00 94.50 704 LEU A CA 1
ATOM 4931 C C . LEU A 1 704 ? -15.730 -17.898 16.787 1.00 94.50 704 LEU A C 1
ATOM 4933 O O . LEU A 1 704 ? -15.911 -17.124 17.727 1.00 94.50 704 LEU A O 1
ATOM 4937 N N . TYR A 1 705 ? -14.568 -17.984 16.140 1.00 92.69 705 TYR A N 1
ATOM 4938 C CA . TYR A 1 705 ? -13.405 -17.137 16.421 1.00 92.69 705 TYR A CA 1
ATOM 4939 C C . TYR A 1 705 ? -13.557 -15.760 15.757 1.00 92.69 705 TYR A C 1
ATOM 4941 O O . TYR A 1 705 ? -12.693 -15.289 15.016 1.00 92.69 705 TYR A O 1
ATOM 4949 N N . ALA A 1 706 ? -14.702 -15.121 16.001 1.00 92.62 706 ALA A N 1
ATOM 4950 C CA . ALA A 1 706 ? -15.014 -13.799 15.494 1.00 92.62 706 ALA A CA 1
ATOM 4951 C C . ALA A 1 706 ? -15.910 -12.998 16.442 1.00 92.62 706 ALA A C 1
ATOM 4953 O O . ALA A 1 706 ? -16.645 -13.563 17.256 1.00 92.62 706 ALA A O 1
ATOM 4954 N N . GLY A 1 707 ? -15.862 -11.676 16.301 1.00 92.50 707 GLY A N 1
ATOM 4955 C CA . GLY A 1 707 ? -16.845 -10.753 16.867 1.00 92.50 707 GLY A CA 1
ATOM 4956 C C . GLY A 1 707 ? -17.796 -10.262 15.779 1.00 92.50 707 GLY A C 1
ATOM 4957 O O . GLY A 1 707 ? -17.393 -10.122 14.624 1.00 92.50 707 GLY A O 1
ATOM 4958 N N . ILE A 1 708 ? -19.060 -10.018 16.128 1.00 95.06 708 ILE A N 1
ATOM 4959 C CA . ILE A 1 708 ? -20.088 -9.557 15.183 1.00 95.06 708 ILE A CA 1
ATOM 4960 C C . ILE A 1 708 ? -20.492 -8.122 15.512 1.00 95.06 708 ILE A C 1
ATOM 4962 O O . ILE A 1 708 ? -20.893 -7.864 16.639 1.00 95.06 708 ILE A O 1
ATOM 4966 N N . GLY A 1 709 ? -20.459 -7.208 14.542 1.00 93.81 709 GLY A N 1
ATOM 4967 C CA . GLY A 1 709 ? -20.828 -5.798 14.713 1.00 93.81 709 GLY A CA 1
ATOM 4968 C C . GLY A 1 709 ? -21.693 -5.237 13.581 1.00 93.81 709 GLY A C 1
ATOM 4969 O O . GLY A 1 709 ? -22.050 -5.931 12.629 1.00 93.81 709 GLY A O 1
ATOM 4970 N N . THR A 1 710 ? -22.035 -3.953 13.674 1.00 94.62 710 THR A N 1
ATOM 4971 C CA . THR A 1 710 ? -22.775 -3.216 12.638 1.00 94.62 710 THR A CA 1
ATOM 4972 C C . THR A 1 710 ? -22.091 -1.890 12.334 1.00 94.62 710 THR A C 1
ATOM 4974 O O . THR A 1 710 ? -21.478 -1.269 13.196 1.00 94.62 710 THR A O 1
ATOM 4977 N N . THR A 1 711 ? -22.216 -1.435 11.091 1.00 93.50 711 THR A N 1
ATOM 4978 C CA . THR A 1 711 ? -21.681 -0.140 10.642 1.00 93.50 711 THR A CA 1
ATOM 4979 C C . THR A 1 711 ? -22.613 1.037 10.949 1.00 93.50 711 THR A C 1
ATOM 4981 O O . THR A 1 711 ? -22.206 2.194 10.831 1.00 93.50 711 THR A O 1
ATOM 4984 N N . LYS A 1 712 ? -23.872 0.765 11.320 1.00 94.12 712 LYS A N 1
ATOM 4985 C CA . LYS A 1 712 ? -24.907 1.770 11.609 1.00 94.12 712 LYS A CA 1
ATOM 4986 C C . LYS A 1 712 ? -25.724 1.373 12.829 1.00 94.12 712 LYS A C 1
ATOM 4988 O O . LYS A 1 712 ? -26.014 0.196 13.032 1.00 94.12 712 LYS A O 1
ATOM 4993 N N . ASP A 1 713 ? -26.099 2.376 13.615 1.00 94.19 713 ASP A N 1
ATOM 4994 C CA . ASP A 1 713 ? -26.797 2.168 14.880 1.00 94.19 713 ASP A CA 1
ATOM 4995 C C . ASP A 1 713 ? -28.192 1.574 14.657 1.00 94.19 713 ASP A C 1
ATOM 4997 O O . ASP A 1 713 ? -28.880 1.924 13.690 1.00 94.19 713 ASP A O 1
ATOM 5001 N N . ASN A 1 714 ? -28.600 0.680 15.559 1.00 93.62 714 ASN A N 1
ATOM 5002 C CA . ASN A 1 714 ? -29.886 -0.012 15.528 1.00 93.62 714 ASN A CA 1
ATOM 5003 C C . ASN A 1 714 ? -30.138 -0.768 14.204 1.00 93.62 714 ASN A C 1
ATOM 5005 O O . ASN A 1 714 ? -31.251 -0.770 13.671 1.00 93.62 714 ASN A O 1
ATOM 5009 N N . GLN A 1 715 ? -29.097 -1.421 13.676 1.00 94.19 715 GLN A N 1
ATOM 5010 C CA . GLN A 1 715 ? -29.185 -2.340 12.537 1.00 94.19 715 GLN A CA 1
ATOM 5011 C C . GLN A 1 715 ? -28.583 -3.697 12.882 1.00 94.19 715 GLN A C 1
ATOM 5013 O O . GLN A 1 715 ? -27.696 -3.802 13.728 1.00 94.19 715 GLN A O 1
ATOM 5018 N N . GLY A 1 716 ? -29.064 -4.732 12.205 1.00 95.25 716 GLY A N 1
ATOM 5019 C CA . GLY A 1 716 ? -28.479 -6.059 12.260 1.00 95.25 716 GLY A CA 1
ATOM 5020 C C . GLY A 1 716 ? -29.051 -6.917 13.382 1.00 95.25 716 GLY A C 1
ATOM 5021 O O . GLY A 1 716 ? -29.155 -6.485 14.535 1.00 95.25 716 GLY A O 1
ATOM 5022 N N . THR A 1 717 ? -29.426 -8.149 13.048 1.00 96.75 717 THR A N 1
ATOM 5023 C CA . THR A 1 717 ? -29.959 -9.112 14.018 1.00 96.75 717 THR A CA 1
ATOM 5024 C C . THR A 1 717 ? -29.059 -10.333 14.121 1.00 96.75 717 THR A C 1
ATOM 5026 O O . THR A 1 717 ? -28.743 -10.937 13.104 1.00 96.75 717 THR A O 1
ATOM 5029 N N . VAL A 1 718 ? -28.686 -10.749 15.327 1.00 98.00 718 VAL A N 1
ATOM 5030 C CA . VAL A 1 718 ? -27.838 -11.928 15.547 1.00 98.00 718 VAL A CA 1
ATOM 5031 C C . VAL A 1 718 ? -28.620 -12.990 16.312 1.00 98.00 718 VAL A C 1
ATOM 5033 O O . VAL A 1 718 ? -29.180 -12.703 17.368 1.00 98.00 718 VAL A O 1
ATOM 5036 N N . THR A 1 719 ? -28.655 -14.220 15.804 1.00 97.50 719 THR A N 1
ATOM 5037 C CA . THR A 1 719 ? -29.230 -15.381 16.502 1.00 97.50 719 THR A CA 1
ATOM 5038 C C . THR A 1 719 ? -28.134 -16.401 16.774 1.00 97.50 719 THR A C 1
ATOM 5040 O O . THR A 1 719 ? -27.463 -16.851 15.852 1.00 97.50 719 THR A O 1
ATOM 5043 N N . LEU A 1 720 ? -27.947 -16.758 18.041 1.00 97.62 720 LEU A N 1
ATOM 5044 C CA . LEU A 1 720 ? -26.900 -17.657 18.519 1.00 97.62 720 LEU A CA 1
ATOM 5045 C C . LEU A 1 720 ? -27.541 -18.992 18.931 1.00 97.62 720 LEU A C 1
ATOM 5047 O O . LEU A 1 720 ? -28.348 -19.041 19.871 1.00 97.62 720 LEU A O 1
ATOM 5051 N N . SER A 1 721 ? -27.207 -20.062 18.204 1.00 94.50 721 SER A N 1
ATOM 5052 C CA . SER A 1 721 ? -27.843 -21.388 18.302 1.00 94.50 721 SER A CA 1
ATOM 5053 C C . SER A 1 721 ? -26.865 -22.566 18.306 1.00 94.50 721 SER A C 1
ATOM 5055 O O . SER A 1 721 ? -27.305 -23.711 18.323 1.00 94.50 721 SER A O 1
ATOM 5057 N N . GLY A 1 722 ? -25.554 -22.314 18.293 1.00 91.69 722 GLY A N 1
ATOM 5058 C CA . GLY A 1 722 ? -24.535 -23.365 18.221 1.00 91.69 722 GLY A CA 1
ATOM 5059 C C . GLY A 1 722 ? -24.184 -24.048 19.544 1.00 91.69 722 GLY A C 1
ATOM 5060 O O . GLY A 1 722 ? -23.416 -25.004 19.546 1.00 91.69 722 GLY A O 1
ATOM 5061 N N . GLY A 1 723 ? -24.715 -23.592 20.681 1.00 88.56 723 GLY A N 1
ATOM 5062 C CA . GLY A 1 723 ? -24.482 -24.261 21.961 1.00 88.56 723 GLY A CA 1
ATOM 5063 C C . GLY A 1 723 ? -25.177 -25.622 22.012 1.00 88.56 723 GLY A C 1
ATOM 5064 O O . GLY A 1 723 ? -26.343 -25.754 21.643 1.00 88.56 723 GLY A O 1
ATOM 5065 N N . ILE A 1 724 ? -24.486 -26.638 22.523 1.00 87.06 724 ILE A N 1
ATOM 5066 C CA . ILE A 1 724 ? -25.041 -27.986 22.707 1.00 87.06 724 ILE A CA 1
ATOM 5067 C C . ILE A 1 724 ? -25.130 -28.320 24.205 1.00 87.06 724 ILE A C 1
ATOM 5069 O O . ILE A 1 724 ? -24.463 -27.685 25.024 1.00 87.06 724 ILE A O 1
ATOM 5073 N N . PRO A 1 725 ? -25.949 -29.305 24.623 1.00 83.12 725 PRO A N 1
ATOM 5074 C CA . PRO A 1 725 ? -26.104 -29.625 26.040 1.00 83.12 725 PRO A CA 1
ATOM 5075 C C . PRO A 1 725 ? -24.761 -29.884 26.744 1.00 83.12 725 PRO A C 1
ATOM 5077 O O . PRO A 1 725 ? -24.016 -30.782 26.355 1.00 83.12 725 PRO A O 1
ATOM 5080 N N . ASN A 1 726 ? -24.488 -29.141 27.823 1.00 83.06 726 ASN A N 1
ATOM 5081 C CA . ASN A 1 726 ? -23.239 -29.160 28.608 1.00 83.06 726 ASN A CA 1
ATOM 5082 C C . ASN A 1 726 ? -21.988 -28.602 27.901 1.00 83.06 726 ASN A C 1
ATOM 5084 O O . ASN A 1 726 ? -20.885 -28.723 28.433 1.00 83.06 726 ASN A O 1
ATOM 5088 N N . THR A 1 727 ? -22.115 -27.996 26.722 1.00 89.69 727 THR A N 1
ATOM 5089 C CA . THR A 1 727 ? -21.009 -27.319 26.031 1.00 89.69 727 THR A CA 1
ATOM 5090 C C . THR A 1 727 ? -21.538 -26.017 25.431 1.00 89.69 727 THR A C 1
ATOM 5092 O O . THR A 1 727 ? -22.098 -26.030 24.332 1.00 89.69 727 THR A O 1
ATOM 5095 N N . PRO A 1 728 ? -21.415 -24.896 26.168 1.00 91.75 728 PRO A N 1
ATOM 5096 C CA . PRO A 1 728 ? -21.844 -23.592 25.682 1.00 91.75 728 PRO A CA 1
ATOM 5097 C C . PRO A 1 728 ? -21.161 -23.244 24.359 1.00 91.75 728 PRO A C 1
ATOM 5099 O O . PRO A 1 728 ? -19.977 -23.537 24.175 1.00 91.75 728 PRO A O 1
ATOM 5102 N N . GLY A 1 729 ? -21.891 -22.578 23.464 1.00 94.50 729 GLY A N 1
ATOM 5103 C CA . GLY A 1 729 ? -21.291 -21.983 22.276 1.00 94.50 729 GLY A CA 1
ATOM 5104 C C . GLY A 1 729 ? -20.269 -20.908 22.667 1.00 94.50 729 GLY A C 1
ATOM 5105 O O . GLY A 1 729 ? -20.337 -20.383 23.773 1.00 94.50 729 GLY A O 1
ATOM 5106 N N . THR A 1 730 ? -19.314 -20.556 21.808 1.00 94.31 730 THR A N 1
ATOM 5107 C CA . THR A 1 730 ? -18.317 -19.505 22.105 1.00 94.31 730 THR A CA 1
ATOM 5108 C C . THR A 1 730 ? -18.232 -18.480 20.976 1.00 94.31 730 THR A C 1
ATOM 5110 O O . THR A 1 730 ? -18.213 -18.860 19.807 1.00 94.31 730 THR A O 1
ATOM 5113 N N . ILE A 1 731 ? -18.191 -17.192 21.327 1.00 94.19 731 ILE A N 1
ATOM 5114 C CA . ILE A 1 731 ? -18.020 -16.045 20.417 1.00 94.19 731 ILE A CA 1
ATOM 5115 C C . ILE A 1 731 ? -17.140 -14.982 21.089 1.00 94.19 731 ILE A C 1
ATOM 5117 O O . ILE A 1 731 ? -17.077 -14.937 22.316 1.00 94.19 731 ILE A O 1
ATOM 5121 N N . TYR A 1 732 ? -16.464 -14.132 20.316 1.00 91.69 732 TYR A N 1
ATOM 5122 C CA . TYR A 1 732 ? -15.483 -13.171 20.841 1.00 91.69 732 TYR A CA 1
ATOM 5123 C C . TYR A 1 732 ? -15.989 -11.726 20.937 1.00 91.69 732 TYR A C 1
ATOM 5125 O O . TYR A 1 732 ? -15.237 -10.845 21.333 1.00 91.69 732 TYR A O 1
ATOM 5133 N N . GLY A 1 733 ? -17.256 -11.461 20.628 1.00 90.94 733 GLY A N 1
ATOM 5134 C CA . GLY A 1 733 ? -17.842 -10.140 20.833 1.00 90.94 733 GLY A CA 1
ATOM 5135 C C . GLY A 1 733 ? -19.137 -9.934 20.063 1.00 90.94 733 GLY A C 1
ATOM 5136 O O . GLY A 1 733 ? -19.360 -10.521 19.001 1.00 90.94 733 GLY A O 1
ATOM 5137 N N . LEU A 1 734 ? -19.995 -9.081 20.608 1.00 93.94 734 LEU A N 1
ATOM 5138 C CA . LEU A 1 734 ? -21.262 -8.670 20.019 1.00 93.94 734 LEU A CA 1
ATOM 5139 C C . LEU A 1 734 ? -21.318 -7.143 20.056 1.00 93.94 734 LEU A C 1
ATOM 5141 O O . LEU A 1 734 ? -21.755 -6.549 21.035 1.00 93.94 734 LEU A O 1
ATOM 5145 N N . GLY A 1 735 ? -20.855 -6.520 18.980 1.00 90.00 735 GLY A N 1
ATOM 5146 C CA . GLY A 1 735 ? -20.555 -5.099 18.869 1.00 90.00 735 GLY A CA 1
ATOM 5147 C C . GLY A 1 735 ? -19.123 -4.764 19.300 1.00 90.00 735 GLY A C 1
ATOM 5148 O O . GLY A 1 735 ? -18.411 -5.608 19.838 1.00 90.00 735 GLY A O 1
ATOM 5149 N N . GLU A 1 736 ? -18.686 -3.539 19.000 1.00 83.19 736 GLU A N 1
ATOM 5150 C CA . GLU A 1 736 ? -17.265 -3.156 19.088 1.00 83.19 736 GLU A CA 1
ATOM 5151 C C . GLU A 1 736 ? -16.878 -2.604 20.463 1.00 83.19 736 GLU A C 1
ATOM 5153 O O . GLU A 1 736 ? -15.918 -3.087 21.048 1.00 83.19 736 GLU A O 1
ATOM 5158 N N . GLY A 1 737 ? -17.646 -1.661 21.015 1.00 85.75 737 GLY A N 1
ATOM 5159 C CA . GLY A 1 737 ? -17.413 -1.060 22.336 1.00 85.75 737 GLY A CA 1
ATOM 5160 C C . GLY A 1 737 ? -18.414 0.058 22.640 1.00 85.75 737 GLY A C 1
ATOM 5161 O O . GLY A 1 737 ? -19.246 0.401 21.790 1.00 85.75 737 GLY A O 1
ATOM 5162 N N . ILE A 1 738 ? -18.365 0.631 23.846 1.00 84.44 738 ILE A N 1
ATOM 5163 C CA . ILE A 1 738 ? -19.252 1.748 24.220 1.00 84.44 738 ILE A CA 1
ATOM 5164 C C . ILE A 1 738 ? -19.022 2.949 23.288 1.00 84.44 738 ILE A C 1
ATOM 5166 O O . ILE A 1 738 ? -17.898 3.377 23.041 1.00 84.44 738 ILE A O 1
ATOM 5170 N N . GLY A 1 739 ? -20.114 3.513 22.762 1.00 85.00 739 GLY A N 1
ATOM 5171 C CA . GLY A 1 739 ? -20.086 4.623 21.801 1.00 85.00 739 GLY A CA 1
ATOM 5172 C C . GLY A 1 739 ? -20.009 4.199 20.328 1.00 85.00 739 GLY A C 1
ATOM 5173 O O . GLY A 1 739 ? -20.213 5.044 19.453 1.00 85.00 739 GLY A O 1
ATOM 5174 N N . ALA A 1 740 ? -19.782 2.913 20.040 1.00 88.75 740 ALA A N 1
ATOM 5175 C CA . ALA A 1 740 ? -19.913 2.351 18.697 1.00 88.75 740 ALA A CA 1
ATOM 5176 C C . ALA A 1 740 ? -21.394 2.098 18.322 1.00 88.75 740 ALA A C 1
ATOM 5178 O O . ALA A 1 740 ? -22.264 2.060 19.199 1.00 88.75 740 ALA A O 1
ATOM 5179 N N . PRO A 1 741 ? -21.715 1.911 17.026 1.00 93.81 741 PRO A N 1
ATOM 5180 C CA . PRO A 1 741 ? -23.060 1.543 16.588 1.00 93.81 741 PRO A CA 1
ATOM 5181 C C . PRO A 1 741 ? -23.585 0.254 17.246 1.00 93.81 741 PRO A C 1
ATOM 5183 O O . PRO A 1 741 ? -22.913 -0.779 17.226 1.00 93.81 741 PRO A O 1
ATOM 5186 N N . LYS A 1 742 ? -24.809 0.285 17.788 1.00 94.56 742 LYS A N 1
ATOM 5187 C CA . LYS A 1 742 ? -25.430 -0.864 18.464 1.00 94.56 742 LYS A CA 1
ATOM 5188 C C . LYS A 1 742 ? -26.105 -1.798 17.471 1.00 94.56 742 LYS A C 1
ATOM 5190 O O . LYS A 1 742 ? -26.867 -1.356 16.608 1.00 94.56 742 LYS A O 1
ATOM 5195 N N . LEU A 1 743 ? -25.922 -3.105 17.666 1.00 96.75 743 LEU A N 1
ATOM 5196 C CA . LEU A 1 743 ? -26.741 -4.116 16.993 1.00 96.75 743 LEU A CA 1
ATOM 5197 C C . LEU A 1 743 ? -28.213 -3.944 17.385 1.00 96.75 743 LEU A C 1
ATOM 5199 O O . LEU A 1 743 ? -28.517 -3.737 18.559 1.00 96.75 743 LEU A O 1
ATOM 5203 N N . LYS A 1 744 ? -29.145 -4.093 16.445 1.00 97.06 744 LYS A N 1
ATOM 5204 C CA . LYS A 1 744 ? -30.590 -3.954 16.713 1.00 97.06 744 LYS A CA 1
ATOM 5205 C C . LYS A 1 744 ? -31.114 -5.008 17.689 1.00 97.06 744 LYS A C 1
ATOM 5207 O O . LYS A 1 744 ? -31.858 -4.687 18.619 1.00 97.06 744 LYS A O 1
ATOM 5212 N N . GLN A 1 745 ? -30.754 -6.269 17.450 1.00 96.69 745 GLN A N 1
ATOM 5213 C CA . GLN A 1 745 ? -31.228 -7.405 18.236 1.00 96.69 745 GLN A CA 1
ATOM 5214 C C . GLN A 1 745 ? -30.176 -8.515 18.294 1.00 96.69 745 GLN A C 1
ATOM 5216 O O . GLN A 1 745 ? -29.679 -8.950 17.261 1.00 96.69 745 GLN A O 1
ATOM 5221 N N . VAL A 1 746 ? -29.924 -9.058 19.479 1.00 97.81 746 VAL A N 1
ATOM 5222 C CA . VAL A 1 746 ? -29.220 -10.328 19.682 1.00 97.81 746 VAL A CA 1
ATOM 5223 C C . VAL A 1 746 ? -30.164 -11.308 20.379 1.00 97.81 746 VAL A C 1
ATOM 5225 O O . VAL A 1 746 ? -30.890 -10.922 21.294 1.00 97.81 746 VAL A O 1
ATOM 5228 N N . THR A 1 747 ? -30.185 -12.570 19.958 1.00 97.00 747 THR A N 1
ATOM 5229 C CA . THR A 1 747 ? -31.008 -13.629 20.560 1.00 97.00 747 THR A CA 1
ATOM 5230 C C . THR A 1 747 ? -30.158 -14.858 20.854 1.00 97.00 747 THR A C 1
ATOM 5232 O O . THR A 1 747 ? -29.602 -15.461 19.940 1.00 97.00 747 THR A O 1
ATOM 5235 N N . PHE A 1 748 ? -30.091 -15.259 22.120 1.00 96.25 748 PHE A N 1
ATOM 5236 C CA . PHE A 1 748 ? -29.422 -16.475 22.574 1.00 96.25 748 PHE A CA 1
ATOM 5237 C C . PHE A 1 748 ? -30.456 -17.582 22.762 1.00 96.25 748 PHE A C 1
ATOM 5239 O O . PHE A 1 748 ? -31.351 -17.474 23.603 1.00 96.25 748 PHE A O 1
ATOM 5246 N N . THR A 1 749 ? -30.337 -18.648 21.974 1.00 94.81 749 THR A N 1
ATOM 5247 C CA . THR A 1 749 ? -31.265 -19.793 22.006 1.00 94.81 749 THR A CA 1
ATOM 5248 C C . THR A 1 749 ? -30.705 -21.007 22.753 1.00 94.81 749 THR A C 1
ATOM 5250 O O . THR A 1 749 ? -31.466 -21.895 23.128 1.00 94.81 749 THR A O 1
ATOM 5253 N N . THR A 1 750 ? -29.397 -21.011 23.006 1.00 94.75 750 THR A N 1
ATOM 5254 C CA . THR A 1 750 ? -28.620 -22.052 23.692 1.00 94.75 750 THR A CA 1
ATOM 5255 C C . THR A 1 750 ? -27.591 -21.389 24.608 1.00 94.75 750 THR A C 1
ATOM 5257 O O . THR A 1 750 ? -27.315 -20.199 24.444 1.00 94.75 750 THR A O 1
ATOM 5260 N N . ASP A 1 751 ? -26.990 -22.137 25.537 1.00 95.12 751 ASP A N 1
ATOM 5261 C CA . ASP A 1 751 ? -25.907 -21.620 26.389 1.00 95.12 751 ASP A CA 1
ATOM 5262 C C . ASP A 1 751 ? -24.748 -21.067 25.544 1.00 95.12 751 ASP A C 1
ATOM 5264 O O . ASP A 1 751 ? -24.377 -21.679 24.539 1.00 95.12 751 ASP A O 1
ATOM 5268 N N . TYR A 1 752 ? -24.172 -19.931 25.950 1.00 95.56 752 TYR A N 1
ATOM 5269 C CA . TYR A 1 752 ? -23.069 -19.273 25.236 1.00 95.56 752 TYR A CA 1
ATOM 5270 C C . TYR A 1 752 ? -22.064 -18.597 26.180 1.00 95.56 752 TYR A C 1
ATOM 5272 O O . TYR A 1 752 ? -22.433 -18.013 27.198 1.00 95.56 752 TYR A O 1
ATOM 5280 N N . ASN A 1 753 ? -20.796 -18.618 25.783 1.00 94.81 753 ASN A N 1
ATOM 5281 C CA . ASN A 1 753 ? -19.693 -17.834 26.317 1.00 94.81 753 ASN A CA 1
ATOM 5282 C C . ASN A 1 753 ? -19.350 -16.731 25.300 1.00 94.81 753 ASN A C 1
ATOM 5284 O O . ASN A 1 753 ? -18.719 -16.992 24.276 1.00 94.81 753 ASN A O 1
ATOM 5288 N N . ASN A 1 754 ? -19.785 -15.504 25.564 1.00 94.12 754 ASN A N 1
ATOM 5289 C CA . ASN A 1 754 ? -19.351 -14.314 24.844 1.00 94.12 754 ASN A CA 1
ATOM 5290 C C . ASN A 1 754 ? -18.101 -13.741 25.520 1.00 94.12 754 ASN A C 1
ATOM 5292 O O . ASN A 1 754 ? -18.187 -13.104 26.562 1.00 94.12 754 ASN A O 1
ATOM 5296 N N . LEU A 1 755 ? -16.932 -13.956 24.934 1.00 91.25 755 LEU A N 1
ATOM 5297 C CA . LEU A 1 755 ? -15.659 -13.530 25.514 1.00 91.25 755 LEU A CA 1
ATOM 5298 C C . LEU A 1 755 ? -15.363 -12.032 25.321 1.00 91.25 755 LEU A C 1
ATOM 5300 O O . LEU A 1 755 ? -14.289 -11.588 25.725 1.00 91.25 755 LEU A O 1
ATOM 5304 N N . GLY A 1 756 ? -16.282 -11.279 24.707 1.00 89.31 756 GLY A N 1
ATOM 5305 C CA . GLY A 1 756 ? -16.155 -9.843 24.464 1.00 89.31 756 GLY A CA 1
ATOM 5306 C C . GLY A 1 756 ? -17.376 -9.027 24.892 1.00 89.31 756 GLY A C 1
ATOM 5307 O O . GLY A 1 756 ? -18.164 -9.434 25.751 1.00 89.31 756 GLY A O 1
ATOM 5308 N N . ASN A 1 757 ? -17.526 -7.862 24.261 1.00 90.81 757 ASN A N 1
ATOM 5309 C CA . ASN A 1 757 ? -18.552 -6.863 24.570 1.00 90.81 757 ASN A CA 1
ATOM 5310 C C . ASN A 1 757 ? -19.978 -7.327 24.206 1.00 90.81 757 ASN A C 1
ATOM 5312 O O . ASN A 1 757 ? -20.161 -8.213 23.366 1.00 90.81 757 ASN A O 1
ATOM 5316 N N . ILE A 1 758 ? -20.995 -6.700 24.812 1.00 93.94 758 ILE A N 1
ATOM 5317 C CA . ILE A 1 758 ? -22.400 -6.724 24.362 1.00 93.94 758 ILE A CA 1
ATOM 5318 C C . ILE A 1 758 ? -22.867 -5.284 24.141 1.00 93.94 758 ILE A C 1
ATOM 5320 O O . ILE A 1 758 ? -23.254 -4.596 25.082 1.00 93.94 758 ILE A O 1
ATOM 5324 N N . ILE A 1 759 ? -22.880 -4.847 22.886 1.00 94.50 759 ILE A N 1
ATOM 5325 C CA . ILE A 1 759 ? -23.288 -3.512 22.443 1.00 94.50 759 ILE A CA 1
ATOM 5326 C C . ILE A 1 759 ? -24.478 -3.672 21.491 1.00 94.50 759 ILE A C 1
ATOM 5328 O O . ILE A 1 759 ? -24.344 -3.860 20.277 1.00 94.50 759 ILE A O 1
ATOM 5332 N N . THR A 1 760 ? -25.685 -3.666 22.055 1.00 95.75 760 THR A N 1
ATOM 5333 C CA . THR A 1 760 ? -26.924 -3.925 21.309 1.00 95.75 760 THR A CA 1
ATOM 5334 C C . THR A 1 760 ? -28.113 -3.206 21.920 1.00 95.75 760 THR A C 1
ATOM 5336 O O . THR A 1 760 ? -28.259 -3.145 23.132 1.00 95.75 760 THR A O 1
ATOM 5339 N N . THR A 1 761 ? -29.035 -2.716 21.093 1.00 96.50 761 THR A N 1
ATOM 5340 C CA . THR A 1 761 ? -30.295 -2.143 21.569 1.00 96.50 761 THR A CA 1
ATOM 5341 C C . THR A 1 761 ? -31.106 -3.164 22.371 1.00 96.50 761 THR A C 1
ATOM 5343 O O . THR A 1 761 ? -31.641 -2.812 23.420 1.00 96.50 761 THR A O 1
ATOM 5346 N N . ASN A 1 762 ? -31.177 -4.422 21.915 1.00 95.75 762 ASN A N 1
ATOM 5347 C CA . ASN A 1 762 ? -31.885 -5.499 22.609 1.00 95.75 762 ASN A CA 1
ATOM 5348 C C . ASN A 1 762 ? -31.126 -6.831 22.505 1.00 95.75 762 ASN A C 1
ATOM 5350 O O . ASN A 1 762 ? -31.000 -7.396 21.429 1.00 95.75 762 ASN A O 1
ATOM 5354 N N . ALA A 1 763 ? -30.719 -7.407 23.627 1.00 96.25 763 ALA A N 1
ATOM 5355 C CA . ALA A 1 763 ? -30.318 -8.802 23.757 1.00 96.25 763 ALA A CA 1
ATOM 5356 C C . ALA A 1 763 ? -31.451 -9.599 24.418 1.00 96.25 763 ALA A C 1
ATOM 5358 O O . ALA A 1 763 ? -32.052 -9.152 25.391 1.00 96.25 763 ALA A O 1
ATOM 5359 N N . THR A 1 764 ? -31.768 -10.787 23.915 1.00 95.12 764 THR A N 1
ATOM 5360 C CA . THR A 1 764 ? -32.767 -11.697 24.496 1.00 95.12 764 THR A CA 1
ATOM 5361 C C . THR A 1 764 ? -32.116 -13.033 24.799 1.00 95.12 764 THR A C 1
ATOM 5363 O O . THR A 1 764 ? -31.524 -13.643 23.915 1.00 95.12 764 THR A O 1
ATOM 5366 N N . ILE A 1 765 ? -32.220 -13.484 26.046 1.00 95.19 765 ILE A N 1
ATOM 5367 C CA . ILE A 1 765 ? -31.717 -14.781 26.500 1.00 95.19 765 ILE A CA 1
ATOM 5368 C C . ILE A 1 765 ? -32.923 -15.686 26.728 1.00 95.19 765 ILE A C 1
ATOM 5370 O O . ILE A 1 765 ? -33.757 -15.381 27.579 1.00 95.19 765 ILE A O 1
ATOM 5374 N N . ASN A 1 766 ? -33.042 -16.771 25.962 1.00 92.75 766 ASN A N 1
ATOM 5375 C CA . ASN A 1 766 ? -34.201 -17.661 26.035 1.00 92.75 766 ASN A CA 1
ATOM 5376 C C . ASN A 1 766 ? -34.266 -18.465 27.344 1.00 92.75 766 ASN A C 1
ATOM 5378 O O . ASN A 1 766 ? -33.322 -18.550 28.127 1.00 92.75 766 ASN A O 1
ATOM 5382 N N . ASP A 1 767 ? -35.421 -19.081 27.581 1.00 90.19 767 ASP A N 1
ATOM 5383 C CA . ASP A 1 767 ? -35.657 -19.901 28.766 1.00 90.19 767 ASP A CA 1
ATOM 5384 C C . ASP A 1 767 ? -34.668 -21.062 28.886 1.00 90.19 767 ASP A C 1
ATOM 5386 O O . ASP A 1 767 ? -34.460 -21.817 27.941 1.00 90.19 767 ASP A O 1
ATOM 5390 N N . GLY A 1 768 ? -34.099 -21.225 30.083 1.00 88.94 768 GLY A N 1
ATOM 5391 C CA . GLY A 1 768 ? -33.136 -22.288 30.373 1.00 88.94 768 GLY A CA 1
ATOM 5392 C C . GLY A 1 768 ? -31.733 -22.036 29.821 1.00 88.94 768 GLY A C 1
ATOM 5393 O O . GLY A 1 768 ? -30.871 -22.883 30.023 1.00 88.94 768 GLY A O 1
ATOM 5394 N N . VAL A 1 769 ? -31.500 -20.887 29.176 1.00 93.31 769 VAL A N 1
ATOM 5395 C CA . VAL A 1 769 ? -30.199 -20.494 28.630 1.00 93.31 769 VAL A CA 1
ATOM 5396 C C . VAL A 1 769 ? -29.388 -19.707 29.655 1.00 93.31 769 VAL A C 1
ATOM 5398 O O . VAL A 1 769 ? -29.902 -18.811 30.328 1.00 93.31 769 VAL A O 1
ATOM 5401 N N . THR A 1 770 ? -28.099 -20.013 29.734 1.00 93.44 770 THR A N 1
ATOM 5402 C CA . THR A 1 770 ? -27.090 -19.259 30.476 1.00 93.44 770 THR A CA 1
ATOM 5403 C C . THR A 1 770 ? -26.098 -18.619 29.512 1.00 93.44 770 THR A C 1
ATOM 5405 O O . THR A 1 770 ? -25.435 -19.310 28.741 1.00 93.44 770 THR A O 1
ATOM 5408 N N . VAL A 1 771 ? -25.958 -17.296 29.588 1.00 95.44 771 VAL A N 1
ATOM 5409 C CA . VAL A 1 771 ? -24.931 -16.549 28.852 1.00 95.44 771 VAL A CA 1
ATOM 5410 C C . VAL A 1 771 ? -23.868 -16.068 29.825 1.00 95.44 771 VAL A C 1
ATOM 5412 O O . VAL A 1 771 ? -24.178 -15.330 30.757 1.00 95.44 771 VAL A O 1
ATOM 5415 N N . THR A 1 772 ? -22.618 -16.462 29.606 1.00 94.31 772 THR A N 1
ATOM 5416 C CA . THR A 1 772 ? -21.462 -15.843 30.266 1.00 94.31 772 THR A CA 1
ATOM 5417 C C . THR A 1 772 ? -20.876 -14.813 29.315 1.00 94.31 772 THR A C 1
ATOM 5419 O O . THR A 1 772 ? -20.609 -15.155 28.169 1.00 94.31 772 THR A O 1
ATOM 5422 N N . THR A 1 773 ? -20.716 -13.564 29.742 1.00 92.50 773 THR A N 1
ATOM 5423 C CA . THR A 1 773 ? -20.278 -12.458 28.888 1.00 92.50 773 THR A CA 1
ATOM 5424 C C . THR A 1 773 ? -19.166 -11.629 29.517 1.00 92.50 773 THR A C 1
ATOM 5426 O O . THR A 1 773 ? -19.087 -11.529 30.741 1.00 92.50 773 THR A O 1
ATOM 5429 N N . GLY A 1 774 ? -18.356 -10.995 28.672 1.00 82.62 774 GLY A N 1
ATOM 5430 C CA . GLY A 1 774 ? -17.155 -10.270 29.067 1.00 82.62 774 GLY A CA 1
ATOM 5431 C C . GLY A 1 774 ? -15.942 -11.199 29.153 1.00 82.62 774 GLY A C 1
ATOM 5432 O O . GLY A 1 774 ? -16.079 -12.417 29.301 1.00 82.62 774 GLY A O 1
ATOM 5433 N N . GLY A 1 775 ? -14.742 -10.633 29.061 1.00 79.25 775 GLY A N 1
ATOM 5434 C CA . GLY A 1 775 ? -13.499 -11.382 29.205 1.00 79.25 775 GLY A CA 1
ATOM 5435 C C . GLY A 1 775 ? -12.372 -10.837 28.338 1.00 79.25 775 GLY A C 1
ATOM 5436 O O . GLY A 1 775 ? -12.100 -9.641 28.324 1.00 79.25 775 GLY A O 1
ATOM 5437 N N . VAL A 1 776 ? -11.680 -11.742 27.644 1.00 71.62 776 VAL A N 1
ATOM 5438 C CA . VAL A 1 776 ? -10.415 -11.456 26.947 1.00 71.62 776 VAL A CA 1
ATOM 5439 C C . VAL A 1 776 ? -10.543 -10.486 25.770 1.00 71.62 776 VAL A C 1
ATOM 5441 O O . VAL A 1 776 ? -9.579 -9.799 25.456 1.00 71.62 776 VAL A O 1
ATOM 5444 N N . ALA A 1 777 ? -11.706 -10.429 25.123 1.00 67.25 777 ALA A N 1
ATOM 5445 C CA . ALA A 1 777 ? -11.932 -9.658 23.902 1.00 67.25 777 ALA A CA 1
ATOM 5446 C C . ALA A 1 777 ? -12.733 -8.363 24.140 1.00 67.25 777 ALA A C 1
ATOM 5448 O O . ALA A 1 777 ? -13.007 -7.627 23.198 1.00 67.25 777 ALA A O 1
ATOM 5449 N N . GLY A 1 778 ? -13.122 -8.095 25.389 1.00 80.44 778 GLY A N 1
ATOM 5450 C CA . GLY A 1 778 ? -13.911 -6.930 25.779 1.00 80.44 778 GLY A CA 1
ATOM 5451 C C . GLY A 1 778 ? -14.757 -7.196 27.024 1.00 80.44 778 GLY A C 1
ATOM 5452 O O . GLY A 1 778 ? -15.101 -8.344 27.318 1.00 80.44 778 GLY A O 1
ATOM 5453 N N . THR A 1 779 ? -15.082 -6.146 27.775 1.00 87.69 779 THR A N 1
ATOM 5454 C CA . THR A 1 779 ? -15.829 -6.232 29.040 1.00 87.69 779 THR A CA 1
ATOM 5455 C C . THR A 1 779 ? -17.024 -5.273 29.122 1.00 87.69 779 THR A C 1
ATOM 5457 O O . THR A 1 779 ? -17.683 -5.193 30.158 1.00 87.69 779 THR A O 1
ATOM 5460 N N . ASP A 1 780 ? -17.362 -4.584 28.035 1.00 90.75 780 ASP A N 1
ATOM 5461 C CA . ASP A 1 780 ? -18.415 -3.573 28.002 1.00 90.75 780 AS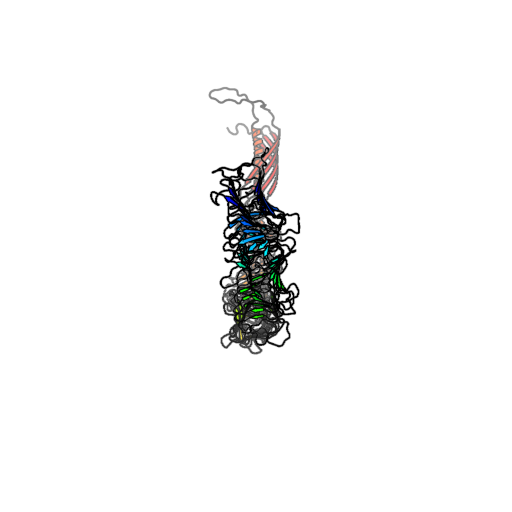P A CA 1
ATOM 5462 C C . ASP A 1 780 ? -19.817 -4.160 27.790 1.00 90.75 780 ASP A C 1
ATOM 5464 O O . ASP A 1 780 ? -20.034 -5.066 26.975 1.00 90.75 780 ASP A O 1
ATOM 5468 N N . PHE A 1 781 ? -20.806 -3.565 28.463 1.00 93.69 781 PHE A N 1
ATOM 5469 C CA . PHE A 1 781 ? -22.228 -3.817 28.238 1.00 93.69 781 PHE A CA 1
ATOM 5470 C C . PHE A 1 781 ? -23.015 -2.514 28.043 1.00 93.69 781 PHE A C 1
ATOM 5472 O O . PHE A 1 781 ? -23.214 -1.736 28.983 1.00 93.69 781 PHE A O 1
ATOM 5479 N N . ASP A 1 782 ? -23.557 -2.331 26.837 1.00 93.62 782 ASP A N 1
ATOM 5480 C CA . ASP A 1 782 ? -24.434 -1.216 26.487 1.00 93.62 782 ASP A CA 1
ATOM 5481 C C . ASP A 1 782 ? -25.744 -1.683 25.829 1.00 93.62 782 ASP A C 1
ATOM 5483 O O . ASP A 1 782 ? -25.754 -2.250 24.731 1.00 93.62 782 ASP A O 1
ATOM 5487 N N . GLY A 1 783 ? -26.859 -1.391 26.509 1.00 94.25 783 GLY A N 1
ATOM 5488 C CA . GLY A 1 783 ? -28.225 -1.550 26.018 1.00 94.25 783 GLY A CA 1
ATOM 5489 C C . GLY A 1 783 ? -29.108 -2.423 26.907 1.00 94.25 783 GLY A C 1
ATOM 5490 O O . GLY A 1 783 ? -29.016 -2.355 28.133 1.00 94.25 783 GLY A O 1
ATOM 5491 N N . LYS A 1 784 ? -30.032 -3.197 26.319 1.00 95.81 784 LYS A N 1
ATOM 5492 C CA . LYS A 1 784 ? -31.059 -3.930 27.084 1.00 95.81 784 LYS A CA 1
ATOM 5493 C C . LYS A 1 784 ? -30.924 -5.447 26.974 1.00 95.81 784 LYS A C 1
ATOM 5495 O O . LYS A 1 784 ? -31.191 -5.989 25.911 1.00 95.81 784 LYS A O 1
ATOM 5500 N N . ILE A 1 785 ? -30.650 -6.153 28.071 1.00 96.12 785 ILE A N 1
ATOM 5501 C CA . ILE A 1 785 ? -30.757 -7.623 28.148 1.00 96.12 785 ILE A CA 1
ATOM 5502 C C . ILE A 1 785 ? -32.136 -8.007 28.689 1.00 96.12 785 ILE A C 1
ATOM 5504 O O . ILE A 1 785 ? -32.556 -7.524 29.733 1.00 96.12 785 ILE A O 1
ATOM 5508 N N . THR A 1 786 ? -32.840 -8.901 28.002 1.00 94.38 786 THR A N 1
ATOM 5509 C CA . THR A 1 786 ? -34.122 -9.475 28.430 1.00 94.38 786 THR A CA 1
ATOM 5510 C C . THR A 1 786 ? -33.935 -10.948 28.776 1.00 94.38 786 THR A C 1
ATOM 5512 O O . THR A 1 786 ? -33.539 -11.742 27.924 1.00 94.38 786 THR A O 1
ATOM 5515 N N . LEU A 1 787 ? -34.227 -11.310 30.025 1.00 92.69 787 LEU A N 1
ATOM 5516 C CA . LEU A 1 787 ? -34.120 -12.664 30.559 1.00 92.69 787 LEU A CA 1
ATOM 5517 C C . LEU A 1 787 ? -35.456 -13.416 30.415 1.00 92.69 787 LEU A C 1
ATOM 5519 O O . LEU A 1 787 ? -36.424 -13.113 31.114 1.00 92.69 787 LEU A O 1
ATOM 5523 N N . GLY A 1 788 ? -35.474 -14.422 29.539 1.00 80.62 788 GLY A N 1
ATOM 5524 C CA . GLY A 1 788 ? -36.506 -15.455 29.432 1.00 80.62 788 GLY A CA 1
ATOM 5525 C C . GLY A 1 788 ? -37.851 -15.017 28.844 1.00 80.62 788 GLY A C 1
ATOM 5526 O O . GLY A 1 788 ? -38.095 -13.852 28.528 1.00 80.62 788 GLY A O 1
ATOM 5527 N N . SER A 1 789 ? -38.755 -15.987 28.730 1.00 74.06 789 SER A N 1
ATOM 5528 C CA . SER A 1 789 ? -40.187 -15.835 28.481 1.00 74.06 789 SER A CA 1
ATOM 5529 C C . SER A 1 789 ? -40.979 -15.902 29.799 1.00 74.06 789 SER A C 1
ATOM 5531 O O . SER A 1 789 ? -40.422 -16.042 30.890 1.00 74.06 789 SER A O 1
ATOM 5533 N N . VAL A 1 790 ? -42.312 -15.839 29.711 1.00 60.91 790 VAL A N 1
ATOM 5534 C CA . VAL A 1 790 ? -43.235 -15.792 30.859 1.00 60.91 790 VAL A CA 1
ATOM 5535 C C . VAL A 1 790 ? -43.067 -16.923 31.894 1.00 60.91 790 VAL A C 1
ATOM 5537 O O . VAL A 1 790 ? -43.622 -16.807 32.987 1.00 60.91 790 VAL A O 1
ATOM 5540 N N . ASN A 1 791 ? -42.340 -18.010 31.597 1.00 64.50 791 ASN A N 1
ATOM 5541 C CA . ASN A 1 791 ? -42.232 -19.182 32.477 1.00 64.50 791 ASN A CA 1
ATOM 5542 C C . ASN A 1 791 ? -40.814 -19.747 32.706 1.00 64.50 791 ASN A C 1
ATOM 5544 O O . ASN A 1 791 ? -40.724 -20.754 33.407 1.00 64.50 791 ASN A O 1
ATOM 5548 N N . GLY A 1 792 ? -39.730 -19.176 32.165 1.00 67.56 792 GLY A N 1
ATOM 5549 C CA . GLY A 1 792 ? -38.400 -19.794 32.296 1.00 67.56 792 GLY A CA 1
ATOM 5550 C C . GLY A 1 792 ? -37.342 -19.019 33.079 1.00 67.56 792 GLY A C 1
ATOM 5551 O O . GLY A 1 792 ? -37.522 -17.875 33.492 1.00 67.56 792 GLY A O 1
ATOM 5552 N N . ASN A 1 793 ? -36.218 -19.711 33.296 1.00 81.94 793 ASN A N 1
ATOM 5553 C CA . ASN A 1 793 ? -35.093 -19.302 34.142 1.00 81.94 793 ASN A CA 1
ATOM 5554 C C . ASN A 1 793 ? -33.844 -19.008 33.291 1.00 81.94 793 ASN A C 1
ATOM 5556 O O . ASN A 1 793 ? -32.907 -19.806 33.274 1.00 81.94 793 ASN A O 1
ATOM 5560 N N . ALA A 1 794 ? -33.853 -17.900 32.551 1.00 92.50 794 ALA A N 1
ATOM 5561 C CA . ALA A 1 794 ? -32.680 -17.418 31.816 1.00 92.50 794 ALA A CA 1
ATOM 5562 C C . ALA A 1 794 ? -31.634 -16.807 32.763 1.00 92.50 794 ALA A C 1
ATOM 5564 O O . ALA A 1 794 ? -31.988 -16.143 33.738 1.00 92.50 794 ALA A O 1
ATOM 5565 N N . ASN A 1 795 ? -30.348 -16.995 32.479 1.00 93.44 795 ASN A N 1
ATOM 5566 C CA . ASN A 1 795 ? -29.266 -16.556 33.359 1.00 93.44 795 ASN A CA 1
ATOM 5567 C C . ASN A 1 795 ? -28.220 -15.763 32.573 1.00 93.44 795 ASN A C 1
ATOM 5569 O O . ASN A 1 795 ? -27.844 -16.153 31.469 1.00 93.44 795 ASN A O 1
ATOM 5573 N N . VAL A 1 796 ? -27.711 -14.683 33.162 1.00 95.69 796 VAL A N 1
ATOM 5574 C CA . VAL A 1 796 ? -26.556 -13.946 32.637 1.00 95.69 796 VAL A CA 1
ATOM 5575 C C . VAL A 1 796 ? -25.455 -13.874 33.690 1.00 95.69 796 VAL A C 1
ATOM 5577 O O . VAL A 1 796 ? -25.716 -13.629 34.870 1.00 95.69 796 VAL A O 1
ATOM 5580 N N . ARG A 1 797 ? -24.216 -14.125 33.270 1.00 95.00 797 ARG A N 1
ATOM 5581 C CA . ARG A 1 797 ? -23.015 -14.089 34.104 1.00 95.00 797 ARG A CA 1
ATOM 5582 C C . ARG A 1 797 ? -22.019 -13.126 33.473 1.00 95.00 797 ARG A C 1
ATOM 5584 O O . ARG A 1 797 ? -21.635 -13.330 32.333 1.00 95.00 797 ARG A O 1
ATOM 5591 N N . PHE A 1 798 ? -21.593 -12.112 34.200 1.00 93.06 798 PHE A N 1
ATOM 5592 C CA . PHE A 1 798 ? -20.591 -11.152 33.758 1.00 93.06 798 PHE A CA 1
ATOM 5593 C C . PHE A 1 798 ? -19.222 -11.544 34.304 1.00 93.06 798 PHE A C 1
ATOM 5595 O O . PHE A 1 798 ? -19.095 -11.857 35.492 1.00 93.06 798 PHE A O 1
ATOM 5602 N N . ALA A 1 799 ? -18.216 -11.559 33.436 1.00 90.25 799 ALA A N 1
ATOM 5603 C CA . ALA A 1 799 ? -16.829 -11.775 33.816 1.00 90.25 799 ALA A CA 1
ATOM 5604 C C . ALA A 1 799 ? -16.304 -10.636 34.709 1.00 90.25 799 ALA A C 1
ATOM 5606 O O . ALA A 1 799 ? -16.951 -9.600 34.888 1.00 90.25 799 ALA A O 1
ATOM 5607 N N . ASP A 1 800 ? -15.129 -10.852 35.290 1.00 87.69 800 ASP A N 1
ATOM 5608 C CA . ASP A 1 800 ? -14.419 -9.827 36.053 1.00 87.69 800 ASP A CA 1
ATOM 5609 C C . ASP A 1 800 ? -14.100 -8.593 35.188 1.00 87.69 800 ASP A C 1
ATOM 5611 O O . ASP A 1 800 ? -13.811 -8.721 33.998 1.00 87.69 800 ASP A O 1
ATOM 5615 N N . GLY A 1 801 ? -14.191 -7.402 35.779 1.00 86.12 801 GLY A N 1
ATOM 5616 C CA . GLY A 1 801 ? -13.943 -6.124 35.112 1.00 86.12 801 GLY A CA 1
ATOM 5617 C C . GLY A 1 801 ? -15.035 -5.678 34.134 1.00 86.12 801 GLY A C 1
ATOM 5618 O O . GLY A 1 801 ? -14.753 -4.887 33.239 1.00 86.12 801 GLY A O 1
ATOM 5619 N N . THR A 1 802 ? -16.270 -6.179 34.258 1.00 86.75 802 THR A N 1
ATOM 5620 C CA . THR A 1 802 ? -17.366 -5.789 33.350 1.00 86.75 802 THR A CA 1
ATOM 5621 C C . THR A 1 802 ? -17.824 -4.349 33.589 1.00 86.75 802 THR A C 1
ATOM 5623 O O . THR A 1 802 ? -18.201 -3.989 34.708 1.00 86.75 802 THR A O 1
ATOM 5626 N N . PHE A 1 803 ? -17.908 -3.555 32.519 1.00 88.12 803 PHE A N 1
ATOM 5627 C CA . PHE A 1 803 ? -18.383 -2.173 32.544 1.00 88.12 803 PHE A CA 1
ATOM 5628 C C . PHE A 1 803 ? -19.775 -2.051 31.910 1.00 88.12 803 PHE A C 1
ATOM 5630 O O . PHE A 1 803 ? -19.925 -1.991 30.692 1.00 88.12 803 PHE A O 1
ATOM 5637 N N . SER A 1 804 ? -20.826 -2.003 32.733 1.00 90.94 804 SER A N 1
ATOM 5638 C CA . SER A 1 804 ? -22.170 -1.678 32.233 1.00 90.94 804 SER A CA 1
ATOM 5639 C C . SER A 1 804 ? -22.331 -0.166 32.117 1.00 90.94 804 SER A C 1
ATOM 5641 O O . SER A 1 804 ? -22.077 0.532 33.096 1.00 90.94 804 SER A O 1
ATOM 5643 N N . ASP A 1 805 ? -22.828 0.350 30.991 1.00 89.06 805 ASP A N 1
ATOM 5644 C CA . ASP A 1 805 ? -23.223 1.761 30.892 1.00 89.06 805 ASP A CA 1
ATOM 5645 C C . ASP A 1 805 ? -24.343 2.110 31.899 1.00 89.06 805 ASP A C 1
ATOM 5647 O O . ASP A 1 805 ? -25.131 1.263 32.329 1.00 89.06 805 ASP A O 1
ATOM 5651 N N . SER A 1 806 ? -24.419 3.377 32.311 1.00 84.12 806 SER A N 1
ATOM 5652 C CA . SER A 1 806 ? -25.413 3.852 33.291 1.00 84.12 806 SER A CA 1
ATOM 5653 C C . SER A 1 806 ? -26.860 3.724 32.796 1.00 84.12 806 SER A C 1
ATOM 5655 O O . SER A 1 806 ? -27.793 3.608 33.596 1.00 84.12 806 SER A O 1
ATOM 5657 N N . THR A 1 807 ? -27.052 3.708 31.475 1.00 88.75 807 THR A N 1
ATOM 5658 C CA . THR A 1 807 ? -28.346 3.532 30.810 1.00 88.75 807 THR A CA 1
ATOM 5659 C C . THR A 1 807 ? -28.654 2.076 30.472 1.00 88.75 807 THR A C 1
ATOM 5661 O O . THR A 1 807 ? -29.803 1.761 30.147 1.00 88.75 807 THR A O 1
ATOM 5664 N N . SER A 1 808 ? -27.672 1.178 30.606 1.00 93.31 808 SER A N 1
ATOM 5665 C CA . SER A 1 808 ? -27.867 -0.251 30.387 1.00 93.31 808 SER A CA 1
ATOM 5666 C C . SER A 1 808 ? -28.895 -0.822 31.349 1.00 93.31 808 SER A C 1
ATOM 5668 O O . SER A 1 808 ? -29.018 -0.399 32.506 1.00 93.31 808 SER A O 1
ATOM 5670 N N . MET A 1 809 ? -29.654 -1.798 30.857 1.00 95.44 809 MET A N 1
ATOM 5671 C CA . MET A 1 809 ? -30.766 -2.380 31.586 1.00 95.44 809 MET A CA 1
ATOM 5672 C C . MET A 1 809 ? -30.845 -3.891 31.389 1.00 95.44 809 MET A C 1
ATOM 5674 O O . MET A 1 809 ? -30.915 -4.390 30.271 1.00 95.44 809 MET A O 1
ATOM 5678 N N . ILE A 1 810 ? -30.932 -4.629 32.487 1.00 96.06 810 ILE A N 1
ATOM 5679 C CA . ILE A 1 810 ? -31.280 -6.046 32.493 1.00 96.06 810 ILE A CA 1
ATOM 5680 C C . ILE A 1 810 ? -32.722 -6.152 32.970 1.00 96.06 810 ILE A C 1
ATOM 5682 O O . ILE A 1 810 ? -33.046 -5.708 34.064 1.00 96.06 810 ILE A O 1
ATOM 5686 N N . VAL A 1 811 ? -33.606 -6.730 32.169 1.00 93.88 811 VAL A N 1
ATOM 5687 C CA . VAL A 1 811 ? -35.018 -6.920 32.511 1.00 93.88 811 VAL A CA 1
ATOM 5688 C C . VAL A 1 811 ? -35.401 -8.387 32.454 1.00 93.88 811 VAL A C 1
ATOM 5690 O O . VAL A 1 811 ? -34.741 -9.203 31.819 1.00 93.88 811 VAL A O 1
ATOM 5693 N N . THR A 1 812 ? -36.532 -8.705 33.065 1.00 90.94 812 THR A N 1
ATOM 5694 C CA . THR A 1 812 ? -37.186 -10.006 32.956 1.00 90.94 812 THR A CA 1
ATOM 5695 C C . THR A 1 812 ? -38.610 -9.817 32.443 1.00 90.94 812 THR A C 1
ATOM 5697 O O . THR A 1 812 ? -39.227 -8.775 32.677 1.00 90.94 812 THR A O 1
ATOM 5700 N N . THR A 1 813 ? -39.137 -10.794 31.707 1.00 85.44 813 THR A N 1
ATOM 5701 C CA . THR A 1 813 ? -40.493 -10.717 31.128 1.00 85.44 813 THR A CA 1
ATOM 5702 C C . THR A 1 813 ? -41.602 -10.944 32.156 1.00 85.44 813 THR A C 1
ATOM 5704 O O . THR A 1 813 ? -42.758 -10.599 31.908 1.00 85.44 813 THR A O 1
ATOM 5707 N N . LYS A 1 814 ? -41.261 -11.490 33.327 1.00 86.50 814 LYS A N 1
ATOM 5708 C CA . LYS A 1 814 ? -42.166 -11.705 34.457 1.00 86.50 814 LYS A CA 1
ATOM 5709 C C . LYS A 1 814 ? -41.411 -11.480 35.760 1.00 86.50 814 LYS A C 1
ATOM 5711 O O . LYS A 1 814 ? -40.254 -11.866 35.877 1.00 86.50 814 LYS A O 1
ATOM 5716 N N . ALA A 1 815 ? -42.085 -10.897 36.749 1.00 87.25 815 ALA A N 1
ATOM 5717 C CA . ALA A 1 815 ? -41.546 -10.798 38.099 1.00 87.25 815 ALA A CA 1
ATOM 5718 C C . ALA A 1 815 ? -41.024 -12.155 38.579 1.00 87.25 815 ALA A C 1
ATOM 5720 O O . ALA A 1 815 ? -41.691 -13.175 38.392 1.00 87.25 815 ALA A O 1
ATOM 5721 N N . ASN A 1 816 ? -39.877 -12.132 39.252 1.00 87.88 816 ASN A N 1
ATOM 5722 C CA . ASN A 1 816 ? -39.269 -13.291 39.888 1.00 87.88 816 ASN A CA 1
ATOM 5723 C C . ASN A 1 816 ? -38.788 -14.364 38.899 1.00 87.88 816 ASN A C 1
ATOM 5725 O O . ASN A 1 816 ? -38.781 -15.538 39.258 1.00 87.88 816 ASN A O 1
ATOM 5729 N N . ASN A 1 817 ? -38.362 -13.968 37.693 1.00 88.44 817 ASN A N 1
ATOM 5730 C CA . ASN A 1 817 ? -37.688 -14.843 36.728 1.00 88.44 817 ASN A CA 1
ATOM 5731 C C . ASN A 1 817 ? -36.279 -14.322 36.389 1.00 88.44 817 ASN A C 1
ATOM 5733 O O . ASN A 1 817 ? -36.056 -13.113 36.313 1.00 88.44 817 ASN A O 1
ATOM 5737 N N . GLY A 1 818 ? -35.363 -15.258 36.139 1.00 90.81 818 GLY A N 1
ATOM 5738 C CA . GLY A 1 818 ? -33.997 -15.021 35.670 1.00 90.81 818 GLY A CA 1
ATOM 5739 C C . GLY A 1 818 ? -32.985 -14.587 36.735 1.00 90.81 818 GLY A C 1
ATOM 5740 O O . GLY A 1 818 ? -33.346 -13.977 37.742 1.00 90.81 818 GLY A O 1
ATOM 5741 N N . THR A 1 819 ? -31.709 -14.924 36.524 1.00 93.44 819 THR A N 1
ATOM 5742 C CA . THR A 1 819 ? -30.612 -14.618 37.462 1.00 93.44 819 THR A CA 1
ATOM 5743 C C . THR A 1 819 ? -29.493 -13.808 36.808 1.00 93.44 819 THR A C 1
ATOM 5745 O O . THR A 1 819 ? -29.199 -13.974 35.623 1.00 93.44 819 THR A O 1
ATOM 5748 N N . VAL A 1 820 ? -28.860 -12.933 37.593 1.00 95.69 820 VAL A N 1
ATOM 5749 C CA . VAL A 1 820 ? -27.691 -12.136 37.194 1.00 95.69 820 VAL A CA 1
ATOM 5750 C C . VAL A 1 820 ? -26.538 -12.460 38.136 1.00 95.69 820 VAL A C 1
ATOM 5752 O O . VAL A 1 820 ? -26.709 -12.436 39.353 1.00 95.69 820 VAL A O 1
ATOM 5755 N N . THR A 1 821 ? -25.363 -12.779 37.600 1.00 94.31 821 THR A N 1
ATOM 5756 C CA . THR A 1 821 ? -24.162 -13.048 38.405 1.00 94.31 821 THR A CA 1
ATOM 5757 C C . THR A 1 821 ? -22.989 -12.209 37.918 1.00 94.31 821 THR A C 1
ATOM 5759 O O . THR A 1 821 ? -22.728 -12.189 36.724 1.00 94.31 821 THR A O 1
ATOM 5762 N N . TYR A 1 822 ? -22.246 -11.581 38.821 1.00 92.00 822 TYR A N 1
ATOM 5763 C CA . TYR A 1 822 ? -20.966 -10.931 38.542 1.00 92.00 822 TYR A CA 1
ATOM 5764 C C . TYR A 1 822 ? -19.842 -11.769 39.157 1.00 92.00 822 TYR A C 1
ATOM 5766 O O . TYR A 1 822 ? -19.878 -12.102 40.343 1.00 92.00 822 TYR A O 1
ATOM 5774 N N . LEU A 1 823 ? -18.872 -12.169 38.334 1.00 89.50 823 LEU A N 1
ATOM 5775 C CA . LEU A 1 823 ? -17.799 -13.090 38.724 1.00 89.50 823 LEU A CA 1
ATOM 5776 C C . LEU A 1 823 ? -16.558 -12.381 39.292 1.00 89.50 823 LEU A C 1
ATOM 5778 O O . LEU A 1 823 ? -15.672 -13.065 39.793 1.00 89.50 823 LEU A O 1
ATOM 5782 N N . GLY A 1 824 ? -16.514 -11.050 39.230 1.00 88.19 824 GLY A N 1
ATOM 5783 C CA . GLY A 1 824 ? -15.416 -10.196 39.688 1.00 88.19 824 GLY A CA 1
ATOM 5784 C C . GLY A 1 824 ? -15.879 -8.746 39.865 1.00 88.19 824 GLY A C 1
ATOM 5785 O O . GLY A 1 824 ? -17.079 -8.527 40.062 1.00 88.19 824 GLY A O 1
ATOM 5786 N N . SER A 1 825 ? -14.956 -7.791 39.823 1.00 87.06 825 SER A N 1
ATOM 5787 C CA . SER A 1 825 ? -15.222 -6.349 39.888 1.00 87.06 825 SER A CA 1
ATOM 5788 C C . SER A 1 825 ? -16.152 -5.917 38.755 1.00 87.06 825 SER A C 1
ATOM 5790 O O . SER A 1 825 ? -16.070 -6.447 37.645 1.00 87.06 825 SER A O 1
ATOM 5792 N N . ALA A 1 826 ? -17.053 -4.965 39.005 1.00 89.19 826 ALA A N 1
ATOM 5793 C CA . ALA A 1 826 ? -18.003 -4.536 37.977 1.00 89.19 826 ALA A CA 1
ATOM 5794 C C . ALA A 1 826 ? -18.532 -3.113 38.177 1.00 89.19 826 ALA A C 1
ATOM 5796 O O . ALA A 1 826 ? -18.758 -2.680 39.308 1.00 89.19 826 ALA A O 1
ATOM 5797 N N . LEU A 1 827 ? -18.843 -2.438 37.065 1.00 91.06 827 LEU A N 1
ATOM 5798 C CA . LEU A 1 827 ? -19.804 -1.334 37.047 1.00 91.06 827 LEU A CA 1
ATOM 5799 C C . LEU A 1 827 ? -21.186 -1.872 36.677 1.00 91.06 827 LEU A C 1
ATOM 5801 O O . LEU A 1 827 ? -21.364 -2.536 35.650 1.00 91.06 827 LEU A O 1
ATOM 5805 N N . VAL A 1 828 ? -22.166 -1.584 37.528 1.00 92.00 828 VAL A N 1
ATOM 5806 C CA . VAL A 1 828 ? -23.498 -2.191 37.489 1.00 92.00 828 VAL A CA 1
ATOM 5807 C C . VAL A 1 828 ? -24.537 -1.155 37.067 1.00 92.00 828 VAL A C 1
ATOM 5809 O O . VAL A 1 828 ? -24.776 -0.169 37.769 1.00 92.00 828 VAL A O 1
ATOM 5812 N N . GLY A 1 829 ? -25.162 -1.401 35.911 1.00 93.00 829 GLY A N 1
ATOM 5813 C CA . GLY A 1 829 ? -26.284 -0.622 35.383 1.00 93.00 829 GLY A CA 1
ATOM 5814 C C . GLY A 1 829 ? -27.620 -0.982 36.045 1.00 93.00 829 GLY A C 1
ATOM 5815 O O . GLY A 1 829 ? -27.671 -1.482 37.167 1.00 93.00 829 GLY A O 1
ATOM 5816 N N . ASN A 1 830 ? -28.733 -0.734 35.354 1.00 94.75 830 ASN A N 1
ATOM 5817 C CA . ASN A 1 830 ? -30.064 -1.034 35.887 1.00 94.75 830 ASN A CA 1
ATOM 5818 C C . ASN A 1 830 ? -30.386 -2.532 35.773 1.00 94.75 830 ASN A C 1
ATOM 5820 O O . ASN A 1 830 ? -30.176 -3.143 34.728 1.00 94.75 830 ASN A O 1
ATOM 5824 N N . ILE A 1 831 ? -30.961 -3.124 36.818 1.00 95.50 831 ILE A N 1
ATOM 5825 C CA . ILE A 1 831 ? -31.393 -4.524 36.865 1.00 95.50 831 ILE A CA 1
ATOM 5826 C C . ILE A 1 831 ? -32.819 -4.586 37.410 1.00 95.50 831 ILE A C 1
ATOM 5828 O O . ILE A 1 831 ? -33.096 -4.127 38.513 1.00 95.50 831 ILE A O 1
ATOM 5832 N N . GLY A 1 832 ? -33.725 -5.204 36.661 1.00 92.81 832 GLY A N 1
ATOM 5833 C CA . GLY A 1 832 ? -35.131 -5.356 37.011 1.00 92.81 832 GLY A CA 1
ATOM 5834 C C . GLY A 1 832 ? -35.905 -4.036 37.068 1.00 92.81 832 GLY A C 1
ATOM 5835 O O . GLY A 1 832 ? -35.420 -2.959 36.723 1.00 92.81 832 GLY A O 1
ATOM 5836 N N . SER A 1 833 ? -37.155 -4.137 37.509 1.00 92.31 833 SER A N 1
ATOM 5837 C CA . SER A 1 833 ? -38.005 -2.997 37.863 1.00 92.31 833 SER A CA 1
ATOM 5838 C C . SER A 1 833 ? -38.824 -3.330 39.113 1.00 92.31 833 SER A C 1
ATOM 5840 O O . SER A 1 833 ? -38.873 -4.493 39.518 1.00 92.31 833 SER A O 1
ATOM 5842 N N . SER A 1 834 ? -39.502 -2.346 39.709 1.00 89.69 834 SER A N 1
ATOM 5843 C CA . SER A 1 834 ? -40.378 -2.580 40.868 1.00 89.69 834 SER A CA 1
ATOM 5844 C C . SER A 1 834 ? -41.487 -3.599 40.590 1.00 89.69 834 SER A C 1
ATOM 5846 O O . SER A 1 834 ? -41.843 -4.368 41.480 1.00 89.69 834 SER A O 1
ATOM 5848 N N . ASP A 1 835 ? -42.007 -3.621 39.360 1.00 89.25 835 ASP A N 1
ATOM 5849 C CA . ASP A 1 835 ? -43.120 -4.489 38.959 1.00 89.25 835 ASP A CA 1
ATOM 5850 C C . ASP A 1 835 ? -42.632 -5.862 38.476 1.00 89.25 835 ASP A C 1
ATOM 5852 O O . ASP A 1 835 ? -43.371 -6.847 38.515 1.00 89.25 835 ASP A O 1
ATOM 5856 N N . THR A 1 836 ? -41.378 -5.936 38.022 1.00 91.81 836 THR A N 1
ATOM 5857 C CA . THR A 1 836 ? -40.750 -7.145 37.476 1.00 91.81 836 THR A CA 1
ATOM 5858 C C . THR A 1 836 ? -39.311 -7.309 37.993 1.00 91.81 836 THR A C 1
ATOM 5860 O O . THR A 1 836 ? -38.361 -7.157 37.214 1.00 91.81 836 THR A O 1
ATOM 5863 N N . PRO A 1 837 ? -39.111 -7.587 39.296 1.00 92.94 837 PRO A N 1
ATOM 5864 C CA . PRO A 1 837 ? -37.783 -7.864 39.840 1.00 92.94 837 PRO A CA 1
ATOM 5865 C C . PRO A 1 837 ? -37.226 -9.182 39.283 1.00 92.94 837 PRO A C 1
ATOM 5867 O O . PRO A 1 837 ? -37.992 -10.098 38.974 1.00 92.94 837 PRO A O 1
ATOM 5870 N N . VAL A 1 838 ? -35.901 -9.302 39.179 1.00 94.00 838 VAL A N 1
ATOM 5871 C CA . VAL A 1 838 ? -35.238 -10.577 38.833 1.00 94.00 838 VAL A CA 1
ATOM 5872 C C . VAL A 1 838 ? -35.259 -11.556 40.022 1.00 94.00 838 VAL A C 1
ATOM 5874 O O . VAL A 1 838 ? -35.554 -11.161 41.151 1.00 94.00 838 VAL A O 1
ATOM 5877 N N . VAL A 1 839 ? -34.973 -12.848 39.809 1.00 92.69 839 VAL A N 1
ATOM 5878 C CA . VAL A 1 839 ? -34.911 -13.839 40.912 1.00 92.69 839 VAL A CA 1
ATOM 5879 C C . VAL A 1 839 ? -33.788 -13.501 41.875 1.00 92.69 839 VAL A C 1
ATOM 5881 O O . VAL A 1 839 ? -34.004 -13.437 43.083 1.00 92.69 839 VAL A O 1
ATOM 5884 N N . SER A 1 840 ? -32.580 -13.343 41.341 1.00 93.44 840 SER A N 1
ATOM 5885 C CA . SER A 1 840 ? -31.402 -13.101 42.157 1.00 93.44 840 SER A CA 1
ATOM 5886 C C . SER A 1 840 ? -30.331 -12.335 41.401 1.00 93.44 840 SER A C 1
ATOM 5888 O O . SER A 1 840 ? -30.097 -12.600 40.219 1.00 93.44 840 SER A O 1
ATOM 5890 N N . VAL A 1 841 ? -29.626 -11.472 42.125 1.00 94.94 841 VAL A N 1
ATOM 5891 C CA . VAL A 1 841 ? -28.365 -10.862 41.699 1.00 94.94 841 VAL A CA 1
ATOM 5892 C C . VAL A 1 841 ? -27.279 -11.355 42.647 1.00 94.94 841 VAL A C 1
ATOM 5894 O O . VAL A 1 841 ? -27.478 -11.317 43.858 1.00 94.94 841 VAL A O 1
ATOM 5897 N N . LYS A 1 842 ? -26.160 -11.860 42.129 1.00 92.69 842 LYS A N 1
ATOM 5898 C CA . LYS A 1 842 ? -25.090 -12.436 42.954 1.00 92.69 842 LYS A CA 1
ATOM 5899 C C . LYS A 1 842 ? -23.713 -11.936 42.534 1.00 92.69 842 LYS A C 1
ATOM 5901 O O . LYS A 1 842 ? -23.411 -11.926 41.347 1.00 92.69 842 LYS A O 1
ATOM 5906 N N . PHE A 1 843 ? -22.867 -11.615 43.502 1.00 90.00 843 PHE A N 1
ATOM 5907 C CA . PHE A 1 843 ? -21.460 -11.267 43.308 1.00 90.00 843 PHE A CA 1
ATOM 5908 C C . PHE A 1 843 ? -20.590 -12.381 43.912 1.00 90.00 843 PHE A C 1
ATOM 5910 O O . PHE A 1 843 ? -20.831 -12.803 45.043 1.00 90.00 843 PHE A O 1
ATOM 5917 N N . THR A 1 844 ? -19.650 -12.949 43.144 1.00 84.75 844 THR A N 1
ATOM 5918 C CA . THR A 1 844 ? -18.914 -14.171 43.554 1.00 84.75 844 THR A CA 1
ATOM 5919 C C . THR A 1 844 ? -17.389 -14.123 43.413 1.00 84.75 844 THR A C 1
ATOM 5921 O O . THR A 1 844 ? -16.761 -15.160 43.620 1.00 84.75 844 THR A O 1
ATOM 5924 N N . GLY A 1 845 ? -16.795 -12.996 43.019 1.00 73.75 845 GLY A N 1
ATOM 5925 C CA . GLY A 1 845 ? -15.343 -12.845 42.842 1.00 73.75 845 GLY A CA 1
ATOM 5926 C C . GLY A 1 845 ? -14.553 -12.625 44.137 1.00 73.75 845 GLY A C 1
ATOM 5927 O O . GLY A 1 845 ? -15.134 -12.567 45.221 1.00 73.75 845 GLY A O 1
ATOM 5928 N N . SER A 1 846 ? -13.220 -12.542 44.012 1.00 64.50 846 SER A N 1
ATOM 5929 C CA . SER A 1 846 ? -12.268 -12.381 45.126 1.00 64.50 846 SER A CA 1
ATOM 5930 C C . SER A 1 846 ? -11.764 -10.949 45.371 1.00 64.50 846 SER A C 1
ATOM 5932 O O . SER A 1 846 ? -11.165 -10.746 46.423 1.00 64.50 846 SER A O 1
ATOM 5934 N N . ASP A 1 847 ? -12.006 -10.005 44.446 1.00 61.66 847 ASP A N 1
ATOM 5935 C CA . ASP A 1 847 ? -11.360 -8.675 44.382 1.00 61.66 847 ASP A CA 1
ATOM 5936 C C . ASP A 1 847 ? -12.377 -7.490 44.456 1.00 61.66 847 ASP A C 1
ATOM 5938 O O . ASP A 1 847 ? -13.587 -7.673 44.279 1.00 61.66 847 ASP A O 1
ATOM 5942 N N . ASP A 1 848 ? -11.859 -6.280 44.732 1.00 64.50 848 ASP A N 1
ATOM 5943 C CA . ASP A 1 848 ? -12.382 -5.221 45.632 1.00 64.50 848 ASP A CA 1
ATOM 5944 C C . ASP A 1 848 ? -13.417 -4.192 45.075 1.00 64.50 848 ASP A C 1
ATOM 5946 O O . ASP A 1 848 ? -13.221 -2.980 45.194 1.00 64.50 848 ASP A O 1
ATOM 5950 N N . GLY A 1 849 ? -14.562 -4.620 44.517 1.00 76.69 849 GLY A N 1
ATOM 5951 C CA . GLY A 1 849 ? -15.770 -3.765 44.560 1.00 76.69 849 GLY A CA 1
ATOM 5952 C C . GLY A 1 849 ? -16.759 -3.772 43.383 1.00 76.69 849 GLY A C 1
ATOM 5953 O O . GLY A 1 849 ? -16.462 -4.125 42.241 1.00 76.69 849 GLY A O 1
ATOM 5954 N N . ALA A 1 850 ? -17.990 -3.356 43.685 1.00 83.44 850 ALA A N 1
ATOM 5955 C CA . ALA A 1 850 ? -19.103 -3.154 42.766 1.00 83.44 850 ALA A CA 1
ATOM 5956 C C . ALA A 1 850 ? -19.478 -1.663 42.715 1.00 83.44 850 ALA A C 1
ATOM 5958 O O . ALA A 1 850 ? -20.026 -1.107 43.670 1.00 83.44 850 ALA A O 1
ATOM 5959 N N . GLY A 1 851 ? -19.220 -1.022 41.574 1.00 89.94 851 GLY A N 1
ATOM 5960 C CA . GLY A 1 851 ? -19.646 0.346 41.295 1.00 89.94 851 GLY A CA 1
ATOM 5961 C C . GLY A 1 851 ? -21.100 0.375 40.838 1.00 89.94 851 GLY A C 1
ATOM 5962 O O . GLY A 1 851 ? -21.412 0.118 39.676 1.00 89.94 851 GLY A O 1
ATOM 5963 N N . LEU A 1 852 ? -22.007 0.674 41.757 1.00 92.56 852 LEU A N 1
ATOM 5964 C CA . LEU A 1 852 ? -23.435 0.769 41.502 1.00 92.56 852 LEU A CA 1
ATOM 5965 C C . LEU A 1 852 ? -23.760 2.129 40.889 1.00 92.56 852 LEU A C 1
ATOM 5967 O O . LEU A 1 852 ? -23.595 3.156 41.541 1.00 92.56 852 LEU A O 1
ATOM 5971 N N . GLN A 1 853 ? -24.261 2.129 39.657 1.00 92.56 853 GLN A N 1
ATOM 5972 C CA . GLN A 1 853 ? -24.666 3.347 38.947 1.00 92.56 853 GLN A CA 1
ATOM 5973 C C . GLN A 1 853 ? -26.099 3.294 38.402 1.00 92.56 853 GLN A C 1
ATOM 5975 O O . GLN A 1 853 ? -26.601 4.306 37.911 1.00 92.56 853 GLN A O 1
ATOM 5980 N N . GLY A 1 854 ? -26.764 2.140 38.517 1.00 92.06 854 GLY A N 1
ATOM 5981 C CA . GLY A 1 854 ? -28.182 1.945 38.223 1.00 92.06 854 GLY A CA 1
ATOM 5982 C C . GLY A 1 854 ? -28.922 1.223 39.351 1.00 92.06 854 GLY A C 1
ATOM 5983 O O . GLY A 1 854 ? -28.329 0.722 40.305 1.00 92.06 854 GLY A O 1
ATOM 5984 N N . ASN A 1 855 ? -30.251 1.187 39.253 1.00 94.12 855 ASN A N 1
ATOM 5985 C CA . ASN A 1 855 ? -31.107 0.566 40.268 1.00 94.12 855 ASN A CA 1
ATOM 5986 C C . ASN A 1 855 ? -31.105 -0.962 40.153 1.00 94.12 855 ASN A C 1
ATOM 5988 O O . ASN A 1 855 ? -31.117 -1.485 39.043 1.00 94.12 855 ASN A O 1
ATOM 5992 N N . ILE A 1 856 ? -31.200 -1.675 41.276 1.00 95.00 856 ILE A N 1
ATOM 5993 C CA . ILE A 1 856 ? -31.289 -3.139 41.322 1.00 95.00 856 ILE A CA 1
ATOM 5994 C C . ILE A 1 856 ? -32.599 -3.552 41.991 1.00 95.00 856 ILE A C 1
ATOM 5996 O O . ILE A 1 856 ? -32.788 -3.345 43.185 1.00 95.00 856 ILE A O 1
ATOM 6000 N N . TYR A 1 857 ? -33.484 -4.199 41.241 1.00 94.81 857 TYR A N 1
ATOM 6001 C CA . TYR A 1 857 ? -34.712 -4.825 41.721 1.00 94.81 857 TYR A CA 1
ATOM 6002 C C . TYR A 1 857 ? -34.617 -6.342 41.544 1.00 94.81 857 TYR A C 1
ATOM 6004 O O . TYR A 1 857 ? -34.670 -6.862 40.428 1.00 94.81 857 TYR A O 1
ATOM 6012 N N . SER A 1 858 ? -34.498 -7.057 42.659 1.00 94.94 858 SER A N 1
ATOM 6013 C CA . SER A 1 858 ? -34.334 -8.512 42.725 1.00 94.94 858 SER A CA 1
ATOM 6014 C C . SER A 1 858 ? -35.154 -9.075 43.888 1.00 94.94 858 SER A C 1
ATOM 6016 O O . SER A 1 858 ? -35.513 -8.322 44.780 1.00 94.94 858 SER A O 1
ATOM 6018 N N . GLN A 1 859 ? -35.455 -10.376 43.959 1.00 92.06 859 GLN A N 1
ATOM 6019 C CA . GLN A 1 859 ? -35.947 -10.936 45.233 1.00 92.06 859 GLN A CA 1
ATOM 6020 C C . GLN A 1 859 ? -34.834 -11.008 46.277 1.00 92.06 859 GLN A C 1
ATOM 6022 O O . GLN A 1 859 ? -35.076 -10.744 47.458 1.00 92.06 859 GLN A O 1
ATOM 6027 N N . VAL A 1 860 ? -33.634 -11.386 45.830 1.00 91.88 860 VAL A N 1
ATOM 6028 C CA . VAL A 1 860 ? -32.436 -11.507 46.661 1.00 91.88 860 VAL A CA 1
ATOM 6029 C C . VAL A 1 860 ? -31.231 -10.935 45.916 1.00 91.88 860 VAL A C 1
ATOM 6031 O O . VAL A 1 860 ? -30.962 -11.321 44.779 1.00 91.88 860 VAL A O 1
ATOM 6034 N N . THR A 1 861 ? -30.482 -10.041 46.548 1.00 93.94 861 THR A N 1
ATOM 6035 C CA . THR A 1 861 ? -29.185 -9.561 46.057 1.00 93.94 861 THR A CA 1
ATOM 6036 C C . THR A 1 861 ? -28.095 -9.956 47.043 1.00 93.94 861 THR A C 1
ATOM 6038 O O . THR A 1 861 ? -28.115 -9.531 48.193 1.00 93.94 861 THR A O 1
ATOM 6041 N N . ASP A 1 862 ? -27.146 -10.771 46.607 1.00 91.06 862 ASP A N 1
ATOM 6042 C CA . ASP A 1 862 ? -26.056 -11.288 47.432 1.00 91.06 862 ASP A CA 1
ATOM 6043 C C . ASP A 1 862 ? -24.737 -10.625 47.025 1.00 91.06 862 ASP A C 1
ATOM 6045 O O . ASP A 1 862 ? -24.172 -10.965 45.984 1.00 91.06 862 ASP A O 1
ATOM 6049 N N . PHE A 1 863 ? -24.286 -9.652 47.821 1.00 87.75 863 PHE A N 1
ATOM 6050 C CA . PHE A 1 863 ? -23.047 -8.900 47.575 1.00 87.75 863 PHE A CA 1
ATOM 6051 C C . PHE A 1 863 ? -21.800 -9.594 48.148 1.00 87.75 863 PHE A C 1
ATOM 6053 O O . PHE A 1 863 ? -20.686 -9.298 47.725 1.00 87.75 863 PHE A O 1
ATOM 6060 N N . GLY A 1 864 ? -21.958 -10.518 49.100 1.00 82.75 864 GLY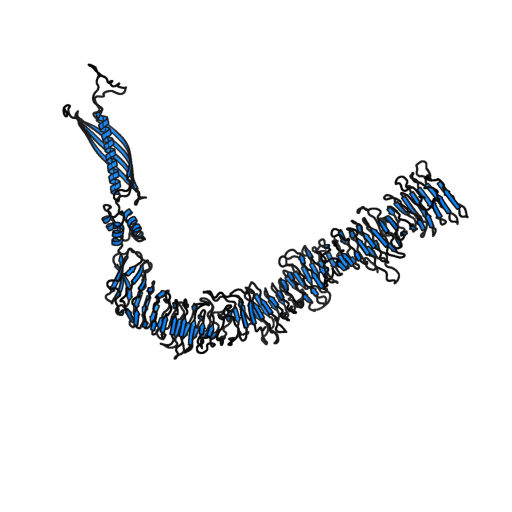 A N 1
ATOM 6061 C CA . GLY A 1 864 ? -20.830 -11.191 49.742 1.00 82.75 864 GLY A CA 1
ATOM 6062 C C . GLY A 1 864 ? -19.806 -10.219 50.353 1.00 82.75 864 GLY A C 1
ATOM 6063 O O . GLY A 1 864 ? -20.128 -9.356 51.163 1.00 82.75 864 GLY A O 1
ATOM 6064 N N . THR A 1 865 ? -18.529 -10.375 50.009 1.00 78.56 865 THR A N 1
ATOM 6065 C CA . THR A 1 865 ? -17.429 -9.553 50.553 1.00 78.56 865 THR A CA 1
ATOM 6066 C C . THR A 1 865 ? -17.106 -8.311 49.727 1.00 78.56 865 THR A C 1
ATOM 6068 O O . THR A 1 865 ? -16.091 -7.687 49.992 1.00 78.56 865 THR A O 1
ATOM 6071 N N . TYR A 1 866 ? -17.921 -7.968 48.729 1.00 86.25 866 TYR A N 1
ATOM 6072 C CA . TYR A 1 866 ? -17.651 -6.821 47.865 1.00 86.25 866 TYR A CA 1
ATOM 6073 C C . TYR A 1 866 ? -17.811 -5.500 48.612 1.00 86.25 866 TYR A C 1
ATOM 6075 O O . TYR A 1 866 ? -18.735 -5.349 49.418 1.00 86.25 866 TYR A O 1
ATOM 6083 N N . ASP A 1 867 ? -16.975 -4.534 48.245 1.00 87.50 867 ASP A N 1
ATOM 6084 C CA . ASP A 1 867 ? -17.191 -3.122 48.541 1.00 87.50 867 ASP A CA 1
ATOM 6085 C C . ASP A 1 867 ? -18.225 -2.550 47.558 1.00 87.50 867 ASP A C 1
ATOM 6087 O O . ASP A 1 867 ? -18.243 -2.889 46.376 1.00 87.50 867 ASP A O 1
ATOM 6091 N N . LEU A 1 868 ? -19.148 -1.724 48.033 1.00 90.81 868 LEU A N 1
ATOM 6092 C CA . LEU A 1 868 ? -20.235 -1.136 47.259 1.00 90.81 868 LEU A CA 1
ATOM 6093 C C . LEU A 1 868 ? -19.971 0.358 47.107 1.00 90.81 868 LEU A C 1
ATOM 6095 O O . LEU A 1 868 ? -20.177 1.111 48.056 1.00 90.81 868 LEU A O 1
ATOM 6099 N N . ALA A 1 869 ? -19.606 0.796 45.906 1.00 92.19 869 ALA A N 1
ATOM 6100 C CA . ALA A 1 869 ? -19.467 2.214 45.595 1.00 92.19 869 ALA A CA 1
ATOM 6101 C C . ALA A 1 869 ? -20.723 2.723 44.877 1.00 92.19 869 ALA A C 1
ATOM 6103 O O . ALA A 1 869 ? -21.096 2.204 43.829 1.00 92.19 869 ALA A O 1
ATOM 6104 N N . VAL A 1 870 ? -21.390 3.744 45.412 1.00 93.31 870 VAL A N 1
ATOM 6105 C CA . VAL A 1 870 ? -22.576 4.363 44.800 1.00 93.31 870 VAL A CA 1
ATOM 6106 C C . VAL A 1 870 ? -22.124 5.510 43.902 1.00 93.31 870 VAL A C 1
ATOM 6108 O O . VAL A 1 870 ? -21.907 6.643 44.344 1.00 93.31 870 VAL A O 1
ATOM 6111 N N . LEU A 1 871 ? -21.958 5.203 42.620 1.00 86.62 871 LEU A N 1
ATOM 6112 C CA . LEU A 1 871 ? -21.325 6.060 41.626 1.00 86.62 871 LEU A CA 1
ATOM 6113 C C . LEU A 1 871 ? -22.360 6.766 40.748 1.00 86.62 871 LEU A C 1
ATOM 6115 O O . LEU A 1 871 ? -23.387 6.196 40.397 1.00 86.62 871 LEU A O 1
ATOM 6119 N N . ASN A 1 872 ? -22.033 7.986 40.311 1.00 81.62 872 ASN A N 1
ATOM 6120 C CA . ASN A 1 872 ? -22.716 8.763 39.260 1.00 81.62 872 ASN A CA 1
ATOM 6121 C C . ASN A 1 872 ? -24.195 9.148 39.496 1.00 81.62 872 ASN A C 1
ATOM 6123 O O . ASN A 1 872 ? -24.643 10.154 38.946 1.00 81.62 872 ASN A O 1
ATOM 6127 N N . SER A 1 873 ? -24.961 8.397 40.290 1.00 86.69 873 SER A N 1
ATOM 6128 C CA . SER A 1 873 ? -26.378 8.636 40.554 1.00 86.69 873 SER A CA 1
ATOM 6129 C C . SER A 1 873 ? -26.836 8.020 41.884 1.00 86.69 873 SER A C 1
ATOM 6131 O O . SER A 1 873 ? -26.106 7.284 42.546 1.00 86.69 873 SER A O 1
ATOM 6133 N N . ASN A 1 874 ? -28.066 8.339 42.295 1.00 92.25 874 ASN A N 1
ATOM 6134 C CA . ASN A 1 874 ? -28.714 7.664 43.417 1.00 92.25 874 ASN A CA 1
ATOM 6135 C C . ASN A 1 874 ? -29.142 6.252 43.001 1.00 92.25 874 ASN A C 1
ATOM 6137 O O . ASN A 1 874 ? -29.729 6.078 41.934 1.00 92.25 874 ASN A O 1
ATOM 6141 N N . VAL A 1 875 ? -28.939 5.277 43.885 1.00 94.56 875 VAL A N 1
ATOM 6142 C CA . VAL A 1 875 ? -29.224 3.863 43.618 1.00 94.56 875 VAL A CA 1
ATOM 6143 C C . VAL A 1 875 ? -30.331 3.354 44.533 1.00 94.56 875 VAL A C 1
ATOM 6145 O O . VAL A 1 875 ? -30.337 3.598 45.741 1.00 94.56 875 VAL A O 1
ATOM 6148 N N . ILE A 1 876 ? -31.267 2.604 43.956 1.00 94.81 876 ILE A N 1
ATOM 6149 C CA . ILE A 1 876 ? -32.317 1.882 44.670 1.00 94.81 876 ILE A CA 1
ATOM 6150 C C . ILE A 1 876 ? -32.011 0.385 44.644 1.00 94.81 876 ILE A C 1
ATOM 6152 O O . ILE A 1 876 ? -31.833 -0.196 43.577 1.00 94.81 876 ILE A O 1
ATOM 6156 N N . LEU A 1 877 ? -32.023 -0.239 45.819 1.00 95.00 877 LEU A N 1
ATOM 6157 C CA . LEU A 1 877 ? -32.020 -1.682 46.022 1.00 95.00 877 LEU A CA 1
ATOM 6158 C C . LEU A 1 877 ? -33.430 -2.125 46.444 1.00 95.00 877 LEU A C 1
ATOM 6160 O O . LEU A 1 877 ? -33.899 -1.817 47.543 1.00 95.00 877 LEU A O 1
ATOM 6164 N N . GLY A 1 878 ? -34.137 -2.812 45.551 1.00 91.44 878 GLY A N 1
ATOM 6165 C CA . GLY A 1 878 ? -35.442 -3.420 45.796 1.00 91.44 878 GLY A CA 1
ATOM 6166 C C . GLY A 1 878 ? -35.322 -4.920 46.053 1.00 91.44 878 GLY A C 1
ATOM 6167 O O . GLY A 1 878 ? -34.689 -5.619 45.264 1.00 91.44 878 GLY A O 1
ATOM 6168 N N . GLY A 1 879 ? -35.969 -5.389 47.125 1.00 89.69 879 GLY A N 1
ATOM 6169 C CA . GLY A 1 879 ? -35.947 -6.768 47.614 1.00 89.69 879 GLY A CA 1
ATOM 6170 C C . GLY A 1 879 ? -34.866 -7.045 48.657 1.00 89.69 879 GLY A C 1
ATOM 6171 O O . GLY A 1 879 ? -34.169 -6.147 49.121 1.00 89.69 879 GLY A O 1
ATOM 6172 N N . GLY A 1 880 ? -34.768 -8.299 49.104 1.00 87.50 880 GLY A N 1
ATOM 6173 C CA . GLY A 1 880 ? -33.821 -8.655 50.159 1.00 87.50 880 GLY A CA 1
ATOM 6174 C C . GLY A 1 880 ? -32.377 -8.539 49.680 1.00 87.50 880 GLY A C 1
ATOM 6175 O O . GLY A 1 880 ? -32.077 -8.914 48.552 1.00 87.50 880 GLY A O 1
ATOM 6176 N N . THR A 1 881 ? -31.470 -8.075 50.535 1.00 87.69 881 THR A N 1
ATOM 6177 C CA . THR A 1 881 ? -30.028 -8.189 50.283 1.00 87.69 881 THR A CA 1
ATOM 6178 C C . THR A 1 881 ? -29.410 -9.098 51.339 1.00 87.69 881 THR A C 1
ATOM 6180 O O . THR A 1 881 ? -29.777 -9.045 52.514 1.00 87.69 881 THR A O 1
ATOM 6183 N N . THR A 1 882 ? -28.501 -9.980 50.943 1.00 82.38 882 THR A N 1
ATOM 6184 C CA . THR A 1 882 ? -27.819 -10.883 51.869 1.00 82.38 882 THR A CA 1
ATOM 6185 C C . THR A 1 882 ? -26.332 -10.587 51.916 1.00 82.38 882 THR A C 1
ATOM 6187 O O . THR A 1 882 ? -25.714 -10.365 50.879 1.00 82.38 882 THR A O 1
ATOM 6190 N N . ALA A 1 883 ? -25.777 -10.627 53.130 1.00 68.88 883 ALA A N 1
ATOM 6191 C CA . ALA A 1 883 ? -24.344 -10.639 53.396 1.00 68.88 883 ALA A CA 1
ATOM 6192 C C . ALA A 1 883 ? -23.576 -9.447 52.802 1.00 68.88 883 ALA A C 1
ATOM 6194 O O . ALA A 1 883 ? -22.587 -9.670 52.126 1.00 68.88 883 ALA A O 1
ATOM 6195 N N . ILE A 1 884 ? -23.981 -8.195 53.062 1.00 84.38 884 ILE A N 1
ATOM 6196 C CA . ILE A 1 884 ? -23.100 -7.046 52.775 1.00 84.38 884 ILE A CA 1
ATOM 6197 C C . ILE A 1 884 ? -21.964 -7.061 53.804 1.00 84.38 884 ILE A C 1
ATOM 6199 O O . ILE A 1 884 ? -22.198 -6.724 54.967 1.00 84.38 884 ILE A O 1
ATOM 6203 N N . ASN A 1 885 ? -20.761 -7.481 53.402 1.00 79.31 885 ASN A N 1
ATOM 6204 C CA . ASN A 1 885 ? -19.613 -7.672 54.299 1.00 79.31 885 ASN A CA 1
ATOM 6205 C C . ASN A 1 885 ? -18.367 -6.835 53.939 1.00 79.31 885 ASN A C 1
ATOM 6207 O O . ASN A 1 885 ? -17.326 -7.074 54.551 1.00 79.31 885 ASN A O 1
ATOM 6211 N N . GLY A 1 886 ? -18.472 -5.894 52.994 1.00 81.69 886 GLY A N 1
ATOM 6212 C CA . GLY A 1 886 ? -17.435 -4.912 52.637 1.00 81.69 886 GLY A CA 1
ATOM 6213 C C . GLY A 1 886 ? -17.820 -3.467 52.990 1.00 81.69 886 GLY A C 1
ATOM 6214 O O . GLY A 1 886 ? -18.777 -3.227 53.736 1.00 81.69 886 GLY A O 1
ATOM 6215 N N . GLU A 1 887 ? -17.073 -2.505 52.463 1.00 87.81 887 GLU A N 1
ATOM 6216 C CA . GLU A 1 887 ? -17.310 -1.066 52.590 1.00 87.81 887 GLU A CA 1
ATOM 6217 C C . GLU A 1 887 ? -18.510 -0.607 51.757 1.00 87.81 887 GLU A C 1
ATOM 6219 O O . GLU A 1 887 ? -18.689 -1.027 50.623 1.00 87.81 887 GLU A O 1
ATOM 6224 N N . ILE A 1 888 ? -19.352 0.270 52.304 1.00 91.56 888 ILE A N 1
ATOM 6225 C CA . ILE A 1 888 ? -20.380 0.989 51.544 1.00 91.56 888 ILE A CA 1
ATOM 6226 C C . ILE A 1 888 ? -19.888 2.423 51.344 1.00 91.56 888 ILE A C 1
ATOM 6228 O O . ILE A 1 888 ? -20.047 3.251 52.243 1.00 91.56 888 ILE A O 1
ATOM 6232 N N . ASP A 1 889 ? -19.325 2.724 50.177 1.00 92.44 889 ASP A N 1
ATOM 6233 C CA . ASP A 1 889 ? -18.941 4.078 49.782 1.00 92.44 889 ASP A CA 1
ATOM 6234 C C . ASP A 1 889 ? -20.115 4.780 49.092 1.00 92.44 889 ASP A C 1
ATOM 6236 O O . ASP A 1 889 ? -20.515 4.478 47.966 1.00 92.44 889 ASP A O 1
ATOM 6240 N N . LEU A 1 890 ? -20.701 5.742 49.795 1.00 93.31 890 LEU A N 1
ATOM 6241 C CA . LEU A 1 890 ? -21.840 6.515 49.312 1.00 93.31 890 LEU A CA 1
ATOM 6242 C C . LEU A 1 890 ? -21.417 7.704 48.447 1.00 93.31 890 LEU A C 1
ATOM 6244 O O . LEU A 1 890 ? -22.279 8.317 47.814 1.00 93.31 890 LEU A O 1
ATOM 6248 N N . LEU A 1 891 ? -20.138 8.095 48.466 1.00 91.06 891 LEU A N 1
ATOM 6249 C CA . LEU A 1 891 ? -19.666 9.380 47.956 1.00 91.06 891 LEU A CA 1
ATOM 6250 C C . LEU A 1 891 ? -20.607 10.517 48.401 1.00 91.06 891 LEU A C 1
ATOM 6252 O O . LEU A 1 891 ? -20.714 10.825 49.588 1.00 91.06 891 LEU A O 1
ATOM 6256 N N . THR A 1 892 ? -21.330 11.125 47.458 1.00 90.69 892 THR A N 1
ATOM 6257 C CA . THR A 1 892 ? -22.340 12.171 47.712 1.00 90.69 892 THR A CA 1
ATOM 6258 C C . THR A 1 892 ? -23.771 11.725 47.388 1.00 90.69 892 THR A C 1
ATOM 6260 O O . THR A 1 892 ? -24.697 12.536 47.435 1.00 90.69 892 THR A O 1
ATOM 6263 N N . ASN A 1 893 ? -23.955 10.448 47.049 1.00 92.88 893 ASN A N 1
ATOM 6264 C CA . ASN A 1 893 ? -25.186 9.877 46.518 1.00 92.88 893 ASN A CA 1
ATOM 6265 C C . ASN A 1 893 ? -26.039 9.206 47.603 1.00 92.88 893 ASN A C 1
ATOM 6267 O O . ASN A 1 893 ? -25.629 9.009 48.749 1.00 92.88 893 ASN A O 1
ATOM 6271 N N . THR A 1 894 ? -27.269 8.867 47.223 1.00 93.56 894 THR A N 1
ATOM 6272 C CA . THR A 1 894 ? -28.236 8.187 48.088 1.00 93.56 894 THR A CA 1
ATOM 6273 C C . THR A 1 894 ? -28.333 6.709 47.735 1.00 93.56 894 THR A C 1
ATOM 6275 O O . THR A 1 894 ? -28.605 6.377 46.580 1.00 93.56 894 THR A O 1
ATOM 6278 N N . LEU A 1 895 ? -28.203 5.834 48.735 1.00 95.69 895 LEU A N 1
ATOM 6279 C CA . LEU A 1 895 ? -28.506 4.406 48.623 1.00 95.69 895 LEU A CA 1
ATOM 6280 C C . LEU A 1 895 ? -29.848 4.100 49.295 1.00 95.69 895 LEU A C 1
ATOM 6282 O O . LEU A 1 895 ? -29.984 4.211 50.512 1.00 95.69 895 LEU A O 1
ATOM 6286 N N . THR A 1 896 ? -30.853 3.702 48.520 1.00 95.56 896 THR A N 1
ATOM 6287 C CA . THR A 1 896 ? -32.205 3.436 49.034 1.00 95.56 896 THR A CA 1
ATOM 6288 C C . THR A 1 896 ? -32.488 1.941 49.095 1.00 95.56 896 THR A C 1
ATOM 6290 O O . THR A 1 896 ? -32.558 1.288 48.062 1.00 95.56 896 THR A O 1
ATOM 6293 N N . PHE A 1 897 ? -32.767 1.406 50.280 1.00 94.88 897 PHE A N 1
ATOM 6294 C CA . PHE A 1 897 ? -33.382 0.090 50.453 1.00 94.88 897 PHE A CA 1
ATOM 6295 C C . PHE A 1 897 ? -34.905 0.240 50.351 1.00 94.88 897 PHE A C 1
ATOM 6297 O O . PHE A 1 897 ? -35.552 0.725 51.281 1.00 94.88 897 PHE A O 1
ATOM 6304 N N . ALA A 1 898 ? -35.488 -0.127 49.208 1.00 93.88 898 ALA A N 1
ATOM 6305 C CA . ALA A 1 898 ? -36.896 0.139 48.897 1.00 93.88 898 ALA A CA 1
ATOM 6306 C C . ALA A 1 898 ? -37.871 -0.915 49.450 1.00 93.88 898 ALA A C 1
ATOM 6308 O O . ALA A 1 898 ? -39.009 -0.593 49.800 1.00 93.88 898 ALA A O 1
ATOM 6309 N N . SER A 1 899 ? -37.454 -2.179 49.519 1.00 91.00 899 SER A N 1
ATOM 6310 C CA . SER A 1 899 ? -38.267 -3.282 50.049 1.00 91.00 899 SER A CA 1
ATOM 6311 C C . SER A 1 899 ? -37.391 -4.456 50.481 1.00 91.00 899 SER A C 1
ATOM 6313 O O . SER A 1 899 ? -36.225 -4.500 50.117 1.00 91.00 899 SER A O 1
ATOM 6315 N N . GLY A 1 900 ? -37.941 -5.411 51.236 1.00 90.25 900 GLY A N 1
ATOM 6316 C CA . GLY A 1 900 ? -37.231 -6.633 51.632 1.00 90.25 900 GLY A CA 1
ATOM 6317 C C . GLY A 1 900 ? -36.366 -6.471 52.885 1.00 90.25 900 GLY A C 1
ATOM 6318 O O . GLY A 1 900 ? -36.450 -5.478 53.602 1.00 90.25 900 GLY A O 1
ATOM 6319 N N . THR A 1 901 ? -35.573 -7.493 53.208 1.00 91.50 901 THR A N 1
ATOM 6320 C CA . THR A 1 901 ? -34.659 -7.475 54.362 1.00 91.50 901 THR A CA 1
ATOM 6321 C C . THR A 1 901 ? -33.215 -7.525 53.885 1.00 91.50 901 THR A C 1
ATOM 6323 O O . THR A 1 901 ? -32.834 -8.472 53.205 1.00 91.50 901 THR A O 1
ATOM 6326 N N . SER A 1 902 ? -32.430 -6.521 54.264 1.00 90.81 902 SER A N 1
ATOM 6327 C CA . SER A 1 902 ? -30.990 -6.427 54.029 1.00 90.81 902 SER A CA 1
ATOM 6328 C C . SER A 1 902 ? -30.223 -6.966 55.232 1.00 90.81 902 SER A C 1
ATOM 6330 O O . SER A 1 902 ? -30.482 -6.514 56.346 1.00 90.81 902 SER A O 1
ATOM 6332 N N . THR A 1 903 ? -29.274 -7.885 55.052 1.00 89.06 903 THR A N 1
ATOM 6333 C CA . THR A 1 903 ? -28.388 -8.354 56.132 1.00 89.06 903 THR A CA 1
ATOM 6334 C C . THR A 1 903 ? -26.966 -7.824 55.972 1.00 89.06 903 THR A C 1
ATOM 6336 O O . THR A 1 903 ? -26.348 -7.978 54.920 1.00 89.06 903 THR A O 1
ATOM 6339 N N . TRP A 1 904 ? -26.448 -7.183 57.021 1.00 86.69 904 TRP A N 1
ATOM 6340 C CA . TRP A 1 904 ? -25.076 -6.664 57.080 1.00 86.69 904 TRP A CA 1
ATOM 6341 C C . TRP A 1 904 ? -24.256 -7.512 58.050 1.00 86.69 904 TRP A C 1
ATOM 6343 O O . TRP A 1 904 ? -24.717 -7.780 59.167 1.00 86.69 904 TRP A O 1
ATOM 6353 N N . GLY A 1 905 ? -23.070 -7.952 57.628 1.00 79.75 905 GLY A N 1
ATOM 6354 C CA . GLY A 1 905 ? -22.195 -8.769 58.468 1.00 79.75 905 GLY A CA 1
ATOM 6355 C C . GLY A 1 905 ? -21.340 -7.966 59.440 1.00 79.75 905 GLY A C 1
ATOM 6356 O O . GLY A 1 905 ? -21.575 -6.794 59.717 1.00 79.75 905 GLY A O 1
ATOM 6357 N N . SER A 1 906 ? -20.335 -8.628 60.016 1.00 74.69 906 SER A N 1
ATOM 6358 C CA . SER A 1 906 ? -19.482 -8.046 61.063 1.00 74.69 906 SER A CA 1
ATOM 6359 C C . SER A 1 906 ? -18.439 -7.048 60.559 1.00 74.69 906 SER A C 1
ATOM 6361 O O . SER A 1 906 ? -17.884 -6.321 61.381 1.00 74.69 906 SER A O 1
ATOM 6363 N N . ASN A 1 907 ? -18.155 -7.045 59.254 1.00 74.81 907 ASN A N 1
ATOM 6364 C CA . ASN A 1 907 ? -17.060 -6.286 58.642 1.00 74.81 907 ASN A CA 1
ATOM 6365 C C . ASN A 1 907 ? -17.543 -5.094 57.802 1.00 74.81 907 ASN A C 1
ATOM 6367 O O . ASN A 1 907 ? -16.722 -4.426 57.190 1.00 74.81 907 ASN A O 1
ATOM 6371 N N . THR A 1 908 ? -18.846 -4.807 57.778 1.00 82.50 908 THR A N 1
ATOM 6372 C CA . THR A 1 908 ? -19.392 -3.684 57.009 1.00 82.50 908 THR A CA 1
ATOM 6373 C C . THR A 1 908 ? -18.885 -2.350 57.565 1.00 82.50 908 THR A C 1
ATOM 6375 O O . THR A 1 908 ? -19.096 -2.078 58.753 1.00 82.50 908 THR A O 1
ATOM 6378 N N . SER A 1 909 ? -18.261 -1.519 56.726 1.00 86.38 909 SER A N 1
ATOM 6379 C CA . SER A 1 909 ? -17.935 -0.105 56.993 1.00 86.38 909 SER A CA 1
ATOM 6380 C C . SER A 1 909 ? -18.784 0.819 56.115 1.00 86.38 909 SER A C 1
ATOM 6382 O O . SER A 1 909 ? -19.415 0.375 55.158 1.00 86.38 909 SER A O 1
ATOM 6384 N N . ILE A 1 910 ? -18.859 2.103 56.470 1.00 90.06 910 ILE A N 1
ATOM 6385 C CA . ILE A 1 910 ? -19.536 3.119 55.655 1.00 90.06 910 ILE A CA 1
ATOM 6386 C C . ILE A 1 910 ? -18.567 4.267 55.398 1.00 90.06 910 ILE A C 1
ATOM 6388 O O . ILE A 1 910 ? -18.067 4.869 56.353 1.00 90.06 910 ILE A O 1
ATOM 6392 N N . GLU A 1 911 ? -18.381 4.618 54.132 1.00 91.56 911 GLU A N 1
ATOM 6393 C CA . GLU A 1 911 ? -17.690 5.829 53.707 1.00 91.56 911 GLU A CA 1
ATOM 6394 C C . GLU A 1 911 ? -18.672 6.812 53.061 1.00 91.56 911 GLU A C 1
ATOM 6396 O O . GLU A 1 911 ? -19.647 6.452 52.396 1.00 91.56 911 GLU A O 1
ATOM 6401 N N . THR A 1 912 ? -18.460 8.098 53.322 1.00 92.69 912 THR A N 1
ATOM 6402 C CA . THR A 1 912 ? -19.249 9.165 52.718 1.00 92.69 912 THR A CA 1
ATOM 6403 C C . THR A 1 912 ? -18.440 10.447 52.577 1.00 92.69 912 THR A C 1
ATOM 6405 O O . THR A 1 912 ? -17.549 10.739 53.373 1.00 92.69 912 THR A O 1
ATOM 6408 N N . THR A 1 913 ? -18.772 11.252 51.571 1.00 91.19 913 THR A N 1
ATOM 6409 C CA . THR A 1 913 ? -18.116 12.524 51.272 1.00 91.19 913 THR A CA 1
ATOM 6410 C C . THR A 1 913 ? -19.046 13.701 51.554 1.00 91.19 913 THR A C 1
ATOM 6412 O O . THR A 1 913 ? -20.153 13.789 51.022 1.00 91.19 913 THR A O 1
ATOM 6415 N N . LEU A 1 914 ? -18.560 14.669 52.335 1.00 88.31 914 LEU A N 1
ATOM 6416 C CA . LEU A 1 914 ? -19.201 15.968 52.534 1.00 88.31 914 LEU A CA 1
ATOM 6417 C C . LEU A 1 914 ? -18.546 17.009 51.615 1.00 88.31 914 LEU A C 1
ATOM 6419 O O . LEU A 1 914 ? -17.335 17.231 51.676 1.00 88.31 914 LEU A O 1
ATOM 6423 N N . THR A 1 915 ? -19.336 17.675 50.766 1.00 80.25 915 THR A N 1
ATOM 6424 C CA . THR A 1 915 ? -18.827 18.667 49.794 1.00 80.25 915 THR A CA 1
ATOM 6425 C C . THR A 1 915 ? -19.134 20.117 50.174 1.00 80.25 915 THR A C 1
ATOM 6427 O O . THR A 1 915 ? -20.170 20.438 50.757 1.00 80.25 915 THR A O 1
ATOM 6430 N N . VAL A 1 916 ? -18.227 21.021 49.782 1.00 68.44 916 VAL A N 1
ATOM 6431 C CA . VAL A 1 916 ? -18.244 22.458 50.131 1.00 68.44 916 VAL A CA 1
ATOM 6432 C C . VAL A 1 916 ? -19.410 23.226 49.503 1.00 68.44 916 VAL A C 1
ATOM 6434 O O . VAL A 1 916 ? -19.835 24.238 50.051 1.00 68.44 916 VAL A O 1
ATOM 6437 N N . ALA A 1 917 ? -19.891 22.785 48.337 1.00 55.44 917 ALA A N 1
ATOM 6438 C CA . ALA A 1 917 ? -20.813 23.563 47.511 1.00 55.44 917 ALA A CA 1
ATOM 6439 C C . ALA A 1 917 ? -22.258 23.552 48.037 1.00 55.44 917 ALA A C 1
ATOM 6441 O O . ALA A 1 917 ? -22.933 24.574 47.960 1.00 55.44 917 ALA A O 1
ATOM 6442 N N . ASN A 1 918 ? -22.714 22.419 48.587 1.00 55.06 918 ASN A N 1
ATOM 6443 C CA . ASN A 1 918 ? -24.139 22.186 48.858 1.00 55.06 918 ASN A CA 1
ATOM 6444 C C . ASN A 1 918 ? -24.444 21.722 50.293 1.00 55.06 918 ASN A C 1
ATOM 6446 O O . ASN A 1 918 ? -25.612 21.688 50.665 1.00 55.06 918 ASN A O 1
ATOM 6450 N N . GLY A 1 919 ? -23.437 21.345 51.094 1.00 66.38 919 GLY A N 1
ATOM 6451 C CA . GLY A 1 919 ? -23.669 20.767 52.426 1.00 66.38 919 GLY A CA 1
ATOM 6452 C C . GLY A 1 919 ? -24.366 19.399 52.393 1.00 66.38 919 GLY A C 1
ATOM 6453 O O . GLY A 1 919 ? -24.975 18.998 53.380 1.00 66.38 919 GLY A O 1
ATOM 6454 N N . ASN A 1 920 ? -24.297 18.688 51.265 1.00 77.38 920 ASN A N 1
ATOM 6455 C CA . ASN A 1 920 ? -24.851 17.343 51.128 1.00 77.38 920 ASN A CA 1
ATOM 6456 C C . ASN A 1 920 ? -23.799 16.299 51.516 1.00 77.38 920 ASN A C 1
ATOM 6458 O O . ASN A 1 920 ? -22.632 16.423 51.135 1.00 77.38 920 ASN A O 1
ATOM 6462 N N . ILE A 1 921 ? -24.250 15.272 52.234 1.00 87.50 921 ILE A N 1
ATOM 6463 C CA . ILE A 1 921 ? -23.508 14.049 52.538 1.00 87.50 921 ILE A CA 1
ATOM 6464 C C . ILE A 1 921 ? -24.193 12.888 51.809 1.00 87.50 921 ILE A C 1
ATOM 6466 O O . ILE A 1 921 ? -25.422 12.898 51.662 1.00 87.50 921 ILE A O 1
ATOM 6470 N N . GLY A 1 922 ? -23.426 11.898 51.354 1.00 91.12 922 GLY A N 1
ATOM 6471 C CA . GLY A 1 922 ? -24.020 10.639 50.909 1.00 91.12 922 GLY A CA 1
ATOM 6472 C C . GLY A 1 922 ? -24.778 9.978 52.065 1.00 91.12 922 GLY A C 1
ATOM 6473 O O . GLY A 1 922 ? -24.328 10.023 53.211 1.00 91.12 922 GLY A O 1
ATOM 6474 N N . HIS A 1 923 ? -25.952 9.409 51.799 1.00 93.19 923 HIS A N 1
ATOM 6475 C CA . HIS A 1 923 ? -26.788 8.840 52.861 1.00 93.19 923 HIS A CA 1
ATOM 6476 C C . HIS A 1 923 ? -27.571 7.607 52.414 1.00 93.19 923 HIS A C 1
ATOM 6478 O O . HIS A 1 923 ? -27.774 7.350 51.229 1.00 93.19 923 HIS A O 1
ATOM 6484 N N . ILE A 1 924 ? -28.023 6.841 53.399 1.00 94.94 924 ILE A N 1
ATOM 6485 C CA . ILE A 1 924 ? -28.815 5.630 53.227 1.00 94.94 924 ILE A CA 1
ATOM 6486 C C . ILE A 1 924 ? -30.268 5.929 53.592 1.00 94.94 924 ILE A C 1
ATOM 6488 O O . ILE A 1 924 ? -30.549 6.543 54.622 1.00 94.94 924 ILE A O 1
ATOM 6492 N N . VAL A 1 925 ? -31.207 5.444 52.785 1.00 96.12 925 VAL A N 1
ATOM 6493 C CA . VAL A 1 925 ? -32.647 5.533 53.051 1.00 96.12 925 VAL A CA 1
ATOM 6494 C C . VAL A 1 925 ? -33.220 4.129 53.181 1.00 96.12 925 VAL A C 1
ATOM 6496 O O . VAL A 1 925 ? -33.110 3.322 52.265 1.00 96.12 925 VAL A O 1
ATOM 6499 N N . ILE A 1 926 ? -33.876 3.834 54.302 1.00 95.56 926 ILE A N 1
ATOM 6500 C CA . ILE A 1 926 ? -34.632 2.591 54.496 1.00 95.56 926 ILE A CA 1
ATOM 6501 C C . ILE A 1 926 ? -36.117 2.925 54.328 1.00 95.56 926 ILE A C 1
ATOM 6503 O O . ILE A 1 926 ? -36.673 3.672 55.133 1.00 95.56 926 ILE A O 1
ATOM 6507 N N . ALA A 1 927 ? -36.760 2.419 53.273 1.00 94.69 927 ALA A N 1
ATOM 6508 C CA . ALA A 1 927 ? -38.162 2.699 52.942 1.00 94.69 927 ALA A CA 1
ATOM 6509 C C . ALA A 1 927 ? -39.160 1.879 53.786 1.00 94.69 927 ALA A C 1
ATOM 6511 O O . ALA A 1 927 ? -38.777 1.046 54.602 1.00 94.69 927 ALA A O 1
ATOM 6512 N N . GLU A 1 928 ? -40.470 2.163 53.694 1.00 91.81 928 GLU A N 1
ATOM 6513 C CA . GLU A 1 928 ? -41.510 1.596 54.597 1.00 91.81 928 GLU A CA 1
ATOM 6514 C C . GLU A 1 928 ? -41.587 0.075 54.555 1.00 91.81 928 GLU A C 1
ATOM 6516 O O . GLU A 1 928 ? -41.763 -0.559 55.593 1.00 91.81 928 GLU A O 1
ATOM 6521 N N . ASN A 1 929 ? -41.341 -0.502 53.383 1.00 89.44 929 ASN A N 1
ATOM 6522 C CA . ASN A 1 929 ? -41.403 -1.941 53.155 1.00 89.44 929 ASN A CA 1
ATOM 6523 C C . ASN A 1 929 ? -40.037 -2.637 53.286 1.00 89.44 929 ASN A C 1
ATOM 6525 O O . ASN A 1 929 ? -39.909 -3.797 52.889 1.00 89.44 929 ASN A O 1
ATOM 6529 N N . ALA A 1 930 ? -39.019 -1.937 53.796 1.00 93.12 930 ALA A N 1
ATOM 6530 C CA . ALA A 1 930 ? -37.659 -2.442 53.947 1.00 93.12 930 ALA A CA 1
ATOM 6531 C C . ALA A 1 930 ? -37.247 -2.575 55.421 1.00 93.12 930 ALA A C 1
ATOM 6533 O O . ALA A 1 930 ? -37.741 -1.862 56.297 1.00 93.12 930 ALA A O 1
ATOM 6534 N N . GLN A 1 931 ? -36.313 -3.486 55.683 1.00 92.31 931 GLN A N 1
ATOM 6535 C CA . GLN A 1 931 ? -35.640 -3.671 56.969 1.00 92.31 931 GLN A CA 1
ATOM 6536 C C . GLN A 1 931 ? -34.146 -3.892 56.733 1.00 92.31 931 GLN A C 1
ATOM 6538 O O . GLN A 1 931 ? -33.768 -4.561 55.773 1.00 92.31 931 GLN A O 1
ATOM 6543 N N . VAL A 1 932 ? -33.298 -3.388 57.627 1.00 90.31 932 VAL A N 1
ATOM 6544 C CA . VAL A 1 932 ? -31.859 -3.688 57.645 1.00 90.31 932 VAL A CA 1
ATOM 6545 C C . VAL A 1 932 ? -31.533 -4.383 58.963 1.00 90.31 932 VAL A C 1
ATOM 6547 O O . VAL A 1 932 ? -31.715 -3.800 60.025 1.00 90.31 932 VAL A O 1
ATOM 6550 N N . ASN A 1 933 ? -31.051 -5.621 58.903 1.00 88.94 933 ASN A N 1
ATOM 6551 C CA . ASN A 1 933 ? -30.585 -6.400 60.046 1.00 88.94 933 ASN A CA 1
ATOM 6552 C C . ASN A 1 933 ? -29.055 -6.424 60.043 1.00 88.94 933 ASN A C 1
ATOM 6554 O O . ASN A 1 933 ? -28.446 -7.064 59.187 1.00 88.94 933 ASN A O 1
ATOM 6558 N N . ALA A 1 934 ? -28.432 -5.769 61.014 1.00 80.25 934 ALA A N 1
ATOM 6559 C CA . ALA A 1 934 ? -26.980 -5.724 61.121 1.00 80.25 934 ALA A CA 1
ATOM 6560 C C . ALA A 1 934 ? -26.515 -6.621 62.277 1.00 80.25 934 ALA A C 1
ATOM 6562 O O . ALA A 1 934 ? -26.865 -6.384 63.434 1.00 80.25 934 ALA A O 1
ATOM 6563 N N . THR A 1 935 ? -25.717 -7.655 61.992 1.00 70.38 935 THR A N 1
ATOM 6564 C CA . THR A 1 935 ? -25.169 -8.571 63.015 1.00 70.38 935 THR A CA 1
ATOM 6565 C C . THR A 1 935 ? -23.874 -8.029 63.630 1.00 70.38 935 THR A C 1
ATOM 6567 O O . THR A 1 935 ? -22.939 -8.788 63.874 1.00 70.38 935 THR A O 1
ATOM 6570 N N . THR A 1 936 ? -23.781 -6.712 63.838 1.00 57.31 936 THR A N 1
ATOM 6571 C CA . THR A 1 936 ? -22.556 -5.975 64.197 1.00 57.31 936 THR A CA 1
ATOM 6572 C C . THR A 1 936 ? -22.036 -6.344 65.590 1.00 57.31 936 THR A C 1
ATOM 6574 O O . THR A 1 936 ? -22.234 -5.621 66.565 1.00 57.31 936 THR A O 1
ATOM 6577 N N . THR A 1 937 ? -21.357 -7.484 65.700 1.00 52.44 937 THR A N 1
ATOM 6578 C CA . THR A 1 937 ? -20.469 -7.822 66.822 1.00 52.44 937 THR A CA 1
ATOM 6579 C C . THR A 1 937 ? -19.006 -7.454 66.529 1.00 52.44 937 THR A C 1
ATOM 6581 O O . THR A 1 937 ? -18.157 -7.645 67.396 1.00 52.44 937 THR A O 1
ATOM 6584 N N . GLY A 1 938 ? -18.708 -6.937 65.325 1.00 56.03 938 GLY A N 1
ATOM 6585 C CA . GLY A 1 938 ? -17.400 -6.419 64.888 1.00 56.03 938 GLY A CA 1
ATOM 6586 C C . GLY A 1 938 ? -17.320 -4.882 64.872 1.00 56.03 938 GLY A C 1
ATOM 6587 O O . GLY A 1 938 ? -18.313 -4.195 65.111 1.00 56.03 938 GLY A O 1
ATOM 6588 N N . THR A 1 939 ? -16.123 -4.336 64.633 1.00 56.19 939 THR A N 1
ATOM 6589 C CA . THR A 1 939 ? -15.827 -2.890 64.625 1.00 56.19 939 THR A CA 1
ATOM 6590 C C . THR A 1 939 ? -16.214 -2.237 63.291 1.00 56.19 939 THR A C 1
ATOM 6592 O O . THR A 1 939 ? -15.348 -1.976 62.463 1.00 56.19 939 THR A O 1
ATOM 6595 N N . THR A 1 940 ? -17.499 -1.965 63.063 1.00 64.25 940 THR A N 1
ATOM 6596 C CA . THR A 1 940 ? -17.941 -1.122 61.934 1.00 64.25 940 THR A CA 1
ATOM 6597 C C . THR A 1 940 ? -17.380 0.297 62.080 1.00 64.25 940 THR A C 1
ATOM 6599 O O . THR A 1 940 ? -17.636 0.961 63.089 1.00 64.25 940 THR A O 1
ATOM 6602 N N . THR A 1 941 ? -16.632 0.774 61.084 1.00 77.12 941 THR A N 1
ATOM 6603 C CA . THR A 1 941 ? -16.114 2.150 61.008 1.00 77.12 941 THR A CA 1
ATOM 6604 C C . THR A 1 941 ? -16.999 3.016 60.116 1.00 77.12 941 THR A C 1
ATOM 6606 O O . THR A 1 941 ? -17.537 2.539 59.117 1.00 77.12 941 THR A O 1
ATOM 6609 N N . ILE A 1 942 ? -17.158 4.290 60.484 1.00 87.69 942 ILE A N 1
ATOM 6610 C CA . ILE A 1 942 ? -17.801 5.307 59.642 1.00 87.69 942 ILE A CA 1
ATOM 6611 C C . ILE A 1 942 ? -16.740 6.352 59.322 1.00 87.69 942 ILE A C 1
ATOM 6613 O O . ILE A 1 942 ? -16.217 6.985 60.244 1.00 87.69 942 ILE A O 1
ATOM 6617 N N . ASN A 1 943 ? -16.446 6.530 58.040 1.00 90.31 943 ASN A N 1
ATOM 6618 C CA . ASN A 1 943 ? -15.435 7.455 57.551 1.00 90.31 943 ASN A CA 1
ATOM 6619 C C . ASN A 1 943 ? -16.111 8.601 56.793 1.00 90.31 943 ASN A C 1
ATOM 6621 O O . ASN A 1 943 ? -16.915 8.381 55.889 1.00 90.31 943 ASN A O 1
ATOM 6625 N N . VAL A 1 944 ? -15.805 9.838 57.183 1.00 91.00 944 VAL A N 1
ATOM 6626 C CA . VAL A 1 944 ? -16.331 11.049 56.546 1.00 91.00 944 VAL A CA 1
ATOM 6627 C C . VAL A 1 944 ? -15.195 11.786 55.847 1.00 91.00 944 VAL A C 1
ATOM 6629 O O . VAL A 1 944 ? -14.373 12.448 56.488 1.00 91.00 944 VAL A O 1
ATOM 6632 N N . GLN A 1 945 ? -15.172 11.734 54.519 1.00 92.50 945 GLN A N 1
ATOM 6633 C CA . GLN A 1 945 ? -14.319 12.601 53.720 1.00 92.50 945 GLN A CA 1
ATOM 6634 C C . GLN A 1 945 ? -14.904 14.023 53.732 1.00 92.50 945 GLN A C 1
ATOM 6636 O O . GLN A 1 945 ? -15.764 14.388 52.929 1.00 92.50 945 GLN A O 1
ATOM 6641 N N . ASP A 1 946 ? -14.459 14.836 54.689 1.00 89.56 946 ASP A N 1
ATOM 6642 C CA . ASP A 1 946 ? -14.954 16.190 54.922 1.00 89.56 946 ASP A CA 1
ATOM 6643 C C . ASP A 1 946 ? -14.155 17.225 54.131 1.00 89.56 946 ASP A C 1
ATOM 6645 O O . ASP A 1 946 ? -13.145 17.765 54.589 1.00 89.56 946 ASP A O 1
ATOM 6649 N N . ASN A 1 947 ? -14.650 17.539 52.935 1.00 85.12 947 ASN A N 1
ATOM 6650 C CA . ASN A 1 947 ? -14.095 18.608 52.115 1.00 85.12 947 ASN A CA 1
ATOM 6651 C C . ASN A 1 947 ? -14.643 19.993 52.517 1.00 85.12 947 ASN A C 1
ATOM 6653 O O . ASN A 1 947 ? -14.225 21.001 51.945 1.00 85.12 947 ASN A O 1
ATOM 6657 N N . ALA A 1 948 ? -15.572 20.087 53.478 1.00 83.31 948 ALA A N 1
ATOM 6658 C CA . ALA A 1 948 ? -16.140 21.354 53.919 1.00 83.31 948 ALA A CA 1
ATOM 6659 C C . ALA A 1 948 ? -15.222 22.086 54.912 1.00 83.31 948 ALA A C 1
ATOM 6661 O O . ALA A 1 948 ? -14.487 21.500 55.710 1.00 83.31 948 ALA A O 1
ATOM 6662 N N . ASN A 1 949 ? -15.289 23.421 54.911 1.00 78.75 949 ASN A N 1
ATOM 6663 C CA . ASN A 1 949 ? -14.522 24.217 55.868 1.00 78.75 949 ASN A CA 1
ATOM 6664 C C . ASN A 1 949 ? -15.039 24.006 57.307 1.00 78.75 949 ASN A C 1
ATOM 6666 O O . ASN A 1 949 ? -16.222 23.734 57.531 1.00 78.75 949 ASN A O 1
ATOM 6670 N N . ALA A 1 950 ? -14.149 24.127 58.294 1.00 80.69 950 ALA A N 1
ATOM 6671 C CA . ALA A 1 950 ? -14.493 24.010 59.713 1.00 80.69 950 ALA A CA 1
ATOM 6672 C C . ALA A 1 950 ? -14.896 25.361 60.353 1.00 80.69 950 ALA A C 1
ATOM 6674 O O . ALA A 1 950 ? -14.805 25.532 61.564 1.00 80.69 950 ALA A O 1
ATOM 6675 N N . ASN A 1 951 ? -15.333 26.345 59.554 1.00 81.88 951 ASN A N 1
ATOM 6676 C CA . ASN A 1 951 ? -15.717 27.676 60.039 1.00 81.88 951 ASN A CA 1
ATOM 6677 C C . ASN A 1 951 ? -17.226 27.748 60.320 1.00 81.88 951 ASN A C 1
ATOM 6679 O O . ASN A 1 951 ? -17.996 28.345 59.569 1.00 81.88 951 ASN A O 1
ATOM 6683 N N . PHE A 1 952 ? -17.655 27.118 61.407 1.00 81.75 952 PHE A N 1
ATOM 6684 C CA . PHE A 1 952 ? -19.038 27.152 61.879 1.00 81.75 952 PHE A CA 1
ATOM 6685 C C . PHE A 1 952 ? -19.075 27.130 63.409 1.00 81.75 952 PHE A C 1
ATOM 6687 O O . PHE A 1 952 ? -18.113 26.712 64.055 1.00 81.75 952 PHE A O 1
ATOM 6694 N N . SER A 1 953 ? -20.178 27.596 63.995 1.00 76.25 953 SER A N 1
ATOM 6695 C CA . SER A 1 953 ? -20.411 27.533 65.438 1.00 76.25 953 SER A CA 1
ATOM 6696 C C . SER A 1 953 ? -21.357 26.383 65.792 1.00 76.25 953 SER A C 1
ATOM 6698 O O . SER A 1 953 ? -22.288 26.070 65.050 1.00 76.25 953 SER A O 1
ATOM 6700 N N . GLY A 1 954 ? -21.120 25.755 66.946 1.00 79.75 954 GLY A N 1
ATOM 6701 C CA . GLY A 1 954 ? -21.934 24.645 67.442 1.00 79.75 954 GLY A CA 1
ATOM 6702 C C . GLY A 1 954 ? -21.713 23.326 66.693 1.00 79.75 954 GLY A C 1
ATOM 6703 O O . GLY A 1 954 ? -20.627 23.060 66.177 1.00 79.75 954 GLY A O 1
ATOM 6704 N N . THR A 1 955 ? -22.754 22.494 66.667 1.00 86.69 955 THR A N 1
ATOM 6705 C CA . THR A 1 955 ? -22.762 21.169 66.033 1.00 86.69 955 THR A CA 1
ATOM 6706 C C . THR A 1 955 ? -23.686 21.189 64.817 1.00 86.69 955 THR A C 1
ATOM 6708 O O . THR A 1 955 ? -24.873 21.487 64.945 1.00 86.69 955 THR A O 1
ATOM 6711 N N . GLN A 1 956 ? -23.157 20.854 63.641 1.00 89.31 956 GLN A N 1
ATOM 6712 C CA . GLN A 1 956 ? -23.952 20.575 62.443 1.00 89.31 956 GLN A CA 1
ATOM 6713 C C . GLN A 1 956 ? -24.378 19.105 62.437 1.00 89.31 956 GLN A C 1
ATOM 6715 O O . GLN A 1 956 ? -23.690 18.249 62.994 1.00 89.31 956 GLN A O 1
ATOM 6720 N N . THR A 1 957 ? -25.518 18.807 61.818 1.00 90.00 957 THR A N 1
ATOM 6721 C CA . THR A 1 957 ? -26.085 17.455 61.782 1.00 90.00 957 THR A CA 1
ATOM 6722 C C . THR A 1 957 ? -26.399 17.051 60.352 1.00 90.00 957 THR A C 1
ATOM 6724 O O . THR A 1 957 ? -26.961 17.844 59.601 1.00 90.00 957 THR A O 1
ATOM 6727 N N . TYR A 1 958 ? -26.040 15.823 59.989 1.00 91.00 958 TYR A N 1
ATOM 6728 C CA . TYR A 1 958 ? -26.285 15.256 58.668 1.00 91.00 958 TYR A CA 1
ATOM 6729 C C . TYR A 1 958 ? -26.870 13.854 58.818 1.00 91.00 958 TYR A C 1
ATOM 6731 O O . TYR A 1 958 ? -26.367 13.049 59.601 1.00 91.00 958 TYR A O 1
ATOM 6739 N N . THR A 1 959 ? -27.948 13.554 58.099 1.00 91.44 959 THR A N 1
ATOM 6740 C CA . THR A 1 959 ? -28.576 12.230 58.170 1.00 91.44 959 THR A CA 1
ATOM 6741 C C . THR A 1 959 ? -27.714 11.229 57.420 1.00 91.44 959 THR A C 1
ATOM 6743 O O . THR A 1 959 ? -27.533 11.379 56.220 1.00 91.44 959 THR A O 1
ATOM 6746 N N . LEU A 1 960 ? -27.197 10.218 58.120 1.00 91.00 960 LEU A N 1
ATOM 6747 C CA . LEU A 1 960 ? -26.473 9.106 57.502 1.00 91.00 960 LEU A CA 1
ATOM 6748 C C . LEU A 1 960 ? -27.430 7.978 57.128 1.00 91.00 960 LEU A C 1
ATOM 6750 O O . LEU A 1 960 ? -27.321 7.418 56.045 1.00 91.00 960 LEU A O 1
ATOM 6754 N N . ILE A 1 961 ? -28.369 7.651 58.021 1.00 92.25 961 ILE A N 1
ATOM 6755 C CA . ILE A 1 961 ? -29.408 6.650 57.762 1.00 92.25 961 ILE A CA 1
ATOM 6756 C C . ILE A 1 961 ? -30.767 7.242 58.113 1.00 92.25 961 ILE A C 1
ATOM 6758 O O . ILE A 1 961 ? -31.076 7.457 59.290 1.00 92.25 961 ILE A O 1
ATOM 6762 N N . GLN A 1 962 ? -31.580 7.458 57.084 1.00 93.94 962 GLN A N 1
ATOM 6763 C CA . GLN A 1 962 ? -32.982 7.823 57.193 1.00 93.94 962 GLN A CA 1
ATOM 6764 C C . GLN A 1 962 ? -33.843 6.562 57.321 1.00 93.94 962 GLN A C 1
ATOM 6766 O O . GLN A 1 962 ? -33.679 5.591 56.582 1.00 93.94 962 GLN A O 1
ATOM 6771 N N . GLY A 1 963 ? -34.808 6.586 58.236 1.00 92.06 963 GLY A N 1
ATOM 6772 C CA . GLY A 1 963 ? -35.682 5.459 58.523 1.00 92.06 963 GLY A CA 1
ATOM 6773 C C . GLY A 1 963 ? -35.146 4.494 59.573 1.00 92.06 963 GLY A C 1
ATOM 6774 O O . GLY A 1 963 ? -35.497 3.315 59.527 1.00 92.06 963 GLY A O 1
ATOM 6775 N N . GLY A 1 964 ? -34.343 4.984 60.520 1.00 86.19 964 GLY A N 1
ATOM 6776 C CA . GLY A 1 964 ? -33.576 4.159 61.457 1.00 86.19 964 GLY A CA 1
ATOM 6777 C C . GLY A 1 964 ? -34.396 3.256 62.390 1.00 86.19 964 GLY A C 1
ATOM 6778 O O . GLY A 1 964 ? -33.854 2.280 62.896 1.00 86.19 964 GLY A O 1
ATOM 6779 N N . ILE A 1 965 ? -35.710 3.477 62.547 1.00 88.44 965 ILE A N 1
ATOM 6780 C CA . ILE A 1 965 ? -36.622 2.536 63.238 1.00 88.44 965 ILE A CA 1
ATOM 6781 C C . ILE A 1 965 ? -36.670 1.143 62.579 1.00 88.44 965 ILE A C 1
ATOM 6783 O O . ILE A 1 965 ? -37.029 0.158 63.218 1.00 88.44 965 ILE A O 1
ATOM 6787 N N . ARG A 1 966 ? -36.304 1.061 61.295 1.00 92.94 966 ARG A N 1
ATOM 6788 C CA . ARG A 1 966 ? -36.233 -0.171 60.489 1.00 92.94 966 ARG A CA 1
ATOM 6789 C C . ARG A 1 966 ? -34.810 -0.732 60.396 1.00 92.94 966 ARG A C 1
ATOM 6791 O O . ARG A 1 966 ? -34.546 -1.643 59.615 1.00 92.94 966 ARG A O 1
ATOM 6798 N N . PHE A 1 967 ? -33.884 -0.157 61.161 1.00 89.31 967 PHE A N 1
ATOM 6799 C CA . PHE A 1 967 ? -32.526 -0.653 61.315 1.00 89.31 967 PHE A CA 1
ATOM 6800 C C . PHE A 1 967 ? -32.439 -1.454 62.616 1.00 89.31 967 PHE A C 1
ATOM 6802 O O . PHE A 1 967 ? -32.396 -0.904 63.718 1.00 89.31 967 PHE A O 1
ATOM 6809 N N . ASN A 1 968 ? -32.414 -2.772 62.485 1.00 84.56 968 ASN A N 1
ATOM 6810 C CA . ASN A 1 968 ? -32.313 -3.717 63.580 1.00 84.56 968 ASN A CA 1
ATOM 6811 C C . ASN A 1 968 ? -30.839 -4.090 63.808 1.00 84.56 968 ASN A C 1
ATOM 6813 O O . ASN A 1 968 ? -30.293 -5.012 63.200 1.00 84.56 968 ASN A O 1
ATOM 6817 N N . GLY A 1 969 ? -30.193 -3.304 64.663 1.00 75.81 969 GLY A N 1
ATOM 6818 C CA . GLY A 1 969 ? -28.783 -3.401 65.022 1.00 75.81 969 GLY A CA 1
ATOM 6819 C C . GLY A 1 969 ? -28.324 -2.129 65.736 1.00 75.81 969 GLY A C 1
ATOM 6820 O O . GLY A 1 969 ? -29.056 -1.133 65.805 1.00 75.81 969 GLY A O 1
ATOM 6821 N N . THR A 1 970 ? -27.094 -2.132 66.247 1.00 69.19 970 THR A N 1
ATOM 6822 C CA . THR A 1 970 ? -26.515 -0.964 66.923 1.00 69.19 970 THR A CA 1
ATOM 6823 C C . THR A 1 970 ? -25.233 -0.543 66.224 1.00 69.19 970 THR A C 1
ATOM 6825 O O . THR A 1 970 ? -24.184 -1.137 66.451 1.00 69.19 970 THR A O 1
ATOM 6828 N N . LEU A 1 971 ? -25.296 0.531 65.435 1.00 71.44 971 LEU A N 1
ATOM 6829 C CA . LEU A 1 971 ? -24.096 1.309 65.119 1.00 71.44 971 LEU A CA 1
ATOM 6830 C C . LEU A 1 971 ? -23.809 2.189 66.351 1.00 71.44 971 LEU A C 1
ATOM 6832 O O . LEU A 1 971 ? -24.701 2.928 66.778 1.00 71.44 971 LEU A O 1
ATOM 6836 N N . GLY A 1 972 ? -22.626 2.082 66.967 1.00 57.47 972 GLY A N 1
ATOM 6837 C CA . GLY A 1 972 ? -22.233 2.943 68.097 1.00 57.47 972 GLY A CA 1
ATOM 6838 C C . GLY A 1 972 ? -22.125 2.310 69.499 1.00 57.47 972 GLY A C 1
ATOM 6839 O O . GLY A 1 972 ? -22.351 3.004 70.484 1.00 57.47 972 GLY A O 1
ATOM 6840 N N . GLY A 1 973 ? -21.792 1.022 69.644 1.00 55.41 973 GLY A N 1
ATOM 6841 C CA . GLY A 1 973 ? -21.312 0.460 70.925 1.00 55.41 973 GLY A CA 1
ATOM 6842 C C . GLY A 1 973 ? -20.030 1.145 71.469 1.00 55.41 973 GLY A C 1
ATOM 6843 O O . GLY A 1 973 ? -19.443 1.982 70.790 1.00 55.41 973 GLY A O 1
ATOM 6844 N N . PRO A 1 974 ? -19.531 0.798 72.672 1.00 51.97 974 PRO A N 1
ATOM 6845 C CA . PRO A 1 974 ? -18.466 1.550 73.365 1.00 51.97 974 PRO A CA 1
ATOM 6846 C C . PRO A 1 974 ? -17.081 1.599 72.673 1.00 51.97 974 PRO A C 1
ATOM 6848 O O . PRO A 1 974 ? -16.180 2.236 73.206 1.00 51.97 974 PRO A O 1
ATOM 6851 N N . ASN A 1 975 ? -16.913 0.978 71.497 1.00 47.50 975 ASN A N 1
ATOM 6852 C CA . ASN A 1 975 ? -15.674 0.937 70.702 1.00 47.50 975 ASN A CA 1
ATOM 6853 C C . ASN A 1 975 ? -15.816 1.541 69.282 1.00 47.50 975 ASN A C 1
ATOM 6855 O O . ASN A 1 975 ? -15.020 1.221 68.404 1.00 47.50 975 ASN A O 1
ATOM 6859 N N . PHE A 1 976 ? -16.829 2.369 69.013 1.00 61.44 976 PHE A N 1
ATOM 6860 C CA . PHE A 1 976 ? -17.032 2.969 67.686 1.00 61.44 976 PHE A CA 1
ATOM 6861 C C . PHE A 1 976 ? -16.285 4.303 67.536 1.00 61.44 976 PHE A C 1
ATOM 6863 O O . PHE A 1 976 ? -16.406 5.177 68.391 1.00 61.44 976 PHE A O 1
ATOM 6870 N N . ALA A 1 977 ? -15.575 4.481 66.418 1.00 64.38 977 ALA A N 1
ATOM 6871 C CA . ALA A 1 977 ? -15.007 5.760 66.000 1.00 64.38 977 ALA A CA 1
ATOM 6872 C C . ALA A 1 977 ? -15.665 6.190 64.680 1.00 64.38 977 ALA A C 1
ATOM 6874 O O . ALA A 1 977 ? -15.498 5.520 63.661 1.00 64.38 977 ALA A O 1
ATOM 6875 N N . VAL A 1 978 ? -16.424 7.293 64.702 1.00 83.81 978 VAL A N 1
ATOM 6876 C CA . VAL A 1 978 ? -16.672 8.058 63.473 1.00 83.81 978 VAL A CA 1
ATOM 6877 C C . VAL A 1 978 ? -15.396 8.841 63.232 1.00 83.81 978 VAL A C 1
ATOM 6879 O O . VAL A 1 978 ? -14.994 9.638 64.079 1.00 83.81 978 VAL A O 1
ATOM 6882 N N . THR A 1 979 ? -14.725 8.573 62.125 1.00 85.69 979 THR A N 1
ATOM 6883 C CA . THR A 1 979 ? -13.509 9.292 61.759 1.00 85.69 979 THR A CA 1
ATOM 6884 C C . THR A 1 979 ? -13.804 10.201 60.580 1.00 85.69 979 THR A C 1
ATOM 6886 O O . THR A 1 979 ? -14.724 9.951 59.802 1.00 85.69 979 THR A O 1
ATOM 6889 N N . GLY A 1 980 ? -13.055 11.288 60.451 1.00 86.56 980 GLY A N 1
ATOM 6890 C CA . GLY A 1 980 ? -13.176 12.145 59.286 1.00 86.56 980 GLY A CA 1
ATOM 6891 C C . GLY A 1 980 ? -11.868 12.825 58.940 1.00 86.56 980 GLY A C 1
ATOM 6892 O O . GLY A 1 980 ? -10.967 12.943 59.773 1.00 86.56 980 GLY A O 1
ATOM 6893 N N . SER A 1 981 ? -11.755 13.254 57.687 1.00 88.44 981 SER A N 1
ATOM 6894 C CA . SER A 1 981 ? -10.502 13.780 57.137 1.00 88.44 981 SER A CA 1
ATOM 6895 C C . SER A 1 981 ? -10.164 15.201 57.615 1.00 88.44 981 SER A C 1
ATOM 6897 O O . SER A 1 981 ? -8.998 15.603 57.576 1.00 88.44 981 SER A O 1
ATOM 6899 N N . ASN A 1 982 ? -11.141 15.965 58.125 1.00 87.69 982 ASN A N 1
ATOM 6900 C CA . ASN A 1 982 ? -10.905 17.306 58.670 1.00 87.69 982 ASN A CA 1
ATOM 6901 C C . ASN A 1 982 ? -10.502 17.267 60.155 1.00 87.69 982 ASN A C 1
ATOM 6903 O O . ASN A 1 982 ? -11.329 17.011 61.028 1.00 87.69 982 ASN A O 1
ATOM 6907 N N . ARG A 1 983 ? -9.236 17.601 60.444 1.00 87.38 983 ARG A N 1
ATOM 6908 C CA . ARG A 1 983 ? -8.640 17.557 61.796 1.00 87.38 983 ARG A CA 1
ATOM 6909 C C . ARG A 1 983 ? -9.239 18.531 62.815 1.00 87.38 983 ARG A C 1
ATOM 6911 O O . ARG A 1 983 ? -8.960 18.387 63.998 1.00 87.38 983 ARG A O 1
ATOM 6918 N N . PHE A 1 984 ? -9.962 19.562 62.375 1.00 88.44 984 PHE A N 1
ATOM 6919 C CA . PHE A 1 984 ? -10.543 20.589 63.255 1.00 88.44 984 PHE A CA 1
ATOM 6920 C C . PHE A 1 984 ? -11.986 20.286 63.647 1.00 88.44 984 PHE A C 1
ATOM 6922 O O . PHE A 1 984 ? -12.662 21.117 64.254 1.00 88.44 984 PHE A O 1
ATOM 6929 N N . VAL A 1 985 ? -12.466 19.110 63.265 1.00 89.25 985 VAL A N 1
ATOM 6930 C CA . VAL A 1 985 ? -13.838 18.685 63.444 1.00 89.25 985 VAL A CA 1
ATOM 6931 C C . VAL A 1 985 ? -13.835 17.397 64.246 1.00 89.25 985 VAL A C 1
ATOM 6933 O O . VAL A 1 985 ? -13.128 16.450 63.912 1.00 89.25 985 VAL A O 1
ATOM 6936 N N . ASP A 1 986 ? -14.645 17.378 65.294 1.00 88.56 986 ASP A N 1
ATOM 6937 C CA . ASP A 1 986 ? -14.976 16.164 66.023 1.00 88.56 986 ASP A CA 1
ATOM 6938 C C . ASP A 1 986 ? -16.260 15.570 65.436 1.00 88.56 986 ASP A C 1
ATOM 6940 O O . ASP A 1 986 ? -17.275 16.268 65.284 1.00 88.56 986 ASP A O 1
ATOM 6944 N N . TYR A 1 987 ? -16.200 14.290 65.074 1.00 89.25 987 TYR A N 1
ATOM 6945 C CA . TYR A 1 987 ? -17.308 13.577 64.452 1.00 89.25 987 TYR A CA 1
ATOM 6946 C C . TYR A 1 987 ? -17.948 12.637 65.459 1.00 89.25 987 TYR A C 1
ATOM 6948 O O . TYR A 1 987 ? -17.279 11.887 66.164 1.00 89.25 987 TYR A O 1
ATOM 6956 N N . GLY A 1 988 ? -19.273 12.643 65.486 1.00 88.12 988 GLY A N 1
ATOM 6957 C CA . GLY A 1 988 ? -20.052 11.751 66.332 1.00 88.12 988 GLY A CA 1
ATOM 6958 C C . GLY A 1 988 ? -21.216 11.142 65.574 1.00 88.12 988 GLY A C 1
ATOM 6959 O O . GLY A 1 988 ? -21.564 11.578 64.477 1.00 88.12 988 GLY A O 1
ATOM 6960 N N . LEU A 1 989 ? -21.828 10.132 66.180 1.00 87.38 989 LEU A N 1
ATOM 6961 C CA . LEU A 1 989 ? -23.046 9.502 65.689 1.00 87.38 989 LEU A CA 1
ATOM 6962 C C . LEU A 1 989 ? -24.096 9.564 66.794 1.00 87.38 989 LEU A C 1
ATOM 6964 O O . LEU A 1 989 ? -23.878 9.041 67.887 1.00 87.38 989 LEU A O 1
ATOM 6968 N N . ILE A 1 990 ? -25.238 10.186 66.513 1.00 88.06 990 ILE A N 1
ATOM 6969 C CA . ILE A 1 990 ? -26.368 10.255 67.446 1.00 88.06 990 ILE A CA 1
ATOM 6970 C C . ILE A 1 990 ? -27.605 9.590 66.849 1.00 88.06 990 ILE A C 1
ATOM 6972 O O . ILE A 1 990 ? -27.761 9.493 65.631 1.00 88.06 990 ILE A O 1
ATOM 6976 N N . ARG A 1 991 ? -28.516 9.162 67.728 1.00 86.94 991 ARG A N 1
ATOM 6977 C CA . ARG A 1 991 ? -29.875 8.762 67.353 1.00 86.94 991 ARG A CA 1
ATOM 6978 C C . ARG A 1 991 ? -30.828 9.936 67.542 1.00 86.94 991 ARG A C 1
ATOM 6980 O O . ARG A 1 991 ? -30.946 10.456 68.651 1.00 86.94 991 ARG A O 1
ATOM 6987 N N . ALA A 1 992 ? -31.509 10.341 66.476 1.00 86.69 992 ALA A N 1
ATOM 6988 C CA . ALA A 1 992 ? -32.558 11.353 66.540 1.00 86.69 992 ALA A CA 1
ATOM 6989 C C . ALA A 1 992 ? -33.851 10.796 67.171 1.00 86.69 992 ALA A C 1
ATOM 6991 O O . ALA A 1 992 ? -34.008 9.590 67.361 1.00 86.69 992 ALA A O 1
ATOM 6992 N N . ALA A 1 993 ? -34.813 11.672 67.488 1.00 86.44 993 ALA A N 1
ATOM 6993 C CA . ALA A 1 993 ? -36.091 11.277 68.099 1.00 86.44 993 ALA A CA 1
ATOM 6994 C C . ALA A 1 993 ? -36.935 10.347 67.204 1.00 86.44 993 ALA A C 1
ATOM 6996 O O . ALA A 1 993 ? -37.675 9.503 67.702 1.00 86.44 993 ALA A O 1
ATOM 6997 N N . ASN A 1 994 ? -36.794 10.474 65.883 1.00 86.06 994 ASN A N 1
ATOM 6998 C CA . ASN A 1 994 ? -37.386 9.580 64.884 1.00 86.06 994 ASN A CA 1
ATOM 6999 C C . ASN A 1 994 ? -36.570 8.286 64.666 1.00 86.06 994 ASN A C 1
ATOM 7001 O O . ASN A 1 994 ? -36.901 7.498 63.786 1.00 86.06 994 ASN A O 1
ATOM 7005 N N . GLN A 1 995 ? -35.541 8.061 65.492 1.00 88.75 995 GLN A N 1
ATOM 7006 C CA . GLN A 1 995 ? -34.600 6.939 65.468 1.00 88.75 995 GLN A CA 1
ATOM 7007 C C . GLN A 1 995 ? -33.612 6.919 64.293 1.00 88.75 995 GLN A C 1
ATOM 7009 O O . GLN A 1 995 ? -32.868 5.947 64.161 1.00 88.75 995 GLN A O 1
ATOM 7014 N N . ASP A 1 996 ? -33.544 7.984 63.489 1.00 92.19 996 ASP A N 1
ATOM 7015 C CA . ASP A 1 996 ? -32.546 8.115 62.424 1.00 92.19 996 ASP A CA 1
ATOM 7016 C C . ASP A 1 996 ? -31.126 8.232 62.985 1.00 92.19 996 ASP A C 1
ATOM 7018 O O . ASP A 1 996 ? -30.908 8.735 64.094 1.00 92.19 996 ASP A O 1
ATOM 7022 N N . TYR A 1 997 ? -30.157 7.774 62.195 1.00 90.44 997 TYR A N 1
ATOM 7023 C CA . TYR A 1 997 ? -28.742 7.934 62.505 1.00 90.44 997 TYR A CA 1
ATOM 7024 C C . TYR A 1 997 ? -28.222 9.226 61.902 1.00 90.44 997 TYR A C 1
ATOM 7026 O O . TYR A 1 997 ? -28.244 9.415 60.684 1.00 90.44 997 TYR A O 1
ATOM 7034 N N . ILE A 1 998 ? -27.723 10.094 62.769 1.00 90.44 998 ILE A N 1
ATOM 7035 C CA . ILE A 1 998 ? -27.270 11.428 62.411 1.00 90.44 998 ILE A CA 1
ATOM 7036 C C . ILE A 1 998 ? -25.780 11.540 62.721 1.00 90.44 998 ILE A C 1
ATOM 7038 O O . ILE A 1 998 ? -25.369 11.343 63.867 1.00 90.44 998 ILE A O 1
ATOM 7042 N N . ILE A 1 999 ? -24.981 11.887 61.714 1.00 91.38 999 ILE A N 1
ATOM 7043 C CA . ILE A 1 999 ? -23.597 12.314 61.906 1.00 91.38 999 ILE A CA 1
ATOM 7044 C C . ILE A 1 999 ? -23.620 13.722 62.490 1.00 91.38 999 ILE A C 1
ATOM 7046 O O . ILE A 1 999 ? -24.219 14.641 61.926 1.00 91.38 999 ILE A O 1
ATOM 7050 N N . THR A 1 1000 ? -22.945 13.897 63.619 1.00 89.88 1000 THR A N 1
ATOM 7051 C CA . THR A 1 1000 ? -22.679 15.207 64.205 1.00 89.88 1000 THR A CA 1
ATOM 7052 C C . THR A 1 1000 ? -21.300 15.671 63.792 1.00 89.88 1000 THR A C 1
ATOM 7054 O O . THR A 1 1000 ? -20.320 14.959 63.994 1.00 89.88 1000 THR A O 1
ATOM 7057 N N . ARG A 1 1001 ? -21.231 16.887 63.269 1.00 90.50 1001 ARG A N 1
ATOM 7058 C CA . ARG A 1 1001 ? -20.006 17.576 62.895 1.00 90.50 1001 ARG A CA 1
ATOM 7059 C C . ARG A 1 1001 ? -19.825 18.747 63.857 1.00 90.50 1001 ARG A C 1
ATOM 7061 O O . ARG A 1 1001 ? -20.533 19.748 63.735 1.00 90.50 1001 ARG A O 1
ATOM 7068 N N . THR A 1 1002 ? -18.945 18.616 64.844 1.00 89.75 1002 THR A N 1
ATOM 7069 C CA . THR A 1 1002 ? -18.721 19.640 65.878 1.00 89.75 1002 THR A CA 1
ATOM 7070 C C . THR A 1 1002 ? -17.388 20.327 65.636 1.00 89.75 1002 THR A C 1
ATOM 7072 O O . THR A 1 1002 ? -16.374 19.665 65.444 1.00 89.75 1002 THR A O 1
ATOM 7075 N N . ASN A 1 1003 ? -17.373 21.659 65.638 1.00 86.62 1003 ASN A N 1
ATOM 7076 C CA . ASN A 1 1003 ? -16.121 22.404 65.541 1.00 86.62 1003 ASN A CA 1
ATOM 7077 C C . ASN A 1 1003 ? -15.298 22.184 66.823 1.00 86.62 1003 ASN A C 1
ATOM 7079 O O . ASN A 1 1003 ? -15.690 22.655 67.891 1.00 86.62 1003 ASN A O 1
ATOM 7083 N N . ASP A 1 1004 ? -14.166 21.488 66.705 1.00 87.50 1004 ASP A N 1
ATOM 7084 C CA . ASP A 1 1004 ? -13.237 21.200 67.807 1.00 87.50 1004 ASP A CA 1
ATOM 7085 C C . ASP A 1 1004 ? -11.901 21.947 67.644 1.00 87.50 1004 ASP A C 1
ATOM 7087 O O . ASP A 1 1004 ? -10.903 21.652 68.307 1.00 87.50 1004 ASP A O 1
ATOM 7091 N N . ALA A 1 1005 ? -11.870 22.975 66.784 1.00 84.50 1005 ALA A N 1
ATOM 7092 C CA . ALA A 1 1005 ? -10.674 23.766 66.509 1.00 84.50 1005 ALA A CA 1
ATOM 7093 C C . ALA A 1 1005 ? -10.044 24.330 67.795 1.00 84.50 1005 ALA A C 1
ATOM 7095 O O . ALA A 1 1005 ? -8.824 24.363 67.911 1.00 84.50 1005 ALA A O 1
ATOM 7096 N N . ALA A 1 1006 ? -10.848 24.722 68.791 1.00 80.62 1006 ALA A N 1
ATOM 7097 C CA . ALA A 1 1006 ? -10.368 25.234 70.080 1.00 80.62 1006 ALA A CA 1
ATOM 7098 C C . ALA A 1 1006 ? -9.496 24.233 70.836 1.00 80.62 1006 ALA A C 1
ATOM 7100 O O . ALA A 1 1006 ? -8.398 24.570 71.287 1.00 80.62 1006 ALA A O 1
ATOM 7101 N N . LYS A 1 1007 ? -9.978 22.999 70.965 1.00 83.62 1007 LYS A N 1
ATOM 7102 C CA . LYS A 1 1007 ? -9.288 21.927 71.676 1.00 83.62 1007 LYS A CA 1
ATOM 7103 C C . LYS A 1 1007 ? -8.078 21.444 70.887 1.00 83.62 1007 LYS A C 1
ATOM 7105 O O . LYS A 1 1007 ? -7.007 21.303 71.473 1.00 83.62 1007 LYS A O 1
ATOM 7110 N N . VAL A 1 1008 ? -8.223 21.279 69.569 1.00 86.75 1008 VAL A N 1
ATOM 7111 C CA . VAL A 1 1008 ? -7.130 20.892 68.664 1.00 86.75 1008 VAL A CA 1
ATOM 7112 C C . VAL A 1 1008 ? -6.000 21.917 68.718 1.00 86.75 1008 VAL A C 1
ATOM 7114 O O . VAL A 1 1008 ? -4.864 21.539 68.977 1.00 86.75 1008 VAL A O 1
ATOM 7117 N N . VAL A 1 1009 ? -6.300 23.215 68.593 1.00 84.38 1009 VAL A N 1
ATOM 7118 C CA . VAL A 1 1009 ? -5.298 24.292 68.694 1.00 84.38 1009 VAL A CA 1
ATOM 7119 C C . VAL A 1 1009 ? -4.649 24.331 70.060 1.00 84.38 1009 VAL A C 1
ATOM 7121 O O . VAL A 1 1009 ? -3.436 24.486 70.159 1.00 84.38 1009 VAL A O 1
ATOM 7124 N N . THR A 1 1010 ? -5.440 24.216 71.124 1.00 82.38 1010 THR A N 1
ATOM 7125 C CA . THR A 1 1010 ? -4.917 24.273 72.490 1.00 82.38 1010 THR A CA 1
ATOM 7126 C C . THR A 1 1010 ? -3.960 23.109 72.736 1.00 82.38 1010 THR A C 1
ATOM 7128 O O . THR A 1 1010 ? -2.900 23.308 73.326 1.00 82.38 1010 THR A O 1
ATOM 7131 N N . ASN A 1 1011 ? -4.281 21.916 72.230 1.00 84.69 1011 ASN A N 1
ATOM 7132 C CA . ASN A 1 1011 ? -3.401 20.757 72.296 1.00 84.69 1011 ASN A CA 1
ATOM 7133 C C . ASN A 1 1011 ? -2.161 20.912 71.398 1.00 84.69 1011 ASN A C 1
ATOM 7135 O O . ASN A 1 1011 ? -1.047 20.648 71.845 1.00 84.69 1011 ASN A O 1
ATOM 7139 N N . ASP A 1 1012 ? -2.324 21.383 70.160 1.00 87.50 1012 ASP A N 1
ATOM 7140 C CA . ASP A 1 1012 ? -1.216 21.635 69.232 1.00 87.50 1012 ASP A CA 1
ATOM 7141 C C . ASP A 1 1012 ? -0.231 22.660 69.833 1.00 87.50 1012 ASP A C 1
ATOM 7143 O O . ASP A 1 1012 ? 0.977 22.432 69.845 1.00 87.50 1012 ASP A O 1
ATOM 7147 N N . ILE A 1 1013 ? -0.736 23.744 70.436 1.00 81.62 1013 ILE A N 1
ATOM 7148 C CA . ILE A 1 1013 ? 0.070 24.759 71.130 1.00 81.62 1013 ILE A CA 1
ATOM 7149 C C . ILE A 1 1013 ? 0.722 24.199 72.398 1.00 81.62 1013 ILE A C 1
ATOM 7151 O O . ILE A 1 1013 ? 1.910 24.450 72.615 1.00 81.62 1013 ILE A O 1
ATOM 7155 N N . ALA A 1 1014 ? -0.002 23.432 73.217 1.00 81.56 1014 ALA A N 1
ATOM 7156 C CA . ALA A 1 1014 ? 0.535 22.818 74.434 1.00 81.56 1014 ALA A CA 1
ATOM 7157 C C . ALA A 1 1014 ? 1.679 21.829 74.148 1.00 81.56 1014 ALA A C 1
ATOM 7159 O O . ALA A 1 1014 ? 2.588 21.689 74.964 1.00 81.56 1014 ALA A O 1
ATOM 7160 N N . ASN A 1 1015 ? 1.669 21.193 72.974 1.00 82.56 1015 ASN A N 1
ATOM 7161 C CA . ASN A 1 1015 ? 2.728 20.293 72.512 1.00 82.56 1015 ASN A CA 1
ATOM 7162 C C . ASN A 1 1015 ? 3.780 20.989 71.627 1.00 82.56 1015 ASN A C 1
ATOM 7164 O O . ASN A 1 1015 ? 4.637 20.332 71.037 1.00 82.56 1015 ASN A O 1
ATOM 7168 N N . SER A 1 1016 ? 3.737 22.319 71.531 1.00 80.06 1016 SER A N 1
ATOM 7169 C CA . SER A 1 1016 ? 4.660 23.123 70.728 1.00 80.06 1016 SER A CA 1
ATOM 7170 C C . SER A 1 1016 ? 5.665 23.897 71.596 1.00 80.06 1016 SER A C 1
ATOM 7172 O O . SER A 1 1016 ? 5.485 24.029 72.810 1.00 80.06 1016 SER A O 1
ATOM 7174 N N . PRO A 1 1017 ? 6.687 24.532 70.989 1.00 73.19 1017 PRO A N 1
ATOM 7175 C CA . PRO A 1 1017 ? 7.602 25.429 71.700 1.00 73.19 1017 PRO A CA 1
ATOM 7176 C C . PRO A 1 1017 ? 6.936 26.653 72.361 1.00 73.19 1017 PRO A C 1
ATOM 7178 O O . PRO A 1 1017 ? 7.614 27.372 73.096 1.00 73.19 1017 PRO A O 1
ATOM 7181 N N . PHE A 1 1018 ? 5.652 26.922 72.087 1.00 74.50 1018 PHE A N 1
ATOM 7182 C CA . PHE A 1 1018 ? 4.898 28.066 72.615 1.00 74.50 1018 PHE A CA 1
ATOM 7183 C C . PHE A 1 1018 ? 4.162 27.771 73.933 1.00 74.50 1018 PHE A C 1
ATOM 7185 O O . PHE A 1 1018 ? 3.665 28.703 74.562 1.00 74.50 1018 PHE A O 1
ATOM 7192 N N . ALA A 1 1019 ? 4.116 26.511 74.384 1.00 72.62 1019 ALA A N 1
ATOM 7193 C CA . ALA A 1 1019 ? 3.311 26.067 75.529 1.00 72.62 1019 ALA A CA 1
ATOM 7194 C C . ALA A 1 1019 ? 3.573 26.834 76.840 1.00 72.62 1019 ALA A C 1
ATOM 7196 O O . ALA A 1 1019 ? 2.675 27.005 77.660 1.00 72.62 1019 ALA A O 1
ATOM 7197 N N . SER A 1 1020 ? 4.809 27.299 77.045 1.00 68.88 1020 SER A N 1
ATOM 7198 C CA . SER A 1 1020 ? 5.252 27.980 78.272 1.00 68.88 1020 SER A CA 1
ATOM 7199 C C . SER A 1 1020 ? 5.350 29.504 78.136 1.00 68.88 1020 SER A C 1
ATOM 7201 O O . SER A 1 1020 ? 5.823 30.169 79.058 1.00 68.88 1020 SER A O 1
ATOM 7203 N N . ALA A 1 1021 ? 4.972 30.069 76.986 1.00 67.75 1021 ALA A N 1
ATOM 7204 C CA . ALA A 1 1021 ? 5.106 31.498 76.736 1.00 67.75 1021 ALA A CA 1
ATOM 7205 C C . ALA A 1 1021 ? 4.018 32.300 77.495 1.00 67.75 1021 ALA A C 1
ATOM 7207 O O . ALA A 1 1021 ? 2.829 31.981 77.385 1.00 67.75 1021 ALA A O 1
ATOM 7208 N N . PRO A 1 1022 ? 4.384 33.349 78.263 1.00 62.72 1022 PRO A N 1
ATOM 7209 C CA . PRO A 1 1022 ? 3.425 34.147 79.030 1.00 62.72 1022 PRO A CA 1
ATOM 7210 C C . PRO A 1 1022 ? 2.333 34.762 78.140 1.00 62.72 1022 PRO A C 1
ATOM 7212 O O . PRO A 1 1022 ? 2.630 35.316 77.086 1.00 62.72 1022 PRO A O 1
ATOM 7215 N N . GLY A 1 1023 ? 1.067 34.670 78.559 1.00 65.06 1023 GLY A N 1
ATOM 7216 C CA . GLY A 1 1023 ? -0.081 35.259 77.847 1.00 65.06 1023 GLY A CA 1
ATOM 7217 C C . GLY A 1 1023 ? -0.603 34.461 76.643 1.00 65.06 1023 GLY A C 1
ATOM 7218 O O . GLY A 1 1023 ? -1.741 34.683 76.227 1.00 65.06 1023 GLY A O 1
ATOM 7219 N N . VAL A 1 1024 ? 0.153 33.478 76.135 1.00 70.44 1024 VAL A N 1
ATOM 7220 C CA . VAL A 1 1024 ? -0.230 32.699 74.943 1.00 70.44 1024 VAL A CA 1
ATOM 7221 C C . VAL A 1 1024 ? -1.539 31.937 75.148 1.00 70.44 1024 VAL A C 1
ATOM 7223 O O . VAL A 1 1024 ? -2.407 32.026 74.291 1.00 70.44 1024 VAL A O 1
ATOM 7226 N N . GLY A 1 1025 ? -1.765 31.284 76.293 1.00 67.25 1025 GLY A N 1
ATOM 7227 C CA . GLY A 1 1025 ? -3.023 30.556 76.543 1.00 67.25 1025 GLY A CA 1
ATOM 7228 C C . GLY A 1 1025 ? -4.290 31.429 76.458 1.00 67.25 1025 GLY A C 1
ATOM 7229 O O . GLY A 1 1025 ? -5.288 31.026 75.859 1.00 67.25 1025 GLY A O 1
ATOM 7230 N N . GLN A 1 1026 ? -4.238 32.662 76.977 1.00 69.88 1026 GLN A N 1
ATOM 7231 C CA . GLN A 1 1026 ? -5.363 33.608 76.917 1.00 69.88 1026 GLN A CA 1
ATOM 7232 C C . GLN A 1 1026 ? -5.564 34.165 75.501 1.00 69.88 1026 GLN A C 1
ATOM 7234 O O . GLN A 1 1026 ? -6.699 34.309 75.039 1.00 69.88 1026 GLN A O 1
ATOM 7239 N N . ASN A 1 1027 ? -4.470 34.437 74.789 1.00 71.25 1027 ASN A N 1
ATOM 7240 C CA . ASN A 1 1027 ? -4.503 34.954 73.422 1.00 71.25 1027 ASN A CA 1
ATOM 7241 C C . ASN A 1 1027 ? -4.958 33.887 72.417 1.00 71.25 1027 ASN A C 1
ATOM 7243 O O . ASN A 1 1027 ? -5.731 34.200 71.518 1.00 71.25 1027 ASN A O 1
ATOM 7247 N N . VAL A 1 1028 ? -4.552 32.627 72.605 1.00 74.25 1028 VAL A N 1
ATOM 7248 C CA . VAL A 1 1028 ? -5.057 31.460 71.864 1.00 74.25 1028 VAL A CA 1
ATOM 7249 C C . VAL A 1 1028 ? -6.559 31.323 72.077 1.00 74.25 1028 VAL A C 1
ATOM 7251 O O . VAL A 1 1028 ? -7.308 31.253 71.108 1.00 74.25 1028 VAL A O 1
ATOM 7254 N N . THR A 1 1029 ? -7.016 31.376 73.332 1.00 70.75 1029 THR A N 1
ATOM 7255 C CA . THR A 1 1029 ? -8.450 31.319 73.659 1.00 70.75 1029 THR A CA 1
ATOM 7256 C C . THR A 1 1029 ? -9.220 32.456 72.979 1.00 70.75 1029 THR A C 1
ATOM 7258 O O . THR A 1 1029 ? -10.273 32.234 72.390 1.00 70.75 1029 THR A O 1
ATOM 7261 N N . THR A 1 1030 ? -8.674 33.673 72.987 1.00 75.31 1030 THR A N 1
ATOM 7262 C CA . THR A 1 1030 ? -9.283 34.839 72.327 1.00 75.31 1030 THR A CA 1
ATOM 7263 C C . THR A 1 1030 ? -9.315 34.687 70.802 1.00 75.31 1030 THR A C 1
ATOM 7265 O O . THR A 1 1030 ? -10.342 34.958 70.184 1.00 75.31 1030 THR A O 1
ATOM 7268 N N . PHE A 1 1031 ? -8.223 34.211 70.195 1.00 76.56 1031 PHE A N 1
ATOM 7269 C CA . PHE A 1 1031 ? -8.111 33.975 68.754 1.00 76.56 1031 PHE A CA 1
ATOM 7270 C C . PHE A 1 1031 ? -9.112 32.921 68.277 1.00 76.56 1031 PHE A C 1
ATOM 7272 O O . PHE A 1 1031 ? -9.861 33.173 67.333 1.00 76.56 1031 PHE A O 1
ATOM 7279 N N . VAL A 1 1032 ? -9.181 31.770 68.951 1.00 73.62 1032 VAL A N 1
ATOM 7280 C CA . VAL A 1 1032 ? -10.093 30.694 68.543 1.00 73.62 1032 VAL A CA 1
ATOM 7281 C C . VAL A 1 1032 ? -11.563 31.070 68.785 1.00 73.62 1032 VAL A C 1
ATOM 7283 O O . VAL A 1 1032 ? -12.430 30.663 68.016 1.00 73.62 1032 VAL A O 1
ATOM 7286 N N . ASN A 1 1033 ? -11.851 31.931 69.767 1.00 73.38 1033 ASN A N 1
ATOM 7287 C CA . ASN A 1 1033 ? -13.194 32.484 69.971 1.00 73.38 1033 ASN A CA 1
ATOM 7288 C C . ASN A 1 1033 ? -13.570 33.583 68.952 1.00 73.38 1033 ASN A C 1
ATOM 7290 O O . ASN A 1 1033 ? -14.744 33.933 68.840 1.00 73.38 1033 ASN A O 1
ATOM 7294 N N . SER A 1 1034 ? -12.613 34.119 68.183 1.00 70.38 1034 SER A N 1
ATOM 7295 C CA . SER A 1 1034 ? -12.841 35.121 67.126 1.00 70.38 1034 SER A CA 1
ATOM 7296 C C . SER A 1 1034 ? -13.133 34.477 65.759 1.00 70.38 1034 SER A C 1
ATOM 7298 O O . SER A 1 1034 ? -12.448 34.712 64.759 1.00 70.38 1034 SER A O 1
ATOM 7300 N N . THR A 1 1035 ? -14.161 33.623 65.723 1.00 66.62 1035 THR A N 1
ATOM 7301 C CA . THR A 1 1035 ? -14.592 32.898 64.515 1.00 66.62 1035 THR A CA 1
ATOM 7302 C C . THR A 1 1035 ? -14.924 33.858 63.363 1.00 66.62 1035 THR A C 1
ATOM 7304 O O . THR A 1 1035 ? -15.402 34.967 63.602 1.00 66.62 1035 THR A O 1
ATOM 7307 N N . ASN A 1 1036 ? -14.738 33.420 62.111 1.00 66.50 1036 ASN A N 1
ATOM 7308 C CA . ASN A 1 1036 ? -15.042 34.180 60.886 1.00 66.50 1036 ASN A CA 1
ATOM 7309 C C . ASN A 1 1036 ? -14.133 35.394 60.573 1.00 66.50 1036 ASN A C 1
ATOM 7311 O O . ASN A 1 1036 ? -14.520 36.306 59.842 1.00 66.50 1036 ASN A O 1
ATOM 7315 N N . THR A 1 1037 ? -12.903 35.409 61.088 1.00 75.56 1037 THR A N 1
ATOM 7316 C CA . THR A 1 1037 ? -11.858 36.342 60.632 1.00 75.56 1037 THR A CA 1
ATOM 7317 C C . THR A 1 1037 ? -11.037 35.725 59.496 1.00 75.56 1037 THR A C 1
ATOM 7319 O O . THR A 1 1037 ? -10.909 34.505 59.398 1.00 75.56 1037 THR A O 1
ATOM 7322 N N . ALA A 1 1038 ? -10.420 36.552 58.644 1.00 74.38 1038 ALA A N 1
ATOM 7323 C CA . ALA A 1 1038 ? -9.514 36.058 57.599 1.00 74.38 1038 ALA A CA 1
ATOM 7324 C C . ALA A 1 1038 ? -8.351 35.232 58.186 1.00 74.38 1038 ALA A C 1
ATOM 7326 O O . ALA A 1 1038 ? -7.935 34.235 57.602 1.00 74.38 1038 ALA A O 1
ATOM 7327 N N . ALA A 1 1039 ? -7.870 35.610 59.375 1.00 73.69 1039 ALA A N 1
ATOM 7328 C CA . ALA A 1 1039 ? -6.839 34.872 60.096 1.00 73.69 1039 ALA A CA 1
ATOM 7329 C C . ALA A 1 1039 ? -7.338 33.503 60.589 1.00 73.69 1039 ALA A C 1
ATOM 7331 O O . ALA A 1 1039 ? -6.628 32.515 60.433 1.00 73.69 1039 ALA A O 1
ATOM 7332 N N . TYR A 1 1040 ? -8.562 33.423 61.121 1.00 80.19 1040 TYR A N 1
ATOM 7333 C CA . TYR A 1 1040 ? -9.177 32.158 61.531 1.00 80.19 1040 TYR A CA 1
ATOM 7334 C C . TYR A 1 1040 ? -9.429 31.224 60.336 1.00 80.19 1040 TYR A C 1
ATOM 7336 O O . TYR A 1 1040 ? -9.108 30.042 60.395 1.00 80.19 1040 TYR A O 1
ATOM 7344 N N . ASN A 1 1041 ? -9.912 31.748 59.207 1.00 78.94 1041 ASN A N 1
ATOM 7345 C CA . ASN A 1 1041 ? -10.127 30.940 58.002 1.00 78.94 1041 ASN A CA 1
ATOM 7346 C C . ASN A 1 1041 ? -8.815 30.416 57.401 1.00 78.94 1041 ASN A C 1
ATOM 7348 O O . ASN A 1 1041 ? -8.752 29.259 56.999 1.00 78.94 1041 ASN A O 1
ATOM 7352 N N . ASN A 1 1042 ? -7.756 31.232 57.388 1.00 80.44 1042 ASN A N 1
ATOM 7353 C CA . ASN A 1 1042 ? -6.428 30.789 56.955 1.00 80.44 1042 ASN A CA 1
ATOM 7354 C C . ASN A 1 1042 ? -5.829 29.748 57.909 1.00 80.44 1042 ASN A C 1
ATOM 7356 O O . ASN A 1 1042 ? -5.160 28.820 57.461 1.00 80.44 1042 ASN A O 1
ATOM 7360 N N . PHE A 1 1043 ? -6.085 29.882 59.211 1.00 83.06 1043 PHE A N 1
ATOM 7361 C CA . PHE A 1 1043 ? -5.669 28.907 60.213 1.00 83.06 1043 PHE A CA 1
ATOM 7362 C C . PHE A 1 1043 ? -6.253 27.510 59.940 1.00 83.06 1043 PHE A C 1
ATOM 7364 O O . PHE A 1 1043 ? -5.531 26.517 60.016 1.00 83.06 1043 PHE A O 1
ATOM 7371 N N . LEU A 1 1044 ? -7.530 27.432 59.555 1.00 83.00 1044 LEU A N 1
ATOM 7372 C CA . LEU A 1 1044 ? -8.218 26.167 59.269 1.00 83.00 1044 LEU A CA 1
ATOM 7373 C C . LEU A 1 1044 ? -7.657 25.403 58.050 1.00 83.00 1044 LEU A C 1
ATOM 7375 O O . LEU A 1 1044 ? -8.097 24.290 57.781 1.00 83.00 1044 LEU A O 1
ATOM 7379 N N . LEU A 1 1045 ? -6.675 25.965 57.332 1.00 82.44 1045 LEU A N 1
ATOM 7380 C CA . LEU A 1 1045 ? -5.939 25.301 56.248 1.00 82.44 1045 LEU A CA 1
ATOM 7381 C C . LEU A 1 1045 ? -4.687 24.540 56.728 1.00 82.44 1045 LEU A C 1
ATOM 7383 O O . LEU A 1 1045 ? -4.008 23.909 55.914 1.00 82.44 1045 LEU A O 1
ATOM 7387 N N . ALA A 1 1046 ? -4.340 24.614 58.017 1.00 83.62 1046 ALA A N 1
ATOM 7388 C CA . ALA A 1 1046 ? -3.167 23.937 58.565 1.00 83.62 1046 ALA A CA 1
ATOM 7389 C C . ALA A 1 1046 ? -3.278 22.409 58.414 1.00 83.62 1046 ALA A C 1
ATOM 7391 O O . ALA A 1 1046 ? -4.238 21.787 58.871 1.00 83.62 1046 ALA A O 1
ATOM 7392 N N . LYS A 1 1047 ? -2.267 21.789 57.786 1.00 83.12 1047 LYS A N 1
ATOM 7393 C CA . LYS A 1 1047 ? -2.289 20.357 57.440 1.00 83.12 1047 LYS A CA 1
ATOM 7394 C C . LYS A 1 1047 ? -1.894 19.458 58.612 1.00 83.12 1047 LYS A C 1
ATOM 7396 O O . LYS A 1 1047 ? -2.252 18.284 58.645 1.00 83.12 1047 LYS A O 1
ATOM 7401 N N . ASN A 1 1048 ? -1.142 19.988 59.574 1.00 85.19 1048 ASN A N 1
ATOM 7402 C CA . ASN A 1 1048 ? -0.637 19.246 60.726 1.00 85.19 1048 ASN A CA 1
ATOM 7403 C C . ASN A 1 1048 ? -0.557 20.132 61.987 1.00 85.19 1048 ASN A C 1
ATOM 7405 O O . ASN A 1 1048 ? -0.742 21.346 61.919 1.00 85.19 1048 ASN A O 1
ATOM 7409 N N . GLY A 1 1049 ? -0.253 19.513 63.134 1.00 82.38 1049 GLY A N 1
ATOM 7410 C CA . GLY A 1 1049 ? -0.179 20.202 64.430 1.00 82.38 1049 GLY A CA 1
ATOM 7411 C C . GLY A 1 1049 ? 0.967 21.217 64.561 1.00 82.38 1049 GLY A C 1
ATOM 7412 O O . GLY A 1 1049 ? 0.937 22.098 65.413 1.00 82.38 1049 GLY A O 1
ATOM 7413 N N . THR A 1 1050 ? 1.995 21.122 63.713 1.00 82.19 1050 THR A N 1
ATOM 7414 C CA . THR A 1 1050 ? 3.102 22.091 63.690 1.00 82.19 1050 THR A CA 1
ATOM 7415 C C . THR A 1 1050 ? 2.701 23.356 62.934 1.00 82.19 1050 THR A C 1
ATOM 7417 O O . THR A 1 1050 ? 2.991 24.459 63.394 1.00 82.19 1050 THR A O 1
ATOM 7420 N N . ASP A 1 1051 ? 1.995 23.215 61.809 1.00 81.62 1051 ASP A N 1
ATOM 7421 C CA . ASP A 1 1051 ? 1.477 24.341 61.024 1.00 81.62 1051 ASP A CA 1
ATOM 7422 C C . ASP A 1 1051 ? 0.498 25.186 61.856 1.00 81.62 1051 ASP A C 1
ATOM 7424 O O . ASP A 1 1051 ? 0.618 26.413 61.903 1.00 81.62 1051 ASP A O 1
ATOM 7428 N N . SER A 1 1052 ? -0.427 24.522 62.563 1.00 80.81 1052 SER A N 1
ATOM 7429 C CA . SER A 1 1052 ? -1.407 25.158 63.451 1.00 80.81 1052 SER A CA 1
ATOM 7430 C C . SER A 1 1052 ? -0.720 25.898 64.602 1.00 80.81 1052 SER A C 1
ATOM 7432 O O . SER A 1 1052 ? -0.996 27.079 64.832 1.00 80.81 1052 SER A O 1
ATOM 7434 N N . ALA A 1 1053 ? 0.226 25.243 65.283 1.00 78.69 1053 ALA A N 1
ATOM 7435 C CA . ALA A 1 1053 ? 0.959 25.833 66.394 1.00 78.69 1053 ALA A CA 1
ATOM 7436 C C . ALA A 1 1053 ? 1.835 27.021 65.967 1.00 78.69 1053 ALA A C 1
ATOM 7438 O O . ALA A 1 1053 ? 1.885 28.026 66.672 1.00 78.69 1053 ALA A O 1
ATOM 7439 N N . ASN A 1 1054 ? 2.497 26.947 64.810 1.00 78.75 1054 ASN A N 1
ATOM 7440 C CA . ASN A 1 1054 ? 3.313 28.044 64.288 1.00 78.75 1054 ASN A CA 1
ATOM 7441 C C . ASN A 1 1054 ? 2.464 29.257 63.894 1.00 78.75 1054 ASN A C 1
ATOM 7443 O O . ASN A 1 1054 ? 2.824 30.383 64.237 1.00 78.75 1054 ASN A O 1
ATOM 7447 N N . PHE A 1 1055 ? 1.333 29.037 63.214 1.00 77.12 1055 PHE A N 1
ATOM 7448 C CA . PHE A 1 1055 ? 0.432 30.113 62.801 1.00 77.12 1055 PHE A CA 1
ATOM 7449 C C . PHE A 1 1055 ? -0.147 30.853 64.012 1.00 77.12 1055 PHE A C 1
ATOM 7451 O O . PHE A 1 1055 ? -0.040 32.076 64.119 1.00 77.12 1055 PHE A O 1
ATOM 7458 N N . VAL A 1 1056 ? -0.719 30.105 64.960 1.00 75.06 1056 VAL A N 1
ATOM 7459 C CA . VAL A 1 1056 ? -1.321 30.688 66.164 1.00 75.06 1056 VAL A CA 1
ATOM 7460 C C . VAL A 1 1056 ? -0.241 31.261 67.082 1.00 75.06 1056 VAL A C 1
ATOM 7462 O O . VAL A 1 1056 ? -0.410 32.359 67.610 1.00 75.06 1056 VAL A O 1
ATOM 7465 N N . GLY A 1 1057 ? 0.900 30.584 67.228 1.00 71.94 1057 GLY A N 1
ATOM 7466 C CA . GLY A 1 1057 ? 2.043 31.057 68.008 1.00 71.94 1057 GLY A CA 1
ATOM 7467 C C . GLY A 1 1057 ? 2.564 32.413 67.534 1.00 71.94 1057 GLY A C 1
ATOM 7468 O O . GLY A 1 1057 ? 2.793 33.289 68.366 1.00 71.94 1057 GLY A O 1
ATOM 7469 N N . ALA A 1 1058 ? 2.672 32.633 66.219 1.00 70.06 1058 ALA A N 1
ATOM 7470 C CA . ALA A 1 1058 ? 3.108 33.908 65.644 1.00 70.06 1058 ALA A CA 1
ATOM 7471 C C . ALA A 1 1058 ? 2.148 35.073 65.959 1.00 70.06 1058 ALA A C 1
ATOM 7473 O O . ALA A 1 1058 ? 2.600 36.168 66.305 1.00 70.06 1058 ALA A O 1
ATOM 7474 N N . ILE A 1 1059 ? 0.833 34.829 65.903 1.00 69.19 1059 ILE A N 1
ATOM 7475 C CA . ILE A 1 1059 ? -0.205 35.846 66.156 1.00 69.19 1059 ILE A CA 1
ATOM 7476 C C . ILE A 1 1059 ? -0.374 36.132 67.658 1.00 69.19 1059 ILE A C 1
ATOM 7478 O O . ILE A 1 1059 ? -0.650 37.265 68.045 1.00 69.19 1059 ILE A O 1
ATOM 7482 N N . THR A 1 1060 ? -0.216 35.120 68.514 1.00 66.38 1060 THR A N 1
ATOM 7483 C CA . THR A 1 1060 ? -0.598 35.192 69.939 1.00 66.38 1060 THR A CA 1
ATOM 7484 C C . THR A 1 1060 ? 0.545 35.521 70.899 1.00 66.38 1060 THR A C 1
ATOM 7486 O O . THR A 1 1060 ? 0.279 35.850 72.057 1.00 66.38 1060 THR A O 1
ATOM 7489 N N . THR A 1 1061 ? 1.808 35.469 70.464 1.00 65.50 1061 THR A N 1
ATOM 7490 C CA . THR A 1 1061 ? 2.937 35.919 71.297 1.00 65.50 1061 THR A CA 1
ATOM 7491 C C . THR A 1 1061 ? 3.025 37.441 71.336 1.00 65.50 1061 THR A C 1
ATOM 7493 O O . THR A 1 1061 ? 2.966 38.110 70.307 1.00 65.50 1061 THR A O 1
ATOM 7496 N N . ASP A 1 1062 ? 3.199 38.003 72.528 1.00 62.53 1062 ASP A N 1
ATOM 7497 C CA . ASP A 1 1062 ? 3.243 39.448 72.742 1.00 62.53 1062 ASP A CA 1
ATOM 7498 C C . ASP A 1 1062 ? 4.612 40.046 72.347 1.00 62.53 1062 ASP A C 1
ATOM 7500 O O . ASP A 1 1062 ? 5.667 39.531 72.724 1.00 62.53 1062 ASP A O 1
ATOM 7504 N N . THR A 1 1063 ? 4.614 41.140 71.577 1.00 64.69 1063 THR A N 1
ATOM 7505 C CA . THR A 1 1063 ? 5.832 41.905 71.246 1.00 64.69 1063 THR A CA 1
ATOM 7506 C C . THR A 1 1063 ? 6.251 42.865 72.364 1.00 64.69 1063 THR A C 1
ATOM 7508 O O . THR A 1 1063 ? 7.355 43.410 72.312 1.00 64.69 1063 THR A O 1
ATOM 7511 N N . SER A 1 1064 ? 5.405 43.073 73.380 1.00 62.78 1064 SER A N 1
ATOM 7512 C CA . SER A 1 1064 ? 5.633 44.012 74.484 1.00 62.78 1064 SER A CA 1
ATOM 7513 C C . SER A 1 1064 ? 6.917 43.719 75.263 1.00 62.78 1064 SER A C 1
ATOM 7515 O O . SER A 1 1064 ? 7.636 44.652 75.593 1.00 62.78 1064 SER A O 1
ATOM 7517 N N . ALA A 1 1065 ? 7.289 42.450 75.466 1.00 64.12 1065 ALA A N 1
ATOM 7518 C CA . ALA A 1 1065 ? 8.516 42.083 76.179 1.00 64.12 1065 ALA A CA 1
ATOM 7519 C C . ALA A 1 1065 ? 9.795 42.527 75.440 1.00 64.12 1065 ALA A C 1
ATOM 7521 O O . ALA A 1 1065 ? 10.756 42.972 76.073 1.00 64.12 1065 ALA A O 1
ATOM 7522 N N . ALA A 1 1066 ? 9.805 42.453 74.103 1.00 65.75 1066 ALA A N 1
ATOM 7523 C CA . ALA A 1 1066 ? 10.903 42.978 73.288 1.00 65.75 1066 ALA A CA 1
ATOM 7524 C C . ALA A 1 1066 ? 10.969 44.511 73.373 1.00 65.75 1066 ALA A C 1
ATOM 7526 O O . ALA A 1 1066 ? 12.056 45.076 73.478 1.00 65.75 1066 ALA A O 1
ATOM 7527 N N . VAL A 1 1067 ? 9.807 45.176 73.410 1.00 68.38 1067 VAL A N 1
ATOM 7528 C CA . VAL A 1 1067 ? 9.695 46.629 73.607 1.00 68.38 1067 VAL A CA 1
ATOM 7529 C C . VAL A 1 1067 ? 10.172 47.045 75.000 1.00 68.38 1067 VAL A C 1
ATOM 7531 O O . VAL A 1 1067 ? 10.958 47.977 75.102 1.00 68.38 1067 VAL A O 1
ATOM 7534 N N . THR A 1 1068 ? 9.774 46.352 76.069 1.00 69.12 1068 THR A N 1
ATOM 7535 C CA . THR A 1 1068 ? 10.192 46.660 77.446 1.00 69.12 1068 THR A CA 1
ATOM 7536 C C . THR A 1 1068 ? 11.687 46.447 77.643 1.00 69.12 1068 THR A C 1
ATOM 7538 O O . THR A 1 1068 ? 12.340 47.290 78.249 1.00 69.12 1068 THR A O 1
ATOM 7541 N N . ASN A 1 1069 ? 12.259 45.364 77.105 1.00 69.38 1069 ASN A N 1
ATOM 7542 C CA . ASN A 1 1069 ? 13.707 45.151 77.163 1.00 69.38 1069 ASN A CA 1
ATOM 7543 C C . ASN A 1 1069 ? 14.460 46.228 76.371 1.00 69.38 1069 ASN A C 1
ATOM 7545 O O . ASN A 1 1069 ? 15.438 46.775 76.875 1.00 69.38 1069 ASN A O 1
ATOM 7549 N N . ALA A 1 1070 ? 13.972 46.595 75.182 1.00 67.00 1070 ALA A N 1
ATOM 7550 C CA . ALA A 1 1070 ? 14.535 47.706 74.420 1.00 67.00 1070 ALA A CA 1
ATOM 7551 C C . ALA A 1 1070 ? 14.416 49.046 75.176 1.00 67.00 1070 ALA A C 1
ATOM 7553 O O . ALA A 1 1070 ? 15.373 49.811 75.210 1.00 67.00 1070 ALA A O 1
ATOM 7554 N N . GLN A 1 1071 ? 13.291 49.314 75.847 1.00 68.88 1071 GLN A N 1
ATOM 7555 C CA . GLN A 1 1071 ? 13.098 50.497 76.697 1.00 68.88 1071 GLN A CA 1
ATOM 7556 C C . GLN A 1 1071 ? 13.994 50.492 77.942 1.00 68.88 1071 GLN A C 1
ATOM 7558 O O . GLN A 1 1071 ? 14.456 51.549 78.367 1.00 68.88 1071 GLN A O 1
ATOM 7563 N N . LEU A 1 1072 ? 14.271 49.323 78.524 1.00 72.25 1072 LEU A N 1
ATOM 7564 C CA . LEU A 1 1072 ? 15.199 49.189 79.643 1.00 72.25 1072 LEU A CA 1
ATOM 7565 C C . LEU A 1 1072 ? 16.637 49.487 79.208 1.00 72.25 1072 LEU A C 1
ATOM 7567 O O . LEU A 1 1072 ? 17.360 50.164 79.936 1.00 72.25 1072 LEU A O 1
ATOM 7571 N N . ASP A 1 1073 ? 17.047 49.017 78.031 1.00 70.19 1073 ASP A N 1
ATOM 7572 C CA . ASP A 1 1073 ? 18.366 49.333 77.484 1.00 70.19 1073 ASP A CA 1
ATOM 7573 C C . ASP A 1 1073 ? 18.476 50.828 77.134 1.00 70.19 1073 ASP A C 1
ATOM 7575 O O . ASP A 1 1073 ? 19.460 51.458 77.515 1.00 70.19 1073 ASP A O 1
ATOM 7579 N N . ILE A 1 1074 ? 17.416 51.446 76.587 1.00 73.31 1074 ILE A N 1
ATOM 7580 C CA . ILE A 1 1074 ? 17.323 52.913 76.447 1.00 73.31 1074 ILE A CA 1
ATOM 7581 C C . ILE A 1 1074 ? 17.520 53.611 77.799 1.00 73.31 1074 ILE A C 1
ATOM 7583 O O . ILE A 1 1074 ? 18.299 54.557 77.904 1.00 73.31 1074 ILE A O 1
ATOM 7587 N N . ALA A 1 1075 ? 16.830 53.162 78.850 1.00 70.88 1075 ALA A N 1
ATOM 7588 C CA . ALA A 1 1075 ? 16.934 53.769 80.173 1.00 70.88 1075 ALA A CA 1
ATOM 7589 C C . ALA A 1 1075 ? 18.349 53.637 80.762 1.00 70.88 1075 ALA A C 1
ATOM 7591 O O . ALA A 1 1075 ? 18.855 54.600 81.340 1.00 70.88 1075 ALA A O 1
ATOM 7592 N N . LYS A 1 1076 ? 19.009 52.484 80.583 1.00 76.62 1076 LYS A N 1
ATOM 7593 C CA . LYS A 1 1076 ? 20.410 52.279 80.989 1.00 76.62 1076 LYS A CA 1
ATOM 7594 C C . LYS A 1 1076 ? 21.362 53.189 80.226 1.00 76.62 1076 LYS A C 1
ATOM 7596 O O . LYS A 1 1076 ? 22.249 53.765 80.846 1.00 76.62 1076 LYS A O 1
ATOM 7601 N N . ASP A 1 1077 ? 21.175 53.355 78.921 1.00 76.12 1077 ASP A N 1
ATOM 7602 C CA . ASP A 1 1077 ? 22.023 54.240 78.121 1.00 76.12 1077 ASP A CA 1
ATOM 7603 C C . ASP A 1 1077 ? 21.856 55.697 78.545 1.00 76.12 1077 ASP A C 1
ATOM 7605 O O . ASP A 1 1077 ? 22.843 56.409 78.733 1.00 76.12 1077 ASP A O 1
ATOM 7609 N N . ILE A 1 1078 ? 20.618 56.137 78.781 1.00 73.94 1078 ILE A N 1
ATOM 7610 C CA . ILE A 1 1078 ? 20.337 57.477 79.304 1.00 73.94 1078 ILE A CA 1
ATOM 7611 C C . ILE A 1 1078 ? 20.974 57.651 80.690 1.00 73.94 1078 ILE A C 1
ATOM 7613 O O . ILE A 1 1078 ? 21.623 58.668 80.933 1.00 73.94 1078 ILE A O 1
ATOM 7617 N N . GLN A 1 1079 ? 20.885 56.652 81.574 1.00 74.81 1079 GLN A N 1
ATOM 7618 C CA . GLN A 1 1079 ? 21.591 56.659 82.860 1.00 74.81 1079 GLN A CA 1
ATOM 7619 C C . GLN A 1 1079 ? 23.112 56.695 82.704 1.00 74.81 1079 GLN A C 1
ATOM 7621 O O . GLN A 1 1079 ? 23.765 57.424 83.443 1.00 74.81 1079 GLN A O 1
ATOM 7626 N N . ALA A 1 1080 ? 23.692 55.975 81.744 1.00 74.88 1080 ALA A N 1
ATOM 7627 C CA . ALA A 1 1080 ? 25.125 56.022 81.474 1.00 74.88 1080 ALA A CA 1
ATOM 7628 C C . ALA A 1 1080 ? 25.555 57.415 80.989 1.00 74.88 1080 ALA A C 1
ATOM 7630 O O . ALA A 1 1080 ? 26.584 57.926 81.429 1.00 74.88 1080 ALA A O 1
ATOM 7631 N N . GLN A 1 1081 ? 24.752 58.084 80.151 1.00 74.56 1081 GLN A N 1
ATOM 7632 C CA . GLN A 1 1081 ? 25.020 59.470 79.747 1.00 74.56 1081 GLN A CA 1
ATOM 7633 C C . GLN A 1 1081 ? 24.947 60.442 80.933 1.00 74.56 1081 GLN A C 1
ATOM 7635 O O . GLN A 1 1081 ? 25.811 61.314 81.060 1.00 74.56 1081 GLN A O 1
ATOM 7640 N N . LEU A 1 1082 ? 23.969 60.263 81.826 1.00 71.00 1082 LEU A N 1
ATOM 7641 C CA . LEU A 1 1082 ? 23.829 61.045 83.059 1.00 71.00 1082 LEU A CA 1
ATOM 7642 C C . LEU A 1 1082 ? 24.986 60.775 84.035 1.00 71.00 1082 LEU A C 1
ATOM 7644 O O . LEU A 1 1082 ? 25.552 61.711 84.591 1.00 71.00 1082 LEU A O 1
ATOM 7648 N N . GLY A 1 1083 ? 25.402 59.517 84.186 1.00 70.19 1083 GLY A N 1
ATOM 7649 C CA . GLY A 1 1083 ? 26.555 59.113 84.991 1.00 70.19 1083 GLY A CA 1
ATOM 7650 C C . GLY A 1 1083 ? 27.867 59.683 84.453 1.00 70.19 1083 GLY A C 1
ATOM 7651 O O . GLY A 1 1083 ? 28.657 60.227 85.220 1.00 70.19 1083 GLY A O 1
ATOM 7652 N N . ASN A 1 1084 ? 28.063 59.665 83.132 1.00 69.12 1084 ASN A N 1
ATOM 7653 C CA . ASN A 1 1084 ? 29.203 60.310 82.478 1.00 69.12 1084 ASN A CA 1
ATOM 7654 C C . ASN A 1 1084 ? 29.201 61.828 82.695 1.00 69.12 1084 ASN A C 1
ATOM 7656 O O . ASN A 1 1084 ? 30.263 62.425 82.861 1.00 69.12 1084 ASN A O 1
ATOM 7660 N N . ARG A 1 1085 ? 28.023 62.470 82.707 1.00 67.75 1085 ARG A N 1
ATOM 7661 C CA . ARG A 1 1085 ? 27.906 63.894 83.051 1.00 67.75 1085 ARG A CA 1
ATOM 7662 C C . ARG A 1 1085 ? 28.286 64.139 84.514 1.00 67.75 1085 ARG A C 1
ATOM 7664 O O . ARG A 1 1085 ? 29.090 65.027 84.769 1.00 67.75 1085 ARG A O 1
ATOM 7671 N N . LEU A 1 1086 ? 27.794 63.322 85.446 1.00 65.69 1086 LEU A N 1
ATOM 7672 C CA . LEU A 1 1086 ? 28.124 63.418 86.872 1.00 65.69 1086 LEU A CA 1
ATOM 7673 C C . LEU A 1 1086 ? 29.624 63.200 87.141 1.00 65.69 1086 LEU A C 1
ATOM 7675 O O . LEU A 1 1086 ? 30.218 63.908 87.949 1.00 65.69 1086 LEU A O 1
ATOM 7679 N N . GLY A 1 1087 ? 30.243 62.249 86.435 1.00 62.03 1087 GLY A N 1
ATOM 7680 C CA . GLY A 1 1087 ? 31.677 61.963 86.510 1.00 62.03 1087 GLY A CA 1
ATOM 7681 C C . GLY A 1 1087 ? 32.548 63.087 85.948 1.00 62.03 1087 GLY A C 1
ATOM 7682 O O . GLY A 1 1087 ? 33.553 63.429 86.561 1.00 62.03 1087 GLY A O 1
ATOM 7683 N N . ALA A 1 1088 ? 32.137 63.716 84.840 1.00 59.72 1088 ALA A N 1
ATOM 7684 C CA . ALA A 1 1088 ? 32.842 64.866 84.270 1.00 59.72 1088 ALA A CA 1
ATOM 7685 C C . ALA A 1 1088 ? 32.806 66.112 85.179 1.00 59.72 1088 ALA A C 1
ATOM 7687 O O . ALA A 1 1088 ? 33.722 66.924 85.120 1.00 59.72 1088 ALA A O 1
ATOM 7688 N N . LEU A 1 1089 ? 31.783 66.258 86.033 1.00 57.28 1089 LEU A N 1
ATOM 7689 C CA . LEU A 1 1089 ? 31.700 67.344 87.019 1.00 57.28 1089 LEU A CA 1
ATOM 7690 C C . LEU A 1 1089 ? 32.474 67.071 88.322 1.00 57.28 1089 LEU A C 1
ATOM 7692 O O . LEU A 1 1089 ? 32.871 68.021 88.988 1.00 57.28 1089 LEU A O 1
ATOM 7696 N N . ARG A 1 1090 ? 32.757 65.805 88.672 1.00 55.53 1090 ARG A N 1
ATOM 7697 C CA . ARG A 1 1090 ? 33.575 65.431 89.850 1.00 55.53 1090 ARG A CA 1
ATOM 7698 C C . ARG A 1 1090 ? 35.058 65.816 89.739 1.00 55.53 1090 ARG A C 1
ATOM 7700 O O . ARG A 1 1090 ? 35.800 65.602 90.688 1.00 55.53 1090 ARG A O 1
ATOM 7707 N N . TYR A 1 1091 ? 35.485 66.369 88.606 1.00 46.38 1091 TYR A N 1
ATOM 7708 C CA . TYR A 1 1091 ? 36.873 66.753 88.341 1.00 46.38 1091 TYR A CA 1
ATOM 7709 C C . TYR A 1 1091 ? 37.159 68.257 88.605 1.00 46.38 1091 TYR A C 1
ATOM 7711 O O . TYR A 1 1091 ? 38.241 68.730 88.287 1.00 46.38 1091 TYR A O 1
ATOM 7719 N N . LEU A 1 1092 ? 36.212 69.023 89.179 1.00 41.25 1092 LEU A N 1
ATOM 7720 C CA . LEU A 1 1092 ? 36.259 70.499 89.315 1.00 41.25 1092 LEU A CA 1
ATOM 7721 C C . LEU A 1 1092 ? 36.550 71.053 90.746 1.00 41.25 1092 LEU A C 1
ATOM 7723 O O . LEU A 1 1092 ? 35.992 72.072 91.136 1.00 41.25 1092 LEU A O 1
ATOM 7727 N N . GLY A 1 1093 ? 37.468 70.451 91.516 1.00 39.72 1093 GLY A N 1
ATOM 7728 C CA . GLY A 1 1093 ? 38.155 71.092 92.669 1.00 39.72 1093 GLY A CA 1
ATOM 7729 C C . GLY A 1 1093 ? 39.494 70.382 92.940 1.00 39.72 1093 GLY A C 1
ATOM 7730 O O . GLY A 1 1093 ? 39.491 69.157 92.938 1.00 39.72 1093 GLY A O 1
ATOM 7731 N N . THR A 1 1094 ? 40.685 70.983 93.094 1.00 36.53 1094 THR A N 1
ATOM 7732 C CA . THR A 1 1094 ? 41.194 72.336 93.437 1.00 36.53 1094 THR A CA 1
ATOM 7733 C C . THR A 1 1094 ? 42.550 72.622 92.719 1.00 36.53 1094 THR A C 1
ATOM 7735 O O . THR A 1 1094 ? 43.187 71.671 92.259 1.00 36.53 1094 THR A O 1
ATOM 7738 N N . PRO A 1 1095 ? 43.025 73.891 92.607 1.00 48.75 1095 PRO A N 1
ATOM 7739 C CA . PRO A 1 1095 ? 44.295 74.253 91.960 1.00 48.75 1095 PRO A CA 1
ATOM 7740 C C . PRO A 1 1095 ? 45.413 74.522 92.973 1.00 48.75 1095 PRO A C 1
ATOM 7742 O O . PRO A 1 1095 ? 45.293 75.421 93.800 1.00 48.75 1095 PRO A O 1
ATOM 7745 N N . GLU A 1 1096 ? 46.531 73.808 92.896 1.00 50.00 1096 GLU A N 1
ATOM 7746 C CA . GLU A 1 1096 ? 47.636 74.062 93.819 1.00 50.00 1096 GLU A CA 1
ATOM 7747 C C . GLU A 1 1096 ? 48.998 73.707 93.219 1.00 50.00 1096 GLU A C 1
ATOM 7749 O O . GLU A 1 1096 ? 49.213 72.634 92.652 1.00 50.00 1096 GLU A O 1
ATOM 7754 N N . THR A 1 1097 ? 49.943 74.624 93.423 1.00 29.06 1097 THR A N 1
ATOM 7755 C CA . THR A 1 1097 ? 51.279 74.287 93.924 1.00 29.06 1097 THR A CA 1
ATOM 7756 C C . THR A 1 1097 ? 51.139 73.155 94.958 1.00 29.06 1097 THR A C 1
ATOM 7758 O O . THR A 1 1097 ? 50.533 73.369 95.995 1.00 29.06 1097 THR A O 1
ATOM 7761 N N . ALA A 1 1098 ? 51.606 71.922 94.762 1.00 26.84 1098 ALA A N 1
ATOM 7762 C CA . ALA A 1 1098 ? 52.932 71.576 94.272 1.00 26.84 1098 ALA A CA 1
ATOM 7763 C C . ALA A 1 1098 ? 53.990 72.498 94.903 1.00 26.84 1098 ALA A C 1
ATOM 7765 O O . ALA A 1 1098 ? 54.465 73.421 94.256 1.00 26.84 1098 ALA A O 1
ATOM 7766 N N . GLU A 1 1099 ? 54.359 72.262 96.167 1.00 23.80 1099 GLU A N 1
ATOM 7767 C CA . GLU A 1 1099 ? 55.660 72.691 96.691 1.00 23.80 1099 GLU A CA 1
ATOM 7768 C C . GLU A 1 1099 ? 56.201 71.690 97.728 1.00 23.80 1099 GLU A C 1
ATOM 7770 O O . GLU A 1 1099 ? 55.509 71.224 98.630 1.00 23.80 1099 GLU A O 1
ATOM 7775 N N . MET A 1 1100 ? 57.448 71.281 97.498 1.00 27.61 1100 MET A N 1
ATOM 7776 C CA . MET A 1 1100 ? 58.181 70.212 98.170 1.00 27.61 1100 MET A CA 1
ATOM 7777 C C . MET A 1 1100 ? 58.680 70.578 99.577 1.00 27.61 1100 MET A C 1
ATOM 7779 O O . MET A 1 1100 ? 59.329 71.606 99.743 1.00 27.61 1100 MET A O 1
ATOM 7783 N N . ALA A 1 1101 ? 58.567 69.619 100.507 1.00 29.58 1101 ALA A N 1
ATOM 7784 C CA . ALA A 1 1101 ? 59.546 69.246 101.551 1.00 29.58 1101 ALA A CA 1
ATOM 7785 C C . ALA A 1 1101 ? 59.046 67.929 102.205 1.00 29.58 1101 ALA A C 1
ATOM 7787 O O . ALA A 1 1101 ? 58.026 67.968 102.876 1.00 29.58 1101 ALA A O 1
ATOM 7788 N N . GLY A 1 1102 ? 59.551 66.697 102.033 1.00 31.36 1102 GLY A N 1
ATOM 7789 C CA . GLY A 1 1102 ? 60.880 66.114 101.771 1.00 31.36 1102 GLY A CA 1
ATOM 7790 C C . GLY A 1 1102 ? 61.289 65.268 103.009 1.00 31.36 1102 GLY A C 1
ATOM 7791 O O . GLY A 1 1102 ? 61.046 65.768 104.106 1.00 31.36 1102 GLY A O 1
ATOM 7792 N N . PRO A 1 1103 ? 61.914 64.061 102.926 1.00 40.69 1103 PRO A N 1
ATOM 7793 C CA . PRO A 1 1103 ? 62.545 63.412 101.764 1.00 40.69 1103 PRO A CA 1
ATOM 7794 C C . PRO A 1 1103 ? 62.238 61.894 101.549 1.00 40.69 1103 PRO A C 1
ATOM 7796 O O . PRO A 1 1103 ? 61.685 61.225 102.413 1.00 40.69 1103 PRO A O 1
ATOM 7799 N N . GLU A 1 1104 ? 62.696 61.387 100.387 1.00 31.39 1104 GLU A N 1
ATOM 7800 C CA . GLU A 1 1104 ? 62.792 59.981 99.895 1.00 31.39 1104 GLU A CA 1
ATOM 7801 C C . GLU A 1 1104 ? 61.466 59.249 99.554 1.00 31.39 1104 GLU A C 1
ATOM 7803 O O . GLU A 1 1104 ? 60.673 58.980 100.439 1.00 31.39 1104 GLU A O 1
ATOM 7808 N N . ALA A 1 1105 ? 61.113 58.777 98.345 1.00 36.38 1105 ALA A N 1
ATOM 7809 C CA . ALA A 1 1105 ? 61.577 58.795 96.945 1.00 36.38 1105 ALA A CA 1
ATOM 7810 C C . ALA A 1 1105 ? 60.433 58.146 96.098 1.00 36.38 1105 ALA A C 1
ATOM 7812 O O . ALA A 1 1105 ? 59.826 57.195 96.573 1.00 36.38 1105 ALA A O 1
ATOM 7813 N N . GLY A 1 1106 ? 60.041 58.480 94.864 1.00 42.75 1106 GLY A N 1
ATOM 7814 C CA . GLY A 1 1106 ? 60.236 59.609 93.958 1.00 42.75 1106 GLY A CA 1
ATOM 7815 C C . GLY A 1 1106 ? 59.167 59.496 92.850 1.00 42.75 1106 GLY A C 1
ATOM 7816 O O . GLY A 1 1106 ? 59.093 58.463 92.193 1.00 42.75 1106 GLY A O 1
ATOM 7817 N N . ALA A 1 1107 ? 58.302 60.509 92.682 1.00 54.09 1107 ALA A N 1
ATOM 7818 C CA . ALA A 1 1107 ? 57.258 60.520 91.644 1.00 54.09 1107 ALA A CA 1
ATOM 7819 C C . ALA A 1 1107 ? 56.654 61.929 91.394 1.00 54.09 1107 ALA A C 1
ATOM 7821 O O . ALA A 1 1107 ? 55.690 62.338 92.027 1.00 54.09 1107 ALA A O 1
ATOM 7822 N N . ILE A 1 1108 ? 57.315 62.659 90.489 1.00 52.25 1108 ILE A N 1
ATOM 7823 C CA . ILE A 1 1108 ? 56.830 63.482 89.353 1.00 52.25 1108 ILE A CA 1
ATOM 7824 C C . ILE A 1 1108 ? 55.425 64.148 89.421 1.00 52.25 1108 ILE A C 1
ATOM 7826 O O . ILE A 1 1108 ? 54.424 63.475 89.175 1.00 52.25 1108 ILE A O 1
ATOM 7830 N N . PRO A 1 1109 ? 55.351 65.482 89.637 1.00 32.66 1109 PRO A N 1
ATOM 7831 C CA . PRO A 1 1109 ? 54.119 66.278 89.621 1.00 32.66 1109 PRO A CA 1
ATOM 7832 C C . PRO A 1 1109 ? 53.692 66.709 88.209 1.00 32.66 1109 PRO A C 1
ATOM 7834 O O . PRO A 1 1109 ? 54.511 66.875 87.305 1.00 32.66 1109 PRO A O 1
ATOM 7837 N N . ALA A 1 1110 ? 52.385 66.907 88.056 1.00 43.62 1110 ALA A N 1
ATOM 7838 C CA . ALA A 1 1110 ? 51.689 67.230 86.821 1.00 43.62 1110 ALA A CA 1
ATOM 7839 C C . ALA A 1 1110 ? 52.147 68.550 86.175 1.00 43.62 1110 ALA A C 1
ATOM 7841 O O . ALA A 1 1110 ? 52.266 69.586 86.826 1.00 43.62 1110 ALA A O 1
ATOM 7842 N N . ALA A 1 1111 ? 52.351 68.498 84.859 1.00 42.47 1111 ALA A N 1
ATOM 7843 C CA . ALA A 1 1111 ? 52.515 69.659 84.002 1.00 42.47 1111 ALA A CA 1
ATOM 7844 C C . ALA A 1 1111 ? 51.140 70.061 83.444 1.00 42.47 1111 ALA A C 1
ATOM 7846 O O . ALA A 1 1111 ? 50.521 69.323 82.680 1.00 42.47 1111 ALA A O 1
ATOM 7847 N N . VAL A 1 1112 ? 50.687 71.228 83.881 1.00 32.12 1112 VAL A N 1
ATOM 7848 C CA . VAL A 1 1112 ? 49.446 71.928 83.534 1.00 32.12 1112 VAL A CA 1
ATOM 7849 C C . VAL A 1 1112 ? 49.580 72.498 82.111 1.00 32.12 1112 VAL A C 1
ATOM 7851 O O . VAL A 1 1112 ? 50.620 73.082 81.794 1.00 32.12 1112 VAL A O 1
ATOM 7854 N N . ALA A 1 1113 ? 48.582 72.330 81.232 1.00 35.81 1113 ALA A N 1
ATOM 7855 C CA . ALA A 1 1113 ? 48.651 72.796 79.839 1.00 35.81 1113 ALA A CA 1
ATOM 7856 C C . ALA A 1 1113 ? 47.420 73.621 79.420 1.00 35.81 1113 ALA A C 1
ATOM 7858 O O . ALA A 1 1113 ? 46.310 73.113 79.315 1.00 35.81 1113 ALA A O 1
ATOM 7859 N N . ALA A 1 1114 ? 47.700 74.902 79.146 1.00 30.97 1114 ALA A N 1
ATOM 7860 C CA . ALA A 1 1114 ? 46.968 75.918 78.379 1.00 30.97 1114 ALA A CA 1
ATOM 7861 C C . ALA A 1 1114 ? 45.489 75.626 78.035 1.00 30.97 1114 ALA A C 1
ATOM 7863 O O . ALA A 1 1114 ? 45.168 75.060 76.990 1.00 30.97 1114 ALA A O 1
ATOM 7864 N N . GLY A 1 1115 ? 44.612 76.106 78.921 1.00 41.69 1115 GLY A N 1
ATOM 7865 C CA . GLY A 1 1115 ? 43.154 75.933 78.939 1.00 41.69 1115 GLY A CA 1
ATOM 7866 C C . GLY A 1 1115 ? 42.648 75.720 80.372 1.00 41.69 1115 GLY A C 1
ATOM 7867 O O . GLY A 1 1115 ? 41.516 76.076 80.683 1.00 41.69 1115 GLY A O 1
ATOM 7868 N N . ASP A 1 1116 ? 43.545 75.217 81.230 1.00 33.75 1116 ASP A N 1
ATOM 7869 C CA . ASP A 1 1116 ? 43.465 75.197 82.693 1.00 33.75 1116 ASP A CA 1
ATOM 7870 C C . ASP A 1 1116 ? 43.447 76.625 83.255 1.00 33.75 1116 ASP A C 1
ATOM 7872 O O . ASP A 1 1116 ? 44.438 77.163 83.748 1.00 33.75 1116 ASP A O 1
ATOM 7876 N N . GLU A 1 1117 ? 42.285 77.255 83.167 1.00 35.47 1117 GLU A N 1
ATOM 7877 C CA . GLU A 1 1117 ? 41.835 78.086 84.264 1.00 35.47 1117 GLU A CA 1
ATOM 7878 C C . GLU A 1 1117 ? 41.100 77.176 85.241 1.00 35.47 1117 GLU A C 1
ATOM 7880 O O . GLU A 1 1117 ? 40.103 76.532 84.907 1.00 35.47 1117 GLU A O 1
ATOM 7885 N N . ALA A 1 1118 ? 41.587 77.157 86.477 1.00 40.25 1118 ALA A N 1
ATOM 7886 C CA . ALA A 1 1118 ? 40.759 76.809 87.610 1.00 40.25 1118 ALA A CA 1
ATOM 7887 C C . ALA A 1 1118 ? 39.659 77.875 87.725 1.00 40.25 1118 ALA A C 1
ATOM 7889 O O . ALA A 1 1118 ? 39.816 78.894 88.395 1.00 40.25 1118 ALA A O 1
ATOM 7890 N N . VAL A 1 1119 ? 38.579 77.672 86.966 1.00 41.62 1119 VAL A N 1
ATOM 7891 C CA . VAL A 1 1119 ? 37.393 78.525 86.963 1.00 41.62 1119 VAL A CA 1
ATOM 7892 C C . VAL A 1 1119 ? 36.512 78.101 88.123 1.00 41.62 1119 VAL A C 1
ATOM 7894 O O . VAL A 1 1119 ? 35.719 77.161 88.056 1.00 41.62 1119 VAL A O 1
ATOM 7897 N N . ASP A 1 1120 ? 36.676 78.859 89.191 1.00 35.31 1120 ASP A N 1
ATOM 7898 C CA . ASP A 1 1120 ? 35.805 78.972 90.346 1.00 35.31 1120 ASP A CA 1
ATOM 7899 C C . ASP A 1 1120 ? 34.435 79.539 89.901 1.00 35.31 1120 ASP A C 1
ATOM 7901 O O . ASP A 1 1120 ? 34.191 80.739 89.999 1.00 35.31 1120 ASP A O 1
ATOM 7905 N N . ASN A 1 1121 ? 33.613 78.708 89.232 1.00 45.53 1121 ASN A N 1
ATOM 7906 C CA . ASN A 1 1121 ? 32.149 78.795 89.036 1.00 45.53 1121 ASN A CA 1
ATOM 7907 C C . ASN A 1 1121 ? 31.684 77.929 87.842 1.00 45.53 1121 ASN A C 1
ATOM 7909 O O . ASN A 1 1121 ? 31.442 78.427 86.741 1.00 45.53 1121 ASN A O 1
ATOM 7913 N N . VAL A 1 1122 ? 31.444 76.634 88.069 1.00 50.91 1122 VAL A N 1
ATOM 7914 C CA . VAL A 1 1122 ? 30.577 75.811 87.198 1.00 50.91 1122 VAL A CA 1
ATOM 7915 C C . VAL A 1 1122 ? 29.386 75.337 88.020 1.00 50.91 1122 VAL A C 1
ATOM 7917 O O . VAL A 1 1122 ? 29.207 74.159 88.308 1.00 50.91 1122 VAL A O 1
ATOM 7920 N N . ALA A 1 1123 ? 28.587 76.308 88.449 1.00 50.12 1123 ALA A N 1
ATOM 7921 C CA . ALA A 1 1123 ? 27.427 76.083 89.296 1.00 50.12 1123 ALA A CA 1
ATOM 7922 C C . ALA A 1 1123 ? 26.105 75.896 88.508 1.00 50.12 1123 ALA A C 1
ATOM 7924 O O . ALA A 1 1123 ? 25.110 75.456 89.086 1.00 50.12 1123 ALA A O 1
ATOM 7925 N N . TYR A 1 1124 ? 26.072 76.224 87.200 1.00 54.75 1124 TYR A N 1
ATOM 7926 C CA . TYR A 1 1124 ? 24.849 76.279 86.372 1.00 54.75 1124 TYR A CA 1
ATOM 7927 C C . TYR A 1 1124 ? 25.131 76.037 84.867 1.00 54.75 1124 TYR A C 1
ATOM 7929 O O . TYR A 1 1124 ? 26.031 76.670 84.316 1.00 54.75 1124 TYR A O 1
ATOM 7937 N N . GLY A 1 1125 ? 24.356 75.188 84.159 1.00 62.25 1125 GLY A N 1
ATOM 7938 C CA . GLY A 1 1125 ? 24.487 75.043 82.689 1.00 62.25 1125 GLY A CA 1
ATOM 7939 C C . GLY A 1 1125 ? 23.558 74.032 81.987 1.00 62.25 1125 GLY A C 1
ATOM 7940 O O . GLY A 1 1125 ? 23.073 73.092 82.605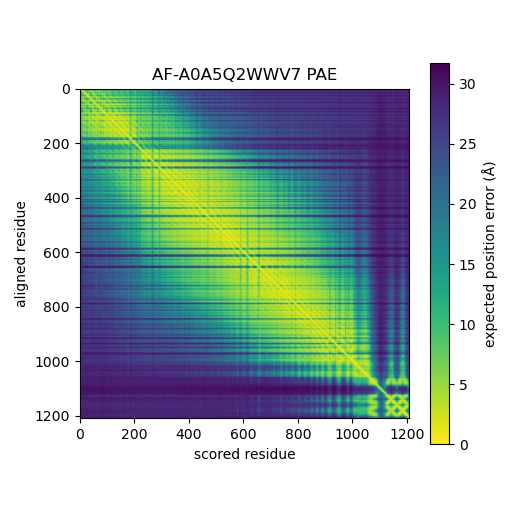 1.00 62.25 1125 GLY A O 1
ATOM 7941 N N . ILE A 1 1126 ? 23.326 74.213 80.676 1.00 72.12 1126 ILE A N 1
ATOM 7942 C CA . ILE A 1 1126 ? 22.568 73.283 79.804 1.00 72.12 1126 ILE A CA 1
ATOM 7943 C C . ILE A 1 1126 ? 23.548 72.445 78.970 1.00 72.12 1126 ILE A C 1
ATOM 7945 O O . ILE A 1 1126 ? 24.532 72.973 78.452 1.00 72.12 1126 ILE A O 1
ATOM 7949 N N . TRP A 1 1127 ? 23.266 71.155 78.789 1.00 75.81 1127 TRP A N 1
ATOM 7950 C CA . TRP A 1 1127 ? 24.047 70.240 77.953 1.00 75.81 1127 TRP A CA 1
ATOM 7951 C C . TRP A 1 1127 ? 23.145 69.337 77.101 1.00 75.81 1127 TRP A C 1
ATOM 7953 O O . TRP A 1 1127 ? 21.999 69.076 77.448 1.00 75.81 1127 TRP A O 1
ATOM 7963 N N . ALA A 1 1128 ? 23.663 68.827 75.982 1.00 76.69 1128 ALA A N 1
ATOM 7964 C CA . ALA A 1 1128 ? 22.967 67.849 75.147 1.00 76.69 1128 ALA A CA 1
ATOM 7965 C C . ALA A 1 1128 ? 23.938 66.785 74.618 1.00 76.69 1128 ALA A C 1
ATOM 7967 O O . ALA A 1 1128 ? 25.067 67.111 74.249 1.00 76.69 1128 ALA A O 1
ATOM 7968 N N . LYS A 1 1129 ? 23.511 65.518 74.573 1.00 77.06 1129 LYS A N 1
ATOM 7969 C CA . LYS A 1 1129 ? 24.299 64.389 74.062 1.00 77.06 1129 LYS A CA 1
ATOM 7970 C C . LYS A 1 1129 ? 23.450 63.438 73.210 1.00 77.06 1129 LYS A C 1
ATOM 7972 O O . LYS A 1 1129 ? 22.508 62.842 73.738 1.00 77.06 1129 LYS A O 1
ATOM 7977 N N . PRO A 1 1130 ? 23.766 63.267 71.914 1.00 80.50 1130 PRO A N 1
ATOM 7978 C CA . PRO A 1 1130 ? 23.181 62.205 71.107 1.00 80.50 1130 PRO A CA 1
ATOM 7979 C C . PRO A 1 1130 ? 23.820 60.849 71.436 1.00 80.50 1130 PRO A C 1
ATOM 7981 O O . PRO A 1 1130 ? 24.985 60.781 71.829 1.00 80.50 1130 PRO A O 1
ATOM 7984 N N . PHE A 1 1131 ? 23.068 59.767 71.245 1.00 80.06 1131 PHE A N 1
ATOM 7985 C CA . PHE A 1 1131 ? 23.555 58.397 71.378 1.00 80.06 1131 PHE A CA 1
ATOM 7986 C C . PHE A 1 1131 ? 22.860 57.457 70.383 1.00 80.06 1131 PHE A C 1
ATOM 7988 O O . PHE A 1 1131 ? 21.743 57.706 69.925 1.00 80.06 1131 PHE A O 1
ATOM 7995 N N . TYR A 1 1132 ? 23.550 56.372 70.040 1.00 82.06 1132 TYR A N 1
ATOM 7996 C CA . TYR A 1 1132 ? 23.042 55.283 69.212 1.00 82.06 1132 TYR A CA 1
ATOM 7997 C C . TYR A 1 1132 ? 23.400 53.965 69.885 1.00 82.06 1132 TYR A C 1
ATOM 7999 O O . TYR A 1 1132 ? 24.562 53.780 70.255 1.00 82.06 1132 TYR A O 1
ATOM 8007 N N . THR A 1 1133 ? 22.436 53.054 69.995 1.00 77.31 1133 THR A N 1
ATOM 8008 C CA . THR A 1 1133 ? 22.662 51.710 70.524 1.00 77.31 1133 THR A CA 1
ATOM 8009 C C . THR A 1 1133 ? 21.991 50.630 69.694 1.00 77.31 1133 THR A C 1
ATOM 8011 O O . THR A 1 1133 ? 20.935 50.814 69.090 1.00 77.31 1133 THR A O 1
ATOM 8014 N N . ASP A 1 1134 ? 22.665 49.486 69.625 1.00 80.62 1134 ASP A N 1
ATOM 8015 C CA . ASP A 1 1134 ? 22.207 48.307 68.906 1.00 80.62 1134 ASP A CA 1
ATOM 8016 C C . ASP A 1 1134 ? 22.130 47.141 69.894 1.00 80.62 1134 ASP A C 1
ATOM 8018 O O . ASP A 1 1134 ? 23.141 46.733 70.469 1.00 80.62 1134 ASP A O 1
ATOM 8022 N N . ALA A 1 1135 ? 20.920 46.628 70.106 1.00 76.00 1135 ALA A N 1
ATOM 8023 C CA . ALA A 1 1135 ? 20.634 45.549 71.034 1.00 76.00 1135 ALA A CA 1
ATOM 8024 C C . ALA A 1 1135 ? 20.202 44.300 70.263 1.00 76.00 1135 ALA A C 1
ATOM 8026 O O . ALA A 1 1135 ? 19.240 44.292 69.490 1.00 76.00 1135 ALA A O 1
ATOM 8027 N N . HIS A 1 1136 ? 20.927 43.212 70.497 1.00 80.12 1136 HIS A N 1
ATOM 8028 C CA . HIS A 1 1136 ? 20.673 41.918 69.884 1.00 80.12 1136 HIS A CA 1
ATOM 8029 C C . HIS A 1 1136 ? 20.259 40.918 70.963 1.00 80.12 1136 HIS A C 1
ATOM 8031 O O . HIS A 1 1136 ? 21.053 40.597 71.847 1.00 80.12 1136 HIS A O 1
ATOM 8037 N N . GLN A 1 1137 ? 19.043 40.375 70.863 1.00 75.56 1137 GLN A N 1
ATOM 8038 C CA . GLN A 1 1137 ? 18.601 39.261 71.699 1.00 75.56 1137 GLN A CA 1
ATOM 8039 C C . GLN A 1 1137 ? 18.337 38.033 70.826 1.00 75.56 1137 GLN A C 1
ATOM 8041 O O . GLN A 1 1137 ? 17.513 38.061 69.915 1.00 75.56 1137 GLN A O 1
ATOM 8046 N N . SER A 1 1138 ? 19.043 36.938 71.112 1.00 74.56 1138 SER A N 1
ATOM 8047 C CA . SER A 1 1138 ? 18.710 35.620 70.555 1.00 74.56 1138 SER A CA 1
ATOM 8048 C C . SER A 1 1138 ? 17.513 35.020 71.296 1.00 74.56 1138 SER A C 1
ATOM 8050 O O . SER A 1 1138 ? 17.261 35.393 72.444 1.00 74.56 1138 SER A O 1
ATOM 8052 N N . LYS A 1 1139 ? 16.800 34.081 70.660 1.00 70.31 1139 LYS A N 1
ATOM 8053 C CA . LYS A 1 1139 ? 15.636 33.380 71.230 1.00 70.31 1139 LYS A CA 1
ATOM 8054 C C . LYS A 1 1139 ? 15.857 32.992 72.698 1.00 70.31 1139 LYS A C 1
ATOM 8056 O O . LYS A 1 1139 ? 16.812 32.282 73.014 1.00 70.31 1139 LYS A O 1
ATOM 8061 N N . LYS A 1 1140 ? 14.961 33.417 73.596 1.00 64.81 1140 LYS A N 1
ATOM 8062 C CA . LYS A 1 1140 ? 15.068 33.142 75.039 1.00 64.81 1140 LYS A CA 1
ATOM 8063 C C . LYS A 1 1140 ? 13.692 32.930 75.665 1.00 64.81 1140 LYS A C 1
ATOM 8065 O O . LYS A 1 1140 ? 12.807 33.757 75.501 1.00 64.81 1140 LYS A O 1
ATOM 8070 N N . GLY A 1 1141 ? 13.521 31.830 76.405 1.00 58.66 1141 GLY A N 1
ATOM 8071 C CA . GLY A 1 1141 ? 12.329 31.592 77.234 1.00 58.66 1141 GLY A CA 1
ATOM 8072 C C . GLY A 1 1141 ? 10.997 31.631 76.476 1.00 58.66 1141 GLY A C 1
ATOM 8073 O O . GLY A 1 1141 ? 10.031 32.189 76.979 1.00 58.66 1141 GLY A O 1
ATOM 8074 N N . GLY A 1 1142 ? 10.958 31.104 75.248 1.00 59.00 1142 GLY A N 1
ATOM 8075 C CA . GLY A 1 1142 ? 9.749 31.111 74.420 1.00 59.00 1142 GLY A CA 1
ATOM 8076 C C . GLY A 1 1142 ? 9.477 32.427 73.686 1.00 59.00 1142 GLY A C 1
ATOM 8077 O O . GLY A 1 1142 ? 8.554 32.445 72.885 1.00 59.00 1142 GLY A O 1
ATOM 8078 N N . LEU A 1 1143 ? 10.283 33.481 73.872 1.00 66.19 1143 LEU A N 1
ATOM 8079 C CA . LEU A 1 1143 ? 10.217 34.744 73.120 1.00 66.19 1143 LEU A CA 1
ATOM 8080 C C . LEU A 1 1143 ? 11.084 34.688 71.850 1.00 66.19 1143 LEU A C 1
ATOM 8082 O O . LEU A 1 1143 ? 12.176 34.108 71.862 1.00 66.19 1143 LEU A O 1
ATOM 8086 N N . ALA A 1 1144 ? 10.595 35.288 70.761 1.00 68.06 1144 ALA A N 1
ATOM 8087 C CA . ALA A 1 1144 ? 11.301 35.391 69.490 1.00 68.06 1144 ALA A CA 1
ATOM 8088 C C . ALA A 1 1144 ? 12.553 36.246 69.678 1.00 68.06 1144 ALA A C 1
ATOM 8090 O O . ALA A 1 1144 ? 12.513 37.260 70.380 1.00 68.06 1144 ALA A O 1
ATOM 8091 N N . GLY A 1 1145 ? 13.666 35.855 69.053 1.00 74.44 1145 GLY A N 1
ATOM 8092 C CA . GLY A 1 1145 ? 14.824 36.735 68.995 1.00 74.44 1145 GLY A CA 1
ATOM 8093 C C . GLY A 1 1145 ? 14.471 38.052 68.300 1.00 74.44 1145 GLY A C 1
ATOM 8094 O O . GLY A 1 1145 ? 13.576 38.105 67.457 1.00 74.44 1145 GLY A O 1
ATOM 8095 N N . TYR A 1 1146 ? 15.189 39.125 68.616 1.00 80.69 1146 TYR A N 1
ATOM 8096 C CA . TYR A 1 1146 ? 15.010 40.415 67.956 1.00 80.69 1146 TYR A CA 1
ATOM 8097 C C . TYR A 1 1146 ? 16.331 41.166 67.795 1.00 80.69 1146 TYR A C 1
ATOM 8099 O O . TYR A 1 1146 ? 17.326 40.908 68.477 1.00 80.69 1146 TYR A O 1
ATOM 8107 N N . LYS A 1 1147 ? 16.329 42.112 66.857 1.00 82.12 1147 LYS A N 1
ATOM 8108 C CA . LYS A 1 1147 ? 17.358 43.147 66.709 1.00 82.12 1147 LYS A CA 1
ATOM 8109 C C . LYS A 1 1147 ? 16.694 44.500 66.872 1.00 82.12 1147 LYS A C 1
ATOM 8111 O O . LYS A 1 1147 ? 15.838 44.839 66.058 1.00 82.12 1147 LYS A O 1
ATOM 8116 N N . ALA A 1 1148 ? 17.076 45.237 67.906 1.00 79.94 1148 ALA A N 1
ATOM 8117 C CA . ALA A 1 1148 ? 16.564 46.565 68.200 1.00 79.94 1148 ALA A CA 1
ATOM 8118 C C . ALA A 1 1148 ? 17.657 47.602 67.949 1.00 79.94 1148 ALA A C 1
ATOM 8120 O O . ALA A 1 1148 ? 18.764 47.480 68.467 1.00 79.94 1148 ALA A O 1
ATOM 8121 N N . LYS A 1 1149 ? 17.345 48.624 67.156 1.00 83.75 1149 LYS A N 1
ATOM 8122 C CA . LYS A 1 1149 ? 18.250 49.744 66.892 1.00 83.75 1149 LYS A CA 1
ATOM 8123 C C . LYS A 1 1149 ? 17.643 51.015 67.437 1.00 83.75 1149 LYS A C 1
ATOM 8125 O O . LYS A 1 1149 ? 16.571 51.399 66.982 1.00 83.75 1149 LYS A O 1
ATOM 8130 N N . THR A 1 1150 ? 18.333 51.652 68.371 1.00 80.81 1150 THR A N 1
ATOM 8131 C CA . THR A 1 1150 ? 17.896 52.867 69.052 1.00 80.81 1150 THR A CA 1
ATOM 8132 C C . THR A 1 1150 ? 18.787 54.033 68.658 1.00 80.81 1150 THR A C 1
ATOM 8134 O O . THR A 1 1150 ? 20.008 53.953 68.761 1.00 80.81 1150 THR A O 1
ATOM 8137 N N . THR A 1 1151 ? 18.171 55.157 68.311 1.00 81.62 1151 THR A N 1
ATOM 8138 C CA . THR A 1 1151 ? 18.853 56.449 68.191 1.00 81.62 1151 THR A CA 1
ATOM 8139 C C . THR A 1 1151 ? 18.148 57.463 69.077 1.00 81.62 1151 THR A C 1
ATOM 8141 O O . THR A 1 1151 ? 16.917 57.520 69.095 1.00 81.62 1151 THR A O 1
ATOM 8144 N N . GLY A 1 1152 ? 18.904 58.284 69.798 1.00 82.12 1152 GLY A N 1
ATOM 8145 C CA . GLY A 1 1152 ? 18.326 59.248 70.721 1.00 82.12 1152 GLY A CA 1
ATOM 8146 C C . GLY A 1 1152 ? 19.207 60.441 71.027 1.00 82.12 1152 GLY A C 1
ATOM 8147 O O . GLY A 1 1152 ? 20.387 60.482 70.687 1.00 82.12 1152 GLY A O 1
ATOM 8148 N N . VAL A 1 1153 ? 18.617 61.421 71.700 1.00 78.81 1153 VAL A N 1
ATOM 8149 C CA . VAL A 1 1153 ? 19.327 62.567 72.266 1.00 78.81 1153 VAL A CA 1
ATOM 8150 C C . VAL A 1 1153 ? 18.829 62.827 73.679 1.00 78.81 1153 VAL A C 1
ATOM 8152 O O . VAL A 1 1153 ? 17.627 62.767 73.937 1.00 78.81 1153 VAL A O 1
ATOM 8155 N N . VAL A 1 1154 ? 19.758 63.104 74.592 1.00 80.62 1154 VAL A N 1
ATOM 8156 C CA . VAL A 1 1154 ? 19.467 63.565 75.953 1.00 80.62 1154 VAL A CA 1
ATOM 8157 C C . VAL A 1 1154 ? 19.861 65.024 76.062 1.00 80.62 1154 VAL A C 1
ATOM 8159 O O . VAL A 1 1154 ? 20.956 65.392 75.649 1.00 80.62 1154 VAL A O 1
ATOM 8162 N N . ILE A 1 1155 ? 18.988 65.847 76.624 1.00 78.12 1155 ILE A N 1
ATOM 8163 C CA . ILE A 1 1155 ? 19.228 67.262 76.890 1.00 78.12 1155 ILE A CA 1
ATOM 8164 C C . ILE A 1 1155 ? 19.010 67.480 78.382 1.00 78.12 1155 ILE A C 1
ATOM 8166 O O . ILE A 1 1155 ? 17.935 67.171 78.891 1.00 78.12 1155 ILE A O 1
ATOM 8170 N N . GLY A 1 1156 ? 20.027 67.971 79.080 1.00 75.06 1156 GLY A N 1
ATOM 8171 C CA . GLY A 1 1156 ? 20.013 68.184 80.520 1.00 75.06 1156 GLY A CA 1
ATOM 8172 C C . GLY A 1 1156 ? 20.332 69.614 80.920 1.00 75.06 1156 GLY A C 1
ATOM 8173 O O . GLY A 1 1156 ? 20.928 70.379 80.166 1.00 75.06 1156 GLY A O 1
ATOM 8174 N N . LEU A 1 1157 ? 19.915 69.965 82.127 1.00 78.50 1157 LEU A N 1
ATOM 8175 C CA . LEU A 1 1157 ? 20.213 71.215 82.802 1.00 78.50 1157 LEU A CA 1
ATOM 8176 C C . LEU A 1 1157 ? 20.713 70.908 84.215 1.00 78.50 1157 LEU A C 1
ATOM 8178 O O . LEU A 1 1157 ? 20.121 70.088 84.911 1.00 78.50 1157 LEU A O 1
ATOM 8182 N N . ASP A 1 1158 ? 21.794 71.563 84.619 1.00 76.12 1158 ASP A N 1
ATOM 8183 C CA . ASP A 1 1158 ? 22.464 71.389 85.908 1.00 76.12 1158 ASP A CA 1
ATOM 8184 C C . ASP A 1 1158 ? 22.341 72.668 86.748 1.00 76.12 1158 ASP A C 1
ATOM 8186 O O . ASP A 1 1158 ? 22.464 73.775 86.211 1.00 76.12 1158 ASP A O 1
ATOM 8190 N N . MET A 1 1159 ? 22.123 72.517 88.058 1.00 65.31 1159 MET A N 1
ATOM 8191 C CA . MET A 1 1159 ? 21.963 73.613 89.015 1.00 65.31 1159 MET A CA 1
ATOM 8192 C C . MET A 1 1159 ? 22.548 73.250 90.391 1.00 65.31 1159 MET A C 1
ATOM 8194 O O . MET A 1 1159 ? 22.255 72.179 90.919 1.00 65.31 1159 MET A O 1
ATOM 8198 N N . LEU A 1 1160 ? 23.333 74.125 91.026 1.00 62.09 1160 LEU A N 1
ATOM 8199 C CA . LEU A 1 1160 ? 23.723 73.936 92.431 1.00 62.09 1160 LEU A CA 1
ATOM 8200 C C . LEU A 1 1160 ? 22.560 74.293 93.366 1.00 62.09 1160 LEU A C 1
ATOM 8202 O O . LEU A 1 1160 ? 22.055 75.412 93.358 1.00 62.09 1160 LEU A O 1
ATOM 8206 N N . ALA A 1 1161 ? 22.131 73.330 94.180 1.00 60.47 1161 ALA A N 1
ATOM 8207 C CA . ALA A 1 1161 ? 21.139 73.532 95.234 1.00 60.47 1161 ALA A CA 1
ATOM 8208 C C . ALA A 1 1161 ? 21.775 74.096 96.519 1.00 60.47 1161 ALA A C 1
ATOM 8210 O O . ALA A 1 1161 ? 21.092 74.747 97.308 1.00 60.47 1161 ALA A O 1
ATOM 8211 N N . ASN A 1 1162 ? 23.070 73.841 96.720 1.00 64.19 1162 ASN A N 1
ATOM 8212 C CA . ASN A 1 1162 ? 23.977 74.525 97.645 1.00 64.19 1162 ASN A CA 1
ATOM 8213 C C . ASN A 1 1162 ? 25.433 74.181 97.268 1.00 64.19 1162 ASN A C 1
ATOM 8215 O O . ASN A 1 1162 ? 25.653 73.385 96.354 1.00 64.19 1162 ASN A O 1
ATOM 8219 N N . ASP A 1 1163 ? 26.406 74.744 97.987 1.00 60.91 1163 ASP A N 1
ATOM 8220 C CA . ASP A 1 1163 ? 27.843 74.635 97.677 1.00 60.91 1163 ASP A CA 1
ATOM 8221 C C . ASP A 1 1163 ? 28.358 73.185 97.588 1.00 60.91 1163 ASP A C 1
ATOM 8223 O O . ASP A 1 1163 ? 29.298 72.911 96.850 1.00 60.91 1163 ASP A O 1
ATOM 8227 N N . ASN A 1 1164 ? 27.694 72.235 98.258 1.00 60.94 1164 ASN A N 1
ATOM 8228 C CA . ASN A 1 1164 ? 28.067 70.819 98.259 1.00 60.94 1164 ASN A CA 1
ATOM 8229 C C . ASN A 1 1164 ? 27.030 69.915 97.566 1.00 60.94 1164 ASN A C 1
ATOM 8231 O O . ASN A 1 1164 ? 27.143 68.695 97.672 1.00 60.94 1164 ASN A O 1
ATOM 8235 N N . LEU A 1 1165 ? 26.004 70.454 96.894 1.00 68.19 1165 LEU A N 1
ATOM 8236 C CA . LEU A 1 1165 ? 24.936 69.673 96.256 1.00 68.19 1165 LEU A CA 1
ATOM 8237 C C . LEU A 1 1165 ? 24.556 70.249 94.889 1.00 68.19 1165 LEU A C 1
ATOM 8239 O O . LEU A 1 1165 ? 23.929 71.303 94.801 1.00 68.19 1165 LEU A O 1
ATOM 8243 N N . MET A 1 1166 ? 24.817 69.488 93.826 1.00 71.62 1166 MET A N 1
ATOM 8244 C CA . MET A 1 1166 ? 24.268 69.735 92.492 1.00 71.62 1166 MET A CA 1
ATOM 8245 C C . MET A 1 1166 ? 23.011 68.903 92.274 1.00 71.62 1166 MET A C 1
ATOM 8247 O O . MET A 1 1166 ? 22.992 67.719 92.604 1.00 71.62 1166 MET A O 1
ATOM 8251 N N . ILE A 1 1167 ? 21.999 69.492 91.645 1.00 73.69 1167 ILE A N 1
ATOM 8252 C CA . ILE A 1 1167 ? 20.828 68.799 91.120 1.00 73.69 1167 ILE A CA 1
ATOM 8253 C C . ILE A 1 1167 ? 20.681 69.167 89.642 1.00 73.69 1167 ILE A C 1
ATOM 8255 O O . ILE A 1 1167 ? 20.791 70.328 89.263 1.00 73.69 1167 ILE A O 1
ATOM 8259 N N . GLY A 1 1168 ? 20.421 68.184 88.796 1.00 75.25 1168 GLY A N 1
ATOM 8260 C CA . GLY A 1 1168 ? 20.121 68.385 87.391 1.00 75.25 1168 GLY A CA 1
ATOM 8261 C C . GLY A 1 1168 ? 18.870 67.634 86.966 1.00 75.25 1168 GLY A C 1
ATOM 8262 O O . GLY A 1 1168 ? 18.446 66.665 87.600 1.00 75.25 1168 GLY A O 1
ATOM 8263 N N . ALA A 1 1169 ? 18.268 68.101 85.880 1.00 77.00 1169 ALA A N 1
ATOM 8264 C CA . ALA A 1 1169 ? 17.152 67.443 85.222 1.00 77.00 1169 ALA A CA 1
ATOM 8265 C C . ALA A 1 1169 ? 17.480 67.245 83.745 1.00 77.00 1169 ALA A C 1
ATOM 8267 O O . ALA A 1 1169 ? 18.074 68.116 83.118 1.00 77.00 1169 ALA A O 1
ATOM 8268 N N . ALA A 1 1170 ? 17.080 66.120 83.168 1.00 78.75 1170 ALA A N 1
ATOM 8269 C CA . ALA A 1 1170 ? 17.297 65.831 81.762 1.00 78.75 1170 ALA A CA 1
ATOM 8270 C C . ALA A 1 1170 ? 16.083 65.185 81.115 1.00 78.75 1170 ALA A C 1
ATOM 8272 O O . ALA A 1 1170 ? 15.363 64.406 81.734 1.00 78.75 1170 ALA A O 1
ATOM 8273 N N . ILE A 1 1171 ? 15.891 65.496 79.840 1.00 79.81 1171 ILE A N 1
ATOM 8274 C CA . ILE A 1 1171 ? 14.894 64.885 78.975 1.00 79.81 1171 ILE A CA 1
ATOM 8275 C C . ILE A 1 1171 ? 15.615 64.105 77.882 1.00 79.81 1171 ILE A C 1
ATOM 8277 O O . ILE A 1 1171 ? 16.538 64.614 77.253 1.00 79.81 1171 ILE A O 1
ATOM 8281 N N . GLY A 1 1172 ? 15.178 62.874 77.643 1.00 79.31 1172 GLY A N 1
ATOM 8282 C CA . GLY A 1 1172 ? 15.650 62.026 76.557 1.00 79.31 1172 GLY A CA 1
ATOM 8283 C C . GLY A 1 1172 ? 14.539 61.778 75.551 1.00 79.31 1172 GLY A C 1
ATOM 8284 O O . GLY A 1 1172 ? 13.423 61.448 75.941 1.00 79.31 1172 GLY A O 1
ATOM 8285 N N . ILE A 1 1173 ? 14.841 61.920 74.264 1.00 82.38 1173 ILE A N 1
ATOM 8286 C CA . ILE A 1 1173 ? 13.935 61.543 73.174 1.00 82.38 1173 ILE A CA 1
ATOM 8287 C C . ILE A 1 1173 ? 14.638 60.489 72.328 1.00 82.38 1173 ILE A C 1
ATOM 8289 O O . ILE A 1 1173 ? 15.791 60.672 71.936 1.00 82.38 1173 ILE A O 1
ATOM 8293 N N . THR A 1 1174 ? 13.952 59.382 72.059 1.00 83.69 1174 THR A N 1
ATOM 8294 C CA . THR A 1 1174 ? 14.511 58.207 71.384 1.00 83.69 1174 THR A CA 1
ATOM 8295 C C . THR A 1 1174 ? 13.544 57.635 70.360 1.00 83.69 1174 THR A C 1
ATOM 8297 O O . THR A 1 1174 ? 12.325 57.725 70.513 1.00 83.69 1174 THR A O 1
ATOM 8300 N N . LYS A 1 1175 ? 14.099 57.021 69.319 1.00 85.56 1175 LYS A N 1
ATOM 8301 C CA . LYS A 1 1175 ? 13.373 56.175 68.379 1.00 85.56 1175 LYS A CA 1
ATOM 8302 C C . LYS A 1 1175 ? 14.081 54.833 68.276 1.00 85.56 1175 LYS A C 1
ATOM 8304 O O . LYS A 1 1175 ? 15.296 54.801 68.071 1.00 85.56 1175 LYS A O 1
ATOM 8309 N N . THR A 1 1176 ? 13.314 53.756 68.382 1.00 83.00 1176 THR A N 1
ATOM 8310 C CA . THR A 1 1176 ? 13.810 52.385 68.344 1.00 83.00 1176 THR A CA 1
ATOM 8311 C C . THR A 1 1176 ? 13.035 51.554 67.338 1.00 83.00 1176 THR A C 1
ATOM 8313 O O . THR A 1 1176 ? 11.823 51.403 67.462 1.00 83.00 1176 THR A O 1
ATOM 8316 N N . ASP A 1 1177 ? 13.751 50.954 66.393 1.00 83.25 1177 ASP A N 1
ATOM 8317 C CA . ASP A 1 1177 ? 13.182 50.020 65.425 1.00 83.25 1177 ASP A CA 1
ATOM 8318 C C . ASP A 1 1177 ? 13.564 48.588 65.828 1.00 83.25 1177 ASP A C 1
ATOM 8320 O O . ASP A 1 1177 ? 14.750 48.244 65.892 1.00 83.25 1177 ASP A O 1
ATOM 8324 N N . ILE A 1 1178 ? 12.569 47.736 66.082 1.00 82.31 1178 ILE A N 1
ATOM 8325 C CA . ILE A 1 1178 ? 12.744 46.335 66.482 1.00 82.31 1178 ILE A CA 1
ATOM 8326 C C . ILE A 1 1178 ? 12.351 45.425 65.319 1.00 82.31 1178 ILE A C 1
ATOM 8328 O O . ILE A 1 1178 ? 11.199 45.395 64.894 1.00 82.31 1178 ILE A O 1
ATOM 8332 N N . LYS A 1 1179 ? 13.304 44.644 64.807 1.00 82.94 1179 LYS A N 1
ATOM 8333 C CA . LYS A 1 1179 ? 13.058 43.586 63.818 1.00 82.94 1179 LYS A CA 1
ATOM 8334 C C . LYS A 1 1179 ? 13.041 42.234 64.513 1.00 82.94 1179 LYS A C 1
ATOM 8336 O O . LYS A 1 1179 ? 14.052 41.838 65.101 1.00 82.94 1179 LYS A O 1
ATOM 8341 N N . HIS A 1 1180 ? 11.923 41.525 64.412 1.00 78.44 1180 HIS A N 1
ATOM 8342 C CA . HIS A 1 1180 ? 11.765 40.205 65.017 1.00 78.44 1180 HIS A CA 1
ATOM 8343 C C . HIS A 1 1180 ? 12.420 39.113 64.155 1.00 78.44 1180 HIS A C 1
ATOM 8345 O O . HIS A 1 1180 ? 12.568 39.245 62.936 1.00 78.44 1180 HIS A O 1
ATOM 8351 N N . GLN A 1 1181 ? 12.864 38.039 64.801 1.00 72.88 1181 GLN A N 1
ATOM 8352 C CA . GLN A 1 1181 ? 13.504 36.868 64.202 1.00 72.88 1181 GLN A CA 1
ATOM 8353 C C . GLN A 1 1181 ? 12.730 35.588 64.563 1.00 72.88 1181 GLN A C 1
ATOM 8355 O O . GLN A 1 1181 ? 11.669 35.632 65.183 1.00 72.88 1181 GLN A O 1
ATOM 8360 N N . ASP A 1 1182 ? 13.255 34.435 64.146 1.00 72.88 1182 ASP A N 1
ATOM 8361 C CA . ASP A 1 1182 ? 12.677 33.116 64.412 1.00 72.88 1182 ASP A CA 1
ATOM 8362 C C . ASP A 1 1182 ? 11.217 33.005 63.940 1.00 72.88 1182 ASP A C 1
ATOM 8364 O O . ASP A 1 1182 ? 10.917 33.254 62.775 1.00 72.88 1182 ASP A O 1
ATOM 8368 N N . TYR A 1 1183 ? 10.299 32.640 64.832 1.00 62.44 1183 TYR A N 1
ATOM 8369 C CA . TYR A 1 1183 ? 8.889 32.421 64.516 1.00 62.44 1183 TYR A CA 1
ATOM 8370 C C . TYR A 1 1183 ? 8.090 33.723 64.292 1.00 62.44 1183 TYR A C 1
ATOM 8372 O O . TYR A 1 1183 ? 6.937 33.653 63.885 1.00 62.44 1183 TYR A O 1
ATOM 8380 N N . LYS A 1 1184 ? 8.696 34.901 64.520 1.00 66.94 1184 LYS A N 1
ATOM 8381 C CA . LYS A 1 1184 ? 8.168 36.226 64.131 1.00 66.94 1184 LYS A CA 1
ATOM 8382 C C . LYS A 1 1184 ? 8.995 36.892 63.024 1.00 66.94 1184 LYS A C 1
ATOM 8384 O O . LYS A 1 1184 ? 8.940 38.104 62.819 1.00 66.94 1184 LYS A O 1
ATOM 8389 N N . LYS A 1 1185 ? 9.829 36.119 62.319 1.00 69.88 1185 LYS A N 1
ATOM 8390 C CA . LYS A 1 1185 ? 10.690 36.637 61.251 1.00 69.88 1185 LYS A CA 1
ATOM 8391 C C . LYS A 1 1185 ? 9.844 37.284 60.150 1.00 69.88 1185 LYS A C 1
ATOM 8393 O O . LYS A 1 1185 ? 9.110 36.603 59.447 1.00 69.88 1185 LYS A O 1
ATOM 8398 N N . GLY A 1 1186 ? 10.024 38.591 59.969 1.00 65.25 1186 GLY A N 1
ATOM 8399 C CA . GLY A 1 1186 ? 9.254 39.404 59.021 1.00 65.25 1186 GLY A CA 1
ATOM 8400 C C . GLY A 1 1186 ? 8.531 40.570 59.696 1.00 65.25 1186 GLY A C 1
ATOM 8401 O O . GLY A 1 1186 ? 8.399 41.626 59.076 1.00 65.25 1186 GLY A O 1
ATOM 8402 N N . ASP A 1 1187 ? 8.186 40.427 60.978 1.00 68.88 1187 ASP A N 1
ATOM 8403 C CA . ASP A 1 1187 ? 7.512 41.464 61.759 1.00 68.88 1187 ASP A CA 1
ATOM 8404 C C . ASP A 1 1187 ? 8.479 42.579 62.187 1.00 68.88 1187 ASP A C 1
ATOM 8406 O O . ASP A 1 1187 ? 9.667 42.353 62.464 1.00 68.88 1187 ASP A O 1
ATOM 8410 N N . LYS A 1 1188 ? 7.955 43.807 62.284 1.00 76.88 1188 LYS A N 1
ATOM 8411 C CA . LYS A 1 1188 ? 8.677 44.991 62.772 1.00 76.88 1188 LYS A CA 1
ATOM 8412 C C . LYS A 1 1188 ? 7.841 45.745 63.801 1.00 76.88 1188 LYS A C 1
ATOM 8414 O O . LYS A 1 1188 ? 6.628 45.856 63.643 1.00 76.88 1188 LYS A O 1
ATOM 8419 N N . THR A 1 1189 ? 8.491 46.279 64.829 1.00 77.81 1189 THR A N 1
ATOM 8420 C CA . THR A 1 1189 ? 7.864 47.126 65.849 1.00 77.81 1189 THR A CA 1
ATOM 8421 C C . THR A 1 1189 ? 8.662 48.413 65.999 1.00 77.81 1189 THR A C 1
ATOM 8423 O O . THR A 1 1189 ? 9.844 48.361 66.329 1.00 77.81 1189 THR A O 1
ATOM 8426 N N . ASP A 1 1190 ? 8.002 49.551 65.802 1.00 78.50 1190 ASP A N 1
ATOM 8427 C CA . ASP A 1 1190 ? 8.606 50.874 65.952 1.00 78.50 1190 ASP A CA 1
ATOM 8428 C C . ASP A 1 1190 ? 8.182 51.476 67.299 1.00 78.50 1190 ASP A C 1
ATOM 8430 O O . ASP A 1 1190 ? 6.998 51.494 67.644 1.00 78.50 1190 ASP A O 1
ATOM 8434 N N . VAL A 1 1191 ? 9.146 51.969 68.075 1.00 78.19 1191 VAL A N 1
ATOM 8435 C CA . VAL A 1 1191 ? 8.937 52.514 69.423 1.00 78.19 1191 VAL A CA 1
ATOM 8436 C C . VAL A 1 1191 ? 9.510 53.925 69.482 1.00 78.19 1191 VAL A C 1
ATOM 8438 O O . VAL A 1 1191 ? 10.689 54.133 69.218 1.00 78.19 1191 VAL A O 1
ATOM 8441 N N . ASN A 1 1192 ? 8.695 54.901 69.879 1.00 79.69 1192 ASN A N 1
ATOM 8442 C CA . ASN A 1 1192 ? 9.165 56.250 70.197 1.00 79.69 1192 ASN A CA 1
ATOM 8443 C C . ASN A 1 1192 ? 9.186 56.409 71.720 1.00 79.69 1192 ASN A C 1
ATOM 8445 O O . ASN A 1 1192 ? 8.176 56.160 72.379 1.00 79.69 1192 ASN A O 1
ATOM 8449 N N . GLY A 1 1193 ? 10.328 56.797 72.281 1.00 73.81 1193 GLY A N 1
ATOM 8450 C CA . GLY A 1 1193 ? 10.523 56.931 73.721 1.00 73.81 1193 GLY A CA 1
ATOM 8451 C C . GLY A 1 1193 ? 10.780 58.374 74.135 1.00 73.81 1193 GLY A C 1
ATOM 8452 O O . GLY A 1 1193 ? 11.570 59.076 73.506 1.00 73.81 1193 GLY A O 1
ATOM 8453 N N . PHE A 1 1194 ? 10.149 58.791 75.228 1.00 78.06 1194 PHE A N 1
ATOM 8454 C CA . PHE A 1 1194 ? 10.441 60.032 75.938 1.00 78.06 1194 PHE A CA 1
ATOM 8455 C C . PHE A 1 1194 ? 10.751 59.685 77.393 1.00 78.06 1194 PHE A C 1
ATOM 8457 O O . PHE A 1 1194 ? 9.997 58.946 78.024 1.00 78.06 1194 PHE A O 1
ATOM 8464 N N . SER A 1 1195 ? 11.839 60.213 77.935 1.00 74.50 1195 SER A N 1
ATOM 8465 C CA . SER A 1 1195 ? 12.225 60.011 79.330 1.00 74.50 1195 SER A CA 1
ATOM 8466 C C . SER A 1 1195 ? 12.493 61.346 80.000 1.00 74.50 1195 SER A C 1
ATOM 8468 O O . SER A 1 1195 ? 13.054 62.243 79.379 1.00 74.50 1195 SER A O 1
ATOM 8470 N N . PHE A 1 1196 ? 12.180 61.445 81.285 1.00 77.06 1196 PHE A N 1
ATOM 8471 C CA . PHE A 1 1196 ? 12.584 62.555 82.137 1.00 77.06 1196 PHE A CA 1
ATOM 8472 C C . PHE A 1 1196 ? 13.338 61.992 83.341 1.00 77.06 1196 PHE A C 1
ATOM 8474 O O . PHE A 1 1196 ? 12.878 61.038 83.967 1.00 77.06 1196 PHE A O 1
ATOM 8481 N N . SER A 1 1197 ? 14.483 62.581 83.656 1.00 73.31 1197 SER A N 1
ATOM 8482 C CA . SER A 1 1197 ? 15.378 62.131 84.715 1.00 73.31 1197 SER A CA 1
ATOM 8483 C C . SER A 1 1197 ? 15.765 63.310 85.591 1.00 73.31 1197 SER A C 1
ATOM 8485 O O . SER A 1 1197 ? 16.102 64.371 85.079 1.00 73.31 1197 SER A O 1
ATOM 8487 N N . LEU A 1 1198 ? 15.776 63.108 86.904 1.00 75.56 1198 LEU A N 1
ATOM 8488 C CA . LEU A 1 1198 ? 16.380 64.013 87.879 1.00 75.56 1198 LEU A CA 1
ATOM 8489 C C . LEU A 1 1198 ? 17.590 63.304 88.482 1.00 75.56 1198 LEU A C 1
ATOM 8491 O O . LEU A 1 1198 ? 17.525 62.113 88.783 1.00 75.56 1198 LEU A O 1
ATOM 8495 N N . TYR A 1 1199 ? 18.690 64.016 88.649 1.00 74.69 1199 TYR A N 1
ATOM 8496 C CA . TYR A 1 1199 ? 19.918 63.488 89.232 1.00 74.69 1199 TYR A CA 1
ATOM 8497 C C . TYR A 1 1199 ? 20.540 64.535 90.141 1.00 74.69 1199 TYR A C 1
ATOM 8499 O O . TYR A 1 1199 ? 20.262 65.720 90.014 1.00 74.69 1199 TYR A O 1
ATOM 8507 N N . GLY A 1 1200 ? 21.394 64.109 91.060 1.00 70.31 1200 GLY A N 1
ATOM 8508 C CA . GLY A 1 1200 ? 22.158 65.033 91.878 1.00 70.31 1200 GLY A CA 1
ATOM 8509 C C . GLY A 1 1200 ? 23.432 64.400 92.407 1.00 70.31 1200 GLY A C 1
ATOM 8510 O O . GLY A 1 1200 ? 23.539 63.177 92.493 1.00 70.31 1200 GLY A O 1
ATOM 8511 N N . ALA A 1 1201 ? 24.410 65.236 92.727 1.00 66.94 1201 ALA A N 1
ATOM 8512 C CA . ALA A 1 1201 ? 25.655 64.841 93.368 1.00 66.94 1201 ALA A CA 1
ATOM 8513 C C . ALA A 1 1201 ? 25.846 65.676 94.626 1.00 66.94 1201 ALA A C 1
ATOM 8515 O O . ALA A 1 1201 ? 25.830 66.901 94.548 1.00 66.94 1201 ALA A O 1
ATOM 8516 N N . GLN A 1 1202 ? 26.047 65.002 95.758 1.00 68.25 1202 GLN A N 1
ATOM 8517 C CA . GLN A 1 1202 ? 26.351 65.630 97.036 1.00 68.25 1202 GLN A CA 1
ATOM 8518 C C . GLN A 1 1202 ? 27.774 65.274 97.468 1.00 68.25 1202 GLN A C 1
ATOM 8520 O O . GLN A 1 1202 ? 28.130 64.094 97.490 1.00 68.25 1202 GLN A O 1
ATOM 8525 N N . GLN A 1 1203 ? 28.571 66.276 97.817 1.00 62.78 1203 GLN A N 1
ATOM 8526 C CA . GLN A 1 1203 ? 29.913 66.116 98.363 1.00 62.78 1203 GLN A CA 1
ATOM 8527 C C . GLN A 1 1203 ? 29.820 66.051 99.896 1.00 62.78 1203 GLN A C 1
ATOM 8529 O O . GLN A 1 1203 ? 29.332 66.982 100.538 1.00 62.78 1203 GLN A O 1
ATOM 8534 N N . LEU A 1 1204 ? 30.205 64.911 100.480 1.00 63.78 1204 LEU A N 1
ATOM 8535 C CA . LEU A 1 1204 ? 30.187 64.683 101.930 1.00 63.78 1204 LEU A CA 1
ATOM 8536 C C . LEU A 1 1204 ? 31.553 65.026 102.541 1.00 63.78 1204 LEU A C 1
ATOM 8538 O O . LEU A 1 1204 ? 32.585 64.806 101.914 1.00 63.78 1204 LEU A O 1
ATOM 8542 N N . VAL A 1 1205 ? 31.507 65.596 103.747 1.00 55.53 1205 VAL A N 1
ATOM 8543 C CA . VAL A 1 1205 ? 32.621 66.199 104.503 1.00 55.53 1205 VAL A CA 1
ATOM 8544 C C . VAL A 1 1205 ? 33.755 65.208 104.836 1.00 55.53 1205 VAL A C 1
ATOM 8546 O O . VAL A 1 1205 ? 33.538 63.998 104.889 1.00 55.53 1205 VAL A O 1
ATOM 8549 N N . GLU A 1 1206 ? 34.942 65.770 105.090 1.00 58.56 1206 GLU A N 1
ATOM 8550 C CA . GLU A 1 1206 ? 36.303 65.208 104.954 1.00 58.56 1206 GLU A CA 1
ATOM 8551 C C . GLU A 1 1206 ? 36.665 63.997 105.838 1.00 58.56 1206 GLU A C 1
ATOM 8553 O O . GLU A 1 1206 ? 37.530 63.217 105.462 1.00 58.56 1206 GLU A O 1
ATOM 8558 N N . ASP A 1 1207 ? 35.937 63.747 106.927 1.00 50.12 1207 ASP A N 1
ATOM 8559 C CA . ASP A 1 1207 ? 36.234 62.654 107.871 1.00 50.12 1207 ASP A CA 1
ATOM 8560 C C . ASP A 1 1207 ? 35.114 61.603 107.951 1.00 50.12 1207 ASP A C 1
ATOM 8562 O O . ASP A 1 1207 ? 34.889 60.976 108.986 1.00 50.12 1207 ASP A O 1
ATOM 8566 N N . PHE A 1 1208 ? 34.356 61.398 106.867 1.00 54.25 1208 PHE A N 1
ATOM 8567 C CA . PHE A 1 1208 ? 33.360 60.317 106.851 1.00 54.25 1208 PHE A CA 1
ATOM 8568 C C . PHE A 1 1208 ? 34.008 58.919 106.857 1.00 54.25 1208 PHE A C 1
ATOM 8570 O O . PHE A 1 1208 ? 33.419 57.962 107.358 1.00 54.25 1208 PHE A O 1
ATOM 8577 N N . PHE A 1 1209 ? 35.235 58.816 106.345 1.00 44.38 1209 PHE A N 1
ATOM 8578 C CA . PHE A 1 1209 ? 36.112 57.669 106.551 1.00 44.38 1209 PHE A CA 1
ATOM 8579 C C . PHE A 1 1209 ? 37.466 58.174 107.042 1.00 44.38 1209 PHE A C 1
ATOM 8581 O O . PHE A 1 1209 ? 38.404 58.295 106.259 1.00 44.38 1209 PHE A O 1
ATOM 8588 N N . ALA A 1 1210 ? 37.552 58.482 108.331 1.00 34.75 1210 ALA A N 1
ATOM 8589 C CA . ALA A 1 1210 ? 38.804 58.237 109.034 1.00 34.75 1210 ALA A CA 1
ATOM 8590 C C . ALA A 1 1210 ? 38.877 56.748 109.401 1.00 34.75 1210 ALA A C 1
ATOM 8592 O O . ALA A 1 1210 ? 37.848 56.214 109.887 1.00 34.75 1210 ALA A O 1
#

InterPro domains:
  IPR005546 Autotransporter beta-domain [PS51208] (1119-1210)
  IPR006315 Outer membrane autotransporter barrel domain [TIGR01414] (971-1205)
  IPR022095 Outer membrane protein B, passenger domain, Rickettsia [PF12334] (95-998)
  IPR036709 Autotransporter beta-domain superfamily [SSF103515] (1064-1204)

Secondary structure (DSSP, 8-state):
-EEEE--SS--EEEE--TTSEE----TTS--EEEEEE-SSS-EEEEESSEE-SSSS-EEEEEESSS-EEEEETT-TTSEEES-SSTTSSEEEEEEEE-TT-EEEE-SEEEEEEEEEE-SSTTEEEEESS-EE--TT-EEEEESS-EEEEESS-EEEEEEE-TT---EEEE-TT-EEEEEEE--TT-TT-PPPEEEE-SS-EEEES---TTSEEES--EEEESSS--EEEE-SEE-S-EEE-SS--EEEEPTTEEE-S-EEEPPPSS----PPPEEEESS-EEE-S-BS-SSSSPPPEEEEEPPS-TT-EEEE--SEEEEEEEEE-TT--EEEE--SSS-EEEEEEEEESSTTEEEEEETT--TT-EEEE-S-BSB-SSS-B-EEEEEE-SSEEEE-SS-EEEEEEEE-TT-EEEE-SSEEEEEEEEE-TT--EEEE--SSSPPEEEPTT-EES-SSS-EEEEEEPPPSSTT---EEEE-TT-EEEEEEEEESSTT--EEEE-S-EEEEEEEEES-SSS--B--EEE-TTEEEEE-S-EEBSS-EEE-TT-EEEE-S-EEES-EE-TTS--EEEE--SS-EEEEESSPPPTT-EESEEEE-SSS-EEEEE-SPS-S--SEESEEEE-SPPTT-EEEPPTT---TT-EEEE-S-----SS-----EEEE-SS-EEE-TT--B--SSS-EEEEESSS-EEEE--SB--EEEEESSTTEEEEEE---BTTB-EEESEESSSTTSPPEEEEEE-S-EEE-S-EEEEEEEE-TT-EEEE-BTTB-EEEEEEEE--TT---EEEEPTTEEE-TT-EEEESSTT--EEEE-S-EEE-EE--SSS-EEEEEE--SSS-EEE-S-EEEEEEE-TT--EEE-SS-EEEEEEEEEE-SEEE-TTSEEEEEEEEEEE-TT-EEEEEE-TTT--B-EEEEEEEEEEEE---S---EEEEE-S----SSEEEEEEEETGGGEES-S--TT--EEES-TTEEEEEEE-TT--EEEEEEE-HHHHHHHHHHTSTTTTSTTHHHHHHHHHHSTT-HHHHHHTT--SHHHHHHHHHHHHS-SHHHHHHHHHHHHHHHHHHHHHHHHHHTT------------S---------SS----S---EEEEEEEEEEEEEE--BTTBPPEEEEEEEEEEEEEEEEETTEEEEEEEEEEEEEEEE-GGGTT-EEEEEEEEEEEEEEEPPPTTTT-

Solvent-accessible surface area (backbone atoms only — not comparable to full-atom values): 56418 Å² total; per-residue (Å²): 90,76,50,74,51,86,52,77,58,72,49,73,52,75,51,78,37,84,90,37,67,52,71,66,82,36,100,85,37,59,18,45,42,36,44,42,38,66,36,89,32,53,36,38,37,32,23,38,25,16,41,36,27,80,46,66,20,35,43,33,45,34,18,58,63,27,37,29,36,43,34,22,70,85,38,49,91,36,38,38,29,9,37,93,52,90,78,17,25,14,42,28,37,36,41,35,19,18,68,66,19,42,36,34,33,33,13,22,35,20,26,31,29,36,37,44,34,17,88,33,63,53,8,30,39,37,30,59,22,37,37,38,19,47,75,90,11,35,27,37,34,36,90,29,23,35,40,35,35,47,70,39,56,27,30,43,9,38,25,33,32,59,57,18,65,23,34,39,38,37,39,61,75,24,40,43,30,25,28,43,38,46,62,87,88,48,98,77,63,42,46,38,33,43,31,27,31,20,52,9,32,41,35,48,51,50,85,52,44,87,44,78,30,38,52,39,50,41,42,45,60,86,55,52,45,29,40,39,39,44,38,10,28,28,64,35,46,38,32,34,23,53,53,36,15,32,42,35,31,32,62,55,16,34,31,54,20,34,41,37,42,57,66,73,95,62,99,67,94,62,44,50,18,35,37,36,28,76,30,24,33,37,35,46,20,31,31,20,71,90,77,78,93,42,58,52,34,42,28,36,39,48,25,72,35,54,90,32,37,44,34,42,33,21,45,36,33,32,36,43,36,36,37,28,32,73,55,5,21,29,42,33,42,47,53,94,86,50,44,34,37,38,38,33,26,37,41,37,70,30,61,55,29,28,36,41,37,33,50,74,27,41,69,91,27,44,41,37,36,39,32,28,29,30,39,87,57,101,73,56,15,19,30,26,33,41,36,35,11,30,17,43,35,36,45,56,66,32,43,36,19,33,33,31,41,33,32,34,79,58,9,35,42,35,41,25,59,42,46,35,29,34,52,33,39,47,44,53,66,63,25,20,34,42,31,46,39,28,74,51,100,58,58,30,35,38,34,62,46,16,23,46,33,32,94,90,24,22,18,37,31,38,34,35,46,65,54,67,60,86,95,62,64,42,41,40,37,37,24,33,44,25,34,40,21,18,56,31,33,43,33,72,42,61,54,29,38,28,45,36,32,58,60,16,45,58,28,40,41,37,28,33,32,19,66,90,80,79,21,28,23,20,37,38,41,31,20,63,44,12,34,44,34,35,54,26,35,36,36,33,64,30,46,35,42,20,24,62,57,5,34,46,33,38,32,33,37,36,34,24,22,32,64,33,2,83,78,42,42,7,32,42,34,33,58,13,72,52,72,34,45,38,40,21,55,37,65,35,61,94,62,26,30,30,44,31,40,35,37,39,16,52,22,35,39,37,40,44,70,74,36,81,91,83,64,48,65,71,41,46,55,27,40,35,32,49,70,27,37,70,60,18,33,41,33,52,39,77,55,51,54,61,53,83,38,31,36,46,45,68,38,74,46,77,76,69,72,69,68,62,62,32,40,27,44,29,32,20,80,38,60,29,46,44,50,62,87,55,49,40,33,39,98,59,13,50,31,30,40,33,27,69,38,78,31,40,40,38,34,46,24,43,62,40,31,31,25,43,36,26,78,43,65,65,20,26,35,38,38,40,53,21,24,48,94,98,44,55,10,35,33,36,20,36,16,59,43,88,92,50,38,22,22,35,32,36,36,34,72,30,29,28,37,30,29,4,17,43,23,22,58,30,34,38,34,31,56,71,17,43,38,38,32,24,45,56,38,12,29,38,33,38,36,29,40,36,25,23,48,84,84,30,57,4,33,42,33,35,28,53,64,21,40,34,36,64,81,13,33,37,40,29,67,30,55,62,24,18,40,41,35,32,50,30,30,31,35,38,24,25,27,34,37,96,85,21,19,21,37,32,36,39,46,70,44,93,56,93,24,37,37,33,37,22,35,38,18,20,54,34,34,34,44,36,70,35,24,39,34,40,36,101,36,63,30,41,39,32,29,20,29,42,42,39,33,22,41,38,32,23,39,67,24,43,44,29,36,54,23,36,49,31,34,33,37,41,58,28,30,38,36,25,27,33,42,67,90,77,77,48,54,18,26,36,36,43,35,94,62,22,35,38,42,39,61,55,84,44,82,47,41,38,42,34,48,44,65,44,83,70,86,64,84,64,69,48,78,44,64,42,30,43,48,25,77,38,44,52,57,68,90,72,58,104,80,56,54,50,45,57,70,39,84,39,47,46,52,42,79,46,73,46,97,77,40,23,36,28,37,33,47,26,56,34,45,60,60,46,49,51,50,25,26,59,76,36,80,49,52,80,25,80,65,25,71,62,36,48,54,51,52,61,70,44,70,89,36,76,67,47,60,58,49,76,67,45,89,46,55,64,51,41,25,51,56,50,45,48,72,31,52,70,66,58,64,61,49,49,53,51,51,50,52,50,51,50,51,52,48,50,55,52,48,54,50,55,56,66,59,72,72,78,79,85,87,71,82,85,79,93,82,86,83,89,88,88,83,88,82,88,84,85,70,95,80,79,64,86,68,92,74,86,53,67,52,76,52,74,50,75,52,74,51,78,48,79,44,71,68,53,88,60,42,64,14,36,41,35,42,35,43,34,39,37,40,34,39,42,36,52,80,46,100,48,28,39,39,30,43,33,42,34,46,35,43,31,46,32,39,37,26,76,77,41,56,83,47,74,49,81,44,81,46,78,48,79,48,76,50,70,53,71,67,77,69,94,68,80,78,116

Organism: NCBI:txid1068590

Mean predicted aligned error: 17.96 Å